Protein AF-A0A9P4WNU7-F1 (afdb_monomer_lite)

Structure (mmCIF, N/CA/C/O backbone):
data_AF-A0A9P4WNU7-F1
#
_entry.id   AF-A0A9P4WNU7-F1
#
loop_
_atom_site.group_PDB
_atom_site.id
_atom_site.type_symbol
_atom_site.label_atom_id
_atom_site.label_alt_id
_atom_site.label_comp_id
_atom_site.label_asym_id
_atom_site.label_entity_id
_atom_site.label_seq_id
_atom_site.pdbx_PDB_ins_code
_atom_site.Cartn_x
_atom_site.Cartn_y
_atom_site.Cartn_z
_atom_site.occupancy
_atom_site.B_iso_or_equiv
_atom_site.auth_seq_id
_atom_site.auth_comp_id
_atom_site.auth_asym_id
_atom_site.auth_atom_id
_atom_site.pdbx_PDB_model_num
ATOM 1 N N . MET A 1 1 ? 26.018 -27.213 -52.298 1.00 31.86 1 MET A N 1
ATOM 2 C CA . MET A 1 1 ? 25.005 -26.768 -51.309 1.00 31.86 1 MET A CA 1
ATOM 3 C C . MET A 1 1 ? 24.636 -25.337 -51.661 1.00 31.86 1 MET A C 1
ATOM 5 O O . MET A 1 1 ? 25.472 -24.681 -52.268 1.00 31.86 1 MET A O 1
ATOM 9 N N . ALA A 1 2 ? 23.434 -24.857 -51.342 1.00 41.72 2 ALA A N 1
ATOM 10 C CA . ALA A 1 2 ? 23.156 -23.426 -51.456 1.00 41.72 2 ALA A CA 1
ATOM 11 C C . ALA A 1 2 ? 23.814 -22.697 -50.269 1.00 41.72 2 ALA A C 1
ATOM 13 O O . ALA A 1 2 ? 23.688 -23.124 -49.121 1.00 41.72 2 ALA A O 1
ATOM 14 N N . THR A 1 3 ? 24.592 -21.661 -50.566 1.00 59.25 3 THR A N 1
ATOM 15 C CA . THR A 1 3 ? 25.412 -20.913 -49.607 1.00 59.25 3 THR A CA 1
ATOM 16 C C . THR A 1 3 ? 24.526 -19.951 -48.812 1.00 59.25 3 THR A C 1
ATOM 18 O O . THR A 1 3 ? 23.920 -19.042 -49.378 1.00 59.25 3 THR A O 1
ATOM 21 N N . GLN A 1 4 ? 24.408 -20.166 -47.497 1.00 71.12 4 GLN A N 1
ATOM 22 C CA . GLN A 1 4 ? 23.563 -19.330 -46.637 1.00 71.12 4 GLN A CA 1
ATOM 23 C C . GLN A 1 4 ? 24.158 -17.929 -46.491 1.00 71.12 4 GLN A C 1
ATOM 25 O O . GLN A 1 4 ? 25.340 -17.797 -46.183 1.00 71.12 4 GLN A O 1
ATOM 30 N N . ILE A 1 5 ? 23.338 -16.883 -46.635 1.00 82.75 5 ILE A N 1
ATOM 31 C CA . ILE A 1 5 ? 23.790 -15.498 -46.439 1.00 82.75 5 ILE A CA 1
ATOM 32 C C . ILE A 1 5 ? 24.321 -15.352 -44.998 1.00 82.75 5 ILE A C 1
ATOM 34 O O . ILE A 1 5 ? 23.586 -15.711 -44.066 1.00 82.75 5 ILE A O 1
ATOM 38 N N . PRO A 1 6 ? 25.551 -14.836 -44.789 1.00 86.75 6 PRO A N 1
ATOM 39 C CA . PRO A 1 6 ? 26.134 -14.705 -43.461 1.00 86.75 6 PRO A CA 1
ATOM 40 C C . PRO A 1 6 ? 25.332 -13.731 -42.597 1.00 86.75 6 PRO A C 1
ATOM 42 O O . PRO A 1 6 ? 24.720 -12.774 -43.082 1.00 86.75 6 PRO A O 1
ATOM 45 N N . MET A 1 7 ? 25.345 -13.993 -41.297 1.00 90.62 7 MET A N 1
ATOM 46 C CA . MET A 1 7 ? 24.595 -13.275 -40.273 1.00 90.62 7 MET A CA 1
ATOM 47 C C . MET A 1 7 ? 25.566 -12.781 -39.202 1.00 90.62 7 MET A C 1
ATOM 49 O O . MET A 1 7 ? 26.545 -13.457 -38.903 1.00 90.62 7 MET A O 1
ATOM 53 N N . ILE A 1 8 ? 25.305 -11.601 -38.639 1.00 91.69 8 ILE A N 1
ATOM 54 C CA . ILE A 1 8 ? 26.069 -11.086 -37.499 1.00 91.69 8 ILE A CA 1
ATOM 55 C C . ILE A 1 8 ? 25.545 -11.766 -36.227 1.00 91.69 8 ILE A C 1
ATOM 57 O O . ILE A 1 8 ? 24.334 -11.930 -36.057 1.00 91.69 8 ILE A O 1
ATOM 61 N N . SER A 1 9 ? 26.454 -12.149 -35.334 1.00 90.88 9 SER A N 1
ATOM 62 C CA . SER A 1 9 ? 26.140 -12.682 -34.008 1.00 90.88 9 SER A CA 1
ATOM 63 C C . SER A 1 9 ? 27.075 -12.090 -32.959 1.00 90.88 9 SER A C 1
ATOM 65 O O . SER A 1 9 ? 28.279 -11.957 -33.179 1.00 90.88 9 SER A O 1
ATOM 67 N N . VAL A 1 10 ? 26.528 -11.724 -31.806 1.00 91.44 10 VAL A N 1
ATOM 68 C CA . VAL A 1 10 ? 27.239 -10.981 -30.760 1.00 91.44 10 VAL A CA 1
ATOM 69 C C . VAL A 1 10 ? 28.135 -11.931 -29.946 1.00 91.44 10 VAL A C 1
ATOM 71 O O . VAL A 1 10 ? 27.678 -13.022 -29.598 1.00 91.44 10 VAL A O 1
ATOM 74 N N . PRO A 1 11 ? 29.401 -11.575 -29.648 1.00 90.12 11 PRO A N 1
ATOM 75 C CA . PRO A 1 11 ? 30.255 -12.360 -28.755 1.00 90.12 11 PRO A CA 1
ATOM 76 C C . PRO A 1 11 ? 29.729 -12.353 -27.309 1.00 90.12 11 PRO A C 1
ATOM 78 O O . PRO A 1 11 ? 29.055 -11.420 -26.883 1.00 90.12 11 PRO A O 1
ATOM 81 N N . LEU A 1 12 ? 30.049 -13.394 -26.536 1.00 89.38 12 LEU A N 1
ATOM 82 C CA . LEU A 1 12 ? 29.653 -13.502 -25.127 1.00 89.38 12 LEU A CA 1
ATOM 83 C C . LEU A 1 12 ? 30.639 -12.740 -24.222 1.00 89.38 12 LEU A C 1
ATOM 85 O O . LEU A 1 12 ? 31.856 -12.881 -24.366 1.00 89.38 12 LEU A O 1
ATOM 89 N N . LYS A 1 13 ? 30.119 -12.020 -23.221 1.00 91.31 13 LYS A N 1
ATOM 90 C CA . LYS A 1 13 ? 30.900 -11.508 -22.084 1.00 91.31 13 LYS A CA 1
ATOM 91 C C . LYS A 1 13 ? 31.425 -12.683 -21.255 1.00 91.31 13 LYS A C 1
ATOM 93 O O . LYS A 1 13 ? 30.715 -13.668 -21.040 1.00 91.31 13 LYS A O 1
ATOM 98 N N . GLN A 1 14 ? 32.641 -12.562 -20.731 1.00 90.06 14 GLN A N 1
ATOM 99 C CA . GLN A 1 14 ? 33.242 -13.557 -19.830 1.00 90.06 14 GLN A CA 1
ATOM 100 C C . GLN A 1 14 ? 33.183 -13.076 -18.374 1.00 90.06 14 GLN A C 1
ATOM 102 O O . GLN A 1 14 ? 33.123 -11.872 -18.125 1.00 90.06 14 GLN A O 1
ATOM 107 N N . THR A 1 15 ? 33.232 -13.990 -17.399 1.00 91.31 15 THR A N 1
ATOM 108 C CA . THR A 1 15 ? 33.240 -13.643 -15.966 1.00 91.31 15 THR A CA 1
ATOM 109 C C . THR A 1 15 ? 34.128 -14.571 -15.138 1.00 91.31 15 THR A C 1
ATOM 111 O O . THR A 1 15 ? 34.256 -15.771 -15.418 1.00 91.31 15 THR A O 1
ATOM 114 N N . ASN A 1 16 ? 34.731 -13.993 -14.100 1.00 89.25 16 ASN A N 1
ATOM 115 C CA . ASN A 1 16 ? 35.504 -14.711 -13.092 1.00 89.25 16 ASN A CA 1
ATOM 116 C C . ASN A 1 16 ? 34.603 -15.574 -12.197 1.00 89.25 16 ASN A C 1
ATOM 118 O O . ASN A 1 16 ? 33.374 -15.469 -12.208 1.00 89.25 16 ASN A O 1
ATOM 122 N N . GLU A 1 17 ? 35.232 -16.427 -11.395 1.00 86.25 17 GLU A N 1
ATOM 123 C CA . GLU A 1 17 ? 34.551 -17.152 -10.323 1.00 86.25 17 GLU A CA 1
ATOM 124 C C . GLU A 1 17 ? 34.233 -16.176 -9.180 1.00 86.25 17 GLU A C 1
ATOM 126 O O . GLU A 1 17 ? 35.008 -15.256 -8.914 1.00 86.25 17 GLU A O 1
ATOM 131 N N . ILE A 1 18 ? 33.102 -16.378 -8.507 1.00 88.50 18 ILE A N 1
ATOM 132 C CA . ILE A 1 18 ? 32.715 -15.648 -7.294 1.00 88.50 18 ILE A CA 1
ATOM 133 C C . ILE A 1 18 ? 32.171 -16.652 -6.278 1.00 88.50 18 ILE A C 1
ATOM 135 O O . ILE A 1 18 ? 31.756 -17.747 -6.661 1.00 88.50 18 ILE A O 1
ATOM 139 N N . ASP A 1 19 ? 32.149 -16.271 -5.004 1.00 87.00 19 ASP A N 1
ATOM 140 C CA . ASP A 1 19 ? 31.533 -17.063 -3.942 1.00 87.00 19 ASP A CA 1
ATOM 141 C C . ASP A 1 19 ? 30.188 -16.457 -3.524 1.00 87.00 19 ASP A C 1
ATOM 143 O O . ASP A 1 19 ? 30.137 -15.375 -2.937 1.00 87.00 19 ASP A O 1
ATOM 147 N N . TRP A 1 20 ? 29.096 -17.167 -3.813 1.00 88.31 20 TRP A N 1
ATOM 148 C CA . TRP A 1 20 ? 27.768 -16.848 -3.281 1.00 88.31 20 TRP A CA 1
ATOM 149 C C . TRP A 1 20 ? 27.549 -17.364 -1.849 1.00 88.31 20 TRP A C 1
ATOM 151 O O . TRP A 1 20 ? 26.664 -16.872 -1.152 1.00 88.31 20 TRP A O 1
ATOM 161 N N . ILE A 1 21 ? 28.317 -18.357 -1.391 1.00 88.31 21 ILE A N 1
ATOM 162 C CA . ILE A 1 21 ? 27.991 -19.151 -0.201 1.00 88.31 21 ILE A CA 1
ATOM 163 C C . ILE A 1 21 ? 28.313 -18.386 1.085 1.00 88.31 21 ILE A C 1
ATOM 165 O O . ILE A 1 21 ? 27.436 -18.267 1.942 1.00 88.31 21 ILE A O 1
ATOM 169 N N . GLN A 1 22 ? 29.531 -17.849 1.241 1.00 86.88 22 GLN A N 1
ATOM 170 C CA . GLN A 1 22 ? 29.896 -17.121 2.466 1.00 86.88 22 GLN A CA 1
ATOM 171 C C . GLN A 1 22 ? 29.072 -15.831 2.671 1.00 86.88 22 GLN A C 1
ATOM 173 O O . GLN A 1 22 ? 28.582 -15.636 3.787 1.00 86.88 22 GLN A O 1
ATOM 178 N N . PRO A 1 23 ? 28.834 -14.974 1.651 1.00 87.75 23 PRO A N 1
ATOM 179 C CA . PRO A 1 23 ? 28.053 -13.747 1.834 1.00 87.75 23 PRO A CA 1
ATOM 180 C C . PRO A 1 23 ? 26.584 -14.016 2.184 1.00 87.75 23 PRO A C 1
ATOM 182 O O . PRO A 1 23 ? 26.052 -13.379 3.094 1.00 87.75 23 PRO A O 1
ATOM 185 N N . LEU A 1 24 ? 25.938 -14.993 1.528 1.00 87.50 24 LEU A N 1
ATOM 186 C CA . LEU A 1 24 ? 24.552 -15.362 1.838 1.00 87.50 24 LEU A CA 1
ATOM 187 C C . LEU A 1 24 ? 24.434 -15.983 3.237 1.00 87.50 24 LEU A C 1
ATOM 189 O O . LEU A 1 24 ? 23.594 -15.541 4.019 1.00 87.50 24 LEU A O 1
ATOM 193 N N . LYS A 1 25 ? 25.308 -16.932 3.609 1.00 87.06 25 LYS A N 1
ATOM 194 C CA . LYS A 1 25 ? 25.320 -17.505 4.970 1.00 87.06 25 LYS A CA 1
ATOM 195 C C . LYS A 1 25 ? 25.567 -16.445 6.049 1.00 87.06 25 LYS A C 1
ATOM 197 O O . LYS A 1 25 ? 24.923 -16.484 7.098 1.00 87.06 25 LYS A O 1
ATOM 202 N N . GLY A 1 26 ? 26.455 -15.482 5.791 1.00 84.50 26 GLY A N 1
ATOM 203 C CA . GLY A 1 26 ? 26.696 -14.342 6.678 1.00 84.50 26 GLY A CA 1
ATOM 204 C C . GLY A 1 26 ? 25.446 -13.482 6.880 1.00 84.50 26 GLY A C 1
ATOM 205 O O . GLY A 1 26 ? 25.059 -13.221 8.020 1.00 84.50 26 GLY A O 1
ATOM 206 N N . TYR A 1 27 ? 24.770 -13.112 5.789 1.00 84.75 27 TYR A N 1
ATOM 207 C CA . TYR A 1 27 ? 23.540 -12.319 5.840 1.00 84.75 27 TYR A CA 1
ATOM 208 C C . TYR A 1 27 ? 22.385 -13.050 6.535 1.00 84.75 27 TYR A C 1
ATOM 210 O O . TYR A 1 27 ? 21.689 -12.440 7.346 1.00 84.75 27 TYR A O 1
ATOM 218 N N . ILE A 1 28 ? 22.203 -14.353 6.274 1.00 84.88 28 ILE A N 1
ATOM 219 C CA . ILE A 1 28 ? 21.168 -15.172 6.929 1.00 84.88 28 ILE A CA 1
ATOM 220 C C . ILE A 1 28 ? 21.363 -15.146 8.448 1.00 84.88 28 ILE A C 1
ATOM 222 O O . ILE A 1 28 ? 20.432 -14.812 9.184 1.00 84.88 28 ILE A O 1
ATOM 226 N N . ARG A 1 29 ? 22.599 -15.387 8.908 1.00 83.38 29 ARG A N 1
ATOM 227 C CA . ARG A 1 29 ? 22.955 -15.355 10.332 1.00 83.38 29 ARG A CA 1
ATOM 228 C C . ARG A 1 29 ? 22.712 -13.994 10.984 1.00 83.38 29 ARG A C 1
ATOM 230 O O . ARG A 1 29 ? 22.318 -13.938 12.144 1.00 83.38 29 ARG A O 1
ATOM 237 N N . GLN A 1 30 ? 23.018 -12.910 10.271 1.00 82.25 30 GLN A N 1
ATOM 238 C CA . GLN A 1 30 ? 22.977 -11.552 10.816 1.00 82.25 30 GLN A CA 1
ATOM 239 C C . GLN A 1 30 ? 21.571 -10.936 10.802 1.00 82.25 30 GLN A C 1
ATOM 241 O O . GLN A 1 30 ? 21.253 -10.171 11.708 1.00 82.25 30 GLN A O 1
ATOM 246 N N . THR A 1 31 ? 20.749 -11.257 9.799 1.00 78.06 31 THR A N 1
ATOM 247 C CA . THR A 1 31 ? 19.436 -10.621 9.584 1.00 78.06 31 THR A CA 1
ATOM 248 C C . THR A 1 31 ? 18.271 -11.470 10.088 1.00 78.06 31 THR A C 1
ATOM 250 O O . THR A 1 31 ? 17.348 -10.922 10.680 1.00 78.06 31 THR A O 1
ATOM 253 N N . TYR A 1 32 ? 18.302 -12.794 9.885 1.00 76.00 32 TYR A N 1
ATOM 254 C CA . TYR A 1 32 ? 17.204 -13.691 10.285 1.00 76.00 32 TYR A CA 1
ATOM 255 C C . TYR A 1 32 ? 17.491 -14.470 11.576 1.00 76.00 32 TYR A C 1
ATOM 257 O O . TYR A 1 32 ? 16.566 -14.992 12.188 1.00 76.00 32 TYR A O 1
ATOM 265 N N . GLY A 1 33 ? 18.759 -14.584 11.990 1.00 73.12 33 GLY A N 1
ATOM 266 C CA . GLY A 1 33 ? 19.163 -15.308 13.205 1.00 73.12 33 GLY A CA 1
ATOM 267 C C . GLY A 1 33 ? 19.046 -16.841 13.137 1.00 73.12 33 GLY A C 1
ATOM 268 O O . GLY A 1 33 ? 19.464 -17.509 14.081 1.00 73.12 33 GLY A O 1
ATOM 269 N N . ASP A 1 34 ? 18.519 -17.393 12.039 1.00 76.81 34 ASP A N 1
ATOM 270 C CA . ASP A 1 34 ? 18.428 -18.837 11.768 1.00 76.81 34 ASP A CA 1
ATOM 271 C C . ASP A 1 34 ? 19.816 -19.446 11.464 1.00 76.81 34 ASP A C 1
ATOM 273 O O . ASP A 1 34 ? 20.772 -18.735 11.132 1.00 76.81 34 ASP A O 1
ATOM 277 N N . ASP A 1 35 ? 19.933 -20.771 11.570 1.00 78.00 35 ASP A N 1
ATOM 278 C CA . ASP A 1 35 ? 21.183 -21.498 11.331 1.00 78.00 35 ASP A CA 1
ATOM 279 C C . ASP A 1 35 ? 21.571 -21.459 9.836 1.00 78.00 35 ASP A C 1
ATOM 281 O O . ASP A 1 35 ? 20.841 -21.996 8.995 1.00 78.00 35 ASP A O 1
ATOM 285 N N . PRO A 1 36 ? 22.731 -20.881 9.458 1.00 77.31 36 PRO A N 1
ATOM 286 C CA . PRO A 1 36 ? 23.166 -20.829 8.064 1.00 77.31 36 PRO A CA 1
ATOM 287 C C . PRO A 1 36 ? 23.402 -22.198 7.417 1.00 77.31 36 PRO A C 1
ATOM 289 O O . PRO A 1 36 ? 23.390 -22.285 6.188 1.00 77.31 36 PRO A O 1
ATOM 292 N N . GLU A 1 37 ? 23.614 -23.267 8.192 1.00 83.12 37 GLU A N 1
ATOM 293 C CA . GLU A 1 37 ? 23.747 -24.618 7.633 1.00 83.12 37 GLU A CA 1
ATOM 294 C C . GLU A 1 37 ? 22.412 -25.192 7.137 1.00 83.12 37 GLU A C 1
ATOM 296 O O . GLU A 1 37 ? 22.402 -26.019 6.226 1.00 83.12 37 GLU A O 1
ATOM 301 N N . ARG A 1 38 ? 21.276 -24.679 7.629 1.00 83.31 38 ARG A N 1
ATOM 302 C CA . ARG A 1 38 ? 19.926 -25.081 7.197 1.00 83.31 38 ARG A CA 1
ATOM 303 C C . ARG A 1 38 ? 19.625 -24.760 5.726 1.00 83.31 38 ARG A C 1
ATOM 305 O O . ARG A 1 38 ? 18.731 -25.377 5.150 1.00 83.31 38 ARG A O 1
ATOM 312 N N . TYR A 1 39 ? 20.374 -23.822 5.142 1.00 84.38 39 TYR A N 1
ATOM 313 C CA . TYR A 1 39 ? 20.245 -23.355 3.754 1.00 84.38 39 TYR A CA 1
ATOM 314 C C . TYR A 1 39 ? 21.519 -23.612 2.925 1.00 84.38 39 TYR A C 1
ATOM 316 O O . TYR A 1 39 ? 21.800 -22.924 1.937 1.00 84.38 39 TYR A O 1
ATOM 324 N N . ALA A 1 40 ? 22.360 -24.558 3.362 1.00 84.88 40 ALA A N 1
ATOM 325 C CA . ALA A 1 40 ? 23.638 -24.844 2.715 1.00 84.88 40 ALA A CA 1
ATOM 326 C C . ALA A 1 40 ? 23.474 -25.444 1.307 1.00 84.88 40 ALA A C 1
ATOM 328 O O . ALA A 1 40 ? 24.253 -25.101 0.414 1.00 84.88 40 ALA A O 1
ATOM 329 N N . GLU A 1 41 ? 22.465 -26.294 1.089 1.00 87.81 41 GLU A N 1
ATOM 330 C CA . GLU A 1 41 ? 22.186 -26.906 -0.219 1.00 87.81 41 GLU A CA 1
ATOM 331 C C . GLU A 1 41 ? 21.658 -25.875 -1.225 1.00 87.81 41 GLU A C 1
ATOM 333 O O . GLU A 1 41 ? 22.073 -25.868 -2.384 1.00 87.81 41 GLU A O 1
ATOM 338 N N . GLU A 1 42 ? 20.808 -24.951 -0.778 1.00 89.00 42 GLU A N 1
ATOM 339 C CA . GLU A 1 42 ? 20.271 -23.834 -1.555 1.00 89.00 42 GLU A CA 1
ATOM 340 C C . GLU A 1 42 ? 21.394 -22.899 -2.030 1.00 89.00 42 GLU A C 1
ATOM 342 O O . GLU A 1 42 ? 21.544 -22.648 -3.231 1.00 89.00 42 GLU A O 1
ATOM 347 N N . CYS A 1 43 ? 22.252 -22.455 -1.105 1.00 88.06 43 CYS A N 1
ATOM 348 C CA . CYS A 1 43 ? 23.426 -21.637 -1.415 1.00 88.06 43 CYS A CA 1
ATOM 349 C C . CYS A 1 43 ? 24.405 -22.355 -2.362 1.00 88.06 43 CYS A C 1
ATOM 351 O O . CYS A 1 43 ? 24.906 -21.746 -3.311 1.00 88.06 43 CYS A O 1
ATOM 353 N N . ALA A 1 44 ? 24.657 -23.653 -2.152 1.00 89.06 44 ALA A N 1
ATOM 354 C CA . ALA A 1 44 ? 25.501 -24.449 -3.042 1.00 89.06 44 ALA A CA 1
ATOM 355 C C . ALA A 1 44 ? 24.880 -24.621 -4.441 1.00 89.06 44 ALA A C 1
ATOM 357 O O . ALA A 1 44 ? 25.600 -24.574 -5.440 1.00 89.06 44 ALA A O 1
ATOM 358 N N . THR A 1 45 ? 23.554 -24.763 -4.528 1.00 90.56 45 THR A N 1
ATOM 359 C CA . THR A 1 45 ? 22.810 -24.904 -5.791 1.00 90.56 45 THR A CA 1
ATOM 360 C C . THR A 1 45 ? 22.870 -23.624 -6.621 1.00 90.56 45 THR A C 1
ATOM 362 O O . THR A 1 45 ? 23.181 -23.694 -7.810 1.00 90.56 45 THR A O 1
ATOM 365 N N . LEU A 1 46 ? 22.660 -22.453 -6.007 1.00 90.56 46 LEU A N 1
ATOM 366 C CA . LEU A 1 46 ? 22.842 -21.160 -6.676 1.00 90.56 46 LEU A CA 1
ATOM 367 C C . LEU A 1 46 ? 24.286 -20.985 -7.173 1.00 90.56 46 LEU A C 1
ATOM 369 O O . LEU A 1 46 ? 24.509 -20.614 -8.328 1.00 90.56 46 LEU A O 1
ATOM 373 N N . ASN A 1 47 ? 25.268 -21.271 -6.311 1.00 90.25 47 ASN A N 1
ATOM 374 C CA . ASN A 1 47 ? 26.679 -21.111 -6.651 1.00 90.25 47 ASN A CA 1
ATOM 375 C C . ASN A 1 47 ? 27.075 -22.025 -7.821 1.00 90.25 47 ASN A C 1
ATOM 377 O O . ASN A 1 47 ? 27.715 -21.575 -8.770 1.00 90.25 47 ASN A O 1
ATOM 381 N N . ARG A 1 48 ? 26.623 -23.286 -7.803 1.00 90.19 48 ARG A N 1
ATOM 382 C CA . ARG A 1 48 ? 26.809 -24.240 -8.902 1.00 90.19 48 ARG A CA 1
ATOM 383 C C . ARG A 1 48 ? 26.152 -23.763 -10.195 1.00 90.19 48 ARG A C 1
ATOM 385 O O . ARG A 1 48 ? 26.808 -23.795 -11.229 1.00 90.19 48 ARG A O 1
ATOM 392 N N . LEU A 1 49 ? 24.910 -23.279 -10.145 1.00 89.81 49 LEU A N 1
ATOM 393 C CA . LEU A 1 49 ? 24.190 -22.792 -11.325 1.00 89.81 49 LEU A CA 1
ATOM 394 C C . LEU A 1 49 ? 24.954 -21.653 -12.031 1.00 89.81 49 LEU A C 1
ATOM 396 O O . LEU A 1 49 ? 24.991 -21.616 -13.262 1.00 89.81 49 LEU A O 1
ATOM 400 N N . ARG A 1 50 ? 25.648 -20.789 -11.272 1.00 89.25 50 ARG A N 1
ATOM 401 C CA . ARG A 1 50 ? 26.561 -19.775 -11.832 1.00 89.25 50 ARG A CA 1
ATOM 402 C C . ARG A 1 50 ? 27.825 -20.368 -12.471 1.00 89.25 50 ARG A C 1
ATOM 404 O O . ARG A 1 50 ? 28.342 -19.809 -13.434 1.00 89.25 50 ARG A O 1
ATOM 411 N N . GLN A 1 51 ? 28.350 -21.480 -11.966 1.00 87.00 51 GLN A N 1
ATOM 412 C CA . GLN A 1 51 ? 29.483 -22.149 -12.616 1.00 87.00 51 GLN A CA 1
ATOM 413 C C . GLN A 1 51 ? 29.037 -22.875 -13.895 1.00 87.00 51 GLN A C 1
ATOM 415 O O . GLN A 1 51 ? 29.691 -22.745 -14.928 1.00 87.00 51 GLN A O 1
ATOM 420 N N . ASP A 1 52 ? 27.876 -23.535 -13.871 1.00 86.19 52 ASP A N 1
ATOM 421 C CA . ASP A 1 52 ? 27.315 -24.237 -15.029 1.00 86.19 52 ASP A CA 1
ATOM 422 C C . ASP A 1 52 ? 27.060 -23.264 -16.208 1.00 86.19 52 ASP A C 1
ATOM 424 O O . ASP A 1 52 ? 27.433 -23.560 -17.344 1.00 86.19 52 ASP A O 1
ATOM 428 N N . MET A 1 53 ? 26.535 -22.052 -15.960 1.00 85.44 53 MET A N 1
ATOM 429 C CA . MET A 1 53 ? 26.368 -21.031 -17.016 1.00 85.44 53 MET A CA 1
ATOM 430 C C . MET A 1 53 ? 27.678 -20.385 -17.513 1.00 85.44 53 MET A C 1
ATOM 432 O O . MET A 1 53 ? 27.692 -19.854 -18.622 1.00 85.44 53 MET A O 1
ATOM 436 N N . ARG A 1 54 ? 28.799 -20.459 -16.776 1.00 83.00 54 ARG A N 1
ATOM 437 C CA . ARG A 1 54 ? 30.128 -20.085 -17.319 1.00 83.00 54 ARG A CA 1
ATOM 438 C C . ARG A 1 54 ? 30.622 -21.096 -18.360 1.00 83.00 54 ARG A C 1
ATOM 440 O O . ARG A 1 54 ? 31.393 -20.729 -19.240 1.00 83.00 54 ARG A O 1
ATOM 447 N N . GLY A 1 55 ? 30.137 -22.338 -18.292 1.00 74.69 55 GLY A N 1
ATOM 448 C CA . GLY A 1 55 ? 30.328 -23.378 -19.305 1.00 74.69 55 GLY A CA 1
ATOM 449 C C . GLY A 1 55 ? 29.292 -23.372 -20.440 1.00 74.69 55 GLY A C 1
ATOM 450 O O . GLY A 1 55 ? 29.286 -24.302 -21.247 1.00 74.69 55 GLY A O 1
ATOM 451 N N . ALA A 1 56 ? 28.404 -22.371 -20.523 1.00 74.62 56 ALA A N 1
ATOM 452 C CA . ALA A 1 56 ? 27.351 -22.318 -21.537 1.00 74.62 56 ALA A CA 1
ATOM 453 C C . ALA A 1 56 ? 27.931 -22.225 -22.963 1.00 74.62 56 ALA A C 1
ATOM 455 O O . ALA A 1 56 ? 28.447 -21.191 -23.389 1.00 74.62 56 ALA A O 1
ATOM 456 N N . GLY A 1 57 ? 27.824 -23.317 -23.726 1.00 70.00 57 GLY A N 1
ATOM 457 C CA . GLY A 1 57 ? 28.311 -23.380 -25.104 1.00 70.00 57 GLY A CA 1
ATOM 458 C C . GLY A 1 57 ? 27.563 -22.413 -26.028 1.00 70.00 57 GLY A C 1
ATOM 459 O O . GLY A 1 57 ? 26.350 -22.538 -26.190 1.00 70.00 57 GLY A O 1
ATOM 460 N N . LYS A 1 58 ? 28.308 -21.500 -26.668 1.00 69.56 58 LYS A N 1
ATOM 461 C CA . LYS A 1 58 ? 27.807 -20.356 -27.461 1.00 69.56 58 LYS A CA 1
ATOM 462 C C . LYS A 1 58 ? 26.733 -20.662 -28.519 1.00 69.56 58 LYS A C 1
ATOM 464 O O . LYS A 1 58 ? 25.914 -19.797 -28.804 1.00 69.56 58 LYS A O 1
ATOM 469 N N . ASP A 1 59 ? 26.717 -21.880 -29.063 1.00 67.56 59 ASP A N 1
ATOM 470 C CA . ASP A 1 59 ? 25.826 -22.292 -30.160 1.00 67.56 59 ASP A CA 1
ATOM 471 C C . ASP A 1 59 ? 24.734 -23.300 -29.720 1.00 67.56 59 ASP A C 1
ATOM 473 O O . ASP A 1 59 ? 23.954 -23.780 -30.543 1.00 67.56 59 ASP A O 1
ATOM 477 N N . SER A 1 60 ? 24.663 -23.647 -28.426 1.00 75.31 60 SER A N 1
ATOM 478 C CA . SER A 1 60 ? 23.805 -24.724 -27.904 1.00 75.31 60 SER A CA 1
ATOM 479 C C . SER A 1 60 ? 22.532 -24.218 -27.222 1.00 75.31 60 SER A C 1
ATOM 481 O O . SER A 1 60 ? 22.578 -23.341 -26.358 1.00 75.31 60 SER A O 1
ATOM 483 N N . ALA A 1 61 ? 21.396 -24.864 -27.512 1.00 76.62 61 ALA A N 1
ATOM 484 C CA . ALA A 1 61 ? 20.135 -24.632 -26.801 1.00 76.62 61 ALA A CA 1
ATOM 485 C C . ALA A 1 61 ? 20.258 -24.893 -25.285 1.00 76.62 61 ALA A C 1
ATOM 487 O O . ALA A 1 61 ? 19.697 -24.146 -24.489 1.00 76.62 61 ALA A O 1
ATOM 488 N N . ALA A 1 62 ? 21.077 -25.865 -24.865 1.00 81.25 62 ALA A N 1
ATOM 489 C CA . ALA A 1 62 ? 21.345 -26.096 -23.443 1.00 81.25 62 ALA A CA 1
ATOM 490 C C . ALA A 1 62 ? 22.108 -24.924 -22.787 1.00 81.25 62 ALA A C 1
ATOM 492 O O . ALA A 1 62 ? 21.899 -24.636 -21.612 1.00 81.25 62 ALA A O 1
ATOM 493 N N . GLY A 1 63 ? 22.955 -24.213 -23.544 1.00 83.00 63 GLY A N 1
ATOM 494 C CA . GLY A 1 63 ? 23.636 -23.003 -23.070 1.00 83.00 63 GLY A CA 1
ATOM 495 C C . GLY A 1 63 ? 22.662 -21.843 -22.841 1.00 83.00 63 GLY A C 1
ATOM 496 O O . GLY A 1 63 ? 22.722 -21.183 -21.804 1.00 83.00 63 GLY A O 1
ATOM 497 N N . ARG A 1 64 ? 21.707 -21.654 -23.763 1.00 85.88 64 ARG A N 1
ATOM 498 C CA . ARG A 1 64 ? 20.578 -20.718 -23.607 1.00 85.88 64 ARG A CA 1
ATOM 499 C C . ARG A 1 64 ? 19.760 -21.041 -22.351 1.00 85.88 64 ARG A C 1
ATOM 501 O O . ARG A 1 64 ? 19.472 -20.145 -21.564 1.00 85.88 64 ARG A O 1
ATOM 508 N N . ASP A 1 65 ? 19.422 -22.311 -22.147 1.00 87.62 65 ASP A N 1
ATOM 509 C CA . ASP A 1 65 ? 18.524 -22.732 -21.066 1.00 87.62 65 ASP A CA 1
ATOM 510 C C . ASP A 1 65 ? 19.177 -22.617 -19.678 1.00 87.62 65 ASP A C 1
ATOM 512 O O . ASP A 1 65 ? 18.519 -22.205 -18.723 1.00 87.62 65 ASP A O 1
ATOM 516 N N . LEU A 1 66 ? 20.491 -22.859 -19.569 1.00 89.00 66 LEU A N 1
ATOM 517 C CA . LEU A 1 66 ? 21.267 -22.557 -18.357 1.00 89.00 66 LEU A CA 1
ATOM 518 C C . LEU A 1 66 ? 21.249 -21.058 -18.012 1.00 89.00 66 LEU A C 1
ATOM 520 O O . LEU A 1 66 ? 21.067 -20.701 -16.846 1.00 89.00 66 LEU A O 1
ATOM 524 N N . LEU A 1 67 ? 21.395 -20.180 -19.010 1.00 90.12 67 LEU A N 1
ATOM 525 C CA . LEU A 1 67 ? 21.357 -18.727 -18.809 1.00 90.12 67 LEU A CA 1
ATOM 526 C C . LEU A 1 67 ? 19.951 -18.233 -18.426 1.00 90.12 67 LEU A C 1
ATOM 528 O O . LEU A 1 67 ? 19.825 -17.445 -17.488 1.00 90.12 67 LEU A O 1
ATOM 532 N N . TYR A 1 68 ? 18.891 -18.734 -19.078 1.00 89.94 68 TYR A N 1
ATOM 533 C CA . TYR A 1 68 ? 17.506 -18.452 -18.679 1.00 89.94 68 TYR A CA 1
ATOM 534 C C . TYR A 1 68 ? 17.235 -18.880 -17.234 1.00 89.94 68 TYR A C 1
ATOM 536 O O . TYR A 1 68 ? 16.649 -18.109 -16.469 1.00 89.94 68 TYR A O 1
ATOM 544 N N . ARG A 1 69 ? 17.694 -20.080 -16.851 1.00 90.56 69 ARG A N 1
ATOM 545 C CA . ARG A 1 69 ? 17.540 -20.614 -15.497 1.00 90.56 69 ARG A CA 1
ATOM 546 C C . ARG A 1 69 ? 18.264 -19.762 -14.459 1.00 90.56 69 ARG A C 1
ATOM 548 O O . ARG A 1 69 ? 17.661 -19.430 -13.442 1.00 90.56 69 ARG A O 1
ATOM 555 N N . TYR A 1 70 ? 19.516 -19.372 -14.712 1.00 92.25 70 TYR A N 1
ATOM 556 C CA . TYR A 1 70 ? 20.258 -18.515 -13.785 1.00 92.25 70 TYR A CA 1
ATOM 557 C C . TYR A 1 70 ? 19.624 -17.125 -13.652 1.00 92.25 70 TYR A C 1
ATOM 559 O O . TYR A 1 70 ? 19.404 -16.677 -12.530 1.00 92.25 70 TYR A O 1
ATOM 567 N N . TYR A 1 71 ? 19.238 -16.476 -14.758 1.00 91.69 71 TYR A N 1
ATOM 568 C CA . TYR A 1 71 ? 18.567 -15.173 -14.692 1.00 91.69 71 TYR A CA 1
ATOM 569 C C . TYR A 1 71 ? 17.241 -15.230 -13.916 1.00 91.69 71 TYR A C 1
ATOM 571 O O . TYR A 1 71 ? 17.003 -14.385 -13.055 1.00 91.69 71 TYR A O 1
ATOM 579 N N . GLY A 1 72 ? 16.405 -16.248 -14.158 1.00 89.06 72 GLY A N 1
ATOM 580 C CA . GLY A 1 72 ? 15.148 -16.423 -13.424 1.00 89.06 72 GLY A CA 1
ATOM 581 C C . GLY A 1 72 ? 15.363 -16.577 -11.915 1.00 89.06 72 GLY A C 1
ATOM 582 O O . GLY A 1 72 ? 14.684 -15.927 -11.123 1.00 89.06 72 GLY A O 1
ATOM 583 N N . GLN A 1 73 ? 16.369 -17.358 -11.508 1.00 90.69 73 GLN A N 1
ATOM 584 C CA . GLN A 1 73 ? 16.740 -17.497 -10.096 1.00 90.69 73 GLN A CA 1
ATOM 585 C C . GLN A 1 73 ? 17.365 -16.208 -9.519 1.00 90.69 73 GLN A C 1
ATOM 587 O O . GLN A 1 73 ? 17.170 -15.930 -8.340 1.00 90.69 73 GLN A O 1
ATOM 592 N N . LEU A 1 74 ? 18.040 -15.371 -10.322 1.00 90.62 74 LEU A N 1
ATOM 593 C CA . LEU A 1 74 ? 18.499 -14.040 -9.888 1.00 90.62 74 LEU A CA 1
ATOM 594 C C . LEU A 1 74 ? 17.363 -13.016 -9.727 1.00 90.62 74 LEU A C 1
ATOM 596 O O . LEU A 1 74 ? 17.482 -12.120 -8.892 1.00 90.62 74 LEU A O 1
ATOM 600 N N . GLU A 1 75 ? 16.267 -13.102 -10.488 1.00 87.38 75 GLU A N 1
ATOM 601 C CA . GLU A 1 75 ? 15.072 -12.290 -10.201 1.00 87.38 75 GLU A CA 1
ATOM 602 C C . GLU A 1 75 ? 14.392 -12.728 -8.902 1.00 87.38 75 GLU A C 1
ATOM 604 O O . GLU A 1 75 ? 14.064 -11.873 -8.084 1.00 87.38 75 GLU A O 1
ATOM 609 N N . LEU A 1 76 ? 14.265 -14.036 -8.655 1.00 86.00 76 LEU A N 1
ATOM 610 C CA . LEU A 1 76 ? 13.702 -14.567 -7.406 1.00 86.00 76 LEU A CA 1
ATOM 611 C C . LEU A 1 76 ? 14.577 -14.233 -6.181 1.00 86.00 76 LEU A C 1
ATOM 613 O O . LEU A 1 76 ? 14.061 -13.829 -5.138 1.00 86.00 76 LEU A O 1
ATOM 617 N N . LEU A 1 77 ? 15.906 -14.308 -6.318 1.00 88.06 77 LEU A N 1
ATOM 618 C CA . LEU A 1 77 ? 16.863 -13.945 -5.268 1.00 88.06 77 LEU A CA 1
ATOM 619 C C . LEU A 1 77 ? 16.780 -12.461 -4.879 1.00 88.06 77 LEU A C 1
ATOM 621 O O . LEU A 1 77 ? 16.819 -12.144 -3.695 1.00 88.06 77 LEU A O 1
ATOM 625 N N . ASP A 1 78 ? 16.606 -11.560 -5.846 1.00 86.06 78 ASP A N 1
ATOM 626 C CA . ASP A 1 78 ? 16.467 -10.104 -5.649 1.00 86.06 78 ASP A CA 1
ATOM 627 C C . ASP A 1 78 ? 15.191 -9.728 -4.856 1.00 86.06 78 ASP A C 1
ATOM 629 O O . ASP A 1 78 ? 15.141 -8.734 -4.124 1.00 86.06 78 ASP A O 1
ATOM 633 N N . LEU A 1 79 ? 14.155 -10.577 -4.901 1.00 80.69 79 LEU A N 1
ATOM 634 C CA . LEU A 1 79 ? 12.995 -10.440 -4.014 1.00 80.69 79 LEU A CA 1
ATOM 635 C C . LEU A 1 79 ? 13.355 -10.728 -2.544 1.00 80.69 79 LEU A C 1
ATOM 637 O O . LEU A 1 79 ? 12.707 -10.186 -1.647 1.00 80.69 79 LEU A O 1
ATOM 641 N N . ARG A 1 80 ? 14.405 -11.512 -2.265 1.00 79.19 80 ARG A N 1
ATOM 642 C CA . ARG A 1 80 ? 14.734 -12.002 -0.913 1.00 79.19 80 ARG A CA 1
ATOM 643 C C . ARG A 1 80 ? 16.003 -11.418 -0.290 1.00 79.19 80 ARG A C 1
ATOM 645 O O . ARG A 1 80 ? 16.045 -11.247 0.926 1.00 79.19 80 ARG A O 1
ATOM 652 N N . PHE A 1 81 ? 16.994 -11.064 -1.100 1.00 84.31 81 PHE A N 1
ATOM 653 C CA . PHE A 1 81 ? 18.336 -10.687 -0.659 1.00 84.31 81 PHE A CA 1
ATOM 654 C C . PHE A 1 81 ? 18.773 -9.344 -1.276 1.00 84.31 81 PHE A C 1
ATOM 656 O O . PHE A 1 81 ? 18.919 -9.266 -2.495 1.00 84.31 81 PHE A O 1
ATOM 663 N N . PRO A 1 82 ? 19.012 -8.285 -0.474 1.00 81.38 82 PRO A N 1
ATOM 664 C CA . PRO A 1 82 ? 19.564 -7.027 -0.974 1.00 81.38 82 PRO A CA 1
ATOM 665 C C . PRO A 1 82 ? 21.059 -7.189 -1.290 1.00 81.38 82 PRO A C 1
ATOM 667 O O . PRO A 1 82 ? 21.905 -7.218 -0.397 1.00 81.38 82 PRO A O 1
ATOM 670 N N . VAL A 1 83 ? 21.390 -7.328 -2.574 1.00 82.19 83 VAL A N 1
ATOM 671 C CA . VAL A 1 83 ? 22.770 -7.502 -3.058 1.00 82.19 83 VAL A CA 1
ATOM 672 C C . VAL A 1 83 ? 23.293 -6.177 -3.618 1.00 82.19 83 VAL A C 1
ATOM 674 O O . VAL A 1 83 ? 23.160 -5.863 -4.805 1.00 82.19 83 VAL A O 1
ATOM 677 N N . ASP A 1 84 ? 23.860 -5.390 -2.704 1.00 77.19 84 ASP A N 1
ATOM 678 C CA . ASP A 1 84 ? 24.429 -4.059 -2.914 1.00 77.19 84 ASP A CA 1
ATOM 679 C C . ASP A 1 84 ? 25.716 -3.856 -2.075 1.00 77.19 84 ASP A C 1
ATOM 681 O O . ASP A 1 84 ? 26.214 -4.777 -1.424 1.00 77.19 84 ASP A O 1
ATOM 685 N N . GLU A 1 85 ? 26.284 -2.645 -2.094 1.00 75.06 85 GLU A N 1
ATOM 686 C CA . GLU A 1 85 ? 27.521 -2.317 -1.365 1.00 75.06 85 GLU A CA 1
ATOM 687 C C . GLU A 1 85 ? 27.387 -2.260 0.166 1.00 75.06 85 GLU A C 1
ATOM 689 O O . GLU A 1 85 ? 28.410 -2.342 0.854 1.00 75.06 85 GLU A O 1
ATOM 694 N N . ASN A 1 86 ? 26.165 -2.115 0.686 1.00 75.69 86 ASN A N 1
ATOM 695 C CA . ASN A 1 86 ? 25.861 -1.880 2.099 1.00 75.69 86 ASN A CA 1
ATOM 696 C C . ASN A 1 86 ? 25.438 -3.162 2.835 1.00 75.69 86 ASN A C 1
ATOM 698 O O . ASN A 1 86 ? 25.681 -3.284 4.034 1.00 75.69 86 ASN A O 1
ATOM 702 N N . HIS A 1 87 ? 24.810 -4.103 2.124 1.00 79.38 87 HIS A N 1
ATOM 703 C CA . HIS A 1 87 ? 24.236 -5.327 2.679 1.00 79.38 87 HIS A CA 1
ATOM 704 C C . HIS A 1 87 ? 25.057 -6.575 2.303 1.00 79.38 87 HIS A C 1
ATOM 706 O O . HIS A 1 87 ? 25.861 -7.052 3.103 1.00 79.38 87 HIS A O 1
ATOM 712 N N . ILE A 1 88 ? 24.867 -7.125 1.096 1.00 85.44 88 ILE A N 1
ATOM 713 C CA . ILE A 1 88 ? 25.495 -8.381 0.647 1.00 85.44 88 ILE A CA 1
ATOM 714 C C . ILE A 1 88 ? 26.533 -8.074 -0.436 1.00 85.44 88 ILE A C 1
ATOM 716 O O . ILE A 1 88 ? 26.277 -8.163 -1.636 1.00 85.44 88 ILE A O 1
ATOM 720 N N . LYS A 1 89 ? 27.733 -7.703 0.015 1.00 85.94 89 LYS A N 1
ATOM 721 C CA . LYS A 1 89 ? 28.811 -7.205 -0.843 1.00 85.94 89 LYS A CA 1
ATOM 722 C C . LYS A 1 89 ? 29.509 -8.321 -1.636 1.00 85.94 89 LYS A C 1
ATOM 724 O O . LYS A 1 89 ? 30.422 -8.971 -1.130 1.00 85.94 89 LYS A O 1
ATOM 729 N N . ILE A 1 90 ? 29.127 -8.494 -2.902 1.00 88.06 90 ILE A N 1
ATOM 730 C CA . ILE A 1 90 ? 29.705 -9.472 -3.844 1.00 88.06 90 ILE A CA 1
ATOM 731 C C . ILE A 1 90 ? 30.295 -8.736 -5.052 1.00 88.06 90 ILE A C 1
ATOM 733 O O . ILE A 1 90 ? 29.607 -7.936 -5.668 1.00 88.06 90 ILE A O 1
ATOM 737 N N . SER A 1 91 ? 31.563 -8.983 -5.403 1.00 89.25 91 SER A N 1
ATOM 738 C CA . SER A 1 91 ? 32.225 -8.304 -6.534 1.00 89.25 91 SER A CA 1
ATOM 739 C C . SER A 1 91 ? 32.016 -9.058 -7.852 1.00 89.25 91 SER A C 1
ATOM 741 O O . SER A 1 91 ? 32.722 -10.023 -8.158 1.00 89.25 91 SER A O 1
ATOM 743 N N . PHE A 1 92 ? 31.062 -8.604 -8.662 1.00 91.94 92 PHE A N 1
ATOM 744 C CA . PHE A 1 92 ? 30.780 -9.152 -9.986 1.00 91.94 92 PHE A CA 1
ATOM 745 C C . PHE A 1 92 ? 31.772 -8.593 -11.007 1.00 91.94 92 PHE A C 1
ATOM 747 O O . PHE A 1 92 ? 31.664 -7.444 -11.433 1.00 91.94 92 PHE A O 1
ATOM 754 N N . THR A 1 93 ? 32.757 -9.403 -11.403 1.00 92.56 93 THR A N 1
ATOM 755 C CA . THR A 1 93 ? 33.754 -9.027 -12.419 1.00 92.56 93 THR A CA 1
ATOM 756 C C . THR A 1 93 ? 33.422 -9.655 -13.766 1.00 92.56 93 THR A C 1
ATOM 758 O O . THR A 1 93 ? 33.392 -10.882 -13.898 1.00 92.56 93 THR A O 1
ATOM 761 N N . TRP A 1 94 ? 33.219 -8.802 -14.767 1.00 93.69 94 TRP A N 1
ATOM 762 C CA . TRP A 1 94 ? 32.915 -9.178 -16.145 1.00 93.69 94 TRP A CA 1
ATOM 763 C C . TRP A 1 94 ? 33.913 -8.546 -17.108 1.00 93.69 94 TRP A C 1
ATOM 765 O O . TRP A 1 94 ? 34.408 -7.447 -16.867 1.00 93.69 94 TRP A O 1
ATOM 775 N N . PHE A 1 95 ? 34.188 -9.237 -18.208 1.00 92.44 95 PHE A N 1
ATOM 776 C CA . PHE A 1 95 ? 34.979 -8.725 -19.320 1.00 92.44 95 PHE A CA 1
ATOM 777 C C . PHE A 1 95 ? 34.048 -8.222 -20.422 1.00 92.44 95 PHE A C 1
ATOM 779 O O . PHE A 1 95 ? 33.060 -8.881 -20.758 1.00 92.44 95 PHE A O 1
ATOM 786 N N . ASP A 1 96 ? 34.373 -7.059 -20.977 1.00 91.00 96 ASP A N 1
ATOM 787 C CA . ASP A 1 96 ? 33.669 -6.454 -22.105 1.00 91.00 96 ASP A CA 1
ATOM 788 C C . ASP A 1 96 ? 33.711 -7.371 -23.349 1.00 91.00 96 ASP A C 1
ATOM 790 O O . ASP A 1 96 ? 34.759 -7.928 -23.698 1.00 91.00 96 ASP A O 1
ATOM 794 N N . ALA A 1 97 ? 32.565 -7.562 -24.002 1.00 88.88 97 ALA A N 1
ATOM 795 C CA . ALA A 1 97 ? 32.366 -8.564 -25.049 1.00 88.88 97 ALA A CA 1
ATOM 796 C C . ALA A 1 97 ? 33.231 -8.334 -26.298 1.00 88.88 97 ALA A C 1
ATOM 798 O O . ALA A 1 97 ? 33.596 -9.299 -26.969 1.00 88.88 97 ALA A O 1
ATOM 799 N N . PHE A 1 98 ? 33.571 -7.075 -26.595 1.00 88.56 98 PHE A N 1
ATOM 800 C CA . PHE A 1 98 ? 34.307 -6.697 -27.805 1.00 88.56 98 PHE A CA 1
ATOM 801 C C . PHE A 1 98 ? 35.740 -6.244 -27.509 1.00 88.56 98 PHE A C 1
ATOM 803 O O . PHE A 1 98 ? 36.658 -6.561 -28.260 1.00 88.56 98 PHE A O 1
ATOM 810 N N . THR A 1 99 ? 35.944 -5.514 -26.407 1.00 85.88 99 THR A N 1
ATOM 811 C CA . THR A 1 99 ? 37.252 -4.942 -26.038 1.00 85.88 99 THR A CA 1
ATOM 812 C C . THR A 1 99 ? 38.009 -5.759 -24.988 1.00 85.88 99 THR A C 1
ATOM 814 O O . THR A 1 99 ? 39.163 -5.448 -24.694 1.00 85.88 99 THR A O 1
ATOM 817 N N . HIS A 1 100 ? 37.369 -6.777 -24.398 1.00 86.69 100 HIS A N 1
ATOM 818 C CA . HIS A 1 100 ? 37.910 -7.679 -23.368 1.00 86.69 100 HIS A CA 1
ATOM 819 C C . HIS A 1 100 ? 38.482 -6.986 -22.118 1.00 86.69 100 HIS A C 1
ATOM 821 O O . HIS A 1 100 ? 39.220 -7.589 -21.338 1.00 86.69 100 HIS A O 1
ATOM 827 N N . LYS A 1 101 ? 38.111 -5.724 -21.880 1.00 89.31 101 LYS A N 1
ATOM 828 C CA . LYS A 1 101 ? 38.493 -4.979 -20.676 1.00 89.31 101 LYS A CA 1
ATOM 829 C C . LYS A 1 101 ? 37.694 -5.494 -19.469 1.00 89.31 101 LYS A C 1
ATOM 831 O O . LYS A 1 101 ? 36.472 -5.601 -19.576 1.00 89.31 101 LYS A O 1
ATOM 836 N N . PRO A 1 102 ? 38.332 -5.806 -18.326 1.00 91.81 102 PRO A N 1
ATOM 837 C CA . PRO A 1 102 ? 37.616 -6.164 -17.107 1.00 91.81 102 PRO A CA 1
ATOM 838 C C . PRO A 1 102 ? 36.909 -4.944 -16.507 1.00 91.81 102 PRO A C 1
ATOM 840 O O . PRO A 1 102 ? 37.412 -3.822 -16.555 1.00 91.81 102 PRO A O 1
ATOM 843 N N . THR A 1 103 ? 35.745 -5.162 -15.910 1.00 91.94 103 THR A N 1
ATOM 844 C CA . THR A 1 103 ? 34.985 -4.167 -15.147 1.00 91.94 103 THR A CA 1
ATOM 845 C C . THR A 1 103 ? 34.246 -4.877 -14.017 1.00 91.94 103 THR A C 1
ATOM 847 O O . THR A 1 103 ? 33.517 -5.847 -14.251 1.00 91.94 103 THR A O 1
ATOM 850 N N . SER A 1 104 ? 34.457 -4.395 -12.792 1.00 90.62 104 SER A N 1
ATOM 851 C CA . SER A 1 104 ? 33.932 -4.976 -11.553 1.00 90.62 104 SER A CA 1
ATOM 852 C C . SER A 1 104 ? 32.949 -4.020 -10.883 1.00 90.62 104 SER A C 1
ATOM 854 O O . SER A 1 104 ? 33.239 -2.832 -10.764 1.00 90.62 104 SER A O 1
ATOM 856 N N . GLN A 1 105 ? 31.808 -4.536 -10.427 1.00 88.44 105 GLN A N 1
ATOM 857 C CA . GLN A 1 105 ? 30.789 -3.791 -9.677 1.00 88.44 105 GLN A CA 1
ATOM 858 C C . GLN A 1 105 ? 30.212 -4.665 -8.562 1.00 88.44 105 GLN A C 1
ATOM 860 O O . GLN A 1 105 ? 30.197 -5.889 -8.681 1.00 88.44 105 GLN A O 1
ATOM 865 N N . TYR A 1 106 ? 29.684 -4.045 -7.506 1.00 88.50 106 TYR A N 1
ATOM 866 C CA . TYR A 1 106 ? 29.026 -4.767 -6.407 1.00 88.50 106 TYR A CA 1
ATOM 867 C C . TYR A 1 106 ? 27.506 -4.931 -6.579 1.00 88.50 106 TYR A C 1
ATOM 869 O O . TYR A 1 106 ? 26.854 -5.592 -5.777 1.00 88.50 106 TYR A O 1
ATOM 877 N N . SER A 1 107 ? 26.924 -4.320 -7.615 1.00 87.62 107 SER A N 1
ATOM 878 C CA . SER A 1 107 ? 25.478 -4.333 -7.844 1.00 87.62 107 SER A CA 1
ATOM 879 C C . SER A 1 107 ? 25.018 -5.591 -8.581 1.00 87.62 107 SER A C 1
ATOM 881 O O . SER A 1 107 ? 25.480 -5.870 -9.691 1.00 87.62 107 SER A O 1
ATOM 883 N N . LEU A 1 108 ? 24.013 -6.281 -8.032 1.00 88.88 108 LEU A N 1
ATOM 884 C CA . LEU A 1 108 ? 23.308 -7.378 -8.710 1.00 88.88 108 LEU A CA 1
ATOM 885 C C . LEU A 1 108 ? 22.683 -6.955 -10.053 1.00 88.88 108 LEU A C 1
ATOM 887 O O . LEU A 1 108 ? 22.537 -7.783 -10.951 1.00 88.88 108 LEU A O 1
ATOM 891 N N . ALA A 1 109 ? 22.376 -5.667 -10.239 1.00 87.56 109 ALA A N 1
ATOM 892 C CA . ALA A 1 109 ? 21.917 -5.133 -11.519 1.00 87.56 109 ALA A CA 1
ATOM 893 C C . ALA A 1 109 ? 22.958 -5.341 -12.641 1.00 87.56 109 ALA A C 1
ATOM 895 O O . ALA A 1 109 ? 22.588 -5.669 -13.767 1.00 87.56 109 ALA A O 1
ATOM 896 N N . TYR A 1 110 ? 24.258 -5.223 -12.347 1.00 90.12 110 TYR A N 1
ATOM 897 C CA . TYR A 1 110 ? 25.321 -5.421 -13.343 1.00 90.12 110 TYR A CA 1
ATOM 898 C C . TYR A 1 110 ? 25.512 -6.893 -13.728 1.00 90.12 110 TYR A C 1
ATOM 900 O O . TYR A 1 110 ? 25.697 -7.199 -14.909 1.00 90.12 110 TYR A O 1
ATOM 908 N N . GLU A 1 111 ? 25.408 -7.805 -12.756 1.00 91.75 111 GLU A N 1
ATOM 909 C CA . GLU A 1 111 ? 25.350 -9.247 -13.021 1.00 91.75 111 GLU A CA 1
ATOM 910 C C . GLU A 1 111 ? 24.153 -9.547 -13.936 1.00 91.75 111 GLU A C 1
ATOM 912 O O . GLU A 1 111 ? 24.337 -10.069 -15.033 1.00 91.75 111 GLU A O 1
ATOM 917 N N . LYS A 1 112 ? 22.942 -9.113 -13.554 1.00 91.44 112 LYS A N 1
ATOM 918 C CA . LYS A 1 112 ? 21.709 -9.291 -14.341 1.00 91.44 112 LYS A CA 1
ATOM 919 C C . LYS A 1 112 ? 21.833 -8.765 -15.774 1.00 91.44 112 LYS A C 1
ATOM 921 O O . LYS A 1 112 ? 21.555 -9.515 -16.707 1.00 91.44 112 LYS A O 1
ATOM 926 N N . ALA A 1 113 ? 22.298 -7.529 -15.969 1.00 91.38 113 ALA A N 1
ATOM 927 C CA . ALA A 1 113 ? 22.519 -6.957 -17.301 1.00 91.38 113 ALA A CA 1
ATOM 928 C C . ALA A 1 113 ? 23.507 -7.789 -18.137 1.00 91.38 113 ALA A C 1
ATOM 930 O O . ALA A 1 113 ? 23.277 -8.022 -19.323 1.00 91.38 113 ALA A O 1
ATOM 931 N N . SER A 1 114 ? 24.576 -8.291 -17.512 1.00 92.19 114 SER A N 1
ATOM 932 C CA . SER A 1 114 ? 25.582 -9.129 -18.175 1.00 92.19 114 SER A CA 1
ATOM 933 C C . SER A 1 114 ? 25.046 -10.520 -18.544 1.00 92.19 114 SER A C 1
ATOM 935 O O . SER A 1 114 ? 25.373 -11.030 -19.617 1.00 92.19 114 SER A O 1
ATOM 937 N N . ILE A 1 115 ? 24.162 -11.110 -17.727 1.00 92.44 115 ILE A N 1
ATOM 938 C CA . ILE A 1 115 ? 23.451 -12.349 -18.082 1.00 92.44 115 ILE A CA 1
ATOM 939 C C . ILE A 1 115 ? 22.486 -12.115 -19.249 1.00 92.44 115 ILE A C 1
ATOM 941 O O . ILE A 1 115 ? 22.509 -12.890 -20.202 1.00 92.44 115 ILE A O 1
ATOM 945 N N . ILE A 1 116 ? 21.688 -11.040 -19.234 1.00 92.56 116 ILE A N 1
ATOM 946 C CA . ILE A 1 116 ? 20.774 -10.706 -20.344 1.00 92.56 116 ILE A CA 1
ATOM 947 C C . ILE A 1 116 ? 21.560 -10.446 -21.639 1.00 92.56 116 ILE A C 1
ATOM 949 O O . ILE A 1 116 ? 21.150 -10.893 -22.714 1.00 92.56 116 ILE A O 1
ATOM 953 N N . PHE A 1 117 ? 22.729 -9.804 -21.555 1.00 93.56 117 PHE A N 1
ATOM 954 C CA . PHE A 1 117 ? 23.619 -9.631 -22.703 1.00 93.56 117 PHE A CA 1
ATOM 955 C C . PHE A 1 117 ? 24.082 -10.990 -23.251 1.00 93.56 117 PHE A C 1
ATOM 957 O O . PHE A 1 117 ? 23.997 -11.223 -24.454 1.00 93.56 117 PHE A O 1
ATOM 964 N N . ASN A 1 118 ? 24.482 -11.930 -22.388 1.00 92.69 118 ASN A N 1
ATOM 965 C CA . ASN A 1 118 ? 24.878 -13.276 -22.817 1.00 92.69 118 ASN A CA 1
ATOM 966 C C . ASN A 1 118 ? 23.709 -14.120 -23.352 1.00 92.69 118 ASN A C 1
ATOM 968 O O . ASN A 1 118 ? 23.905 -14.870 -24.307 1.00 92.69 118 ASN A O 1
ATOM 972 N N . ILE A 1 119 ? 22.493 -13.969 -22.816 1.00 91.56 119 ILE A N 1
ATOM 973 C CA . ILE A 1 119 ? 21.268 -14.550 -23.394 1.00 91.56 119 ILE A CA 1
ATOM 974 C C . ILE A 1 119 ? 21.076 -14.026 -24.823 1.00 91.56 119 ILE A C 1
ATOM 976 O O . ILE A 1 119 ? 20.865 -14.812 -25.745 1.00 91.56 119 ILE A O 1
ATOM 980 N N . SER A 1 120 ? 21.208 -12.713 -25.022 1.00 92.06 120 SER A N 1
ATOM 981 C CA . SER A 1 120 ? 21.115 -12.064 -26.337 1.00 92.06 120 SER A CA 1
ATOM 982 C C . SER A 1 120 ? 22.194 -12.578 -27.298 1.00 92.06 120 SER A C 1
ATOM 984 O O . SER A 1 120 ? 21.901 -12.969 -28.426 1.00 92.06 120 SER A O 1
ATOM 986 N N . ALA A 1 121 ? 23.441 -12.668 -26.829 1.00 91.69 121 ALA A N 1
ATOM 987 C CA . ALA A 1 121 ? 24.567 -13.195 -27.591 1.00 91.69 121 ALA A CA 1
ATOM 988 C C . ALA A 1 121 ? 24.323 -14.640 -28.054 1.00 91.69 121 ALA A C 1
ATOM 990 O O . ALA A 1 121 ? 24.388 -14.907 -29.256 1.00 91.69 121 ALA A O 1
ATOM 991 N N . VAL A 1 122 ? 23.942 -15.546 -27.145 1.00 91.00 122 VAL A N 1
ATOM 992 C CA . VAL A 1 122 ? 23.619 -16.946 -27.477 1.00 91.00 122 VAL A CA 1
ATOM 993 C C . VAL A 1 122 ? 22.415 -17.041 -28.416 1.00 91.00 122 VAL A C 1
ATOM 995 O O . VAL A 1 122 ? 22.462 -17.816 -29.366 1.00 91.00 122 VAL A O 1
ATOM 998 N N . LEU A 1 123 ? 21.366 -16.230 -28.232 1.00 91.06 123 LEU A N 1
ATOM 999 C CA . LEU A 1 123 ? 20.232 -16.179 -29.165 1.00 91.06 123 LEU A CA 1
ATOM 1000 C C . LEU A 1 123 ? 20.659 -15.731 -30.571 1.00 91.06 123 LEU A C 1
ATOM 1002 O O . LEU A 1 123 ? 20.227 -16.333 -31.552 1.00 91.06 123 LEU A O 1
ATOM 1006 N N . SER A 1 124 ? 21.539 -14.731 -30.681 1.00 92.44 124 SER A N 1
ATOM 1007 C CA . SER A 1 124 ? 22.060 -14.263 -31.972 1.00 92.44 124 SER A CA 1
ATOM 1008 C C . SER A 1 124 ? 22.974 -15.294 -32.653 1.00 92.44 124 SER A C 1
ATOM 1010 O O . SER A 1 124 ? 22.843 -15.514 -33.855 1.00 92.44 124 SER A O 1
ATOM 1012 N N . CYS A 1 125 ? 23.835 -15.991 -31.897 1.00 89.44 125 CYS A N 1
ATOM 1013 C CA . CYS A 1 125 ? 24.665 -17.093 -32.400 1.00 89.44 125 CYS A CA 1
ATOM 1014 C C . CYS A 1 125 ? 23.794 -18.273 -32.855 1.00 89.44 125 CYS A C 1
ATOM 1016 O O . CYS A 1 125 ? 23.964 -18.795 -33.954 1.00 89.44 125 CYS A O 1
ATOM 1018 N N . HIS A 1 126 ? 22.808 -18.657 -32.041 1.00 88.06 126 HIS A N 1
ATOM 1019 C CA . HIS A 1 126 ? 21.870 -19.728 -32.361 1.00 88.06 126 HIS A CA 1
ATOM 1020 C C . HIS A 1 126 ? 21.063 -19.416 -33.628 1.00 88.06 126 HIS A C 1
ATOM 1022 O O . HIS A 1 126 ? 20.910 -20.296 -34.471 1.00 88.06 126 HIS A O 1
ATOM 1028 N N . ALA A 1 127 ? 20.605 -18.170 -33.797 1.00 89.62 127 ALA A N 1
ATOM 1029 C CA . ALA A 1 127 ? 19.889 -17.711 -34.987 1.00 89.62 127 ALA A CA 1
ATOM 1030 C C . ALA A 1 127 ? 20.774 -17.669 -36.245 1.00 89.62 127 ALA A C 1
ATOM 1032 O O . ALA A 1 127 ? 20.342 -18.105 -37.313 1.00 89.62 127 ALA A O 1
ATOM 1033 N N . ALA A 1 128 ? 22.016 -17.186 -36.121 1.00 88.69 128 ALA A N 1
ATOM 1034 C CA . ALA A 1 128 ? 22.976 -17.116 -37.222 1.00 88.69 128 ALA A CA 1
ATOM 1035 C C . ALA A 1 128 ? 23.367 -18.502 -37.769 1.00 88.69 128 ALA A C 1
ATOM 1037 O O . ALA A 1 128 ? 23.582 -18.636 -38.973 1.00 88.69 128 ALA A O 1
ATOM 1038 N N . HIS A 1 129 ? 23.407 -19.527 -36.909 1.00 86.69 129 HIS A N 1
ATOM 1039 C CA . HIS A 1 129 ? 23.782 -20.900 -37.266 1.00 86.69 129 HIS A CA 1
ATOM 1040 C C . HIS A 1 129 ? 22.605 -21.829 -37.659 1.00 86.69 129 HIS A C 1
ATOM 1042 O O . HIS A 1 129 ? 22.845 -22.998 -37.963 1.00 86.69 129 HIS A O 1
ATOM 1048 N N . GLN A 1 130 ? 21.343 -21.368 -37.681 1.00 87.38 130 GLN A N 1
ATOM 1049 C CA . GLN A 1 130 ? 20.213 -22.210 -38.127 1.00 87.38 130 GLN A CA 1
ATOM 1050 C C . GLN A 1 130 ? 20.271 -22.536 -39.625 1.00 87.38 130 GLN A C 1
ATOM 1052 O O . GLN A 1 130 ? 20.593 -21.673 -40.437 1.00 87.38 130 GLN A O 1
ATOM 1057 N N . ASN A 1 131 ? 19.834 -23.737 -40.032 1.00 86.56 131 ASN A N 1
ATOM 1058 C CA . ASN A 1 131 ? 19.675 -24.056 -41.454 1.00 86.56 131 ASN A CA 1
ATOM 1059 C C . ASN A 1 131 ? 18.453 -23.349 -42.066 1.00 86.56 131 ASN A C 1
ATOM 1061 O O . ASN A 1 131 ? 17.340 -23.875 -42.064 1.00 86.56 131 ASN A O 1
ATOM 1065 N N . ARG A 1 132 ? 18.668 -22.166 -42.646 1.00 87.12 132 ARG A N 1
ATOM 1066 C CA . ARG A 1 132 ? 17.601 -21.324 -43.222 1.00 87.12 132 ARG A CA 1
ATOM 1067 C C . ARG A 1 132 ? 17.013 -21.826 -44.553 1.00 87.12 132 ARG A C 1
ATOM 1069 O O . ARG A 1 132 ? 16.188 -21.148 -45.153 1.00 87.12 132 ARG A O 1
ATOM 1076 N N . HIS A 1 133 ? 17.388 -23.025 -45.003 1.00 84.00 133 HIS A N 1
ATOM 1077 C CA . HIS A 1 133 ? 16.688 -23.733 -46.085 1.00 84.00 133 HIS A CA 1
ATOM 1078 C C . HIS A 1 133 ? 15.441 -24.485 -45.598 1.00 84.00 133 HIS A C 1
ATOM 1080 O O . HIS A 1 133 ? 14.565 -24.807 -46.397 1.00 84.00 133 HIS A O 1
ATOM 1086 N N . GLU A 1 134 ? 15.360 -24.784 -44.301 1.00 85.62 134 GLU A N 1
ATOM 1087 C CA . GLU A 1 134 ? 14.239 -25.497 -43.694 1.00 85.62 134 GLU A CA 1
ATOM 1088 C C . GLU A 1 134 ? 13.266 -24.503 -43.052 1.00 85.62 134 GLU A C 1
ATOM 1090 O O . GLU A 1 134 ? 13.679 -23.560 -42.375 1.00 85.62 134 GLU A O 1
ATOM 1095 N N . GLU A 1 135 ? 11.954 -24.728 -43.198 1.00 85.06 135 GLU A N 1
ATOM 1096 C CA . GLU A 1 135 ? 10.947 -23.817 -42.630 1.00 85.06 135 GLU A CA 1
ATOM 1097 C C . GLU A 1 135 ? 11.040 -23.733 -41.093 1.00 85.06 135 GLU A C 1
ATOM 1099 O O . GLU A 1 135 ? 10.727 -22.698 -40.505 1.00 85.06 135 GLU A O 1
ATOM 1104 N N . VAL A 1 136 ? 11.515 -24.804 -40.442 1.00 87.56 136 VAL A N 1
ATOM 1105 C CA . VAL A 1 136 ? 11.806 -24.840 -39.001 1.00 87.56 136 VAL A CA 1
ATOM 1106 C C . VAL A 1 136 ? 12.987 -23.925 -38.664 1.00 87.56 136 VAL A C 1
ATOM 1108 O O . VAL A 1 136 ? 12.857 -23.075 -37.788 1.00 87.56 136 VAL A O 1
ATOM 1111 N N . GLY A 1 137 ? 14.104 -24.028 -39.394 1.00 87.38 137 GLY A N 1
ATOM 1112 C CA . GLY A 1 137 ? 15.281 -23.178 -39.190 1.00 87.38 137 GLY A CA 1
ATOM 1113 C C . GLY A 1 137 ? 14.990 -21.692 -39.426 1.00 87.38 137 GLY A C 1
ATOM 1114 O O . GLY A 1 137 ? 15.424 -20.854 -38.638 1.00 87.38 137 GLY A O 1
ATOM 1115 N N . LEU A 1 138 ? 14.180 -21.364 -40.442 1.00 89.12 138 LEU A N 1
ATOM 1116 C CA . LEU A 1 138 ? 13.683 -20.001 -40.684 1.00 89.12 138 LEU A CA 1
ATOM 1117 C C . LEU A 1 138 ? 12.838 -19.474 -39.512 1.00 89.12 138 LEU A C 1
ATOM 1119 O O . LEU A 1 138 ? 13.072 -18.360 -39.044 1.00 89.12 138 LEU A O 1
ATOM 1123 N N . LYS A 1 139 ? 11.884 -20.270 -39.004 1.00 90.19 139 LYS A N 1
ATOM 1124 C CA . LYS A 1 139 ? 11.049 -19.903 -37.842 1.00 90.19 139 LYS A CA 1
ATOM 1125 C C . LYS A 1 139 ? 11.891 -19.681 -36.582 1.00 90.19 139 LYS A C 1
ATOM 1127 O O . LYS A 1 139 ? 11.705 -18.671 -35.905 1.00 90.19 139 LYS A O 1
ATOM 1132 N N . THR A 1 140 ? 12.833 -20.582 -36.297 1.00 89.75 140 THR A N 1
ATOM 1133 C CA . THR A 1 140 ? 13.734 -20.486 -35.139 1.00 89.75 140 THR A CA 1
ATOM 1134 C C . THR A 1 140 ? 14.639 -19.260 -35.235 1.00 89.75 140 THR A C 1
ATOM 1136 O O . THR A 1 140 ? 14.681 -18.474 -34.294 1.00 89.75 140 THR A O 1
ATOM 1139 N N . ALA A 1 141 ? 15.306 -19.033 -36.374 1.00 91.12 141 ALA A N 1
ATOM 1140 C CA . ALA A 1 141 ? 16.177 -17.870 -36.559 1.00 91.12 141 ALA A CA 1
ATOM 1141 C C . ALA A 1 141 ? 15.412 -16.545 -36.425 1.00 91.12 141 ALA A C 1
ATOM 1143 O O . ALA A 1 141 ? 15.861 -15.645 -35.717 1.00 91.12 141 ALA A O 1
ATOM 1144 N N . TYR A 1 142 ? 14.229 -16.448 -37.043 1.00 92.81 142 TYR A N 1
ATOM 1145 C CA . TYR A 1 142 ? 13.348 -15.286 -36.930 1.00 92.81 142 TYR A CA 1
ATOM 1146 C C . TYR A 1 142 ? 12.994 -14.981 -35.466 1.00 92.81 142 TYR A C 1
ATOM 1148 O O . TYR A 1 142 ? 13.253 -13.878 -34.981 1.00 92.81 142 TYR A O 1
ATOM 1156 N N . HIS A 1 143 ? 12.483 -15.977 -34.735 1.00 92.12 143 HIS A N 1
ATOM 1157 C CA . HIS A 1 143 ? 12.102 -15.819 -33.331 1.00 92.12 143 HIS A CA 1
ATOM 1158 C C . HIS A 1 143 ? 13.305 -15.499 -32.425 1.00 92.12 143 HIS A C 1
ATOM 1160 O O . HIS A 1 143 ? 13.218 -14.606 -31.584 1.00 92.12 143 HIS A O 1
ATOM 1166 N N . SER A 1 144 ? 14.450 -16.164 -32.612 1.00 92.06 144 SER A N 1
ATOM 1167 C CA . SER A 1 144 ? 15.652 -15.915 -31.808 1.00 92.06 144 SER A CA 1
ATOM 1168 C C . SER A 1 144 ? 16.259 -14.526 -32.043 1.00 92.06 144 SER A C 1
ATOM 1170 O O . SER A 1 144 ? 16.672 -13.895 -31.070 1.00 92.06 144 SER A O 1
ATOM 1172 N N . PHE A 1 145 ? 16.242 -13.985 -33.270 1.00 94.94 145 PHE A N 1
ATOM 1173 C CA . PHE A 1 145 ? 16.632 -12.586 -33.503 1.00 94.94 145 PHE A CA 1
ATOM 1174 C C . PHE A 1 145 ? 15.645 -11.592 -32.861 1.00 94.94 145 PHE A C 1
ATOM 1176 O O . PHE A 1 145 ? 16.081 -10.622 -32.240 1.00 94.94 145 PHE A O 1
ATOM 1183 N N . GLN A 1 146 ? 14.329 -11.842 -32.924 1.00 94.69 146 GLN A N 1
ATOM 1184 C CA . GLN A 1 146 ? 13.330 -11.008 -32.232 1.00 94.69 146 GLN A CA 1
ATOM 1185 C C . GLN A 1 146 ? 13.485 -11.027 -30.700 1.00 94.69 146 GLN A C 1
ATOM 1187 O O . GLN A 1 146 ? 13.362 -9.984 -30.051 1.00 94.69 146 GLN A O 1
ATOM 1192 N N . ALA A 1 147 ? 13.770 -12.197 -30.121 1.00 92.06 147 ALA A N 1
ATOM 1193 C CA . ALA A 1 147 ? 14.021 -12.356 -28.692 1.00 92.06 147 ALA A CA 1
ATOM 1194 C C . ALA A 1 147 ? 15.340 -11.682 -28.274 1.00 92.06 147 ALA A C 1
ATOM 1196 O O . ALA A 1 147 ? 15.371 -10.982 -27.264 1.00 92.06 147 ALA A O 1
ATOM 1197 N N . SER A 1 148 ? 16.408 -11.802 -29.075 1.00 94.00 148 SER A N 1
ATOM 1198 C CA . SER A 1 148 ? 17.667 -11.082 -28.835 1.00 94.00 148 SER A CA 1
ATOM 1199 C C . SER A 1 148 ? 17.482 -9.564 -28.890 1.00 94.00 148 SER A C 1
ATOM 1201 O O . SER A 1 148 ? 18.034 -8.859 -28.049 1.00 94.00 148 SER A O 1
ATOM 1203 N N . ALA A 1 149 ? 16.702 -9.049 -29.847 1.00 94.56 149 ALA A N 1
ATOM 1204 C CA . ALA A 1 149 ? 16.367 -7.628 -29.904 1.00 94.56 149 ALA A CA 1
ATOM 1205 C C . ALA A 1 149 ? 15.602 -7.181 -28.647 1.00 94.56 149 ALA A C 1
ATOM 1207 O O . ALA A 1 149 ? 15.931 -6.147 -28.080 1.00 94.56 149 ALA A O 1
ATOM 1208 N N . GLY A 1 150 ? 14.649 -7.989 -28.168 1.00 93.62 150 GLY A N 1
ATOM 1209 C CA . GLY A 1 150 ? 13.907 -7.752 -26.925 1.00 93.62 150 GLY A CA 1
ATOM 1210 C C . GLY A 1 150 ? 14.776 -7.663 -25.672 1.00 93.62 150 GLY A C 1
ATOM 1211 O O . GLY A 1 150 ? 14.641 -6.728 -24.882 1.00 93.62 150 GLY A O 1
ATOM 1212 N N . MET A 1 151 ? 15.711 -8.600 -25.519 1.00 92.38 151 MET A N 1
ATOM 1213 C CA . MET A 1 151 ? 16.669 -8.621 -24.411 1.00 92.38 151 MET A CA 1
ATOM 1214 C C . MET A 1 151 ? 17.587 -7.386 -24.426 1.00 92.38 151 MET A C 1
ATOM 1216 O O . MET A 1 151 ? 17.766 -6.740 -23.393 1.00 92.38 151 MET A O 1
ATOM 1220 N N . PHE A 1 152 ? 18.098 -6.985 -25.598 1.00 94.25 152 PHE A N 1
ATOM 1221 C CA . PHE A 1 152 ? 18.859 -5.738 -25.734 1.00 94.25 152 PHE A CA 1
ATOM 1222 C C . PHE A 1 152 ? 17.997 -4.483 -25.490 1.00 94.25 152 PHE A C 1
ATOM 1224 O O . PHE A 1 152 ? 18.475 -3.543 -24.855 1.00 94.25 152 PHE A O 1
ATOM 1231 N N . THR A 1 153 ? 16.728 -4.454 -25.918 1.00 93.88 153 THR A N 1
ATOM 1232 C CA . THR A 1 153 ? 15.796 -3.350 -25.609 1.00 93.88 153 THR A CA 1
ATOM 1233 C C . THR A 1 153 ? 15.624 -3.182 -24.102 1.00 93.88 153 THR A C 1
ATOM 1235 O O . THR A 1 153 ? 15.800 -2.075 -23.596 1.00 93.88 153 THR A O 1
ATOM 1238 N N . TYR A 1 154 ? 15.410 -4.277 -23.369 1.00 91.56 154 TYR A N 1
ATOM 1239 C CA . TYR A 1 154 ? 15.316 -4.250 -21.910 1.00 91.56 154 TYR A CA 1
ATOM 1240 C C . TYR A 1 154 ? 16.603 -3.738 -21.240 1.00 91.56 154 TYR A C 1
ATOM 1242 O O . TYR A 1 154 ? 16.514 -2.960 -20.288 1.00 91.56 154 TYR A O 1
ATOM 1250 N N . ILE A 1 155 ? 17.791 -4.094 -21.753 1.00 91.44 155 ILE A N 1
ATOM 1251 C CA . ILE A 1 155 ? 19.063 -3.523 -21.269 1.00 91.44 155 ILE A CA 1
ATOM 1252 C C . ILE A 1 155 ? 19.079 -1.995 -21.455 1.00 91.44 155 ILE A C 1
ATOM 1254 O O . ILE A 1 155 ? 19.334 -1.252 -20.508 1.00 91.44 155 ILE A O 1
ATOM 1258 N N . ASN A 1 156 ? 18.765 -1.528 -22.664 1.00 89.75 156 ASN A N 1
ATOM 1259 C CA . ASN A 1 156 ? 18.790 -0.112 -23.042 1.00 89.75 156 ASN A CA 1
ATOM 1260 C C . ASN A 1 156 ? 17.762 0.759 -22.284 1.00 89.75 156 ASN A C 1
ATOM 1262 O O . ASN A 1 156 ? 17.962 1.967 -22.150 1.00 89.75 156 ASN A O 1
ATOM 1266 N N . GLU A 1 157 ? 16.671 0.164 -21.798 1.00 89.50 157 GLU A N 1
ATOM 1267 C CA . GLU A 1 157 ? 15.627 0.851 -21.028 1.00 89.50 157 GLU A CA 1
ATOM 1268 C C . GLU A 1 157 ? 15.899 0.860 -19.515 1.00 89.50 157 GLU A C 1
ATOM 1270 O O . GLU A 1 157 ? 15.663 1.877 -18.865 1.00 89.50 157 GLU A O 1
ATOM 1275 N N . ASN A 1 158 ? 16.427 -0.233 -18.949 1.00 85.75 158 ASN A N 1
ATOM 1276 C CA . ASN A 1 158 ? 16.534 -0.405 -17.492 1.00 85.75 158 ASN A CA 1
ATOM 1277 C C . ASN A 1 158 ? 17.918 -0.055 -16.911 1.00 85.75 158 ASN A C 1
ATOM 1279 O O . ASN A 1 158 ? 18.025 0.191 -15.711 1.00 85.75 158 ASN A O 1
ATOM 1283 N N . PHE A 1 159 ? 18.982 -0.006 -17.723 1.00 83.31 159 PHE A N 1
ATOM 1284 C CA . PHE A 1 159 ? 20.367 0.145 -17.243 1.00 83.31 159 PHE A CA 1
ATOM 1285 C C . PHE A 1 159 ? 21.039 1.407 -17.805 1.00 83.31 159 PHE A C 1
ATOM 1287 O O . PHE A 1 159 ? 22.051 1.354 -18.500 1.00 83.31 159 PHE A O 1
ATOM 1294 N N . LEU A 1 160 ? 20.474 2.573 -17.471 1.00 74.50 160 LEU A N 1
ATOM 1295 C CA . LEU A 1 160 ? 20.900 3.890 -17.979 1.00 74.50 160 LEU A CA 1
ATOM 1296 C C . LEU A 1 160 ? 22.356 4.277 -17.638 1.00 74.50 160 LEU A C 1
ATOM 1298 O O . LEU A 1 160 ? 22.949 5.103 -18.331 1.00 74.50 160 LEU A O 1
ATOM 1302 N N . HIS A 1 161 ? 22.938 3.693 -16.587 1.00 77.50 161 HIS A N 1
ATOM 1303 C CA . HIS A 1 161 ? 24.314 3.943 -16.145 1.00 77.50 161 HIS A CA 1
ATOM 1304 C C . HIS A 1 161 ? 25.217 2.743 -16.462 1.00 77.50 161 HIS A C 1
ATOM 1306 O O . HIS A 1 161 ? 25.634 2.003 -15.573 1.00 77.50 161 HIS A O 1
ATOM 1312 N N . ALA A 1 162 ? 25.489 2.535 -17.752 1.00 75.25 162 ALA A N 1
ATOM 1313 C CA . ALA A 1 162 ? 26.326 1.443 -18.242 1.00 75.25 162 ALA A CA 1
ATOM 1314 C C . ALA A 1 162 ? 27.784 1.552 -17.731 1.00 75.25 162 ALA A C 1
ATOM 1316 O O . ALA A 1 162 ? 28.449 2.550 -18.019 1.00 75.25 162 ALA A O 1
ATOM 1317 N N . PRO A 1 163 ? 28.317 0.542 -17.012 1.00 78.06 163 PRO A N 1
ATOM 1318 C CA . PRO A 1 163 ? 29.692 0.567 -16.506 1.00 78.06 163 PRO A CA 1
ATOM 1319 C C . PRO A 1 163 ? 30.727 0.033 -17.517 1.00 78.06 163 PRO A C 1
ATOM 1321 O O . PRO A 1 163 ? 31.920 0.258 -17.333 1.00 78.06 163 PRO A O 1
ATOM 1324 N N . SER A 1 164 ? 30.291 -0.664 -18.574 1.00 86.00 164 SER A N 1
ATOM 1325 C CA . SER A 1 164 ? 31.121 -1.192 -19.670 1.00 86.00 164 SER A CA 1
ATOM 1326 C C . SER A 1 164 ? 30.600 -0.715 -21.033 1.00 86.00 164 SER A C 1
ATOM 1328 O O . SER A 1 164 ? 29.433 -0.341 -21.160 1.00 86.00 164 SER A O 1
ATOM 1330 N N . GLN A 1 165 ? 31.463 -0.693 -22.055 1.00 85.44 165 GLN A N 1
ATOM 1331 C CA . GLN A 1 165 ? 31.152 -0.087 -23.360 1.00 85.44 165 GLN A CA 1
ATOM 1332 C C . GLN A 1 165 ? 30.177 -0.944 -24.179 1.00 85.44 165 GLN A C 1
ATOM 1334 O O . GLN A 1 165 ? 29.320 -0.407 -24.878 1.00 85.44 165 GLN A O 1
ATOM 1339 N N . ASP A 1 166 ? 30.246 -2.268 -24.034 1.00 88.62 166 ASP A N 1
ATOM 1340 C CA . ASP A 1 166 ? 29.285 -3.214 -24.612 1.00 88.62 166 ASP A CA 1
ATOM 1341 C C . ASP A 1 166 ? 27.837 -3.048 -24.103 1.00 88.62 166 ASP A C 1
ATOM 1343 O O . ASP A 1 166 ? 26.895 -3.297 -24.853 1.00 88.62 166 ASP A O 1
ATOM 1347 N N . LEU A 1 167 ? 27.655 -2.568 -22.868 1.00 89.50 167 LEU A N 1
ATOM 1348 C CA . LEU A 1 167 ? 26.362 -2.193 -22.282 1.00 89.50 167 LEU A CA 1
ATOM 1349 C C . LEU A 1 167 ? 25.989 -0.723 -22.559 1.00 89.50 167 LEU A C 1
ATOM 1351 O O . LEU A 1 167 ? 24.916 -0.277 -22.155 1.00 89.50 167 LEU A O 1
ATOM 1355 N N . GLY A 1 168 ? 26.855 0.040 -23.234 1.00 89.19 168 GLY A N 1
ATOM 1356 C CA . GLY A 1 168 ? 26.640 1.450 -23.556 1.00 89.19 168 GLY A CA 1
ATOM 1357 C C . GLY A 1 168 ? 25.394 1.671 -24.417 1.00 89.19 168 GLY A C 1
ATOM 1358 O O . GLY A 1 168 ? 25.128 0.912 -25.347 1.00 89.19 168 GLY A O 1
ATOM 1359 N N . ARG A 1 169 ? 24.632 2.733 -24.127 1.00 90.19 169 ARG A N 1
ATOM 1360 C CA . ARG A 1 169 ? 23.309 2.990 -24.726 1.00 90.19 169 ARG A CA 1
ATOM 1361 C C . ARG A 1 169 ? 23.303 2.909 -26.256 1.00 90.19 169 ARG A C 1
ATOM 1363 O O . ARG A 1 169 ? 22.511 2.175 -26.839 1.00 90.19 169 ARG A O 1
ATOM 1370 N N . GLU A 1 170 ? 24.217 3.626 -26.906 1.00 88.88 170 GLU A N 1
ATOM 1371 C CA . GLU A 1 170 ? 24.300 3.670 -28.370 1.00 88.88 170 GLU A CA 1
ATOM 1372 C C . GLU A 1 170 ? 24.866 2.362 -28.961 1.00 88.88 170 GLU A C 1
ATOM 1374 O O . GLU A 1 170 ? 24.437 1.938 -30.036 1.00 88.88 170 GLU A O 1
ATOM 1379 N N . THR A 1 171 ? 25.735 1.652 -28.228 1.00 91.06 171 THR A N 1
ATOM 1380 C CA . THR A 1 171 ? 26.191 0.288 -28.552 1.00 91.06 171 THR A CA 1
ATOM 1381 C C . THR A 1 171 ? 25.008 -0.680 -28.597 1.00 91.06 171 THR A C 1
ATOM 1383 O O . THR A 1 171 ? 24.757 -1.319 -29.619 1.00 91.06 171 THR A O 1
ATOM 1386 N N . VAL A 1 172 ? 24.220 -0.742 -27.519 1.00 92.56 172 VAL A N 1
ATOM 1387 C CA . VAL A 1 172 ? 23.068 -1.647 -27.384 1.00 92.56 172 VAL A CA 1
ATOM 1388 C C . VAL A 1 172 ? 21.963 -1.279 -28.380 1.00 92.56 172 VAL A C 1
ATOM 1390 O O . VAL A 1 172 ? 21.408 -2.158 -29.033 1.00 92.56 172 VAL A O 1
ATOM 1393 N N . LYS A 1 173 ? 21.696 0.012 -28.597 1.00 92.88 173 LYS A N 1
ATOM 1394 C CA . LYS A 1 173 ? 20.776 0.518 -29.634 1.00 92.88 173 LYS A CA 1
ATOM 1395 C C . LYS A 1 173 ? 21.204 0.129 -31.056 1.00 92.88 173 LYS A C 1
ATOM 1397 O O . LYS A 1 173 ? 20.349 -0.212 -31.881 1.00 92.88 173 LYS A O 1
ATOM 1402 N N . CYS A 1 174 ? 22.506 0.110 -31.341 1.00 93.31 174 CYS A N 1
ATOM 1403 C CA . CYS A 1 174 ? 23.036 -0.432 -32.590 1.00 93.31 174 CYS A CA 1
ATOM 1404 C C . CYS A 1 174 ? 22.776 -1.947 -32.695 1.00 93.31 174 CYS A C 1
ATOM 1406 O O . CYS A 1 174 ? 22.242 -2.404 -33.706 1.00 93.31 174 CYS A O 1
ATOM 1408 N N . LEU A 1 175 ? 23.031 -2.717 -31.627 1.00 93.88 175 LEU A N 1
ATOM 1409 C CA . LEU A 1 175 ? 22.740 -4.159 -31.583 1.00 93.88 175 LEU A CA 1
ATOM 1410 C C . LEU A 1 175 ? 21.247 -4.468 -31.801 1.00 93.88 175 LEU A C 1
ATOM 1412 O O . LEU A 1 175 ? 20.934 -5.332 -32.618 1.00 93.88 175 LEU A O 1
ATOM 1416 N N . ILE A 1 176 ? 20.322 -3.735 -31.166 1.00 94.62 176 ILE A N 1
ATOM 1417 C CA . ILE A 1 176 ? 18.866 -3.856 -31.409 1.00 94.62 176 ILE A CA 1
ATOM 1418 C C . ILE A 1 176 ? 18.555 -3.661 -32.899 1.00 94.62 176 ILE A C 1
ATOM 1420 O O . ILE A 1 176 ? 17.834 -4.461 -33.496 1.00 94.62 176 ILE A O 1
ATOM 1424 N N . SER A 1 177 ? 19.123 -2.617 -33.509 1.00 94.19 177 SER A N 1
ATOM 1425 C CA . SER A 1 177 ? 18.894 -2.275 -34.919 1.00 94.19 177 SER A CA 1
ATOM 1426 C C . SER A 1 177 ? 19.396 -3.375 -35.861 1.00 94.19 177 SER A C 1
ATOM 1428 O O . SER A 1 177 ? 18.684 -3.766 -36.786 1.00 94.19 177 SER A O 1
ATOM 1430 N N . ILE A 1 178 ? 20.581 -3.931 -35.587 1.00 94.88 178 ILE A N 1
ATOM 1431 C CA . ILE A 1 178 ? 21.177 -5.044 -36.341 1.00 94.88 178 ILE A CA 1
ATOM 1432 C C . ILE A 1 178 ? 20.331 -6.325 -36.192 1.00 94.88 178 ILE A C 1
ATOM 1434 O O . ILE A 1 178 ? 19.969 -6.933 -37.201 1.00 94.88 178 ILE A O 1
ATOM 1438 N N . MET A 1 179 ? 19.936 -6.700 -34.968 1.00 95.88 179 MET A N 1
ATOM 1439 C CA . MET A 1 179 ? 19.105 -7.890 -34.714 1.00 95.88 179 MET A CA 1
ATOM 1440 C C . MET A 1 179 ? 17.724 -7.791 -35.385 1.00 95.88 179 MET A C 1
ATOM 1442 O O . MET A 1 179 ? 17.260 -8.758 -35.990 1.00 95.88 179 MET A O 1
ATOM 1446 N N . LEU A 1 180 ? 17.069 -6.623 -35.342 1.00 95.31 180 LEU A N 1
ATOM 1447 C CA . LEU A 1 180 ? 15.782 -6.409 -36.019 1.00 95.31 180 LEU A CA 1
ATOM 1448 C C . LEU A 1 180 ? 15.914 -6.412 -37.548 1.00 95.31 180 LEU A C 1
ATOM 1450 O O . LEU A 1 180 ? 15.026 -6.930 -38.228 1.00 95.31 180 LEU A O 1
ATOM 1454 N N . ALA A 1 181 ? 17.014 -5.886 -38.095 1.00 95.19 181 ALA A N 1
ATOM 1455 C CA . ALA A 1 181 ? 17.296 -5.960 -39.526 1.00 95.19 181 ALA A CA 1
ATOM 1456 C C . ALA A 1 181 ? 17.466 -7.419 -39.992 1.00 95.19 181 ALA A C 1
ATOM 1458 O O . ALA A 1 181 ? 16.866 -7.814 -40.991 1.00 95.19 181 ALA A O 1
ATOM 1459 N N . GLN A 1 182 ? 18.189 -8.241 -39.219 1.00 95.00 182 GLN A N 1
ATOM 1460 C CA . GLN A 1 182 ? 18.358 -9.677 -39.485 1.00 95.00 182 GLN A CA 1
ATOM 1461 C C . GLN A 1 182 ? 17.045 -10.460 -39.342 1.00 95.00 182 GLN A C 1
ATOM 1463 O O . GLN A 1 182 ? 16.741 -11.301 -40.184 1.00 95.00 182 GLN A O 1
ATOM 1468 N N . ALA A 1 183 ? 16.213 -10.159 -38.340 1.00 95.38 183 ALA A N 1
ATOM 1469 C CA . ALA A 1 183 ? 14.878 -10.752 -38.231 1.00 9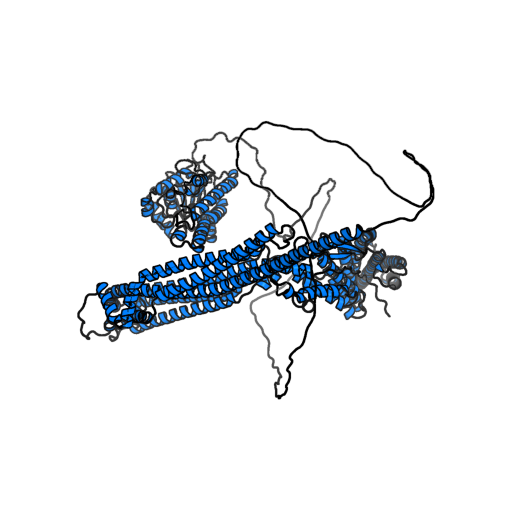5.38 183 ALA A CA 1
ATOM 1470 C C . ALA A 1 183 ? 14.000 -10.410 -39.454 1.00 95.38 183 ALA A C 1
ATOM 1472 O O . ALA A 1 183 ? 13.339 -11.285 -40.014 1.00 95.38 183 ALA A O 1
ATOM 1473 N N . GLN A 1 184 ? 14.017 -9.154 -39.910 1.00 95.00 184 GLN A N 1
ATOM 1474 C CA . GLN A 1 184 ? 13.278 -8.724 -41.102 1.00 95.00 184 GLN A CA 1
ATOM 1475 C C . GLN A 1 184 ? 13.824 -9.380 -42.389 1.00 95.00 184 GLN A C 1
ATOM 1477 O O . GLN A 1 184 ? 13.036 -9.736 -43.265 1.00 95.00 184 GLN A O 1
ATOM 1482 N N . GLU A 1 185 ? 15.141 -9.587 -42.495 1.00 93.56 185 GLU A N 1
ATOM 1483 C CA . GLU A 1 185 ? 15.784 -10.343 -43.581 1.00 93.56 185 GLU A CA 1
ATOM 1484 C C . GLU A 1 185 ? 15.333 -11.810 -43.601 1.00 93.56 185 GLU A C 1
ATOM 1486 O O . GLU A 1 185 ? 14.870 -12.273 -44.638 1.00 93.56 185 GLU A O 1
ATOM 1491 N N . VAL A 1 186 ? 15.369 -12.525 -42.470 1.00 93.19 186 VAL A N 1
ATOM 1492 C CA . VAL A 1 186 ? 14.917 -13.931 -42.384 1.00 93.19 186 VAL A CA 1
ATOM 1493 C C . VAL A 1 186 ? 13.420 -14.067 -42.697 1.00 93.19 186 VAL A C 1
ATOM 1495 O O . VAL A 1 186 ? 12.995 -15.010 -43.369 1.00 93.19 186 VAL A O 1
ATOM 1498 N N . PHE A 1 187 ? 12.595 -13.104 -42.273 1.00 92.81 187 PHE A N 1
ATOM 1499 C CA . PHE A 1 187 ? 11.179 -13.076 -42.649 1.00 92.81 187 PHE A CA 1
ATOM 1500 C C . PHE A 1 187 ? 10.990 -12.874 -44.162 1.00 92.81 187 PHE A C 1
ATOM 1502 O O . PHE A 1 187 ? 10.137 -13.519 -44.776 1.00 92.81 187 PHE A O 1
ATOM 1509 N N . LEU A 1 188 ? 11.801 -12.009 -44.780 1.00 92.31 188 LEU A N 1
ATOM 1510 C CA . LEU A 1 188 ? 11.800 -11.778 -46.223 1.00 92.31 188 LEU A CA 1
ATOM 1511 C C . LEU A 1 188 ? 12.304 -13.000 -47.007 1.00 92.31 188 LEU A C 1
ATOM 1513 O O . LEU A 1 188 ? 11.647 -13.371 -47.978 1.00 92.31 188 LEU A O 1
ATOM 1517 N N . GLU A 1 189 ? 13.390 -13.656 -46.576 1.00 90.12 189 GLU A N 1
ATOM 1518 C CA . GLU A 1 189 ? 13.856 -14.945 -47.119 1.00 90.12 189 GLU A CA 1
ATOM 1519 C C . GLU A 1 189 ? 12.680 -15.934 -47.174 1.00 90.12 189 GLU A C 1
ATOM 1521 O O . GLU A 1 189 ? 12.368 -16.474 -48.239 1.00 90.12 189 GLU A O 1
ATOM 1526 N N . LYS A 1 190 ? 11.936 -16.074 -46.064 1.00 90.19 190 LYS A N 1
ATOM 1527 C CA . LYS A 1 190 ? 10.739 -16.921 -46.022 1.00 90.19 190 LYS A CA 1
ATOM 1528 C C . LYS A 1 190 ? 9.648 -16.460 -46.994 1.00 90.19 190 LYS A C 1
ATOM 1530 O O . LYS A 1 190 ? 9.084 -17.290 -47.696 1.00 90.19 190 LYS A O 1
ATOM 1535 N N . GLN A 1 191 ? 9.311 -15.169 -47.058 1.00 91.38 191 GLN A N 1
ATOM 1536 C CA . GLN A 1 191 ? 8.224 -14.704 -47.940 1.00 91.38 191 GLN A CA 1
ATOM 1537 C C . GLN A 1 191 ? 8.558 -14.791 -49.439 1.00 91.38 191 GLN A C 1
ATOM 1539 O O . GLN A 1 191 ? 7.640 -14.922 -50.252 1.00 91.38 191 GLN A O 1
ATOM 1544 N N . ILE A 1 192 ? 9.844 -14.788 -49.802 1.00 89.50 192 ILE A N 1
ATOM 1545 C CA . ILE A 1 192 ? 10.309 -15.091 -51.162 1.00 89.50 192 ILE A CA 1
ATOM 1546 C C . ILE A 1 192 ? 10.096 -16.582 -51.476 1.00 89.50 192 ILE A C 1
ATOM 1548 O O . ILE A 1 192 ? 9.544 -16.901 -52.527 1.00 89.50 192 ILE A O 1
ATOM 1552 N N . VAL A 1 193 ? 10.454 -17.490 -50.557 1.00 87.50 193 VAL A N 1
ATOM 1553 C CA . VAL A 1 193 ? 10.213 -18.944 -50.704 1.00 87.50 193 VAL A CA 1
ATOM 1554 C C . VAL A 1 193 ? 8.713 -19.278 -50.717 1.00 87.50 193 VAL A C 1
ATOM 1556 O O . VAL A 1 193 ? 8.270 -20.078 -51.536 1.00 87.50 193 VAL A O 1
ATOM 1559 N N . ASP A 1 194 ? 7.911 -18.609 -49.884 1.00 87.75 194 ASP A N 1
ATOM 1560 C CA . ASP A 1 194 ? 6.446 -18.732 -49.828 1.00 87.75 194 ASP A CA 1
ATOM 1561 C C . ASP A 1 194 ? 5.725 -18.156 -51.083 1.00 87.75 194 ASP A C 1
ATOM 1563 O O . ASP A 1 194 ? 4.487 -18.119 -51.109 1.00 87.75 194 ASP A O 1
ATOM 1567 N N . GLY A 1 195 ? 6.458 -17.645 -52.086 1.00 87.06 195 GLY A N 1
ATOM 1568 C CA . GLY A 1 195 ? 5.923 -17.190 -53.377 1.00 87.06 195 GLY A CA 1
ATOM 1569 C C . GLY A 1 195 ? 4.954 -16.003 -53.304 1.00 87.06 195 GLY A C 1
ATOM 1570 O O . GLY A 1 195 ? 3.995 -15.940 -54.076 1.00 87.06 195 GLY A O 1
ATOM 1571 N N . LYS A 1 196 ? 5.126 -15.080 -52.345 1.00 92.50 196 LYS A N 1
ATOM 1572 C CA . LYS A 1 196 ? 4.177 -13.964 -52.155 1.00 92.50 196 LYS A CA 1
ATOM 1573 C C . LYS A 1 196 ? 4.251 -12.922 -53.282 1.00 92.50 196 LYS A C 1
ATOM 1575 O O . LYS A 1 196 ? 5.281 -12.746 -53.923 1.00 92.50 196 LYS A O 1
ATOM 1580 N N . LYS A 1 197 ? 3.154 -12.171 -53.471 1.00 92.19 197 LYS A N 1
ATOM 1581 C CA . LYS A 1 197 ? 3.047 -11.079 -54.461 1.00 92.19 197 LYS A CA 1
ATOM 1582 C C . LYS A 1 197 ? 4.220 -10.092 -54.354 1.00 92.19 197 LYS A C 1
ATOM 1584 O O . LYS A 1 197 ? 4.522 -9.615 -53.258 1.00 92.19 197 LYS A O 1
ATOM 1589 N N . VAL A 1 198 ? 4.802 -9.707 -55.491 1.00 91.88 198 VAL A N 1
ATOM 1590 C CA . VAL A 1 198 ? 5.989 -8.829 -55.571 1.00 91.88 198 VAL A CA 1
ATOM 1591 C C . VAL A 1 198 ? 5.816 -7.498 -54.824 1.00 91.88 198 VAL A C 1
ATOM 1593 O O . VAL A 1 198 ? 6.684 -7.119 -54.040 1.00 91.88 198 VAL A O 1
ATOM 1596 N N . GLY A 1 199 ? 4.643 -6.862 -54.916 1.00 90.19 199 GLY A N 1
ATOM 1597 C CA . GLY A 1 199 ? 4.314 -5.633 -54.177 1.00 90.19 199 GLY A CA 1
ATOM 1598 C C . GLY A 1 199 ? 4.186 -5.775 -52.646 1.00 90.19 199 GLY A C 1
ATOM 1599 O O . GLY A 1 199 ? 4.028 -4.767 -51.957 1.00 90.19 199 GLY A O 1
ATOM 1600 N N . LEU A 1 200 ? 4.247 -6.993 -52.089 1.00 91.50 200 LEU A N 1
ATOM 1601 C CA . LEU A 1 200 ? 4.451 -7.235 -50.651 1.00 91.50 200 LEU A CA 1
ATOM 1602 C C . LEU A 1 200 ? 5.945 -7.399 -50.335 1.00 91.50 200 LEU A C 1
ATOM 1604 O O . LEU A 1 200 ? 6.437 -6.804 -49.376 1.00 91.50 200 LEU A O 1
ATOM 1608 N N . LEU A 1 201 ? 6.671 -8.153 -51.168 1.00 93.06 201 LEU A N 1
ATOM 1609 C CA . LEU A 1 201 ? 8.117 -8.366 -51.035 1.00 93.06 201 LEU A CA 1
ATOM 1610 C C . LEU A 1 201 ? 8.892 -7.041 -51.099 1.00 93.06 201 LEU A C 1
ATOM 1612 O O . LEU A 1 201 ? 9.778 -6.817 -50.277 1.00 93.06 201 LEU A O 1
ATOM 1616 N N . ALA A 1 202 ? 8.492 -6.122 -51.983 1.00 92.94 202 ALA A N 1
ATOM 1617 C CA . ALA A 1 202 ? 9.036 -4.765 -52.069 1.00 92.94 202 ALA A CA 1
ATOM 1618 C C . ALA A 1 202 ? 8.969 -4.009 -50.728 1.00 92.94 202 ALA A C 1
ATOM 1620 O O . ALA A 1 202 ? 9.947 -3.395 -50.302 1.00 92.94 202 ALA A O 1
ATOM 1621 N N . LYS A 1 203 ? 7.832 -4.098 -50.026 1.00 94.50 203 LYS A N 1
ATOM 1622 C CA . LYS A 1 203 ? 7.572 -3.388 -48.760 1.00 94.50 203 LYS A CA 1
ATOM 1623 C C . LYS A 1 203 ? 8.335 -3.990 -47.581 1.00 94.50 203 LYS A C 1
ATOM 1625 O O . LYS A 1 203 ? 8.835 -3.261 -46.720 1.00 94.50 203 LYS A O 1
ATOM 1630 N N . LEU A 1 204 ? 8.458 -5.318 -47.564 1.00 93.81 204 LEU A N 1
ATOM 1631 C CA . LEU A 1 204 ? 9.256 -6.056 -46.581 1.00 93.81 204 LEU A CA 1
ATOM 1632 C C . LEU A 1 204 ? 10.761 -5.797 -46.766 1.00 93.81 204 LEU A C 1
ATOM 1634 O O . LEU A 1 204 ? 11.456 -5.550 -45.780 1.00 93.81 204 LEU A O 1
ATOM 1638 N N . ALA A 1 205 ? 11.242 -5.775 -48.014 1.00 94.00 205 ALA A N 1
ATOM 1639 C CA . ALA A 1 205 ? 12.622 -5.440 -48.366 1.00 94.00 205 ALA A CA 1
ATOM 1640 C C . ALA A 1 205 ? 12.960 -3.966 -48.096 1.00 94.00 205 ALA A C 1
ATOM 1642 O O . ALA A 1 205 ? 14.038 -3.672 -47.587 1.00 94.00 205 ALA A O 1
ATOM 1643 N N . SER A 1 206 ? 12.032 -3.037 -48.357 1.00 94.62 206 SER A N 1
ATOM 1644 C CA . SER A 1 206 ? 12.212 -1.612 -48.044 1.00 94.62 206 SER A CA 1
ATOM 1645 C C . SER A 1 206 ? 12.390 -1.369 -46.540 1.00 94.62 206 SER A C 1
ATOM 1647 O O . SER A 1 206 ? 13.238 -0.573 -46.134 1.00 94.62 206 SER A O 1
ATOM 1649 N N . GLN A 1 207 ? 11.661 -2.110 -45.697 1.00 95.19 207 GLN A N 1
ATOM 1650 C CA . GLN A 1 207 ? 11.884 -2.099 -44.250 1.00 95.19 207 GLN A CA 1
ATOM 1651 C C . GLN A 1 207 ? 13.248 -2.702 -43.867 1.00 95.19 207 GLN A C 1
ATOM 1653 O O . GLN A 1 207 ? 13.931 -2.127 -43.023 1.00 95.19 207 GLN A O 1
ATOM 1658 N N . ALA A 1 208 ? 13.661 -3.825 -44.469 1.00 94.25 208 ALA A N 1
ATOM 1659 C CA . ALA A 1 208 ? 14.966 -4.438 -44.188 1.00 94.25 208 ALA A CA 1
ATOM 1660 C C . ALA A 1 208 ? 16.123 -3.486 -44.539 1.00 94.25 208 ALA A C 1
ATOM 1662 O O . ALA A 1 208 ? 17.013 -3.262 -43.720 1.00 94.25 208 ALA A O 1
ATOM 1663 N N . ALA A 1 209 ? 16.063 -2.860 -45.719 1.00 94.38 209 ALA A N 1
ATOM 1664 C CA . ALA A 1 209 ? 17.014 -1.841 -46.152 1.00 94.38 209 ALA A CA 1
ATOM 1665 C C . ALA A 1 209 ? 17.078 -0.673 -45.158 1.00 94.38 209 ALA A C 1
ATOM 1667 O O . ALA A 1 209 ? 18.159 -0.319 -44.702 1.00 94.38 209 ALA A O 1
ATOM 1668 N N . PHE A 1 210 ? 15.921 -0.133 -44.757 1.00 94.38 210 PHE A N 1
ATOM 1669 C CA . PHE A 1 210 ? 15.836 0.975 -43.805 1.00 94.38 210 PHE A CA 1
ATOM 1670 C C . PHE A 1 210 ? 16.458 0.650 -42.436 1.00 94.38 210 PHE A C 1
ATOM 1672 O O . PHE A 1 210 ? 17.196 1.477 -41.902 1.00 94.38 210 PHE A O 1
ATOM 1679 N N . LEU A 1 211 ? 16.213 -0.548 -41.893 1.00 94.00 211 LEU A N 1
ATOM 1680 C CA . LEU A 1 211 ? 16.817 -0.984 -40.628 1.00 94.00 211 LEU A CA 1
ATOM 1681 C C . LEU A 1 211 ? 18.345 -1.133 -40.747 1.00 94.00 211 LEU A C 1
ATOM 1683 O O . LEU A 1 211 ? 19.066 -0.693 -39.854 1.00 94.00 211 LEU A O 1
ATOM 1687 N N . TYR A 1 212 ? 18.857 -1.667 -41.863 1.00 95.31 212 TYR A N 1
ATOM 1688 C CA . TYR A 1 212 ? 20.305 -1.720 -42.108 1.00 95.31 212 TYR A CA 1
ATOM 1689 C C . TYR A 1 212 ? 20.935 -0.338 -42.342 1.00 95.31 212 TYR A C 1
ATOM 1691 O O . TYR A 1 212 ? 22.065 -0.110 -41.908 1.00 95.31 212 TYR A O 1
ATOM 1699 N N . THR A 1 213 ? 20.226 0.614 -42.957 1.00 93.94 213 THR A N 1
ATOM 1700 C CA . THR A 1 213 ? 20.687 2.010 -43.050 1.00 93.94 213 THR A CA 1
ATOM 1701 C C . THR A 1 213 ? 20.809 2.641 -41.661 1.00 93.94 213 THR A C 1
ATOM 1703 O O . THR A 1 213 ? 21.865 3.178 -41.347 1.00 93.94 213 THR A O 1
ATOM 1706 N N . GLN A 1 214 ? 19.804 2.498 -40.787 1.00 91.31 214 GLN A N 1
ATOM 1707 C CA . GLN A 1 214 ? 19.891 2.989 -39.400 1.00 91.31 214 GLN A CA 1
ATOM 1708 C C . GLN A 1 214 ? 21.020 2.307 -38.607 1.00 91.31 214 GLN A C 1
ATOM 1710 O O . GLN A 1 214 ? 21.768 2.966 -37.888 1.00 91.31 214 GLN A O 1
ATOM 1715 N N . ALA A 1 215 ? 21.207 0.996 -38.787 1.00 93.69 215 ALA A N 1
ATOM 1716 C CA . ALA A 1 215 ? 22.329 0.270 -38.196 1.00 93.69 215 ALA A CA 1
ATOM 1717 C C . ALA A 1 215 ? 23.702 0.719 -38.739 1.00 93.69 215 ALA A C 1
ATOM 1719 O O . ALA A 1 215 ? 24.704 0.564 -38.044 1.00 93.69 215 ALA A O 1
ATOM 1720 N N . THR A 1 216 ? 23.778 1.283 -39.952 1.00 93.50 216 THR A N 1
ATOM 1721 C CA . THR A 1 216 ? 25.043 1.746 -40.554 1.00 93.50 216 THR A CA 1
ATOM 1722 C C . THR A 1 216 ? 25.631 2.926 -39.782 1.00 93.50 216 THR A C 1
ATOM 1724 O O . THR A 1 216 ? 26.835 2.947 -39.539 1.00 93.50 216 THR A O 1
ATOM 1727 N N . GLU A 1 217 ? 24.795 3.880 -39.367 1.00 90.94 217 GLU A N 1
ATOM 1728 C CA . GLU A 1 217 ? 25.216 5.063 -38.601 1.00 90.94 217 GLU A CA 1
ATOM 1729 C C . GLU A 1 217 ? 25.790 4.647 -37.237 1.00 90.94 217 GLU A C 1
ATOM 1731 O O . GLU A 1 217 ? 26.946 4.942 -36.928 1.00 90.94 217 GLU A O 1
ATOM 1736 N N . GLY A 1 218 ? 25.035 3.846 -36.476 1.00 88.88 218 GLY A N 1
ATOM 1737 C CA . GLY A 1 218 ? 25.488 3.314 -35.187 1.00 88.88 218 GLY A CA 1
ATOM 1738 C C . GLY A 1 218 ? 26.712 2.397 -35.299 1.00 88.88 218 GLY A C 1
ATOM 1739 O O . GLY A 1 218 ? 27.579 2.414 -34.425 1.00 88.88 218 GLY A O 1
ATOM 1740 N N . ALA A 1 219 ? 26.838 1.606 -36.371 1.00 91.12 219 ALA A N 1
ATOM 1741 C CA . ALA A 1 219 ? 28.024 0.783 -36.604 1.00 91.12 219 ALA A CA 1
ATOM 1742 C C . ALA A 1 219 ? 29.255 1.639 -36.942 1.00 91.12 219 ALA A C 1
ATOM 1744 O O . ALA A 1 219 ? 30.352 1.333 -36.480 1.00 91.12 219 ALA A O 1
ATOM 1745 N N . GLN A 1 220 ? 29.088 2.725 -37.704 1.00 92.44 220 GLN A N 1
ATOM 1746 C CA . GLN A 1 220 ? 30.174 3.647 -38.036 1.00 92.44 220 GLN A CA 1
ATOM 1747 C C . GLN A 1 220 ? 30.701 4.354 -36.779 1.00 92.44 220 GLN A C 1
ATOM 1749 O O . GLN A 1 220 ? 31.917 4.448 -36.603 1.00 92.44 220 GLN A O 1
ATOM 1754 N N . GLU A 1 221 ? 29.818 4.793 -35.880 1.00 89.88 221 GLU A N 1
ATOM 1755 C CA . GLU A 1 221 ? 30.199 5.377 -34.588 1.00 89.88 221 GLU A CA 1
ATOM 1756 C C . GLU A 1 221 ? 30.937 4.362 -33.698 1.00 89.88 221 GLU A C 1
ATOM 1758 O O . GLU A 1 221 ? 32.048 4.633 -33.242 1.00 89.88 221 GLU A O 1
ATOM 1763 N N . ASN A 1 222 ? 30.397 3.150 -33.529 1.00 87.88 222 ASN A N 1
ATOM 1764 C CA . ASN A 1 222 ? 31.027 2.109 -32.707 1.00 87.88 222 ASN A CA 1
ATOM 1765 C C . ASN A 1 222 ? 32.377 1.613 -33.265 1.00 87.88 222 ASN A C 1
ATOM 1767 O O . ASN A 1 222 ? 33.271 1.286 -32.486 1.00 87.88 222 ASN A O 1
ATOM 1771 N N . VAL A 1 223 ? 32.578 1.602 -34.589 1.00 89.06 223 VAL A N 1
ATOM 1772 C CA . VAL A 1 223 ? 33.905 1.362 -35.197 1.00 89.06 223 VAL A CA 1
ATOM 1773 C C . VAL A 1 223 ? 34.858 2.536 -34.934 1.00 89.06 223 VAL A C 1
ATOM 1775 O O . VAL A 1 223 ? 36.038 2.322 -34.672 1.00 89.06 223 VAL A O 1
ATOM 1778 N N . THR A 1 224 ? 34.362 3.778 -34.957 1.00 89.38 224 THR A N 1
ATOM 1779 C CA . THR A 1 224 ? 35.177 4.984 -34.699 1.00 89.38 224 THR A CA 1
ATOM 1780 C C . THR A 1 224 ? 35.646 5.044 -33.244 1.00 89.38 224 THR A C 1
ATOM 1782 O O . THR A 1 224 ? 36.797 5.379 -32.977 1.00 89.38 224 THR A O 1
ATOM 1785 N N . ASN A 1 225 ? 34.790 4.619 -32.313 1.00 86.56 225 ASN A N 1
ATOM 1786 C CA . ASN A 1 225 ? 35.093 4.491 -30.887 1.00 86.56 225 ASN A CA 1
ATOM 1787 C C . ASN A 1 225 ? 35.899 3.217 -30.537 1.00 86.56 225 ASN A C 1
ATOM 1789 O O . ASN A 1 225 ? 36.113 2.937 -29.358 1.00 86.56 225 ASN A O 1
ATOM 1793 N N . ALA A 1 226 ? 36.344 2.444 -31.539 1.00 84.94 226 ALA A N 1
ATOM 1794 C CA . ALA A 1 226 ? 37.072 1.179 -31.388 1.00 84.94 226 ALA A CA 1
ATOM 1795 C C . ALA A 1 226 ? 36.353 0.127 -30.509 1.00 84.94 226 ALA A C 1
ATOM 1797 O O . ALA A 1 226 ? 36.995 -0.660 -29.813 1.00 84.94 226 ALA A O 1
ATOM 1798 N N . VAL A 1 227 ? 35.015 0.115 -30.553 1.00 84.00 227 VAL A N 1
ATOM 1799 C CA . VAL A 1 227 ? 34.159 -0.895 -29.909 1.00 84.00 227 VAL A CA 1
ATOM 1800 C C . VAL A 1 227 ? 33.870 -2.046 -30.874 1.00 84.00 227 VAL A C 1
ATOM 1802 O O . VAL A 1 227 ? 33.950 -3.201 -30.476 1.00 84.00 227 VAL A O 1
ATOM 1805 N N . PHE A 1 228 ? 33.562 -1.761 -32.144 1.00 87.81 228 PHE A N 1
ATOM 1806 C CA . PHE A 1 228 ? 33.280 -2.789 -33.156 1.00 87.81 228 PHE A CA 1
ATOM 1807 C C . PHE A 1 228 ? 34.420 -2.955 -34.163 1.00 87.81 228 PHE A C 1
ATOM 1809 O O . PHE A 1 228 ? 35.069 -1.994 -34.574 1.00 87.81 228 PHE A O 1
ATOM 1816 N N . GLU A 1 229 ? 34.593 -4.188 -34.640 1.00 86.25 229 GLU A N 1
ATOM 1817 C CA . GLU A 1 229 ? 35.469 -4.496 -35.769 1.00 86.25 229 GLU A CA 1
ATOM 1818 C C . GLU A 1 229 ? 34.937 -3.916 -37.085 1.00 86.25 229 GLU A C 1
ATOM 1820 O O . GLU A 1 229 ? 33.747 -4.021 -37.402 1.00 86.25 229 GLU A O 1
ATOM 1825 N N . LYS A 1 230 ? 35.834 -3.378 -37.922 1.00 88.31 230 LYS A N 1
ATOM 1826 C CA . LYS A 1 230 ? 35.463 -2.713 -39.189 1.00 88.31 230 LYS A CA 1
ATOM 1827 C C . LYS A 1 230 ? 34.690 -3.629 -40.151 1.00 88.31 230 LYS A C 1
ATOM 1829 O O . LYS A 1 230 ? 33.910 -3.144 -40.971 1.00 88.31 230 LYS A O 1
ATOM 1834 N N . VAL A 1 231 ? 34.861 -4.949 -40.045 1.00 89.50 231 VAL A N 1
ATOM 1835 C CA . VAL A 1 231 ? 34.103 -5.922 -40.847 1.00 89.50 231 VAL A CA 1
ATOM 1836 C C . VAL A 1 231 ? 32.595 -5.898 -40.577 1.00 89.50 231 VAL A C 1
ATOM 1838 O O . VAL A 1 231 ? 31.836 -6.110 -41.518 1.00 89.50 231 VAL A O 1
ATOM 1841 N N . TRP A 1 232 ? 32.134 -5.584 -39.360 1.00 91.19 232 TRP A N 1
ATOM 1842 C CA . TRP A 1 232 ? 30.695 -5.487 -39.068 1.00 91.19 232 TRP A CA 1
ATOM 1843 C C . TRP A 1 232 ? 30.042 -4.345 -39.849 1.00 91.19 232 TRP A C 1
ATOM 1845 O O . TRP A 1 232 ? 29.015 -4.548 -40.495 1.00 91.19 232 TRP A O 1
ATOM 1855 N N . LEU A 1 233 ? 30.683 -3.172 -39.867 1.00 91.81 233 LEU A N 1
ATOM 1856 C CA . LEU A 1 233 ? 30.252 -2.026 -40.668 1.00 91.81 233 LEU A CA 1
ATOM 1857 C C . LEU A 1 233 ? 30.170 -2.378 -42.161 1.00 91.81 233 LEU A C 1
ATOM 1859 O O . LEU A 1 233 ? 29.185 -2.033 -42.810 1.00 91.81 233 LEU A O 1
ATOM 1863 N N . LEU A 1 234 ? 31.157 -3.107 -42.696 1.00 91.44 234 LEU A N 1
ATOM 1864 C CA . LEU A 1 234 ? 31.127 -3.559 -44.090 1.00 91.44 234 LEU A CA 1
ATOM 1865 C C . LEU A 1 234 ? 29.950 -4.511 -44.359 1.00 91.44 234 LEU A C 1
ATOM 1867 O O . LEU A 1 234 ? 29.237 -4.305 -45.337 1.00 91.44 234 LEU A O 1
ATOM 1871 N N . VAL A 1 235 ? 29.691 -5.505 -43.497 1.00 92.00 235 VAL A N 1
ATOM 1872 C CA . VAL A 1 235 ? 28.527 -6.408 -43.647 1.00 92.00 235 VAL A CA 1
ATOM 1873 C C . VAL A 1 235 ? 27.216 -5.618 -43.636 1.00 92.00 235 VAL A C 1
ATOM 1875 O O . VAL A 1 235 ? 26.376 -5.825 -44.511 1.00 92.00 235 VAL A O 1
ATOM 1878 N N . VAL A 1 236 ? 27.048 -4.689 -42.690 1.00 93.94 236 VAL A N 1
ATOM 1879 C CA . VAL A 1 236 ? 25.844 -3.851 -42.570 1.00 93.94 236 VAL A CA 1
ATOM 1880 C C . VAL A 1 236 ? 25.648 -2.970 -43.812 1.00 93.94 236 VAL A C 1
ATOM 1882 O O . VAL A 1 236 ? 24.547 -2.940 -44.359 1.00 93.94 236 VAL A O 1
ATOM 1885 N N . GLN A 1 237 ? 26.706 -2.332 -44.324 1.00 93.81 237 GLN A N 1
ATOM 1886 C CA . GLN A 1 237 ? 26.654 -1.521 -45.550 1.00 93.81 237 GLN A CA 1
ATOM 1887 C C . GLN A 1 237 ? 26.320 -2.356 -46.799 1.00 93.81 237 GLN A C 1
ATOM 1889 O O . GLN A 1 237 ? 25.450 -1.973 -47.586 1.00 93.81 237 GLN A O 1
ATOM 1894 N N . ILE A 1 238 ? 26.956 -3.525 -46.959 1.00 93.94 238 ILE A N 1
ATOM 1895 C CA . ILE A 1 238 ? 26.681 -4.453 -48.066 1.00 93.94 238 ILE A CA 1
ATOM 1896 C C . ILE A 1 238 ? 25.217 -4.907 -48.020 1.00 93.94 238 ILE A C 1
ATOM 1898 O O . ILE A 1 238 ? 24.543 -4.889 -49.053 1.00 93.94 238 ILE A O 1
ATOM 1902 N N . LYS A 1 239 ? 24.696 -5.267 -46.836 1.00 93.94 239 LYS A N 1
ATOM 1903 C CA . LYS A 1 239 ? 23.290 -5.664 -46.669 1.00 93.94 239 LYS A CA 1
ATOM 1904 C C . LYS A 1 239 ? 22.316 -4.509 -46.895 1.00 93.94 239 LYS A C 1
ATOM 1906 O O . LYS A 1 239 ? 21.314 -4.729 -47.568 1.00 93.94 239 LYS A O 1
ATOM 1911 N N . ALA A 1 240 ? 22.610 -3.289 -46.440 1.00 95.00 240 ALA A N 1
ATOM 1912 C CA . ALA A 1 240 ? 21.779 -2.111 -46.711 1.00 95.00 240 ALA A CA 1
ATOM 1913 C C . ALA A 1 240 ? 21.587 -1.893 -48.224 1.00 95.00 240 ALA A C 1
ATOM 1915 O O . ALA A 1 240 ? 20.457 -1.847 -48.716 1.00 95.00 240 ALA A O 1
ATOM 1916 N N . ASN A 1 241 ? 22.690 -1.851 -48.977 1.00 94.25 241 ASN A N 1
ATOM 1917 C CA . ASN A 1 241 ? 22.668 -1.632 -50.425 1.00 94.25 241 ASN A CA 1
ATOM 1918 C C . ASN A 1 241 ? 22.055 -2.820 -51.193 1.00 94.25 241 ASN A C 1
ATOM 1920 O O . ASN A 1 241 ? 21.277 -2.624 -52.133 1.00 94.25 241 ASN A O 1
ATOM 1924 N N . HIS A 1 242 ? 22.321 -4.058 -50.759 1.00 94.06 242 HIS A N 1
ATOM 1925 C CA . HIS A 1 242 ? 21.699 -5.258 -51.323 1.00 94.06 242 HIS A CA 1
ATOM 1926 C C . HIS A 1 242 ? 20.176 -5.283 -51.102 1.00 94.06 242 HIS A C 1
ATOM 1928 O O . HIS A 1 242 ? 19.424 -5.538 -52.044 1.00 94.06 242 HIS A O 1
ATOM 1934 N N . MET A 1 243 ? 19.701 -4.961 -49.894 1.00 94.50 243 MET A N 1
ATOM 1935 C CA . MET A 1 243 ? 18.271 -4.915 -49.572 1.00 94.50 243 MET A CA 1
ATOM 1936 C C . MET A 1 243 ? 17.557 -3.747 -50.265 1.00 94.50 243 MET A C 1
ATOM 1938 O O . MET A 1 243 ? 16.415 -3.910 -50.692 1.00 94.50 243 MET A O 1
ATOM 1942 N N . ASN A 1 244 ? 18.224 -2.606 -50.476 1.00 94.88 244 ASN A N 1
ATOM 1943 C CA . ASN A 1 244 ? 17.674 -1.515 -51.289 1.00 94.88 244 ASN A CA 1
ATOM 1944 C C . ASN A 1 244 ? 17.492 -1.942 -52.760 1.00 94.88 244 ASN A C 1
ATOM 1946 O O . ASN A 1 244 ? 16.424 -1.745 -53.342 1.00 94.88 244 ASN A O 1
ATOM 1950 N N . SER A 1 245 ? 18.491 -2.626 -53.336 1.00 94.94 245 SER A N 1
ATOM 1951 C CA . SER A 1 245 ? 18.385 -3.253 -54.665 1.00 94.94 245 SER A CA 1
ATOM 1952 C C . SER A 1 245 ? 17.284 -4.323 -54.733 1.00 94.94 245 SER A C 1
ATOM 1954 O O . SER A 1 245 ? 16.658 -4.516 -55.778 1.00 94.94 245 SER A O 1
ATOM 1956 N N . LEU A 1 246 ? 17.023 -5.032 -53.632 1.00 93.81 246 LEU A N 1
ATOM 1957 C CA . LEU A 1 246 ? 15.947 -6.020 -53.538 1.00 93.81 246 LEU A CA 1
ATOM 1958 C C . LEU A 1 246 ? 14.561 -5.353 -53.504 1.00 93.81 246 LEU A C 1
ATOM 1960 O O . LEU A 1 246 ? 13.660 -5.785 -54.222 1.00 93.81 246 LEU A O 1
ATOM 1964 N N . ALA A 1 247 ? 14.414 -4.260 -52.751 1.00 95.00 247 ALA A N 1
ATOM 1965 C CA . ALA A 1 247 ? 13.182 -3.481 -52.665 1.00 95.00 247 ALA A CA 1
ATOM 1966 C C . ALA A 1 247 ? 12.800 -2.827 -54.002 1.00 95.00 247 ALA A C 1
ATOM 1968 O O . ALA A 1 247 ? 11.685 -3.029 -54.483 1.00 95.00 247 ALA A O 1
ATOM 1969 N N . GLN A 1 248 ? 13.728 -2.092 -54.628 1.00 94.50 248 GLN A N 1
ATOM 1970 C CA . GLN A 1 248 ? 13.465 -1.376 -55.885 1.00 94.50 248 GLN A CA 1
ATOM 1971 C C . GLN A 1 248 ? 13.142 -2.329 -57.042 1.00 94.50 248 GLN A C 1
ATOM 1973 O O . GLN A 1 248 ? 12.247 -2.048 -57.828 1.00 94.50 248 GLN A O 1
ATOM 1978 N N . TYR A 1 249 ? 13.788 -3.496 -57.102 1.00 95.00 249 TYR A N 1
ATOM 1979 C CA . TYR A 1 249 ? 13.484 -4.541 -58.085 1.00 95.00 249 TYR A CA 1
ATOM 1980 C C . TYR A 1 249 ? 12.088 -5.149 -57.908 1.00 95.00 249 TYR A C 1
ATOM 1982 O O . TYR A 1 249 ? 11.352 -5.268 -58.882 1.00 95.00 249 TYR A O 1
ATOM 1990 N N . TYR A 1 250 ? 11.689 -5.515 -56.683 1.00 94.50 250 TYR A N 1
ATOM 1991 C CA . TYR A 1 250 ? 10.339 -6.045 -56.466 1.00 94.50 250 TYR A CA 1
ATOM 1992 C C . TYR A 1 250 ? 9.255 -4.981 -56.678 1.00 94.50 250 TYR A C 1
ATOM 1994 O O . TYR A 1 250 ? 8.154 -5.329 -57.098 1.00 94.50 250 TYR A O 1
ATOM 2002 N N . GLN A 1 251 ? 9.558 -3.699 -56.443 1.00 93.94 251 GLN A N 1
ATOM 2003 C CA . GLN A 1 251 ? 8.654 -2.616 -56.827 1.00 93.94 251 GLN A CA 1
ATOM 2004 C C . GLN A 1 251 ? 8.631 -2.408 -58.347 1.00 93.94 251 GLN A C 1
ATOM 2006 O O . GLN A 1 251 ? 7.561 -2.176 -58.885 1.00 93.94 251 GLN A O 1
ATOM 2011 N N . ALA A 1 252 ? 9.756 -2.551 -59.055 1.00 93.00 252 ALA A N 1
ATOM 2012 C CA . ALA A 1 252 ? 9.780 -2.479 -60.515 1.00 93.00 252 ALA A CA 1
ATOM 2013 C C . ALA A 1 252 ? 8.894 -3.557 -61.154 1.00 93.00 252 ALA A C 1
ATOM 2015 O O . ALA A 1 252 ? 8.112 -3.239 -62.038 1.00 93.00 252 ALA A O 1
ATOM 2016 N N . LEU A 1 253 ? 8.946 -4.799 -60.657 1.00 92.94 253 LEU A N 1
ATOM 2017 C CA . LEU A 1 253 ? 8.031 -5.862 -61.095 1.00 92.94 253 LEU A CA 1
ATOM 2018 C C . LEU A 1 253 ? 6.560 -5.538 -60.766 1.00 92.94 253 LEU A C 1
ATOM 2020 O O . LEU A 1 253 ? 5.681 -5.832 -61.563 1.00 92.94 253 LEU A O 1
ATOM 2024 N N . ALA A 1 254 ? 6.284 -4.899 -59.623 1.00 92.00 254 ALA A N 1
ATOM 2025 C CA . ALA A 1 254 ? 4.928 -4.482 -59.251 1.00 92.00 254 ALA A CA 1
ATOM 2026 C C . ALA A 1 254 ? 4.400 -3.283 -60.071 1.00 92.00 254 ALA A C 1
ATOM 2028 O O . ALA A 1 254 ? 3.191 -3.150 -60.246 1.00 92.00 254 ALA A O 1
ATOM 2029 N N . ASP A 1 255 ? 5.292 -2.412 -60.548 1.00 90.62 255 ASP A N 1
ATOM 2030 C CA . ASP A 1 255 ? 4.963 -1.283 -61.424 1.00 90.62 255 ASP A CA 1
ATOM 2031 C C . ASP A 1 255 ? 4.816 -1.756 -62.891 1.00 90.62 255 ASP A C 1
ATOM 2033 O O . ASP A 1 255 ? 4.003 -1.212 -63.636 1.00 90.62 255 ASP A O 1
ATOM 2037 N N . ASP A 1 256 ? 5.528 -2.817 -63.285 1.00 90.50 256 ASP A N 1
ATOM 2038 C CA . ASP A 1 256 ? 5.381 -3.528 -64.564 1.00 90.50 256 ASP A CA 1
ATOM 2039 C C . ASP A 1 256 ? 4.049 -4.303 -64.644 1.00 90.50 256 ASP A C 1
ATOM 2041 O O . ASP A 1 256 ? 3.276 -4.088 -65.578 1.00 90.50 256 ASP A O 1
ATOM 2045 N N . ASP A 1 257 ? 3.691 -5.055 -63.587 1.00 90.44 257 ASP A N 1
ATOM 2046 C CA . ASP A 1 257 ? 2.341 -5.620 -63.360 1.00 90.44 257 ASP A CA 1
ATOM 2047 C C . ASP A 1 257 ? 1.234 -4.538 -63.465 1.00 90.44 257 ASP A C 1
ATOM 2049 O O . ASP A 1 257 ? 0.080 -4.829 -63.793 1.00 90.44 257 ASP A O 1
ATOM 2053 N N . ALA A 1 258 ? 1.572 -3.275 -63.173 1.00 89.81 258 ALA A N 1
ATOM 2054 C CA . ALA A 1 258 ? 0.688 -2.112 -63.250 1.00 89.81 258 ALA A CA 1
ATOM 2055 C C . ALA A 1 258 ? 0.783 -1.339 -64.586 1.00 89.81 258 ALA A C 1
ATOM 2057 O O . ALA A 1 258 ? 0.299 -0.210 -64.673 1.00 89.81 258 ALA A O 1
ATOM 2058 N N . ASN A 1 259 ? 1.367 -1.934 -65.635 1.00 89.69 259 ASN A N 1
ATOM 2059 C CA . ASN A 1 259 ? 1.548 -1.356 -66.978 1.00 89.69 259 ASN A CA 1
ATOM 2060 C C . ASN A 1 259 ? 2.345 -0.030 -66.993 1.00 89.69 259 ASN A C 1
ATOM 2062 O O . ASN A 1 259 ? 2.206 0.789 -67.903 1.00 89.69 259 ASN A O 1
ATOM 2066 N N . SER A 1 260 ? 3.174 0.210 -65.973 1.00 90.19 260 SER A N 1
ATOM 2067 C CA . SER A 1 260 ? 3.971 1.432 -65.787 1.00 90.19 260 SER A CA 1
ATOM 2068 C C . SER A 1 260 ? 5.451 1.186 -66.111 1.00 90.19 260 SER A C 1
ATOM 2070 O O . SER A 1 260 ? 6.349 1.553 -65.349 1.00 90.19 260 SER A O 1
ATOM 2072 N N . HIS A 1 261 ? 5.702 0.543 -67.254 1.00 89.69 261 HIS A N 1
ATOM 2073 C CA . HIS A 1 261 ? 7.007 0.069 -67.732 1.00 89.69 261 HIS A CA 1
ATOM 2074 C C . HIS A 1 261 ? 8.120 1.137 -67.673 1.00 89.69 261 HIS A C 1
ATOM 2076 O O . HIS A 1 261 ? 9.243 0.839 -67.264 1.00 89.69 261 HIS A O 1
ATOM 2082 N N . GLY A 1 262 ? 7.813 2.406 -67.978 1.00 88.00 262 GLY A N 1
ATOM 2083 C CA . GLY A 1 262 ? 8.777 3.510 -67.855 1.00 88.00 262 GLY A CA 1
ATOM 2084 C C . GLY A 1 262 ? 9.255 3.737 -66.412 1.00 88.00 262 GLY A C 1
ATOM 2085 O O . GLY A 1 262 ? 10.449 3.926 -66.169 1.00 88.00 262 GLY A O 1
ATOM 2086 N N . ILE A 1 263 ? 8.346 3.642 -65.434 1.00 90.25 263 ILE A N 1
ATOM 2087 C CA . ILE A 1 263 ? 8.660 3.726 -63.996 1.00 90.25 263 ILE A CA 1
ATOM 2088 C C . ILE A 1 263 ? 9.454 2.487 -63.555 1.00 90.25 263 ILE A C 1
ATOM 2090 O O . ILE A 1 263 ? 10.443 2.617 -62.828 1.00 90.25 263 ILE A O 1
ATOM 2094 N N . ALA A 1 264 ? 9.073 1.299 -64.036 1.00 89.94 264 ALA A N 1
ATOM 2095 C CA . ALA A 1 264 ? 9.767 0.048 -63.741 1.00 89.94 264 ALA A CA 1
ATOM 2096 C C . ALA A 1 264 ? 11.243 0.080 -64.187 1.00 89.94 264 ALA A C 1
ATOM 2098 O O . ALA A 1 264 ? 12.125 -0.284 -63.406 1.00 89.94 264 ALA A O 1
ATOM 2099 N N . ILE A 1 265 ? 11.539 0.594 -65.388 1.00 92.69 265 ILE A N 1
ATOM 2100 C CA . ILE A 1 265 ? 12.917 0.773 -65.883 1.00 92.69 265 ILE A CA 1
ATOM 2101 C C . ILE A 1 265 ? 13.717 1.719 -64.979 1.00 92.69 265 ILE A C 1
ATOM 2103 O O . ILE A 1 265 ? 14.829 1.377 -64.576 1.00 92.69 265 ILE A O 1
ATOM 2107 N N . CYS A 1 266 ? 13.148 2.868 -64.601 1.00 92.44 266 CYS A N 1
ATOM 2108 C CA . CYS A 1 266 ? 13.798 3.821 -63.693 1.00 92.44 266 CYS A CA 1
ATOM 2109 C C . CYS A 1 266 ? 14.140 3.167 -62.336 1.00 92.44 266 CYS A C 1
ATOM 2111 O O . CYS A 1 266 ? 15.267 3.273 -61.847 1.00 92.44 266 CYS A O 1
ATOM 2113 N N . ARG A 1 267 ? 13.222 2.380 -61.755 1.00 93.06 267 ARG A N 1
ATOM 2114 C CA . ARG A 1 267 ? 13.511 1.616 -60.526 1.00 93.06 267 ARG A CA 1
ATOM 2115 C C . ARG A 1 267 ? 14.569 0.533 -60.714 1.00 93.06 267 ARG A C 1
ATOM 2117 O O . ARG A 1 267 ? 15.363 0.315 -59.799 1.00 93.06 267 ARG A O 1
ATOM 2124 N N . LEU A 1 268 ? 14.616 -0.138 -61.867 1.00 93.56 268 LEU A N 1
ATOM 2125 C CA . LEU A 1 268 ? 15.673 -1.108 -62.169 1.00 93.56 268 LEU A CA 1
ATOM 2126 C C . LEU A 1 268 ? 17.048 -0.440 -62.312 1.00 93.56 268 LEU A C 1
ATOM 2128 O O . LEU A 1 268 ? 18.030 -1.025 -61.864 1.00 93.56 268 LEU A O 1
ATOM 2132 N N . GLN A 1 269 ? 17.131 0.788 -62.832 1.00 93.56 269 GLN A N 1
ATOM 2133 C CA . GLN A 1 269 ? 18.376 1.571 -62.867 1.00 93.56 269 GLN A CA 1
ATOM 2134 C C . GLN A 1 269 ? 18.871 1.905 -61.444 1.00 93.56 269 GLN A C 1
ATOM 2136 O O . GLN A 1 269 ? 20.022 1.614 -61.106 1.00 93.56 269 GLN A O 1
ATOM 2141 N N . VAL A 1 270 ? 17.987 2.381 -60.556 1.00 92.69 270 VAL A N 1
ATOM 2142 C CA . VAL A 1 270 ? 18.302 2.605 -59.125 1.00 92.69 270 VAL A CA 1
ATOM 2143 C C . VAL A 1 270 ? 18.705 1.296 -58.420 1.00 92.69 270 VAL A C 1
ATOM 2145 O O . VAL A 1 270 ? 19.640 1.267 -57.606 1.00 92.69 270 VAL A O 1
ATOM 2148 N N . ALA A 1 271 ? 18.035 0.184 -58.744 1.00 94.19 271 ALA A N 1
ATOM 2149 C CA . ALA A 1 271 ? 18.362 -1.142 -58.223 1.00 94.19 271 ALA A CA 1
ATOM 2150 C C . ALA A 1 271 ? 19.726 -1.657 -58.719 1.00 94.19 271 ALA A C 1
ATOM 2152 O O . ALA A 1 271 ? 20.410 -2.361 -57.969 1.00 94.19 271 ALA A O 1
ATOM 2153 N N . GLU A 1 272 ? 20.125 -1.314 -59.948 1.00 95.06 272 GLU A N 1
ATOM 2154 C CA . GLU A 1 272 ? 21.407 -1.696 -60.544 1.00 95.06 272 GLU A CA 1
ATOM 2155 C C . GLU A 1 272 ? 22.560 -0.914 -59.909 1.00 95.06 272 GLU A C 1
ATOM 2157 O O . GLU A 1 272 ? 23.544 -1.523 -59.494 1.00 95.06 272 GLU A O 1
ATOM 2162 N N . THR A 1 273 ? 22.413 0.404 -59.731 1.00 94.75 273 THR A N 1
ATOM 2163 C CA . THR A 1 273 ? 23.376 1.239 -58.992 1.00 94.75 273 THR A CA 1
ATOM 2164 C C . THR A 1 273 ? 23.567 0.721 -57.564 1.00 94.75 273 THR A C 1
ATOM 2166 O O . THR A 1 273 ? 24.696 0.440 -57.159 1.00 94.75 273 THR A O 1
ATOM 2169 N N . SER A 1 274 ? 22.471 0.444 -56.846 1.00 93.81 274 SER A N 1
ATOM 2170 C CA . SER A 1 274 ? 22.522 -0.134 -55.492 1.00 93.81 274 SER A CA 1
ATOM 2171 C C . SER A 1 274 ? 23.221 -1.506 -55.454 1.00 93.81 274 SER A C 1
ATOM 2173 O O . SER A 1 274 ? 24.015 -1.778 -54.553 1.00 93.81 274 SER A O 1
ATOM 2175 N N . ALA A 1 275 ? 22.979 -2.378 -56.444 1.00 93.56 275 ALA A N 1
ATOM 2176 C CA . ALA A 1 275 ? 23.657 -3.675 -56.549 1.00 93.56 275 ALA A CA 1
ATOM 2177 C C . ALA A 1 275 ? 25.150 -3.537 -56.895 1.00 93.56 275 ALA A C 1
ATOM 2179 O O . ALA A 1 275 ? 25.980 -4.284 -56.372 1.00 93.56 275 ALA A O 1
ATOM 2180 N N . ARG A 1 276 ? 25.499 -2.581 -57.762 1.00 95.12 276 ARG A N 1
ATOM 2181 C CA . ARG A 1 276 ? 26.870 -2.289 -58.194 1.00 95.12 276 ARG A CA 1
ATOM 2182 C C . ARG A 1 276 ? 27.717 -1.789 -57.025 1.00 95.12 276 ARG A C 1
ATOM 2184 O O . ARG A 1 276 ? 28.853 -2.238 -56.868 1.00 95.12 276 ARG A O 1
ATOM 2191 N N . ASP A 1 277 ? 27.154 -0.931 -56.179 1.00 93.25 277 ASP A N 1
ATOM 2192 C CA . ASP A 1 277 ? 27.828 -0.415 -54.987 1.00 93.25 277 ASP A CA 1
ATOM 2193 C C . ASP A 1 277 ? 27.925 -1.471 -53.872 1.00 93.25 277 ASP A C 1
ATOM 2195 O O . ASP A 1 277 ? 29.007 -1.638 -53.305 1.00 93.25 277 ASP A O 1
ATOM 2199 N N . ALA A 1 278 ? 26.878 -2.279 -53.645 1.00 92.81 278 ALA A N 1
ATOM 2200 C CA . ALA A 1 278 ? 26.949 -3.444 -52.752 1.00 92.81 278 ALA A CA 1
ATOM 2201 C C . ALA A 1 278 ? 28.051 -4.432 -53.182 1.00 92.81 278 ALA A C 1
ATOM 2203 O O . ALA A 1 278 ? 28.829 -4.904 -52.354 1.00 92.81 278 ALA A O 1
ATOM 2204 N N . ASN A 1 279 ? 28.162 -4.712 -54.486 1.00 94.06 279 ASN A N 1
ATOM 2205 C CA . ASN A 1 279 ? 29.215 -5.562 -55.039 1.00 94.06 279 ASN A CA 1
ATOM 2206 C C . ASN A 1 279 ? 30.608 -4.911 -54.913 1.00 94.06 279 ASN A C 1
ATOM 2208 O O . ASN A 1 279 ? 31.568 -5.605 -54.577 1.00 94.06 279 ASN A O 1
ATOM 2212 N N . ARG A 1 280 ? 30.745 -3.589 -55.108 1.00 94.12 280 ARG A N 1
ATOM 2213 C CA . ARG A 1 280 ? 32.017 -2.876 -54.864 1.00 94.12 280 ARG A CA 1
ATOM 2214 C C . ARG A 1 280 ? 32.452 -3.011 -53.400 1.00 94.12 280 ARG A C 1
ATOM 2216 O O . ARG A 1 280 ? 33.616 -3.299 -53.142 1.00 94.12 280 ARG A O 1
ATOM 2223 N N . GLN A 1 281 ? 31.520 -2.859 -52.458 1.00 91.00 281 GLN A N 1
ATOM 2224 C CA . GLN A 1 281 ? 31.785 -3.026 -51.027 1.00 91.00 281 GLN A CA 1
ATOM 2225 C C . GLN A 1 281 ? 32.129 -4.479 -50.662 1.00 91.00 281 GLN A C 1
ATOM 2227 O O . GLN A 1 281 ? 33.094 -4.696 -49.931 1.00 91.00 281 GLN A O 1
ATOM 2232 N N . ALA A 1 282 ? 31.433 -5.476 -51.221 1.00 89.94 282 ALA A N 1
ATOM 2233 C CA . ALA A 1 282 ? 31.741 -6.892 -50.994 1.00 89.94 282 ALA A CA 1
ATOM 2234 C C . ALA A 1 282 ? 33.163 -7.266 -51.444 1.00 89.94 282 ALA A C 1
ATOM 2236 O O . ALA A 1 282 ? 33.885 -7.927 -50.704 1.00 89.94 282 ALA A O 1
ATOM 2237 N N . ASN A 1 283 ? 33.618 -6.755 -52.594 1.00 89.44 283 ASN A N 1
ATOM 2238 C CA . ASN A 1 283 ? 34.996 -6.953 -53.065 1.00 89.44 283 ASN A CA 1
ATOM 2239 C C . ASN A 1 283 ? 36.051 -6.185 -52.230 1.00 89.44 283 ASN A C 1
ATOM 2241 O O . ASN A 1 283 ? 37.243 -6.419 -52.404 1.00 89.44 283 ASN A O 1
ATOM 2245 N N . SER A 1 284 ? 35.640 -5.290 -51.320 1.00 88.69 284 SER A N 1
ATOM 2246 C CA . SER A 1 284 ? 36.527 -4.619 -50.351 1.00 88.69 284 SER A CA 1
ATOM 2247 C C . SER A 1 284 ? 36.566 -5.290 -48.968 1.00 88.69 284 SER A C 1
ATOM 2249 O O . SER A 1 284 ? 37.315 -4.858 -48.091 1.00 88.69 284 SER A O 1
ATOM 2251 N N . PHE A 1 285 ? 35.768 -6.343 -48.757 1.00 87.62 285 PHE A N 1
ATOM 2252 C CA . PHE A 1 285 ? 35.768 -7.132 -47.527 1.00 87.62 285 PHE A CA 1
ATOM 2253 C C . PHE A 1 285 ? 37.023 -8.028 -47.466 1.00 87.62 285 PHE A C 1
ATOM 2255 O O . PHE A 1 285 ? 37.351 -8.653 -48.475 1.00 87.62 285 PHE A O 1
ATOM 2262 N N . PRO A 1 286 ? 37.733 -8.142 -46.326 1.00 85.94 286 PRO A N 1
ATOM 2263 C CA . PRO A 1 286 ? 38.963 -8.934 -46.239 1.00 85.94 286 PRO A CA 1
ATOM 2264 C C . PRO A 1 286 ? 38.722 -10.430 -46.493 1.00 85.94 286 PRO A C 1
ATOM 2266 O O . PRO A 1 286 ? 37.699 -10.977 -46.091 1.00 85.94 286 PRO A O 1
ATOM 2269 N N . ASN A 1 287 ? 39.693 -11.108 -47.114 1.00 79.38 287 ASN A N 1
ATOM 2270 C CA . ASN A 1 287 ? 39.593 -12.525 -47.510 1.00 79.38 287 ASN A CA 1
ATOM 2271 C C . ASN A 1 287 ? 39.350 -13.498 -46.336 1.00 79.38 287 ASN A C 1
ATOM 2273 O O . ASN A 1 287 ? 38.899 -14.618 -46.556 1.00 79.38 287 ASN A O 1
ATOM 2277 N N . SER A 1 288 ? 39.654 -13.084 -45.105 1.00 77.81 288 SER A N 1
ATOM 2278 C CA . SER A 1 288 ? 39.356 -13.798 -43.862 1.00 77.81 288 SER A CA 1
ATOM 2279 C C . SER A 1 288 ? 38.836 -12.810 -42.819 1.00 77.81 288 SER A C 1
ATOM 2281 O O . SER A 1 288 ? 39.358 -11.697 -42.708 1.00 77.81 288 SER A O 1
ATOM 2283 N N . ALA A 1 289 ? 37.837 -13.212 -42.034 1.00 78.44 289 ALA A N 1
ATOM 2284 C CA . ALA A 1 289 ? 37.295 -12.382 -40.963 1.00 78.44 289 ALA A CA 1
ATOM 2285 C C . ALA A 1 289 ? 38.221 -12.382 -39.721 1.00 78.44 289 ALA A C 1
ATOM 2287 O O . ALA A 1 289 ? 38.801 -13.421 -39.400 1.00 78.44 289 ALA A O 1
ATOM 2288 N N . PRO A 1 290 ? 38.359 -11.258 -38.989 1.00 78.38 290 PRO A N 1
ATOM 2289 C CA . PRO A 1 290 ? 39.022 -11.229 -37.684 1.00 78.38 290 PRO A CA 1
ATOM 2290 C C . PRO A 1 290 ? 38.367 -12.194 -36.685 1.00 78.38 290 PRO A C 1
ATOM 2292 O O . PRO A 1 290 ? 37.140 -12.255 -36.598 1.00 78.38 290 PRO A O 1
ATOM 2295 N N . ALA A 1 291 ? 39.162 -12.926 -35.898 1.00 69.88 291 ALA A N 1
ATOM 2296 C CA . ALA A 1 291 ? 38.657 -13.977 -35.003 1.00 69.88 291 ALA A CA 1
ATOM 2297 C C . ALA A 1 291 ? 37.708 -13.462 -33.896 1.00 69.88 291 ALA A C 1
ATOM 2299 O O . ALA A 1 291 ? 36.820 -14.186 -33.453 1.00 69.88 291 ALA A O 1
ATOM 2300 N N . ASN A 1 292 ? 37.858 -12.200 -33.489 1.00 71.12 292 ASN A N 1
ATOM 2301 C CA . ASN A 1 292 ? 36.984 -11.486 -32.551 1.00 71.12 292 ASN A CA 1
ATOM 2302 C C . ASN A 1 292 ? 35.666 -10.990 -33.185 1.00 71.12 292 ASN A C 1
ATOM 2304 O O . ASN A 1 292 ? 34.744 -10.628 -32.461 1.00 71.12 292 ASN A O 1
ATOM 2308 N N . SER A 1 293 ? 35.537 -10.990 -34.517 1.00 73.94 293 SER A N 1
ATOM 2309 C CA . SER A 1 293 ? 34.329 -10.504 -35.206 1.00 73.94 293 SER A CA 1
ATOM 2310 C C . SER A 1 293 ? 33.150 -11.487 -35.201 1.00 73.94 293 SER A C 1
ATOM 2312 O O . SER A 1 293 ? 32.059 -11.114 -35.627 1.00 73.94 293 SER A O 1
ATOM 2314 N N . ASN A 1 294 ? 33.355 -12.727 -34.734 1.00 81.25 294 ASN A N 1
ATOM 2315 C CA . ASN A 1 294 ? 32.344 -13.794 -34.665 1.00 81.25 294 ASN A CA 1
ATOM 2316 C C . ASN A 1 294 ? 31.651 -14.110 -36.018 1.00 81.25 294 ASN A C 1
ATOM 2318 O O . ASN A 1 294 ? 30.524 -14.595 -36.049 1.00 81.25 294 ASN A O 1
ATOM 2322 N N . LEU A 1 295 ? 32.333 -13.832 -37.137 1.00 83.62 295 LEU A N 1
ATOM 2323 C CA . LEU A 1 295 ? 31.925 -14.167 -38.507 1.00 83.62 295 LEU A CA 1
ATOM 2324 C C . LEU A 1 295 ? 32.696 -15.401 -39.007 1.00 83.62 295 LEU A C 1
ATOM 2326 O O . LEU A 1 295 ? 33.833 -15.640 -38.600 1.00 83.62 295 LEU A O 1
ATOM 2330 N N . THR A 1 296 ? 32.113 -16.175 -39.927 1.00 80.38 296 THR A N 1
ATOM 2331 C CA . THR A 1 296 ? 32.791 -17.347 -40.511 1.00 80.38 296 THR A CA 1
ATOM 2332 C C . THR A 1 296 ? 33.831 -16.933 -41.556 1.00 80.38 296 THR A C 1
ATOM 2334 O O . THR A 1 296 ? 33.659 -15.935 -42.259 1.00 80.38 296 THR A O 1
ATOM 2337 N N . ASN A 1 297 ? 34.885 -17.737 -41.734 1.00 78.06 297 ASN A N 1
ATOM 2338 C CA . ASN A 1 297 ? 35.920 -17.486 -42.749 1.00 78.06 297 ASN A CA 1
ATOM 2339 C C . ASN A 1 297 ? 35.368 -17.440 -44.189 1.00 78.06 297 ASN A C 1
ATOM 2341 O O . ASN A 1 297 ? 35.934 -16.768 -45.044 1.00 78.06 297 ASN A O 1
ATOM 2345 N N . GLU A 1 298 ? 34.239 -18.101 -44.454 1.00 81.44 298 GLU A N 1
ATOM 2346 C CA . GLU A 1 298 ? 33.583 -18.133 -45.769 1.00 81.44 298 GLU A CA 1
ATOM 2347 C C . GLU A 1 298 ? 32.807 -16.841 -46.100 1.00 81.44 298 GLU A C 1
ATOM 2349 O O . GLU A 1 298 ? 32.438 -16.624 -47.256 1.00 81.44 298 GLU A O 1
ATOM 2354 N N . THR A 1 299 ? 32.601 -15.950 -45.117 1.00 85.06 299 THR A N 1
ATOM 2355 C CA . THR A 1 299 ? 31.806 -14.708 -45.234 1.00 85.06 299 THR A CA 1
ATOM 2356 C C . THR A 1 299 ? 32.172 -13.874 -46.466 1.00 85.06 299 THR A C 1
ATOM 2358 O O . THR A 1 299 ? 31.274 -13.406 -47.166 1.00 85.06 299 THR A O 1
ATOM 2361 N N . HIS A 1 300 ? 33.468 -13.726 -46.776 1.00 86.81 300 HIS A N 1
ATOM 2362 C CA . HIS A 1 300 ? 33.936 -13.003 -47.966 1.00 86.81 300 HIS A CA 1
ATOM 2363 C C . HIS A 1 300 ? 33.349 -13.592 -49.260 1.00 86.81 300 HIS A C 1
ATOM 2365 O O . HIS A 1 300 ? 32.699 -12.886 -50.034 1.00 86.81 300 HIS A O 1
ATOM 2371 N N . GLY A 1 301 ? 33.550 -14.896 -49.480 1.00 87.25 301 GLY A N 1
ATOM 2372 C CA . GLY A 1 301 ? 33.140 -15.576 -50.708 1.00 87.25 301 GLY A CA 1
ATOM 2373 C C . GLY A 1 301 ? 31.628 -15.533 -50.910 1.00 87.25 301 GLY A C 1
ATOM 2374 O O . GLY A 1 301 ? 31.165 -15.228 -52.008 1.00 87.25 301 GLY A O 1
ATOM 2375 N N . ILE A 1 302 ? 30.863 -15.741 -49.834 1.00 88.12 302 ILE A N 1
ATOM 2376 C CA . ILE A 1 302 ? 29.397 -15.733 -49.883 1.00 88.12 302 ILE A CA 1
ATOM 2377 C C . ILE A 1 302 ? 28.859 -14.329 -50.202 1.00 88.12 302 ILE A C 1
ATOM 2379 O O . ILE A 1 302 ? 27.963 -14.193 -51.035 1.00 88.12 302 ILE A O 1
ATOM 2383 N N . LEU A 1 303 ? 29.407 -13.266 -49.596 1.00 89.50 303 LEU A N 1
ATOM 2384 C CA . LEU A 1 303 ? 28.975 -11.890 -49.879 1.00 89.50 303 LEU A CA 1
ATOM 2385 C C . LEU A 1 303 ? 29.282 -11.472 -51.324 1.00 89.50 303 LEU A C 1
ATOM 2387 O O . LEU A 1 303 ? 28.445 -10.829 -51.967 1.00 89.50 303 LEU A O 1
ATOM 2391 N N . VAL A 1 304 ? 30.448 -11.852 -51.854 1.00 90.81 304 VAL A N 1
ATOM 2392 C CA . VAL A 1 304 ? 30.825 -11.581 -53.251 1.00 90.81 304 VAL A CA 1
ATOM 2393 C C . VAL A 1 304 ? 29.957 -12.390 -54.223 1.00 90.81 304 VAL A C 1
ATOM 2395 O O . VAL A 1 304 ? 29.452 -11.821 -55.188 1.00 90.81 304 VAL A O 1
ATOM 2398 N N . GLU A 1 305 ? 29.699 -13.677 -53.964 1.00 90.94 305 GLU A N 1
ATOM 2399 C CA . GLU A 1 305 ? 28.791 -14.495 -54.785 1.00 90.94 305 GLU A CA 1
ATOM 2400 C C . GLU A 1 305 ? 27.367 -13.908 -54.800 1.00 90.94 305 GLU A C 1
ATOM 2402 O O . GLU A 1 305 ? 26.795 -13.672 -55.868 1.00 90.94 305 GLU A O 1
ATOM 2407 N N . MET A 1 306 ? 26.819 -13.604 -53.619 1.00 89.62 306 MET A N 1
ATOM 2408 C CA . MET A 1 306 ? 25.478 -13.046 -53.435 1.00 89.62 306 MET A CA 1
ATOM 2409 C C . MET A 1 306 ? 25.298 -11.710 -54.171 1.00 89.62 306 MET A C 1
ATOM 2411 O O . MET A 1 306 ? 24.313 -11.522 -54.890 1.00 89.62 306 MET A O 1
ATOM 2415 N N . THR A 1 307 ? 26.233 -10.770 -54.004 1.00 92.31 307 THR A N 1
ATOM 2416 C CA . THR A 1 307 ? 26.141 -9.438 -54.630 1.00 92.31 307 THR A CA 1
ATOM 2417 C C . THR A 1 307 ? 26.377 -9.487 -56.139 1.00 92.31 307 THR A C 1
ATOM 2419 O O . THR A 1 307 ? 25.630 -8.848 -56.883 1.00 92.31 307 THR A O 1
ATOM 2422 N N . LYS A 1 308 ? 27.313 -10.315 -56.618 1.00 93.44 308 LYS A N 1
ATOM 2423 C CA . LYS A 1 308 ? 27.549 -10.544 -58.052 1.00 93.44 308 LYS A CA 1
ATOM 2424 C C . LYS A 1 308 ? 26.338 -11.178 -58.743 1.00 93.44 308 LYS A C 1
ATOM 2426 O O . LYS A 1 308 ? 25.917 -10.700 -59.796 1.00 93.44 308 LYS A O 1
ATOM 2431 N N . LYS A 1 309 ? 25.737 -12.210 -58.136 1.00 92.06 309 LYS A N 1
ATOM 2432 C CA . LYS A 1 309 ? 24.499 -12.842 -58.623 1.00 92.06 309 LYS A CA 1
ATOM 2433 C C . LYS A 1 309 ? 23.351 -11.833 -58.669 1.00 92.06 309 LYS A C 1
ATOM 2435 O O . LYS A 1 309 ? 22.663 -11.731 -59.679 1.00 92.06 309 LYS A O 1
ATOM 2440 N N . ARG A 1 310 ? 23.188 -11.025 -57.613 1.00 90.69 310 ARG A N 1
ATOM 2441 C CA . ARG A 1 310 ? 22.173 -9.961 -57.557 1.00 90.69 310 ARG A CA 1
ATOM 2442 C C . ARG A 1 310 ? 22.328 -8.951 -58.696 1.00 90.69 310 ARG A C 1
ATOM 2444 O O . ARG A 1 310 ? 21.339 -8.652 -59.359 1.00 90.69 310 ARG A O 1
ATOM 2451 N N . LEU A 1 311 ? 23.547 -8.464 -58.935 1.00 93.44 311 LEU A N 1
ATOM 2452 C CA . LEU A 1 311 ? 23.842 -7.518 -60.012 1.00 93.44 311 LEU A CA 1
ATOM 2453 C C . LEU A 1 311 ? 23.515 -8.111 -61.392 1.00 93.44 311 LEU A C 1
ATOM 2455 O O . LEU A 1 311 ? 22.850 -7.449 -62.184 1.00 93.44 311 LEU A O 1
ATOM 2459 N N . SER A 1 312 ? 23.896 -9.369 -61.645 1.00 94.38 312 SER A N 1
ATOM 2460 C CA . SER A 1 312 ? 23.583 -10.068 -62.900 1.00 94.38 312 SER A CA 1
ATOM 2461 C C . SER A 1 312 ? 22.073 -10.140 -63.160 1.00 94.38 312 SER A C 1
ATOM 2463 O O . SER A 1 312 ? 21.619 -9.736 -64.227 1.00 94.38 312 SER A O 1
ATOM 2465 N N . ASN A 1 313 ? 21.285 -10.577 -62.170 1.00 92.69 313 ASN A N 1
ATOM 2466 C CA . ASN A 1 313 ? 19.828 -10.700 -62.301 1.00 92.69 313 ASN A CA 1
ATOM 2467 C C . ASN A 1 313 ? 19.133 -9.348 -62.564 1.00 92.69 313 ASN A C 1
ATOM 2469 O O . ASN A 1 313 ? 18.152 -9.290 -63.305 1.00 92.69 313 ASN A O 1
ATOM 2473 N N . VAL A 1 314 ? 19.617 -8.257 -61.955 1.00 93.62 314 VAL A N 1
ATOM 2474 C CA . VAL A 1 314 ? 19.072 -6.907 -62.193 1.00 93.62 314 VAL A CA 1
ATOM 2475 C C . VAL A 1 314 ? 19.457 -6.404 -63.588 1.00 93.62 314 VAL A C 1
ATOM 2477 O O . VAL A 1 314 ? 18.603 -5.871 -64.289 1.00 93.62 314 VAL A O 1
ATOM 2480 N N . GLN A 1 315 ? 20.700 -6.624 -64.030 1.00 94.44 315 GLN A N 1
ATOM 2481 C CA . GLN A 1 315 ? 21.155 -6.250 -65.376 1.00 94.44 315 GLN A CA 1
ATOM 2482 C C . GLN A 1 315 ? 20.453 -7.032 -66.495 1.00 94.44 315 GLN A C 1
ATOM 2484 O O . GLN A 1 315 ? 20.260 -6.493 -67.582 1.00 94.44 315 GLN A O 1
ATOM 2489 N N . GLU A 1 316 ? 20.088 -8.291 -66.256 1.00 94.94 316 GLU A N 1
ATOM 2490 C CA . GLU A 1 316 ? 19.319 -9.111 -67.195 1.00 94.94 316 GLU A CA 1
ATOM 2491 C C . GLU A 1 316 ? 17.891 -8.569 -67.356 1.00 94.94 316 GLU A C 1
ATOM 2493 O O . GLU A 1 316 ? 17.501 -8.202 -68.465 1.00 94.94 316 GLU A O 1
ATOM 2498 N N . LYS A 1 317 ? 17.161 -8.381 -66.246 1.00 93.06 317 LYS A N 1
ATOM 2499 C CA . LYS A 1 317 ? 15.800 -7.815 -66.275 1.00 93.06 317 LYS A CA 1
ATOM 2500 C C . LYS A 1 317 ? 15.746 -6.365 -66.763 1.00 93.06 317 LYS A C 1
ATOM 2502 O O . LYS A 1 317 ? 14.792 -6.000 -67.439 1.00 93.06 317 LYS A O 1
ATOM 2507 N N . LEU A 1 318 ? 16.766 -5.548 -66.488 1.00 93.75 318 LEU A N 1
ATOM 2508 C CA . LEU A 1 318 ? 16.851 -4.187 -67.027 1.00 93.75 318 LEU A CA 1
ATOM 2509 C C . LEU A 1 318 ? 16.965 -4.193 -68.560 1.00 93.75 318 LEU A C 1
ATOM 2511 O O . LEU A 1 318 ? 16.285 -3.410 -69.214 1.00 93.75 318 LEU A O 1
ATOM 2515 N N . LYS A 1 319 ? 17.766 -5.095 -69.145 1.00 94.19 319 LYS A N 1
ATOM 2516 C CA . LYS A 1 319 ? 17.875 -5.241 -70.610 1.00 94.19 319 LYS A CA 1
ATOM 2517 C C . LYS A 1 319 ? 16.577 -5.739 -71.240 1.00 94.19 319 LYS A C 1
ATOM 2519 O O . LYS A 1 319 ? 16.226 -5.279 -72.320 1.00 94.19 319 LYS A O 1
ATOM 2524 N N . GLU A 1 320 ? 15.887 -6.662 -70.575 1.00 93.94 320 GLU A N 1
ATOM 2525 C CA . GLU A 1 320 ? 14.575 -7.169 -70.988 1.00 93.94 320 GLU A CA 1
ATOM 2526 C C . GLU A 1 320 ? 13.536 -6.036 -71.023 1.00 93.94 320 GLU A C 1
ATOM 2528 O O . GLU A 1 320 ? 12.976 -5.749 -72.077 1.00 93.94 320 GLU A O 1
ATOM 2533 N N . PHE A 1 321 ? 13.366 -5.310 -69.913 1.00 92.69 321 PHE A N 1
ATOM 2534 C CA . PHE A 1 321 ? 12.369 -4.240 -69.806 1.00 92.69 321 PHE A CA 1
ATOM 2535 C C . PHE A 1 321 ? 12.694 -3.038 -70.701 1.00 92.69 321 PHE A C 1
ATOM 2537 O O . PHE A 1 321 ? 11.788 -2.485 -71.319 1.00 92.69 321 PHE A O 1
ATOM 2544 N N . MET A 1 322 ? 13.971 -2.647 -70.824 1.00 92.44 322 MET A N 1
ATOM 2545 C CA . MET A 1 322 ? 14.374 -1.601 -71.773 1.00 92.44 322 MET A CA 1
ATOM 2546 C C . MET A 1 322 ? 14.049 -2.006 -73.210 1.00 92.44 322 MET A C 1
ATOM 2548 O O . MET A 1 322 ? 13.398 -1.242 -73.909 1.00 92.44 322 MET A O 1
ATOM 2552 N N . LYS A 1 323 ? 14.410 -3.227 -73.627 1.00 93.88 323 LYS A N 1
ATOM 2553 C CA . LYS A 1 323 ? 14.089 -3.741 -74.964 1.00 93.88 323 LYS A CA 1
ATOM 2554 C C . LYS A 1 323 ? 12.582 -3.713 -75.230 1.00 93.88 323 LYS A C 1
ATOM 2556 O O . LYS A 1 323 ? 12.158 -3.230 -76.275 1.00 93.88 323 LYS A O 1
ATOM 2561 N N . ASP A 1 324 ? 11.770 -4.213 -74.308 1.00 91.88 324 ASP A N 1
ATOM 2562 C CA . ASP A 1 324 ? 10.329 -4.296 -74.542 1.00 91.88 324 ASP A CA 1
ATOM 2563 C C . ASP A 1 324 ? 9.659 -2.905 -74.481 1.00 91.88 324 ASP A C 1
ATOM 2565 O O . ASP A 1 324 ? 8.700 -2.651 -75.208 1.00 91.88 324 ASP A O 1
ATOM 2569 N N . ASN A 1 325 ? 10.211 -1.936 -73.743 1.00 91.12 325 ASN A N 1
ATOM 2570 C CA . ASN A 1 325 ? 9.788 -0.537 -73.856 1.00 91.12 325 ASN A CA 1
ATOM 2571 C C . ASN A 1 325 ? 10.238 0.121 -75.174 1.00 91.12 325 ASN A C 1
ATOM 2573 O O . ASN A 1 325 ? 9.437 0.817 -75.790 1.00 91.12 325 ASN A O 1
ATOM 2577 N N . ASP A 1 326 ? 11.462 -0.134 -75.636 1.00 92.12 326 ASP A N 1
ATOM 2578 C CA . ASP A 1 326 ? 12.025 0.439 -76.868 1.00 92.12 326 ASP A CA 1
ATOM 2579 C C . ASP A 1 326 ? 11.379 -0.126 -78.152 1.00 92.12 326 ASP A C 1
ATOM 2581 O O . ASP A 1 326 ? 11.421 0.526 -79.194 1.00 92.12 326 ASP A O 1
ATOM 2585 N N . PHE A 1 327 ? 10.781 -1.325 -78.096 1.00 90.62 327 PHE A N 1
ATOM 2586 C CA . PHE A 1 327 ? 10.111 -1.965 -79.240 1.00 90.62 327 PHE A CA 1
ATOM 2587 C C . PHE A 1 327 ? 8.581 -2.071 -79.125 1.00 90.62 327 PHE A C 1
ATOM 2589 O O . PHE A 1 327 ? 7.922 -2.231 -80.153 1.00 90.62 327 PHE A O 1
ATOM 2596 N N . ILE A 1 328 ? 7.999 -1.999 -77.920 1.00 91.56 328 ILE A N 1
ATOM 2597 C CA . ILE A 1 328 ? 6.552 -2.183 -77.691 1.00 91.56 328 ILE A CA 1
ATOM 2598 C C . ILE A 1 328 ? 5.947 -0.947 -77.016 1.00 91.56 328 ILE A C 1
ATOM 2600 O O . ILE A 1 328 ? 5.149 -0.241 -77.633 1.00 91.56 328 ILE A O 1
ATOM 2604 N N . TYR A 1 329 ? 6.309 -0.663 -75.762 1.00 90.00 329 TYR A N 1
ATOM 2605 C CA . TYR A 1 329 ? 5.510 0.233 -74.909 1.00 90.00 329 TYR A CA 1
ATOM 2606 C C . TYR A 1 329 ? 5.780 1.734 -75.084 1.00 90.00 329 TYR A C 1
ATOM 2608 O O . TYR A 1 329 ? 4.884 2.537 -74.828 1.00 90.00 329 TYR A O 1
ATOM 2616 N N . HIS A 1 330 ? 6.986 2.115 -75.514 1.00 90.31 330 HIS A N 1
ATOM 2617 C CA . HIS A 1 330 ? 7.419 3.490 -75.794 1.00 90.31 330 HIS A CA 1
ATOM 2618 C C . HIS A 1 330 ? 7.131 4.511 -74.667 1.00 90.31 330 HIS A C 1
ATOM 2620 O O . HIS A 1 330 ? 6.928 5.700 -74.925 1.00 90.31 330 HIS A O 1
ATOM 2626 N N . GLN A 1 331 ? 7.112 4.076 -73.401 1.00 89.94 331 GLN A N 1
ATOM 2627 C CA . GLN A 1 331 ? 6.882 4.965 -72.263 1.00 89.94 331 GLN A CA 1
ATOM 2628 C C . GLN A 1 331 ? 8.138 5.782 -71.942 1.00 89.94 331 GLN A C 1
ATOM 2630 O O . GLN A 1 331 ? 9.260 5.271 -71.961 1.00 89.94 331 GLN A O 1
ATOM 2635 N N . GLY A 1 332 ? 7.942 7.058 -71.600 1.00 87.25 332 GLY A N 1
ATOM 2636 C CA . GLY A 1 332 ? 9.022 7.931 -71.144 1.00 87.25 332 GLY A CA 1
ATOM 2637 C C . GLY A 1 332 ? 9.556 7.498 -69.778 1.00 87.25 332 GLY A C 1
ATOM 2638 O O . GLY A 1 332 ? 8.787 7.339 -68.829 1.00 87.25 332 GLY A O 1
ATOM 2639 N N . ILE A 1 333 ? 10.875 7.332 -69.670 1.00 89.50 333 ILE A N 1
ATOM 2640 C CA . ILE A 1 333 ? 11.543 6.992 -68.408 1.00 89.50 333 ILE A CA 1
ATOM 2641 C C . ILE A 1 333 ? 11.585 8.255 -67.521 1.00 89.50 333 ILE A C 1
ATOM 2643 O O . ILE A 1 333 ? 12.116 9.280 -67.958 1.00 89.50 333 ILE A O 1
ATOM 2647 N N . PRO A 1 334 ? 11.026 8.227 -66.296 1.00 87.56 334 PRO A N 1
ATOM 2648 C CA . PRO A 1 334 ? 11.035 9.365 -65.382 1.00 87.56 334 PRO A CA 1
ATOM 2649 C C . PRO A 1 334 ? 12.406 9.561 -64.714 1.00 87.56 334 PRO A C 1
ATOM 2651 O O . PRO A 1 334 ? 13.250 8.667 -64.692 1.00 87.56 334 PRO A O 1
ATOM 2654 N N . ASN A 1 335 ? 12.612 10.733 -64.111 1.00 86.56 335 ASN A N 1
ATOM 2655 C CA . ASN A 1 335 ? 13.797 11.019 -63.297 1.00 86.56 335 ASN A CA 1
ATOM 2656 C C . ASN A 1 335 ? 13.686 10.335 -61.918 1.00 86.56 335 ASN A C 1
ATOM 2658 O O . ASN A 1 335 ? 12.597 10.311 -61.339 1.00 86.56 335 ASN A O 1
ATOM 2662 N N . GLU A 1 336 ? 14.799 9.865 -61.344 1.00 81.88 336 GLU A N 1
ATOM 2663 C CA . GLU A 1 336 ? 14.841 9.160 -60.049 1.00 81.88 336 GLU A CA 1
ATOM 2664 C C . GLU A 1 336 ? 14.132 9.943 -58.928 1.00 81.88 336 GLU A C 1
ATOM 2666 O O . GLU A 1 336 ? 13.367 9.377 -58.150 1.00 81.88 336 GLU A O 1
ATOM 2671 N N . ALA A 1 337 ? 14.302 11.270 -58.901 1.00 81.81 337 ALA A N 1
ATOM 2672 C CA . ALA A 1 337 ? 13.680 12.170 -57.924 1.00 81.81 337 ALA A CA 1
ATOM 2673 C C . ALA A 1 337 ? 12.140 12.275 -58.022 1.00 81.81 337 ALA A C 1
ATOM 2675 O O . ALA A 1 337 ? 11.513 12.865 -57.146 1.00 81.81 337 ALA A O 1
ATOM 2676 N N . SER A 1 338 ? 11.528 11.724 -59.077 1.00 82.31 338 SER A N 1
ATOM 2677 C CA . SER A 1 338 ? 10.068 11.646 -59.250 1.00 82.31 338 SER A CA 1
ATOM 2678 C C . SER A 1 338 ? 9.478 10.267 -58.920 1.00 82.31 338 SER A C 1
ATOM 2680 O O . SER A 1 338 ? 8.261 10.089 -58.975 1.00 82.31 338 SER A O 1
ATOM 2682 N N . LEU A 1 339 ? 10.313 9.295 -58.530 1.00 85.69 339 LEU A N 1
ATOM 2683 C CA . LEU A 1 339 ? 9.851 7.994 -58.051 1.00 85.69 339 LEU A CA 1
ATOM 2684 C C . LEU A 1 339 ? 9.157 8.117 -56.690 1.00 85.69 339 LEU A C 1
ATOM 2686 O O . LEU A 1 339 ? 9.676 8.714 -55.746 1.00 85.69 339 LEU A O 1
ATOM 2690 N N . THR A 1 340 ? 8.011 7.453 -56.542 1.00 86.44 340 THR A N 1
ATOM 2691 C CA . THR A 1 340 ? 7.362 7.302 -55.235 1.00 86.44 340 THR A CA 1
ATOM 2692 C C . THR A 1 340 ? 8.198 6.409 -54.315 1.00 86.44 340 THR A C 1
ATOM 2694 O O . THR A 1 340 ? 8.682 5.344 -54.719 1.00 86.44 340 THR A O 1
ATOM 2697 N N . ALA A 1 341 ? 8.356 6.828 -53.057 1.00 88.06 341 ALA A N 1
ATOM 2698 C CA . ALA A 1 341 ? 9.032 6.035 -52.037 1.00 88.06 341 ALA A CA 1
ATOM 2699 C C . ALA A 1 341 ? 8.250 4.743 -51.739 1.00 88.06 341 ALA A C 1
ATOM 2701 O O . ALA A 1 341 ? 7.027 4.765 -51.586 1.00 88.06 341 ALA A O 1
ATOM 2702 N N . ILE A 1 342 ? 8.959 3.616 -51.633 1.00 91.56 342 ILE A N 1
ATOM 2703 C CA . ILE A 1 342 ? 8.342 2.312 -51.359 1.00 91.56 342 ILE A CA 1
ATOM 2704 C C . ILE A 1 342 ? 7.771 2.315 -49.926 1.00 91.56 342 ILE A C 1
ATOM 2706 O O . ILE A 1 342 ? 8.507 2.636 -48.987 1.00 91.56 342 ILE A O 1
ATOM 2710 N N . PRO A 1 343 ? 6.490 1.950 -49.713 1.00 90.50 343 PRO A N 1
ATOM 2711 C CA . PRO A 1 343 ? 5.925 1.843 -48.371 1.00 90.50 343 PRO A CA 1
ATOM 2712 C C . PRO A 1 343 ? 6.648 0.771 -47.550 1.00 90.50 343 PRO A C 1
ATOM 2714 O O . PRO A 1 343 ? 6.794 -0.362 -48.000 1.00 90.50 343 PRO A O 1
ATOM 2717 N N . LYS A 1 344 ? 7.067 1.098 -46.329 1.00 92.69 344 LYS A N 1
ATOM 2718 C CA . LYS A 1 344 ? 7.777 0.164 -45.442 1.00 92.69 344 LYS A CA 1
ATOM 2719 C C . LYS A 1 344 ? 6.787 -0.706 -44.663 1.00 92.69 344 LYS A C 1
ATOM 2721 O O . LYS A 1 344 ? 5.763 -0.199 -44.208 1.00 92.69 344 LYS A O 1
ATOM 2726 N N . LEU A 1 345 ? 7.093 -1.994 -44.477 1.00 92.06 345 LEU A N 1
ATOM 2727 C CA . LEU A 1 345 ? 6.275 -2.916 -43.676 1.00 92.06 345 LEU A CA 1
ATOM 2728 C C . LEU A 1 345 ? 7.107 -3.620 -42.580 1.00 92.06 345 LEU A C 1
ATOM 2730 O O . LEU A 1 345 ? 7.830 -4.570 -42.896 1.00 92.06 345 LEU A O 1
ATOM 2734 N N . PRO A 1 346 ? 7.008 -3.200 -41.301 1.00 90.88 346 PRO A N 1
ATOM 2735 C CA . PRO A 1 346 ? 7.632 -3.899 -40.177 1.00 90.88 346 PRO A CA 1
ATOM 2736 C C . PRO A 1 346 ? 6.925 -5.226 -39.889 1.00 90.88 346 PRO A C 1
ATOM 2738 O O . PRO A 1 346 ? 5.794 -5.242 -39.402 1.00 90.88 346 PRO A O 1
ATOM 2741 N N . ALA A 1 347 ? 7.609 -6.334 -40.181 1.00 88.31 347 ALA A N 1
ATOM 2742 C CA . ALA A 1 347 ? 7.205 -7.676 -39.766 1.00 88.31 347 ALA A CA 1
ATOM 2743 C C . ALA A 1 347 ? 7.895 -8.055 -38.447 1.00 88.31 347 ALA A C 1
ATOM 2745 O O . ALA A 1 347 ? 7.226 -8.454 -37.494 1.00 88.31 347 ALA A O 1
ATOM 2746 N N . ALA A 1 348 ? 9.213 -7.842 -38.363 1.00 90.94 348 ALA A N 1
ATOM 2747 C CA . ALA A 1 348 ? 9.972 -8.041 -37.136 1.00 90.94 348 ALA A CA 1
ATOM 2748 C C . ALA A 1 348 ? 9.665 -6.959 -36.083 1.00 90.94 348 ALA A C 1
ATOM 2750 O O . ALA A 1 348 ? 9.637 -5.762 -36.379 1.00 90.94 348 ALA A O 1
ATOM 2751 N N . LYS A 1 349 ? 9.497 -7.392 -34.830 1.00 92.50 349 LYS A N 1
ATOM 2752 C CA . LYS A 1 349 ? 9.424 -6.548 -33.624 1.00 92.50 349 LYS A CA 1
ATOM 2753 C C . LYS A 1 349 ? 10.256 -7.170 -32.502 1.00 92.50 349 LYS A C 1
ATOM 2755 O O . LYS A 1 349 ? 10.404 -8.389 -32.465 1.00 92.50 349 LYS A O 1
ATOM 2760 N N . ALA A 1 350 ? 10.764 -6.356 -31.584 1.00 91.44 350 ALA A N 1
ATOM 2761 C CA . ALA A 1 350 ? 11.388 -6.849 -30.359 1.00 91.44 350 ALA A CA 1
ATOM 2762 C C . ALA A 1 350 ? 10.316 -7.495 -29.457 1.00 91.44 350 ALA A C 1
ATOM 2764 O O . ALA A 1 350 ? 9.240 -6.920 -29.296 1.00 91.44 350 ALA A O 1
ATOM 2765 N N . ILE A 1 351 ? 10.587 -8.684 -28.907 1.00 90.50 351 ILE A N 1
ATOM 2766 C CA . ILE A 1 351 ? 9.666 -9.380 -27.987 1.00 90.50 351 ILE A CA 1
ATOM 2767 C C . ILE A 1 351 ? 9.972 -8.924 -26.551 1.00 90.50 351 ILE A C 1
ATOM 2769 O O . ILE A 1 351 ? 11.112 -9.102 -26.117 1.00 90.50 351 ILE A O 1
ATOM 2773 N N . PRO A 1 352 ? 9.018 -8.353 -25.794 1.00 89.06 352 PRO A N 1
ATOM 2774 C CA . PRO A 1 352 ? 9.246 -7.960 -24.406 1.00 89.06 352 PRO A CA 1
ATOM 2775 C C . PRO A 1 352 ? 9.759 -9.121 -23.547 1.00 89.06 352 PRO A C 1
ATOM 2777 O O . PRO A 1 352 ? 9.260 -10.243 -23.627 1.00 89.06 352 PRO A O 1
ATOM 2780 N N . VAL A 1 353 ? 10.726 -8.845 -22.669 1.00 86.00 353 VAL A N 1
ATOM 2781 C CA . VAL A 1 353 ? 11.301 -9.861 -21.766 1.00 86.00 353 VAL A CA 1
ATOM 2782 C C . VAL A 1 353 ? 10.220 -10.482 -20.873 1.00 86.00 353 VAL A C 1
ATOM 2784 O O . VAL A 1 353 ? 10.217 -11.692 -20.663 1.00 86.00 353 VAL A O 1
ATOM 2787 N N . SER A 1 354 ? 9.243 -9.688 -20.429 1.00 82.06 354 SER A N 1
ATOM 2788 C CA . SER A 1 354 ? 8.071 -10.161 -19.683 1.00 82.06 354 SER A CA 1
ATOM 2789 C C . SER A 1 354 ? 7.215 -11.168 -20.461 1.00 82.06 354 SER A C 1
ATOM 2791 O O . SER A 1 354 ? 6.798 -12.163 -19.879 1.00 82.06 354 SER A O 1
ATOM 2793 N N . GLU A 1 355 ? 6.987 -10.955 -21.760 1.00 86.19 355 GLU A N 1
ATOM 2794 C CA . GLU A 1 355 ? 6.247 -11.886 -22.626 1.00 86.19 355 GLU A CA 1
ATOM 2795 C C . GLU A 1 355 ? 7.017 -13.205 -22.792 1.00 86.19 355 GLU A C 1
ATOM 2797 O O . GLU A 1 355 ? 6.445 -14.286 -22.659 1.00 86.19 355 GLU A O 1
ATOM 2802 N N . LEU A 1 356 ? 8.339 -13.131 -22.990 1.00 82.12 356 LEU A N 1
ATOM 2803 C CA . LEU A 1 356 ? 9.171 -14.325 -23.146 1.00 82.12 356 LEU A CA 1
ATOM 2804 C C . LEU A 1 356 ? 9.196 -15.181 -21.864 1.00 82.12 356 LEU A C 1
ATOM 2806 O O . LEU A 1 356 ? 9.003 -16.394 -21.924 1.00 82.12 356 LEU A O 1
ATOM 2810 N N . TYR A 1 357 ? 9.364 -14.559 -20.694 1.00 79.75 357 TYR A N 1
ATOM 2811 C CA . TYR A 1 357 ? 9.399 -15.258 -19.400 1.00 79.75 357 TYR A CA 1
ATOM 2812 C C . TYR A 1 357 ? 8.016 -15.725 -18.889 1.00 79.75 357 TYR A C 1
ATOM 2814 O O . TYR A 1 357 ? 7.946 -16.493 -17.926 1.00 79.75 357 TYR A O 1
ATOM 2822 N N . GLN A 1 358 ? 6.914 -15.339 -19.544 1.00 74.06 358 GLN A N 1
ATOM 2823 C CA . GLN A 1 358 ? 5.575 -15.903 -19.302 1.00 74.06 358 GLN A CA 1
ATOM 2824 C C . GLN A 1 358 ? 5.348 -17.258 -20.002 1.00 74.06 358 GLN A C 1
ATOM 2826 O O . GLN A 1 358 ? 4.387 -17.959 -19.680 1.00 74.06 358 GLN A O 1
ATOM 2831 N N . GLY A 1 359 ? 6.222 -17.667 -20.929 1.00 74.81 359 GLY A N 1
ATOM 2832 C CA . GLY A 1 359 ? 6.121 -18.962 -21.604 1.00 74.81 359 GLY A CA 1
ATOM 2833 C C . GLY A 1 359 ? 6.279 -20.146 -20.640 1.00 74.81 359 GLY A C 1
ATOM 2834 O O . GLY A 1 359 ? 7.279 -20.242 -19.925 1.00 74.81 359 GLY A O 1
ATOM 2835 N N . GLN A 1 360 ? 5.328 -21.092 -20.661 1.00 68.75 360 GLN A N 1
ATOM 2836 C CA . GLN A 1 360 ? 5.323 -22.264 -19.764 1.00 68.75 360 GLN A CA 1
ATOM 2837 C C . GLN A 1 360 ? 6.635 -23.065 -19.807 1.00 68.75 360 GLN A C 1
ATOM 2839 O O . GLN A 1 360 ? 7.084 -23.570 -18.780 1.00 68.75 360 GLN A O 1
ATOM 2844 N N . ASP A 1 361 ? 7.272 -23.167 -20.974 1.00 76.19 361 ASP A N 1
ATOM 2845 C CA . ASP A 1 361 ? 8.526 -23.909 -21.127 1.00 76.19 361 ASP A CA 1
ATOM 2846 C C . ASP A 1 361 ? 9.721 -23.200 -20.475 1.00 76.19 361 ASP A C 1
ATOM 2848 O O . ASP A 1 361 ? 10.575 -23.861 -19.890 1.00 76.19 361 ASP A O 1
ATOM 2852 N N . ILE A 1 362 ? 9.748 -21.863 -20.463 1.00 79.12 362 ILE A N 1
ATOM 2853 C CA . ILE A 1 362 ? 10.790 -21.094 -19.765 1.00 79.12 362 ILE A CA 1
ATOM 2854 C C . ILE A 1 362 ? 10.581 -21.169 -18.246 1.00 79.12 362 ILE A C 1
ATOM 2856 O O . ILE A 1 362 ? 11.551 -21.345 -17.509 1.00 79.12 362 ILE A O 1
ATOM 2860 N N . GLN A 1 363 ? 9.335 -21.174 -17.762 1.00 78.81 363 GLN A N 1
ATOM 2861 C CA . GLN A 1 363 ? 9.049 -21.437 -16.343 1.00 78.81 363 GLN A CA 1
ATOM 2862 C C . GLN A 1 363 ? 9.491 -22.850 -15.911 1.00 78.81 363 GLN A C 1
ATOM 2864 O O . GLN A 1 363 ? 10.098 -23.007 -14.850 1.00 78.81 363 GLN A O 1
ATOM 2869 N N . ARG A 1 364 ? 9.285 -23.873 -16.757 1.00 83.06 364 ARG A N 1
ATOM 2870 C CA . ARG A 1 364 ? 9.815 -25.237 -16.536 1.00 83.06 364 ARG A CA 1
ATOM 2871 C C . ARG A 1 364 ? 11.348 -25.278 -16.493 1.00 83.06 364 ARG A C 1
ATOM 2873 O O . ARG A 1 364 ? 11.899 -26.034 -15.698 1.00 83.06 364 ARG A O 1
ATOM 2880 N N . ILE A 1 365 ? 12.029 -24.477 -17.318 1.00 85.12 365 ILE A N 1
ATOM 2881 C CA . ILE A 1 365 ? 13.500 -24.374 -17.352 1.00 85.12 365 ILE A CA 1
ATOM 2882 C C . ILE A 1 365 ? 14.053 -23.701 -16.084 1.00 85.12 365 ILE A C 1
ATOM 2884 O O . ILE A 1 365 ? 15.068 -24.151 -15.551 1.00 85.12 365 ILE A O 1
ATOM 2888 N N . ILE A 1 366 ? 13.393 -22.656 -15.571 1.00 84.62 366 ILE A N 1
ATOM 2889 C CA . ILE A 1 366 ? 13.808 -21.962 -14.337 1.00 84.62 366 ILE A CA 1
ATOM 2890 C C . ILE A 1 366 ? 13.655 -22.881 -13.114 1.00 84.62 366 ILE A C 1
ATOM 2892 O O . ILE A 1 366 ? 14.573 -22.979 -12.288 1.00 84.62 366 ILE A O 1
ATOM 2896 N N . GLY A 1 367 ? 12.528 -23.593 -13.040 1.00 84.25 367 GLY A N 1
ATOM 2897 C CA . GLY A 1 367 ? 12.161 -24.437 -11.904 1.00 84.25 367 GLY A CA 1
ATOM 2898 C C . GLY A 1 367 ? 11.634 -23.638 -10.700 1.00 84.25 367 GLY A C 1
ATOM 2899 O O . GLY A 1 367 ? 11.395 -22.436 -10.814 1.00 84.25 367 GLY A O 1
ATOM 2900 N N . PRO A 1 368 ? 11.425 -24.295 -9.543 1.00 84.75 368 PRO A N 1
ATOM 2901 C CA . PRO A 1 368 ? 10.981 -23.628 -8.319 1.00 84.75 368 PRO A CA 1
ATOM 2902 C C . PRO A 1 368 ? 12.045 -22.666 -7.767 1.00 84.75 368 PRO A C 1
ATOM 2904 O O . PRO A 1 368 ? 13.235 -22.817 -8.043 1.00 84.75 368 PRO A O 1
ATOM 2907 N N . ASP A 1 369 ? 11.611 -21.699 -6.958 1.00 85.31 369 ASP A N 1
ATOM 2908 C CA . ASP A 1 369 ? 12.486 -20.764 -6.240 1.00 85.31 369 ASP A CA 1
ATOM 2909 C C . ASP A 1 369 ? 13.398 -21.516 -5.259 1.00 85.31 369 ASP A C 1
ATOM 2911 O O . ASP A 1 369 ? 12.919 -22.162 -4.323 1.00 85.31 369 ASP A O 1
ATOM 2915 N N . ILE A 1 370 ? 14.716 -21.414 -5.465 1.00 87.75 370 ILE A N 1
ATOM 2916 C CA . ILE A 1 370 ? 15.729 -22.053 -4.612 1.00 87.75 370 ILE A CA 1
ATOM 2917 C C . ILE A 1 370 ? 15.576 -21.625 -3.143 1.00 87.75 370 ILE A C 1
ATOM 2919 O O . ILE A 1 370 ? 15.769 -22.441 -2.248 1.00 87.75 370 ILE A O 1
ATOM 2923 N N . PHE A 1 371 ? 15.189 -20.376 -2.877 1.00 85.69 371 PHE A N 1
ATOM 2924 C CA . PHE A 1 371 ? 15.120 -19.801 -1.533 1.00 85.69 371 PHE A CA 1
ATOM 2925 C C . PHE A 1 371 ? 13.683 -19.632 -1.022 1.00 85.69 371 PHE A C 1
ATOM 2927 O O . PHE A 1 371 ? 13.446 -18.817 -0.128 1.00 85.69 371 PHE A O 1
ATOM 2934 N N . GLN A 1 372 ? 12.723 -20.424 -1.529 1.00 81.62 372 GLN A N 1
ATOM 2935 C CA . GLN A 1 372 ? 11.299 -20.327 -1.168 1.00 81.62 372 GLN A CA 1
ATOM 2936 C C . GLN A 1 372 ? 11.049 -20.235 0.351 1.00 81.62 372 GLN A C 1
ATOM 2938 O O . GLN A 1 372 ? 10.201 -19.456 0.787 1.00 81.62 372 GLN A O 1
ATOM 2943 N N . LYS A 1 373 ? 11.829 -20.990 1.139 1.00 81.56 373 LYS A N 1
ATOM 2944 C CA . LYS A 1 373 ? 11.769 -21.080 2.609 1.00 81.56 373 LYS A CA 1
ATOM 2945 C C . LYS A 1 373 ? 12.073 -19.763 3.346 1.00 81.56 373 LYS A C 1
ATOM 2947 O O . LYS A 1 373 ? 11.615 -19.595 4.470 1.00 81.56 373 LYS A O 1
ATOM 2952 N N . ILE A 1 374 ? 12.863 -18.857 2.761 1.00 80.56 374 ILE A N 1
ATOM 2953 C CA . ILE A 1 374 ? 13.351 -17.640 3.434 1.00 80.56 374 ILE A CA 1
ATOM 2954 C C . ILE A 1 374 ? 12.407 -16.479 3.118 1.00 80.56 374 ILE A C 1
ATOM 2956 O O . ILE A 1 374 ? 12.493 -15.873 2.046 1.00 80.56 374 ILE A O 1
ATOM 2960 N N . VAL A 1 375 ? 11.489 -16.178 4.038 1.00 76.12 375 VAL A N 1
ATOM 2961 C CA . VAL A 1 375 ? 10.574 -15.031 3.921 1.00 76.12 375 VAL A CA 1
ATOM 2962 C C . VAL A 1 375 ? 11.330 -13.736 4.271 1.00 76.12 375 VAL A C 1
ATOM 2964 O O . VAL A 1 375 ? 11.957 -13.682 5.328 1.00 76.12 375 VAL A O 1
ATOM 2967 N N . PRO A 1 376 ? 11.306 -12.691 3.420 1.00 74.94 376 PRO A N 1
ATOM 2968 C CA . PRO A 1 376 ? 12.050 -11.455 3.680 1.00 74.94 376 PRO A CA 1
ATOM 2969 C C . PRO A 1 376 ? 11.507 -10.678 4.883 1.00 74.94 376 PRO A C 1
ATOM 2971 O O . PRO A 1 376 ? 10.294 -10.627 5.060 1.00 74.94 376 PRO A O 1
ATOM 2974 N N . LEU A 1 377 ? 12.366 -9.991 5.649 1.00 68.81 377 LEU A N 1
ATOM 2975 C CA . LEU A 1 377 ? 11.939 -9.272 6.864 1.00 68.81 377 LEU A CA 1
ATOM 2976 C C . LEU A 1 377 ? 10.813 -8.258 6.584 1.00 68.81 377 LEU A C 1
ATOM 2978 O O . LEU A 1 377 ? 9.775 -8.304 7.237 1.00 68.81 377 LEU A O 1
ATOM 2982 N N . ALA A 1 378 ? 10.954 -7.442 5.535 1.00 70.38 378 ALA A N 1
ATOM 2983 C CA . ALA A 1 378 ? 9.900 -6.521 5.097 1.00 70.38 378 ALA A CA 1
ATOM 2984 C C . ALA A 1 378 ? 8.582 -7.243 4.745 1.00 70.38 378 ALA A C 1
ATOM 2986 O O . ALA A 1 378 ? 7.507 -6.735 5.022 1.00 70.38 378 ALA A O 1
ATOM 2987 N N . VAL A 1 379 ? 8.638 -8.465 4.196 1.00 75.44 379 VAL A N 1
ATOM 2988 C CA . VAL A 1 379 ? 7.424 -9.268 3.969 1.00 75.44 379 VAL A CA 1
ATOM 2989 C C . VAL A 1 379 ? 6.846 -9.781 5.286 1.00 75.44 379 VAL A C 1
ATOM 2991 O O . VAL A 1 379 ? 5.630 -9.831 5.404 1.00 75.44 379 VAL A O 1
ATOM 2994 N N . THR A 1 380 ? 7.661 -10.132 6.287 1.00 75.62 380 THR A N 1
ATOM 2995 C CA . THR A 1 380 ? 7.137 -10.512 7.613 1.00 75.62 380 THR A CA 1
ATOM 2996 C C . THR A 1 380 ? 6.502 -9.332 8.355 1.00 75.62 380 THR A C 1
ATOM 2998 O O . THR A 1 380 ? 5.505 -9.522 9.050 1.00 75.62 380 THR A O 1
ATOM 3001 N N . GLU A 1 381 ? 6.998 -8.108 8.151 1.00 78.12 381 GLU A N 1
ATOM 3002 C CA . GLU A 1 381 ? 6.367 -6.875 8.643 1.00 78.12 381 GLU A CA 1
ATOM 3003 C C . GLU A 1 381 ? 5.007 -6.658 7.957 1.00 78.12 381 GLU A C 1
ATOM 3005 O O . GLU A 1 381 ? 3.979 -6.590 8.633 1.00 78.12 381 GLU A O 1
ATOM 3010 N N . SER A 1 382 ? 4.956 -6.670 6.622 1.00 78.75 382 SER A N 1
ATOM 3011 C CA . SER A 1 382 ? 3.709 -6.499 5.862 1.00 78.75 382 SER A CA 1
ATOM 3012 C C . SER A 1 382 ? 2.716 -7.660 6.048 1.00 78.75 382 SER A C 1
ATOM 3014 O O . SER A 1 382 ? 1.505 -7.447 6.026 1.00 78.75 382 SER A O 1
ATOM 3016 N N . ALA A 1 383 ? 3.189 -8.884 6.298 1.00 81.38 383 ALA A N 1
ATOM 3017 C CA . ALA A 1 383 ? 2.344 -10.016 6.685 1.00 81.38 383 ALA A CA 1
ATOM 3018 C C . ALA A 1 383 ? 1.765 -9.831 8.097 1.00 81.38 383 ALA A C 1
ATOM 3020 O O . ALA A 1 383 ? 0.587 -10.106 8.300 1.00 81.38 383 ALA A O 1
ATOM 3021 N N . SER A 1 384 ? 2.536 -9.273 9.038 1.00 82.81 384 SER A N 1
ATOM 3022 C CA . SER A 1 384 ? 2.034 -8.913 10.375 1.00 82.81 384 SER A CA 1
ATOM 3023 C C . SER A 1 384 ? 0.968 -7.809 10.305 1.00 82.81 384 SER A C 1
ATOM 3025 O O . SER A 1 384 ? -0.021 -7.855 11.036 1.00 82.81 384 SER A O 1
ATOM 3027 N N . LEU A 1 385 ? 1.113 -6.844 9.386 1.00 83.69 385 LEU A N 1
ATOM 3028 C CA . LEU A 1 385 ? 0.070 -5.851 9.092 1.00 83.69 385 LEU A CA 1
ATOM 3029 C C . LEU A 1 385 ? -1.183 -6.500 8.476 1.00 83.69 385 LEU A C 1
ATOM 3031 O O . LEU A 1 385 ? -2.302 -6.145 8.846 1.00 83.69 385 LEU A O 1
ATOM 3035 N N . TYR A 1 386 ? -1.022 -7.489 7.591 1.00 85.38 386 TYR A N 1
ATOM 3036 C CA . TYR A 1 386 ? -2.146 -8.267 7.059 1.00 85.38 386 TYR A CA 1
ATOM 3037 C C . TYR A 1 386 ? -2.837 -9.120 8.136 1.00 85.38 386 TYR A C 1
ATOM 3039 O O . TYR A 1 386 ? -4.063 -9.210 8.146 1.00 85.38 386 TYR A O 1
ATOM 3047 N N . ASP A 1 387 ? -2.092 -9.691 9.086 1.00 85.44 387 ASP A N 1
ATOM 3048 C CA . ASP A 1 387 ? -2.654 -10.348 10.272 1.00 85.44 387 ASP A CA 1
ATOM 3049 C C . ASP A 1 387 ? -3.430 -9.358 11.161 1.00 85.44 387 ASP A C 1
ATOM 3051 O O . ASP A 1 387 ? -4.494 -9.710 11.678 1.00 85.44 387 ASP A O 1
ATOM 3055 N N . GLU A 1 388 ? -2.986 -8.100 11.276 1.00 86.00 388 GLU A N 1
ATOM 3056 C CA . GLU A 1 388 ? -3.752 -7.045 11.954 1.00 86.00 388 GLU A CA 1
ATOM 3057 C C . GLU A 1 388 ? -5.065 -6.719 11.214 1.00 86.00 388 GLU A C 1
ATOM 3059 O O . GLU A 1 388 ? -6.111 -6.596 11.854 1.00 86.00 388 GLU A O 1
ATOM 3064 N N . GLU A 1 389 ? -5.059 -6.631 9.879 1.00 87.62 389 GLU A N 1
ATOM 3065 C CA . GLU A 1 389 ? -6.277 -6.423 9.076 1.00 87.62 389 GLU A CA 1
ATOM 3066 C C . GLU A 1 389 ? -7.234 -7.628 9.121 1.00 87.62 389 GLU A C 1
ATOM 3068 O O . GLU A 1 389 ? -8.443 -7.458 9.311 1.00 87.62 389 GLU A O 1
ATOM 3073 N N . LYS A 1 390 ? -6.713 -8.859 9.069 1.00 89.31 390 LYS A N 1
ATOM 3074 C CA . LYS A 1 390 ? -7.490 -10.085 9.322 1.00 89.31 390 LYS A CA 1
ATOM 3075 C C . LYS A 1 390 ? -8.109 -10.077 10.724 1.00 89.31 390 LYS A C 1
ATOM 3077 O O . LYS A 1 390 ? -9.286 -10.414 10.882 1.00 89.31 390 LYS A O 1
ATOM 3082 N N . ALA A 1 391 ? -7.367 -9.639 11.743 1.00 86.88 391 ALA A N 1
ATOM 3083 C CA . ALA A 1 391 ? -7.878 -9.496 13.104 1.00 86.88 391 ALA A CA 1
ATOM 3084 C C . ALA A 1 391 ? -8.942 -8.388 13.223 1.00 86.88 391 ALA A C 1
ATOM 3086 O O . ALA A 1 391 ? -9.931 -8.579 13.934 1.00 86.88 391 ALA A O 1
ATOM 3087 N N . LYS A 1 392 ? -8.798 -7.258 12.512 1.00 90.06 392 LYS A N 1
ATOM 3088 C CA . LYS A 1 392 ? -9.832 -6.207 12.414 1.00 90.06 392 LYS A CA 1
ATOM 3089 C C . LYS A 1 392 ? -11.115 -6.747 11.784 1.00 90.06 392 LYS A C 1
ATOM 3091 O O . LYS A 1 392 ? -12.185 -6.523 12.345 1.00 90.06 392 LYS A O 1
ATOM 3096 N N . LEU A 1 393 ? -11.013 -7.513 10.694 1.00 89.62 393 LEU A N 1
ATOM 3097 C CA . LEU A 1 393 ? -12.161 -8.158 10.049 1.00 89.62 393 LEU A CA 1
ATOM 3098 C C . LEU A 1 393 ? -12.864 -9.129 11.010 1.00 89.62 393 LEU A C 1
ATOM 3100 O O . LEU A 1 393 ? -14.073 -9.019 11.210 1.00 89.62 393 LEU A O 1
ATOM 3104 N N . ILE A 1 394 ? -12.124 -10.027 11.674 1.00 90.94 394 ILE A N 1
ATOM 3105 C CA . ILE A 1 394 ? -12.703 -10.958 12.659 1.00 90.94 394 ILE A CA 1
ATOM 3106 C C . ILE A 1 394 ? -13.387 -10.211 13.814 1.00 90.94 394 ILE A C 1
ATOM 3108 O O . ILE A 1 394 ? -14.461 -10.634 14.252 1.00 90.94 394 ILE A O 1
ATOM 3112 N N . ARG A 1 395 ? -12.791 -9.121 14.319 1.00 91.56 395 ARG A N 1
ATOM 3113 C CA . ARG A 1 395 ? -13.372 -8.300 15.395 1.00 91.56 395 ARG A CA 1
ATOM 3114 C C . ARG A 1 395 ? -14.672 -7.637 14.943 1.00 91.56 395 ARG A C 1
ATOM 3116 O O . ARG A 1 395 ? -15.690 -7.865 15.583 1.00 91.56 395 ARG A O 1
ATOM 3123 N N . ALA A 1 396 ? -14.666 -6.930 13.813 1.00 90.38 396 ALA A N 1
ATOM 3124 C CA . ALA A 1 396 ? -15.841 -6.227 13.293 1.00 90.38 396 ALA A CA 1
ATOM 3125 C C . ALA A 1 396 ? -17.012 -7.170 12.947 1.00 90.38 396 ALA A C 1
ATOM 3127 O O . ALA A 1 396 ? -18.172 -6.834 13.186 1.00 90.38 396 ALA A O 1
ATOM 3128 N N . GLU A 1 397 ? -16.736 -8.368 12.418 1.00 91.25 397 GLU A N 1
ATOM 3129 C CA . GLU A 1 397 ? -17.786 -9.371 12.193 1.00 91.25 397 GLU A CA 1
ATOM 3130 C C . GLU A 1 397 ? -18.245 -10.050 13.494 1.00 91.25 397 GLU A C 1
ATOM 3132 O O . GLU A 1 397 ? -19.417 -10.397 13.600 1.00 91.25 397 GLU A O 1
ATOM 3137 N N . SER A 1 398 ? -17.379 -10.209 14.506 1.00 91.38 398 SER A N 1
ATOM 3138 C CA . SER A 1 398 ? -17.799 -10.715 15.828 1.00 91.38 398 SER A CA 1
ATOM 3139 C C . SER A 1 398 ? -18.701 -9.705 16.543 1.00 91.38 398 SER A C 1
ATOM 3141 O O . SER A 1 398 ? -19.797 -10.066 16.959 1.00 91.38 398 SER A O 1
ATOM 3143 N N . GLU A 1 399 ? -18.305 -8.432 16.574 1.00 91.38 399 GLU A N 1
ATOM 3144 C CA . GLU A 1 399 ? -19.080 -7.317 17.131 1.00 91.38 399 GLU A CA 1
ATOM 3145 C C . GLU A 1 399 ? -20.455 -7.198 16.450 1.00 91.38 399 GLU A C 1
ATOM 3147 O O . GLU A 1 399 ? -21.482 -7.113 17.118 1.00 91.38 399 GLU A O 1
ATOM 3152 N N . ARG A 1 400 ? -20.522 -7.312 15.114 1.00 90.12 400 ARG A N 1
ATOM 3153 C CA . ARG A 1 400 ? -21.793 -7.323 14.359 1.00 90.12 400 ARG A CA 1
ATOM 3154 C C . ARG A 1 400 ? -22.699 -8.519 14.689 1.00 90.12 400 ARG A C 1
ATOM 3156 O O . ARG A 1 400 ? -23.919 -8.436 14.511 1.00 90.12 400 ARG A O 1
ATOM 3163 N N . VAL A 1 401 ? -22.127 -9.638 15.129 1.00 92.00 401 VAL A N 1
ATOM 3164 C CA . VAL A 1 401 ? -22.873 -10.819 15.589 1.00 92.00 401 VAL A CA 1
ATOM 3165 C C . VAL A 1 401 ? -23.334 -10.650 17.038 1.00 92.00 401 VAL A C 1
ATOM 3167 O O . VAL A 1 401 ? -24.455 -11.051 17.350 1.00 92.00 401 VAL A O 1
ATOM 3170 N N . GLU A 1 402 ? -22.513 -10.041 17.893 1.00 90.44 402 GLU A N 1
ATOM 3171 C CA . GLU A 1 402 ? -22.803 -9.749 19.302 1.00 90.44 402 GLU A CA 1
ATOM 3172 C C . GLU A 1 402 ? -23.882 -8.670 19.441 1.00 90.44 402 GLU A C 1
ATOM 3174 O O . GLU A 1 402 ? -24.936 -8.964 19.997 1.00 90.44 402 GLU A O 1
ATOM 3179 N N . VAL A 1 403 ? -23.735 -7.508 18.793 1.00 90.94 403 VAL A N 1
ATOM 3180 C CA . VAL A 1 403 ? -24.771 -6.455 18.750 1.00 90.94 403 VAL A CA 1
ATOM 3181 C C . VAL A 1 403 ? -26.120 -7.021 18.296 1.00 90.94 403 VAL A C 1
ATOM 3183 O O . VAL A 1 403 ? -27.146 -6.755 18.914 1.00 90.94 403 VAL A O 1
ATOM 3186 N N . ALA A 1 404 ? -26.137 -7.878 17.271 1.00 88.69 404 ALA A N 1
ATOM 3187 C CA . ALA A 1 404 ? -27.375 -8.500 16.809 1.00 88.69 404 ALA A CA 1
ATOM 3188 C C . ALA A 1 404 ? -27.905 -9.603 17.753 1.00 88.69 404 ALA A C 1
ATOM 3190 O O . ALA A 1 404 ? -29.105 -9.879 17.746 1.00 88.69 404 ALA A O 1
ATOM 3191 N N . ASN A 1 405 ? -27.064 -10.248 18.568 1.00 89.38 405 ASN A N 1
ATOM 3192 C CA . ASN A 1 405 ? -27.528 -11.123 19.651 1.00 89.38 405 ASN A CA 1
ATOM 3193 C C . ASN A 1 405 ? -28.177 -10.306 20.777 1.00 89.38 405 ASN A C 1
ATOM 3195 O O . ASN A 1 405 ? -29.208 -10.729 21.305 1.00 89.38 405 ASN A O 1
ATOM 3199 N N . ASP A 1 406 ? -27.603 -9.151 21.103 1.00 87.56 406 ASP A N 1
ATOM 3200 C CA . ASP A 1 406 ? -28.034 -8.286 22.201 1.00 87.56 406 ASP A CA 1
ATOM 3201 C C . ASP A 1 406 ? -29.304 -7.506 21.843 1.00 87.56 406 ASP A C 1
ATOM 3203 O O . ASP A 1 406 ? -30.234 -7.456 22.644 1.00 87.56 406 ASP A O 1
ATOM 3207 N N . GLU A 1 407 ? -29.426 -7.010 20.606 1.00 87.94 407 GLU A N 1
ATOM 3208 C CA . GLU A 1 407 ? -30.682 -6.476 20.056 1.00 87.94 407 GLU A CA 1
ATOM 3209 C C . GLU A 1 407 ? -31.821 -7.501 20.147 1.00 87.94 407 GLU A C 1
ATOM 3211 O O . GLU A 1 407 ? -32.945 -7.156 20.519 1.00 87.94 407 GLU A O 1
ATOM 3216 N N . MET A 1 408 ? -31.542 -8.773 19.834 1.00 88.19 408 MET A N 1
ATOM 3217 C CA . MET A 1 408 ? -32.520 -9.856 19.964 1.00 88.19 408 MET A CA 1
ATOM 3218 C C . MET A 1 408 ? -32.870 -10.116 21.433 1.00 88.19 408 MET A C 1
ATOM 3220 O O . MET A 1 408 ? -34.050 -10.249 21.747 1.00 88.19 408 MET A O 1
ATOM 3224 N N . ALA A 1 409 ? -31.883 -10.168 22.330 1.00 83.69 409 ALA A N 1
ATOM 3225 C CA . ALA A 1 409 ? -32.112 -10.386 23.758 1.00 83.69 409 ALA A CA 1
ATOM 3226 C C . ALA A 1 409 ? -32.935 -9.247 24.386 1.00 83.69 409 ALA A C 1
ATOM 3228 O O . ALA A 1 409 ? -33.957 -9.510 25.015 1.00 83.69 409 ALA A O 1
ATOM 3229 N N . ALA A 1 410 ? -32.558 -7.990 24.139 1.00 82.00 410 ALA A N 1
ATOM 3230 C CA . ALA A 1 410 ? -33.272 -6.809 24.620 1.00 82.00 410 ALA A CA 1
ATOM 3231 C C . ALA A 1 410 ? -34.690 -6.698 24.032 1.00 82.00 410 ALA A C 1
ATOM 3233 O O . ALA A 1 410 ? -35.617 -6.301 24.735 1.00 82.00 410 ALA A O 1
ATOM 3234 N N . SER A 1 411 ? -34.889 -7.093 22.768 1.00 82.44 411 SER A N 1
ATOM 3235 C CA . SER A 1 411 ? -36.228 -7.152 22.163 1.00 82.44 411 SER A CA 1
ATOM 3236 C C . SER A 1 411 ? -37.112 -8.214 22.824 1.00 82.44 411 SER A C 1
ATOM 3238 O O . SER A 1 411 ? -38.295 -7.973 23.047 1.00 82.44 411 SER A O 1
ATOM 3240 N N . LEU A 1 412 ? -36.558 -9.385 23.155 1.00 83.56 412 LEU A N 1
ATOM 3241 C CA . LEU A 1 412 ? -37.299 -10.455 23.828 1.00 83.56 412 LEU A CA 1
ATOM 3242 C C . LEU A 1 412 ? -37.624 -10.104 25.287 1.00 83.56 412 LEU A C 1
ATOM 3244 O O . LEU A 1 412 ? -38.758 -10.324 25.708 1.00 83.56 412 LEU A O 1
ATOM 3248 N N . ASP A 1 413 ? -36.690 -9.490 26.017 1.00 77.69 413 ASP A N 1
ATOM 3249 C CA . ASP A 1 413 ? -36.901 -8.994 27.386 1.00 77.69 413 ASP A CA 1
ATOM 3250 C C . ASP A 1 413 ? -37.956 -7.873 27.432 1.00 77.69 413 ASP A C 1
ATOM 3252 O O . ASP A 1 413 ? -38.896 -7.933 28.226 1.00 77.69 413 ASP A O 1
ATOM 3256 N N . TYR A 1 414 ? -37.901 -6.914 26.496 1.00 78.62 414 TYR A N 1
ATOM 3257 C CA . TYR A 1 414 ? -38.917 -5.862 26.357 1.00 78.62 414 TYR A CA 1
ATOM 3258 C C . TYR A 1 414 ? -40.328 -6.427 26.116 1.00 78.62 414 TYR A C 1
ATOM 3260 O O . TYR A 1 414 ? -41.301 -5.953 26.707 1.00 78.62 414 TYR A O 1
ATOM 3268 N N . LEU A 1 415 ? -40.447 -7.462 25.276 1.00 77.81 415 LEU A N 1
ATOM 3269 C CA . LEU A 1 415 ? -41.712 -8.163 25.029 1.00 77.81 415 LEU A CA 1
ATOM 3270 C C . LEU A 1 415 ? -42.077 -9.156 26.154 1.00 77.81 415 LEU A C 1
ATOM 3272 O O . LEU A 1 415 ? -43.220 -9.610 26.208 1.00 77.81 415 LEU A O 1
ATOM 3276 N N . LYS A 1 416 ? -41.148 -9.466 27.070 1.00 72.75 416 LYS A N 1
ATOM 3277 C CA . LYS A 1 416 ? -41.252 -10.498 28.121 1.00 72.75 416 LYS A CA 1
ATOM 3278 C C . LYS A 1 416 ? -41.534 -11.895 27.549 1.00 72.75 416 LYS A C 1
ATOM 3280 O O . LYS A 1 416 ? -42.386 -12.630 28.055 1.00 72.75 416 LYS A O 1
ATOM 3285 N N . LEU A 1 417 ? -40.863 -12.240 26.450 1.00 72.94 417 LEU A N 1
ATOM 3286 C CA . LEU A 1 417 ? -40.957 -13.537 25.771 1.00 72.94 417 LEU A CA 1
ATOM 3287 C C . LEU A 1 417 ? -39.713 -14.392 26.088 1.00 72.94 417 LEU A C 1
ATOM 3289 O O . LEU A 1 417 ? -38.604 -13.862 26.027 1.00 72.94 417 LEU A O 1
ATOM 3293 N N . PRO A 1 418 ? -39.853 -15.704 26.369 1.00 66.00 418 PRO A N 1
ATOM 3294 C CA . PRO A 1 418 ? -41.062 -16.522 26.218 1.00 66.00 418 PRO A CA 1
ATOM 3295 C C . PRO A 1 418 ? -42.037 -16.477 27.408 1.00 66.00 418 PRO A C 1
ATOM 3297 O O . PRO A 1 418 ? -43.187 -16.864 27.230 1.00 66.00 418 PRO A O 1
ATOM 3300 N N . ASP A 1 419 ? -41.609 -16.006 28.584 1.00 65.00 419 ASP A N 1
ATOM 3301 C CA . ASP A 1 419 ? -42.322 -16.101 29.872 1.00 65.00 419 ASP A CA 1
ATOM 3302 C C . ASP A 1 419 ? -43.828 -15.797 29.813 1.00 65.00 419 ASP A C 1
ATOM 3304 O O . ASP A 1 419 ? -44.639 -16.530 30.378 1.00 65.00 419 ASP A O 1
ATOM 3308 N N . SER A 1 420 ? -44.213 -14.729 29.113 1.00 65.62 420 SER A N 1
ATOM 3309 C CA . SER A 1 420 ? -45.610 -14.301 28.961 1.00 65.62 420 SER A CA 1
ATOM 3310 C C . SER A 1 420 ? -46.525 -15.323 28.269 1.00 65.62 420 SER A C 1
ATOM 3312 O O . SER A 1 420 ? -47.723 -15.319 28.538 1.00 65.62 420 SER A O 1
ATOM 3314 N N . LEU A 1 421 ? -46.000 -16.221 27.428 1.00 65.50 421 LEU A N 1
ATOM 3315 C CA . LEU A 1 421 ? -46.795 -17.253 26.745 1.00 65.50 421 LEU A CA 1
ATOM 3316 C C . LEU A 1 421 ? -47.187 -18.401 27.685 1.00 65.50 421 LEU A C 1
ATOM 3318 O O . LEU A 1 421 ? -48.291 -18.930 27.574 1.00 65.50 421 LEU A O 1
ATOM 3322 N N . ASN A 1 422 ? -46.318 -18.756 28.638 1.00 62.75 422 ASN A N 1
ATOM 3323 C CA . ASN A 1 422 ? -46.585 -19.830 29.602 1.00 62.75 422 ASN A CA 1
ATOM 3324 C C . ASN A 1 422 ? -47.778 -19.483 30.508 1.00 62.75 422 ASN A C 1
ATOM 3326 O O . ASN A 1 422 ? -48.621 -20.334 30.790 1.00 62.75 422 ASN A O 1
ATOM 3330 N N . VAL A 1 423 ? -47.894 -18.208 30.895 1.00 60.28 423 VAL A N 1
ATOM 3331 C CA . VAL A 1 423 ? -49.015 -17.677 31.688 1.00 60.28 423 VAL A CA 1
ATOM 3332 C C . VAL A 1 423 ? -50.344 -17.840 30.945 1.00 60.28 423 VAL A C 1
ATOM 3334 O O . VAL A 1 423 ? -51.331 -18.285 31.527 1.00 60.28 423 VAL A O 1
ATOM 3337 N N . LEU A 1 424 ? -50.367 -17.541 29.641 1.00 59.50 424 LEU A N 1
ATOM 3338 C CA . LEU A 1 424 ? -51.582 -17.575 28.818 1.00 59.50 424 LEU A CA 1
ATOM 3339 C C . LEU A 1 424 ? -52.114 -18.993 28.542 1.00 59.50 424 LEU A C 1
ATOM 3341 O O . LEU A 1 424 ? -53.246 -19.131 28.087 1.00 59.50 424 LEU A O 1
ATOM 3345 N N . ARG A 1 425 ? -51.352 -20.044 28.879 1.00 57.09 425 ARG A N 1
ATOM 3346 C CA . ARG A 1 425 ? -51.832 -21.438 28.908 1.00 57.09 425 ARG A CA 1
ATOM 3347 C C . ARG A 1 425 ? -52.567 -21.816 30.210 1.00 57.09 425 ARG A C 1
ATOM 3349 O O . ARG A 1 425 ? -52.946 -22.971 30.360 1.00 57.09 425 ARG A O 1
ATOM 3356 N N . GLY A 1 426 ? -52.755 -20.879 31.149 1.00 53.25 426 GLY A N 1
ATOM 3357 C CA . GLY A 1 426 ? -53.422 -21.118 32.439 1.00 53.25 426 GLY A CA 1
ATOM 3358 C C . GLY A 1 426 ? -52.491 -21.562 33.578 1.00 53.25 426 GLY A C 1
ATOM 3359 O O . GLY A 1 426 ? -52.961 -22.040 34.605 1.00 53.25 426 GLY A O 1
ATOM 3360 N N . GLY A 1 427 ? -51.170 -21.404 33.429 1.00 50.25 427 GLY A N 1
ATOM 3361 C CA . GLY A 1 427 ? -50.141 -21.966 34.322 1.00 50.25 427 GLY A CA 1
ATOM 3362 C C . GLY A 1 427 ? -50.013 -21.368 35.736 1.00 50.25 427 GLY A C 1
ATOM 3363 O O . GLY A 1 427 ? -48.931 -21.439 36.314 1.00 50.25 427 GLY A O 1
ATOM 3364 N N . MET A 1 428 ? -51.066 -20.775 36.309 1.00 44.28 428 MET A N 1
ATOM 3365 C CA . MET A 1 428 ? -50.988 -20.053 37.592 1.00 44.28 428 MET A CA 1
ATOM 3366 C C . MET A 1 428 ? -50.586 -20.944 38.784 1.00 44.28 428 MET A C 1
ATOM 3368 O O . MET A 1 428 ? -49.922 -20.463 39.698 1.00 44.28 428 MET A O 1
ATOM 3372 N N . ASP A 1 429 ? -50.912 -22.241 38.746 1.00 42.44 429 ASP A N 1
ATOM 3373 C CA . ASP A 1 429 ? -50.525 -23.211 39.785 1.00 42.44 429 ASP A CA 1
ATOM 3374 C C . ASP A 1 429 ? -49.055 -23.682 39.683 1.00 42.44 429 ASP A C 1
ATOM 3376 O O . ASP A 1 429 ? -48.535 -24.263 40.637 1.00 42.44 429 ASP A O 1
ATOM 3380 N N . GLN A 1 430 ? -48.351 -23.429 38.568 1.00 45.94 430 GLN A N 1
ATOM 3381 C CA . GLN A 1 430 ? -46.927 -23.782 38.424 1.00 45.94 430 GLN A CA 1
ATOM 3382 C C . GLN A 1 430 ? -45.971 -22.709 38.965 1.00 45.94 430 GLN A C 1
ATOM 3384 O O . GLN A 1 430 ? -44.884 -23.055 39.422 1.00 45.94 430 GLN A O 1
ATOM 3389 N N . ASP A 1 431 ? -46.367 -21.432 38.983 1.00 46.84 431 ASP A N 1
ATOM 3390 C CA . ASP A 1 431 ? -45.503 -20.290 39.356 1.00 46.84 431 ASP A CA 1
ATOM 3391 C C . ASP A 1 431 ? -45.161 -20.222 40.871 1.00 46.84 431 ASP A C 1
ATOM 3393 O O . ASP A 1 431 ? -44.462 -19.317 41.325 1.00 46.84 431 ASP A O 1
ATOM 3397 N N . MET A 1 432 ? -45.646 -21.182 41.673 1.00 44.88 432 MET A N 1
ATOM 3398 C CA . MET A 1 432 ? -45.211 -21.416 43.061 1.00 44.88 432 MET A CA 1
ATOM 3399 C C . MET A 1 432 ? -44.099 -22.471 43.200 1.00 44.88 432 MET A C 1
ATOM 3401 O O . MET A 1 432 ? -43.541 -22.609 44.293 1.00 44.88 432 MET A O 1
ATOM 3405 N N . MET A 1 433 ? -43.769 -23.210 42.136 1.00 51.81 433 MET A N 1
ATOM 3406 C CA . MET A 1 433 ? -42.565 -24.044 42.101 1.00 51.81 433 MET A CA 1
ATOM 3407 C C . MET A 1 433 ? -41.332 -23.187 41.794 1.00 51.81 433 MET A C 1
ATOM 3409 O O . MET A 1 433 ? -41.431 -22.048 41.339 1.00 51.81 433 MET A O 1
ATOM 3413 N N . VAL A 1 434 ? -40.152 -23.724 42.088 1.00 54.88 434 VAL A N 1
ATOM 3414 C CA . VAL A 1 434 ? -38.891 -23.003 41.907 1.00 54.88 434 VAL A CA 1
ATOM 3415 C C . VAL A 1 434 ? -38.456 -23.015 40.453 1.00 54.88 434 VAL A C 1
ATOM 3417 O O . VAL A 1 434 ? -38.599 -24.015 39.751 1.00 54.88 434 VAL A O 1
ATOM 3420 N N . ASP A 1 435 ? -37.924 -21.876 40.012 1.00 65.38 435 ASP A N 1
ATOM 3421 C CA . ASP A 1 435 ? -37.443 -21.695 38.650 1.00 65.38 435 ASP A CA 1
ATOM 3422 C C . ASP A 1 435 ? -36.365 -22.740 38.317 1.00 65.38 435 ASP A C 1
ATOM 3424 O O . ASP A 1 435 ? -35.379 -22.897 39.044 1.00 65.38 435 ASP A O 1
ATOM 3428 N N . SER A 1 436 ? -36.547 -23.456 37.206 1.00 64.81 436 SER A N 1
ATOM 3429 C CA . SER A 1 436 ? -35.610 -24.488 36.760 1.00 64.81 436 SER A CA 1
ATOM 3430 C C . SER A 1 436 ? -34.216 -23.938 36.447 1.00 64.81 436 SER A C 1
ATOM 3432 O O . SER A 1 436 ? -33.244 -24.675 36.596 1.00 64.81 436 SER A O 1
ATOM 3434 N N . GLU A 1 437 ? -34.086 -22.658 36.063 1.00 73.19 437 GLU A N 1
ATOM 3435 C CA . GLU A 1 437 ? -32.770 -22.017 35.988 1.00 73.19 437 GLU A CA 1
ATOM 3436 C C . GLU A 1 437 ? -32.153 -21.890 37.385 1.00 73.19 437 GLU A C 1
ATOM 3438 O O . GLU A 1 437 ? -30.993 -22.238 37.566 1.00 73.19 437 GLU A O 1
ATOM 3443 N N . PHE A 1 438 ? -32.920 -21.440 38.385 1.00 76.81 438 PHE A N 1
ATOM 3444 C CA . PHE A 1 438 ? -32.413 -21.234 39.744 1.00 76.81 438 PHE A CA 1
ATOM 3445 C C . PHE A 1 438 ? -31.976 -22.544 40.406 1.00 76.81 438 PHE A C 1
ATOM 3447 O O . PHE A 1 438 ? -30.875 -22.600 40.955 1.00 76.81 438 PHE A O 1
ATOM 3454 N N . ARG A 1 439 ? -32.796 -23.605 40.316 1.00 77.31 439 ARG A N 1
ATOM 3455 C CA . ARG A 1 439 ? -32.417 -24.929 40.836 1.00 77.31 439 ARG A CA 1
ATOM 3456 C C . ARG A 1 439 ? -31.143 -25.419 40.151 1.00 77.31 439 ARG A C 1
ATOM 3458 O O . ARG A 1 439 ? -30.192 -25.782 40.838 1.00 77.31 439 ARG A O 1
ATOM 3465 N N . LYS A 1 440 ? -31.075 -25.304 38.819 1.00 79.62 440 LYS A N 1
ATOM 3466 C CA . LYS A 1 440 ? -29.872 -25.658 38.068 1.00 79.62 440 LYS A CA 1
ATOM 3467 C C . LYS A 1 440 ? -28.653 -24.830 38.492 1.00 79.62 440 LYS A C 1
ATOM 3469 O O . LYS A 1 440 ? -27.575 -25.388 38.601 1.00 79.62 440 LYS A O 1
ATOM 3474 N N . TRP A 1 441 ? -28.777 -23.533 38.772 1.00 83.12 441 TRP A N 1
ATOM 3475 C CA . TRP A 1 441 ? -27.635 -22.733 39.238 1.00 83.12 441 TRP A CA 1
ATOM 3476 C C . TRP A 1 441 ? -27.142 -23.160 40.628 1.00 83.12 441 TRP A C 1
ATOM 3478 O O . TRP A 1 441 ? -25.956 -23.029 40.912 1.00 83.12 441 TRP A O 1
ATOM 3488 N N . CYS A 1 442 ? -28.015 -23.686 41.491 1.00 79.06 442 CYS A N 1
ATOM 3489 C CA . CYS A 1 442 ? -27.603 -24.327 42.742 1.00 79.06 442 CYS A CA 1
ATOM 3490 C C . CYS A 1 442 ? -26.935 -25.694 42.495 1.00 79.06 442 CYS A C 1
ATOM 3492 O O . CYS A 1 442 ? -25.926 -25.987 43.131 1.00 79.06 442 CYS A O 1
ATOM 3494 N N . GLU A 1 443 ? -27.432 -26.493 41.546 1.00 78.88 443 GLU A N 1
ATOM 3495 C CA . GLU A 1 443 ? -26.825 -27.769 41.123 1.00 78.88 443 GLU A CA 1
ATOM 3496 C C . GLU A 1 443 ? -25.448 -27.577 40.448 1.00 78.88 443 GLU A C 1
ATOM 3498 O O . GLU A 1 443 ? -24.507 -28.292 40.775 1.00 78.88 443 GLU A O 1
ATOM 3503 N N . ASP A 1 444 ? -25.294 -26.576 39.572 1.00 76.88 444 ASP A N 1
ATOM 3504 C CA . ASP A 1 444 ? -24.039 -26.214 38.887 1.00 76.88 444 ASP A CA 1
ATOM 3505 C C . ASP A 1 444 ? -22.962 -25.703 39.885 1.00 76.88 444 ASP A C 1
ATOM 3507 O O . ASP A 1 444 ? -21.764 -25.777 39.597 1.00 76.88 444 ASP A O 1
ATOM 3511 N N . LEU A 1 445 ? -23.366 -25.195 41.063 1.00 75.69 445 LEU A N 1
ATOM 3512 C CA . LEU A 1 445 ? -22.467 -24.817 42.169 1.00 75.69 445 LEU A CA 1
ATOM 3513 C C . LEU A 1 445 ? -22.194 -25.968 43.159 1.00 75.69 445 LEU A C 1
ATOM 3515 O O . LEU A 1 445 ? -21.155 -25.957 43.831 1.00 75.69 445 LEU A O 1
ATOM 3519 N N . ALA A 1 446 ? -23.100 -26.942 43.278 1.00 70.81 446 ALA A N 1
ATOM 3520 C CA . ALA A 1 446 ? -22.980 -28.051 44.220 1.00 70.81 446 ALA A CA 1
ATOM 3521 C C . ALA A 1 446 ? -21.782 -28.951 43.868 1.00 70.81 446 ALA A C 1
ATOM 3523 O O . ALA A 1 446 ? -21.593 -29.369 42.727 1.00 70.81 446 ALA A O 1
ATOM 3524 N N . GLY A 1 447 ? -20.928 -29.248 44.853 1.00 66.56 447 GLY A N 1
ATOM 3525 C CA . GLY A 1 447 ? -19.736 -30.076 44.638 1.00 66.56 447 GLY A CA 1
ATOM 3526 C C . GLY A 1 447 ? -18.562 -29.397 43.908 1.00 66.56 447 GLY A C 1
ATOM 3527 O O . GLY A 1 447 ? -17.480 -29.987 43.848 1.00 66.56 447 GLY A O 1
ATOM 3528 N N . HIS A 1 448 ? -18.689 -28.153 43.421 1.00 68.81 448 HIS A N 1
ATOM 3529 C CA . HIS A 1 448 ? -17.525 -27.393 42.944 1.00 68.81 448 HIS A CA 1
ATOM 3530 C C . HIS A 1 448 ? -16.598 -27.073 44.128 1.00 68.81 448 HIS A C 1
ATOM 3532 O O . HIS A 1 448 ? -17.031 -26.472 45.111 1.00 68.81 448 HIS A O 1
ATOM 3538 N N . GLN A 1 449 ? -15.309 -27.424 44.067 1.00 68.00 449 GLN A N 1
ATOM 3539 C CA . GLN A 1 449 ? -14.384 -27.194 45.191 1.00 68.00 449 GLN A CA 1
ATOM 3540 C C . GLN A 1 449 ? -14.231 -25.698 45.543 1.00 68.00 449 GLN A C 1
ATOM 3542 O O . GLN A 1 449 ? -14.560 -24.814 44.750 1.00 68.00 449 GLN A O 1
ATOM 3547 N N . SER A 1 450 ? -13.734 -25.389 46.746 1.00 72.25 450 SER A N 1
ATOM 3548 C CA . SER A 1 450 ? -13.476 -23.996 47.136 1.00 72.25 450 SER A CA 1
ATOM 3549 C C . SER A 1 450 ? -12.374 -23.382 46.264 1.00 72.25 450 SER A C 1
ATOM 3551 O O . SER A 1 450 ? -11.267 -23.928 46.169 1.00 72.25 450 SER A O 1
ATOM 3553 N N . PHE A 1 451 ? -12.668 -22.221 45.666 1.00 83.00 451 PHE A N 1
ATOM 3554 C CA . PHE A 1 451 ? -11.754 -21.479 44.790 1.00 83.00 451 PHE A CA 1
ATOM 3555 C C . PHE A 1 451 ? -10.407 -21.149 45.449 1.00 83.00 451 PHE A C 1
ATOM 3557 O O . PHE A 1 451 ? -9.398 -21.046 44.753 1.00 83.00 451 PHE A O 1
ATOM 3564 N N . SER A 1 452 ? -10.361 -21.051 46.782 1.00 82.50 452 SER A N 1
ATOM 3565 C CA . SER A 1 452 ? -9.135 -20.830 47.559 1.00 82.50 452 SER A CA 1
ATOM 3566 C C . SER A 1 452 ? -8.018 -21.816 47.197 1.00 82.50 452 SER A C 1
ATOM 3568 O O . SER A 1 452 ? -6.882 -21.400 47.007 1.00 82.50 452 SER A O 1
ATOM 3570 N N . SER A 1 453 ? -8.342 -23.097 46.979 1.00 83.81 453 SER A N 1
ATOM 3571 C CA . SER A 1 453 ? -7.354 -24.121 46.594 1.00 83.81 453 SER A CA 1
ATOM 3572 C C . SER A 1 453 ? -6.689 -23.856 45.231 1.00 83.81 453 SER A C 1
ATOM 3574 O O . SER A 1 453 ? -5.508 -24.161 45.043 1.00 83.81 453 SER A O 1
ATOM 3576 N N . ALA A 1 454 ? -7.427 -23.244 44.298 1.00 85.81 454 ALA A N 1
ATOM 3577 C CA . ALA A 1 454 ? -6.939 -22.857 42.979 1.00 85.81 454 ALA A CA 1
ATOM 3578 C C . ALA A 1 454 ? -6.107 -21.565 43.040 1.00 85.81 454 ALA A C 1
ATOM 3580 O O . ALA A 1 454 ? -5.046 -21.502 42.422 1.00 85.81 454 ALA A O 1
ATOM 3581 N N . PHE A 1 455 ? -6.522 -20.572 43.837 1.00 89.19 455 PHE A N 1
ATOM 3582 C CA . PHE A 1 455 ? -5.712 -19.375 44.103 1.00 89.19 455 PHE A CA 1
ATOM 3583 C C . PHE A 1 455 ? -4.410 -19.704 44.857 1.00 89.19 455 PHE A C 1
ATOM 3585 O O . PHE A 1 455 ? -3.366 -19.121 44.563 1.00 89.19 455 PHE A O 1
ATOM 3592 N N . ASP A 1 456 ? -4.427 -20.675 45.772 1.00 88.00 456 ASP A N 1
ATOM 3593 C CA . ASP A 1 456 ? -3.217 -21.187 46.422 1.00 88.00 456 ASP A CA 1
ATOM 3594 C C . ASP A 1 456 ? -2.272 -21.862 45.414 1.00 88.00 456 ASP A C 1
ATOM 3596 O O . ASP A 1 456 ? -1.052 -21.749 45.543 1.00 88.00 456 ASP A O 1
ATOM 3600 N N . GLN A 1 457 ? -2.809 -22.542 44.392 1.00 88.88 457 GLN A N 1
ATOM 3601 C CA . GLN A 1 457 ? -1.997 -23.126 43.321 1.00 88.88 457 GLN A CA 1
ATOM 3602 C C . GLN A 1 457 ? -1.364 -22.050 42.431 1.00 88.88 457 GLN A C 1
ATOM 3604 O O . GLN A 1 457 ? -0.155 -22.097 42.222 1.00 88.88 457 GLN A O 1
ATOM 3609 N N . LEU A 1 458 ? -2.130 -21.040 42.000 1.00 89.50 458 LEU A N 1
ATOM 3610 C CA . LEU A 1 458 ? -1.598 -19.899 41.240 1.00 89.50 458 LEU A CA 1
ATOM 3611 C C . LEU A 1 458 ? -0.447 -19.206 41.987 1.00 89.50 458 LEU A C 1
ATOM 3613 O O . LEU A 1 458 ? 0.603 -18.941 41.406 1.00 89.50 458 LEU A O 1
ATOM 3617 N N . ASN A 1 459 ? -0.597 -18.983 43.298 1.00 89.69 459 ASN A N 1
ATOM 3618 C CA . ASN A 1 459 ? 0.465 -18.402 44.121 1.00 89.69 459 ASN A CA 1
ATOM 3619 C C . ASN A 1 459 ? 1.710 -19.304 44.228 1.00 89.69 459 ASN A C 1
ATOM 3621 O O . ASN A 1 459 ? 2.829 -18.782 44.241 1.00 89.69 459 ASN A O 1
ATOM 3625 N N . ARG A 1 460 ? 1.549 -20.638 44.266 1.00 91.94 460 ARG A N 1
ATOM 3626 C CA . ARG A 1 460 ? 2.676 -21.588 44.217 1.00 91.94 460 ARG A CA 1
ATOM 3627 C C . ARG A 1 460 ? 3.418 -21.512 42.883 1.00 91.94 460 ARG A C 1
ATOM 3629 O O . ARG A 1 460 ? 4.625 -21.274 42.895 1.00 91.94 460 ARG A O 1
ATOM 3636 N N . ASP A 1 461 ? 2.719 -21.652 41.757 1.00 91.19 461 ASP A N 1
ATOM 3637 C CA . ASP A 1 461 ? 3.348 -21.647 40.428 1.00 91.19 461 ASP A CA 1
ATOM 3638 C C . ASP A 1 461 ? 4.020 -20.300 40.127 1.00 91.19 461 ASP A C 1
ATOM 3640 O O . ASP A 1 461 ? 5.191 -20.263 39.745 1.00 91.19 461 ASP A O 1
ATOM 3644 N N . LYS A 1 462 ? 3.353 -19.178 40.426 1.00 92.19 462 LYS A N 1
ATOM 3645 C CA . LYS A 1 462 ? 3.943 -17.833 40.352 1.00 92.19 462 LYS A CA 1
ATOM 3646 C C . LYS A 1 462 ? 5.241 -17.718 41.165 1.00 92.19 462 LYS A C 1
ATOM 3648 O O . LYS A 1 462 ? 6.218 -17.140 40.678 1.00 92.19 462 LYS A O 1
ATOM 3653 N N . SER A 1 463 ? 5.273 -18.241 42.395 1.00 92.25 463 SER A N 1
ATOM 3654 C CA . SER A 1 463 ? 6.470 -18.206 43.247 1.00 92.25 463 SER A CA 1
ATOM 3655 C C . SER A 1 463 ? 7.598 -19.083 42.699 1.00 92.25 463 SER A C 1
ATOM 3657 O O . SER A 1 463 ? 8.764 -18.706 42.816 1.00 92.25 463 SER A O 1
ATOM 3659 N N . GLU A 1 464 ? 7.275 -20.228 42.095 1.00 93.25 464 GLU A N 1
ATOM 3660 C CA . GLU A 1 464 ? 8.260 -21.123 41.483 1.00 93.25 464 GLU A CA 1
ATOM 3661 C C . GLU A 1 464 ? 8.914 -20.461 40.263 1.00 93.25 464 GLU A C 1
ATOM 3663 O O . GLU A 1 464 ? 10.138 -20.355 40.197 1.00 93.25 464 GLU A O 1
ATOM 3668 N N . ILE A 1 465 ? 8.104 -19.926 39.346 1.00 93.50 465 ILE A N 1
ATOM 3669 C CA . ILE A 1 465 ? 8.560 -19.265 38.115 1.00 93.50 465 ILE A CA 1
ATOM 3670 C C . ILE A 1 465 ? 9.381 -18.008 38.439 1.00 93.50 465 ILE A C 1
ATOM 3672 O O . ILE A 1 465 ? 10.447 -17.787 37.861 1.00 93.50 465 ILE A O 1
ATOM 3676 N N . THR A 1 466 ? 8.942 -17.206 39.417 1.00 93.69 466 THR A N 1
ATOM 3677 C CA . THR A 1 466 ? 9.715 -16.040 39.889 1.00 93.69 466 THR A CA 1
ATOM 3678 C C . THR A 1 466 ? 11.073 -16.478 40.454 1.00 93.69 466 THR A C 1
ATOM 3680 O O . THR A 1 466 ? 12.095 -15.864 40.148 1.00 93.69 466 THR A O 1
ATOM 3683 N N . GLY A 1 467 ? 11.109 -17.586 41.205 1.00 94.31 467 GLY A N 1
ATOM 3684 C CA . GLY A 1 467 ? 12.345 -18.190 41.706 1.00 94.31 467 GLY A CA 1
ATOM 3685 C C . GLY A 1 467 ? 13.286 -18.679 40.599 1.00 94.31 467 GLY A C 1
ATOM 3686 O O . GLY A 1 467 ? 14.493 -18.460 40.697 1.00 94.31 467 GLY A O 1
ATOM 3687 N N . GLN A 1 468 ? 12.758 -19.279 39.525 1.00 94.12 468 GLN A N 1
ATOM 3688 C CA . GLN A 1 468 ? 13.542 -19.698 38.352 1.00 94.12 468 GLN A CA 1
ATOM 3689 C C . GLN A 1 468 ? 14.141 -18.493 37.600 1.00 94.12 468 GLN A C 1
ATOM 3691 O O . GLN A 1 468 ? 15.315 -18.525 37.215 1.00 94.12 468 GLN A O 1
ATOM 3696 N N . LEU A 1 469 ? 13.386 -17.397 37.446 1.00 93.81 469 LEU A N 1
ATOM 3697 C CA . LEU A 1 469 ? 13.876 -16.147 36.847 1.00 93.81 469 LEU A CA 1
ATOM 3698 C C . LEU A 1 469 ? 14.965 -15.477 37.701 1.00 93.81 469 LEU A C 1
ATOM 3700 O O . LEU A 1 469 ? 16.016 -15.109 37.172 1.00 93.81 469 LEU A O 1
ATOM 3704 N N . ASP A 1 470 ? 14.759 -15.361 39.017 1.00 93.38 470 ASP A N 1
ATOM 3705 C CA . ASP A 1 470 ? 15.750 -14.786 39.939 1.00 93.38 470 ASP A CA 1
ATOM 3706 C C . ASP A 1 470 ? 17.018 -15.655 40.038 1.00 93.38 470 ASP A C 1
ATOM 3708 O O . ASP A 1 470 ? 18.136 -15.130 40.066 1.00 93.38 470 ASP A O 1
ATOM 3712 N N . ALA A 1 471 ? 16.880 -16.986 40.010 1.00 93.44 471 ALA A N 1
ATOM 3713 C CA . ALA A 1 471 ? 18.012 -17.905 39.920 1.00 93.44 471 ALA A CA 1
ATOM 3714 C C . ALA A 1 471 ? 18.782 -17.734 38.601 1.00 93.44 471 ALA A C 1
ATOM 3716 O O . ALA A 1 471 ? 20.011 -17.642 38.622 1.00 93.44 471 ALA A O 1
ATOM 3717 N N . SER A 1 472 ? 18.079 -17.635 37.469 1.00 94.25 472 SER A N 1
ATOM 3718 C CA . SER A 1 472 ? 18.678 -17.439 36.142 1.00 94.25 472 SER A CA 1
ATOM 3719 C C . SER A 1 472 ? 19.442 -16.116 36.050 1.00 94.25 472 SER A C 1
ATOM 3721 O O . SER A 1 472 ? 20.602 -16.102 35.636 1.00 94.25 472 SER A O 1
ATOM 3723 N N . MET A 1 473 ? 18.853 -15.013 36.524 1.00 93.50 473 MET A N 1
ATOM 3724 C CA . MET A 1 473 ? 19.522 -13.708 36.591 1.00 93.50 473 MET A CA 1
ATOM 3725 C C . MET A 1 473 ? 20.808 -13.786 37.429 1.00 93.50 473 MET A C 1
ATOM 3727 O O . MET A 1 473 ? 21.884 -13.393 36.976 1.00 93.50 473 MET A O 1
ATOM 3731 N N . LYS A 1 474 ? 20.727 -14.403 38.614 1.00 93.81 474 LYS A N 1
ATOM 3732 C CA . LYS A 1 474 ? 21.866 -14.598 39.520 1.00 93.81 474 LYS A CA 1
ATOM 3733 C C . LYS A 1 474 ? 22.976 -15.474 38.922 1.00 93.81 474 LYS A C 1
ATOM 3735 O O . LYS A 1 474 ? 24.146 -15.256 39.239 1.00 93.81 474 LYS A O 1
ATOM 3740 N N . GLN A 1 475 ? 22.653 -16.447 38.062 1.00 91.75 475 GLN A N 1
ATOM 3741 C CA . GLN A 1 475 ? 23.667 -17.218 37.332 1.00 91.75 475 GLN A CA 1
ATOM 3742 C C . GLN A 1 475 ? 24.448 -16.339 36.341 1.00 91.75 475 GLN A C 1
ATOM 3744 O O . GLN A 1 475 ? 25.678 -16.430 36.305 1.00 91.75 475 GLN A O 1
ATOM 3749 N N . LEU A 1 476 ? 23.758 -15.472 35.590 1.00 91.81 476 LEU A N 1
ATOM 3750 C CA . LEU A 1 476 ? 24.374 -14.543 34.633 1.00 91.81 476 LEU A CA 1
ATOM 3751 C C . LEU A 1 476 ? 25.251 -13.498 35.340 1.00 91.81 476 LEU A C 1
ATOM 3753 O O . LEU A 1 476 ? 26.404 -13.303 34.962 1.00 91.81 476 LEU A O 1
ATOM 3757 N N . ASP A 1 477 ? 24.747 -12.883 36.412 1.00 90.69 477 ASP A N 1
ATOM 3758 C CA . ASP A 1 477 ? 25.487 -11.880 37.191 1.00 90.69 477 ASP A CA 1
ATOM 3759 C C . ASP A 1 477 ? 26.750 -12.472 37.846 1.00 90.69 477 ASP A C 1
ATOM 3761 O O . ASP A 1 477 ? 27.797 -11.822 37.927 1.00 90.69 477 ASP A O 1
ATOM 3765 N N . MET A 1 478 ? 26.683 -13.735 38.281 1.00 88.69 478 MET A N 1
ATOM 3766 C CA . MET A 1 478 ? 27.831 -14.443 38.846 1.00 88.69 478 MET A CA 1
ATOM 3767 C C . MET A 1 478 ? 28.852 -14.869 37.779 1.00 88.69 478 MET A C 1
ATOM 3769 O O . MET A 1 478 ? 30.050 -14.838 38.061 1.00 88.69 478 MET A O 1
ATOM 3773 N N . GLU A 1 479 ? 28.424 -15.235 36.566 1.00 88.94 479 GLU A N 1
ATOM 3774 C CA . GLU A 1 479 ? 29.337 -15.510 35.445 1.00 88.94 479 GLU A CA 1
ATOM 3775 C C . GLU A 1 479 ? 30.051 -14.236 34.978 1.00 88.94 479 GLU A C 1
ATOM 3777 O O . GLU A 1 479 ? 31.275 -14.256 34.853 1.00 88.94 479 GLU A O 1
ATOM 3782 N N . GLU A 1 480 ? 29.346 -13.108 34.850 1.00 88.19 480 GLU A N 1
ATOM 3783 C CA . GLU A 1 480 ? 29.966 -11.826 34.504 1.00 88.19 480 GLU A CA 1
ATOM 3784 C C . GLU A 1 480 ? 30.969 -11.381 35.577 1.00 88.19 480 GLU A C 1
ATOM 3786 O O . GLU A 1 480 ? 32.100 -11.010 35.257 1.00 88.19 480 GLU A O 1
ATOM 3791 N N . SER A 1 481 ? 30.606 -11.500 36.861 1.00 88.12 481 SER A N 1
ATOM 3792 C CA . SER A 1 481 ? 31.514 -11.183 37.969 1.00 88.12 481 SER A CA 1
ATOM 3793 C C . SER A 1 481 ? 32.782 -12.046 37.955 1.00 88.12 481 SER A C 1
ATOM 3795 O O . SER A 1 481 ? 33.852 -11.562 38.324 1.00 88.12 481 SER A O 1
ATOM 3797 N N . VAL A 1 482 ? 32.695 -13.312 37.530 1.00 86.81 482 VAL A N 1
ATOM 3798 C CA . VAL A 1 482 ? 33.863 -14.194 37.365 1.00 86.81 482 VAL A CA 1
ATOM 3799 C C . VAL A 1 482 ? 34.672 -13.813 36.123 1.00 86.81 482 VAL A C 1
ATOM 3801 O O . VAL A 1 482 ? 35.890 -13.674 36.234 1.00 86.81 482 VAL A O 1
ATOM 3804 N N . CYS A 1 483 ? 34.026 -13.583 34.975 1.00 84.00 483 CYS A N 1
ATOM 3805 C CA . CYS A 1 483 ? 34.695 -13.158 33.743 1.00 84.00 483 CYS A CA 1
ATOM 3806 C C . CYS A 1 483 ? 35.508 -11.874 33.963 1.00 84.00 483 CYS A C 1
ATOM 3808 O O . CYS A 1 483 ? 36.652 -11.792 33.516 1.00 84.00 483 CYS A O 1
ATOM 3810 N N . GLU A 1 484 ? 34.950 -10.886 34.664 1.00 85.62 484 GLU A N 1
ATOM 3811 C CA . GLU A 1 484 ? 35.619 -9.599 34.854 1.00 85.62 484 GLU A CA 1
ATOM 3812 C C . GLU A 1 484 ? 36.700 -9.647 35.945 1.00 85.62 484 GLU A C 1
ATOM 3814 O O . GLU A 1 484 ? 37.753 -9.029 35.797 1.00 85.62 484 GLU A O 1
ATOM 3819 N N . LYS A 1 485 ? 36.538 -10.483 36.983 1.00 86.69 485 LYS A N 1
ATOM 3820 C CA . LYS A 1 485 ? 37.631 -10.789 37.928 1.00 86.69 485 LYS A CA 1
ATOM 3821 C C . LYS A 1 485 ? 38.814 -11.467 37.237 1.00 86.69 485 LYS A C 1
ATOM 3823 O O . LYS A 1 485 ? 39.957 -11.114 37.519 1.00 86.69 485 LYS A O 1
ATOM 3828 N N . MET A 1 486 ? 38.566 -12.408 36.323 1.00 82.69 486 MET A N 1
ATOM 3829 C CA . MET A 1 486 ? 39.642 -13.058 35.568 1.00 82.69 486 MET A CA 1
ATOM 3830 C C . MET A 1 486 ? 40.289 -12.100 34.559 1.00 82.69 486 MET A C 1
ATOM 3832 O O . MET A 1 486 ? 41.518 -12.042 34.499 1.00 82.69 486 MET A O 1
ATOM 3836 N N . ARG A 1 487 ? 39.504 -11.260 33.866 1.00 83.88 487 ARG A N 1
ATOM 3837 C CA . ARG A 1 487 ? 40.032 -10.171 33.024 1.00 83.88 487 ARG A CA 1
ATOM 3838 C C . ARG A 1 487 ? 40.918 -9.215 33.818 1.00 83.88 487 ARG A C 1
ATOM 3840 O O . ARG A 1 487 ? 42.025 -8.915 33.387 1.00 83.88 487 ARG A O 1
ATOM 3847 N N . SER A 1 488 ? 40.480 -8.794 35.003 1.00 85.06 488 SER A N 1
ATOM 3848 C CA . SER A 1 488 ? 41.265 -7.925 35.883 1.00 85.06 488 SER A CA 1
ATOM 3849 C C . SER A 1 488 ? 42.540 -8.595 36.411 1.00 85.06 488 SER A C 1
ATOM 3851 O O . SER A 1 488 ? 43.532 -7.901 36.618 1.00 85.06 488 SER A O 1
ATOM 3853 N N . LYS A 1 489 ? 42.531 -9.916 36.647 1.00 84.69 489 LYS A N 1
ATOM 3854 C CA . LYS A 1 489 ? 43.675 -10.670 37.192 1.00 84.69 489 LYS A CA 1
ATOM 3855 C C . LYS A 1 489 ? 44.744 -11.000 36.141 1.00 84.69 489 LYS A C 1
ATOM 3857 O O . LYS A 1 489 ? 45.925 -11.007 36.475 1.00 84.69 489 LYS A O 1
ATOM 3862 N N . TYR A 1 490 ? 44.337 -11.299 34.907 1.00 80.75 490 TYR A N 1
ATOM 3863 C CA . TYR A 1 490 ? 45.223 -11.786 33.839 1.00 80.75 490 TYR A CA 1
ATOM 3864 C C . TYR A 1 490 ? 45.403 -10.787 32.676 1.00 80.75 490 TYR A C 1
ATOM 3866 O O . TYR A 1 490 ? 46.255 -10.980 31.810 1.00 80.75 490 TYR A O 1
ATOM 3874 N N . GLY A 1 491 ? 44.646 -9.686 32.655 1.00 79.62 491 GLY A N 1
ATOM 3875 C CA . GLY A 1 491 ? 44.815 -8.587 31.704 1.00 79.62 491 GLY A CA 1
ATOM 3876 C C . GLY A 1 491 ? 44.715 -9.042 30.247 1.00 79.62 491 GLY A C 1
ATOM 3877 O O . GLY A 1 491 ? 43.730 -9.658 29.842 1.00 79.62 491 GLY A O 1
ATOM 3878 N N . ALA A 1 492 ? 45.756 -8.749 29.463 1.00 74.50 492 ALA A N 1
ATOM 3879 C CA . ALA A 1 492 ? 45.837 -9.101 28.045 1.00 74.50 492 ALA A CA 1
ATOM 3880 C C . ALA A 1 492 ? 45.879 -10.620 27.772 1.00 74.50 492 ALA A C 1
ATOM 3882 O O . ALA A 1 492 ? 45.561 -11.041 26.663 1.00 74.50 492 ALA A O 1
ATOM 3883 N N . GLU A 1 493 ? 46.224 -11.450 28.762 1.00 75.31 493 GLU A N 1
ATOM 3884 C CA . GLU A 1 493 ? 46.186 -12.912 28.619 1.00 75.31 493 GLU A CA 1
ATOM 3885 C C . GLU A 1 493 ? 44.735 -13.445 28.583 1.00 75.31 493 GLU A C 1
ATOM 3887 O O . GLU A 1 493 ? 44.470 -14.500 28.003 1.00 75.31 493 GLU A O 1
ATOM 3892 N N . TRP A 1 494 ? 43.767 -12.713 29.158 1.00 82.81 494 TRP A N 1
ATOM 3893 C CA . TRP A 1 494 ? 42.358 -13.122 29.221 1.00 82.81 494 TRP A CA 1
ATOM 3894 C C . TRP A 1 494 ? 41.578 -12.725 27.959 1.00 82.81 494 TRP A C 1
ATOM 3896 O O . TRP A 1 494 ? 40.745 -11.815 27.952 1.00 82.81 494 TRP A O 1
ATOM 3906 N N . THR A 1 495 ? 41.839 -13.449 26.871 1.00 80.19 495 THR A N 1
ATOM 3907 C CA . THR A 1 495 ? 41.269 -13.197 25.531 1.00 80.19 495 THR A CA 1
ATOM 3908 C C . THR A 1 495 ? 39.752 -13.433 25.405 1.00 80.19 495 THR A C 1
ATOM 3910 O O . THR A 1 495 ? 39.166 -13.118 24.369 1.00 80.19 495 THR A O 1
ATOM 3913 N N . GLN A 1 496 ? 39.086 -13.929 26.453 1.00 82.06 496 GLN A N 1
ATOM 3914 C CA . GLN A 1 496 ? 37.637 -14.144 26.493 1.00 82.06 496 GLN A CA 1
ATOM 3915 C C . GLN A 1 496 ? 36.854 -12.824 26.332 1.00 82.06 496 GLN A C 1
ATOM 3917 O O . GLN A 1 496 ? 37.118 -11.840 27.036 1.00 82.06 496 GLN A O 1
ATOM 3922 N N . GLN A 1 497 ? 35.832 -12.797 25.465 1.00 80.75 497 GLN A N 1
ATOM 3923 C CA . GLN A 1 497 ? 34.977 -11.608 25.294 1.00 80.75 497 GLN A CA 1
ATOM 3924 C C . GLN A 1 497 ? 34.163 -11.274 26.567 1.00 80.75 497 GLN A C 1
ATOM 3926 O O . GLN A 1 497 ? 33.872 -12.190 27.339 1.00 80.75 497 GLN A O 1
ATOM 3931 N N . PRO A 1 498 ? 33.772 -10.005 26.813 1.00 82.69 498 PRO A N 1
ATOM 3932 C CA . PRO A 1 498 ? 32.967 -9.627 27.981 1.00 82.69 498 PRO A CA 1
ATOM 3933 C C . PRO A 1 498 ? 31.539 -10.189 27.944 1.00 82.69 498 PRO A C 1
ATOM 3935 O O . PRO A 1 498 ? 30.809 -10.003 26.968 1.00 82.69 498 PRO A O 1
ATOM 3938 N N . SER A 1 499 ? 31.113 -10.826 29.037 1.00 81.94 499 SER A N 1
ATOM 3939 C CA . SER A 1 499 ? 29.790 -11.459 29.148 1.00 81.94 499 SER A CA 1
ATOM 3940 C C . SER A 1 499 ? 28.618 -10.480 29.112 1.00 81.94 499 SER A C 1
ATOM 3942 O O . SER A 1 499 ? 27.538 -10.836 28.642 1.00 81.94 499 SER A O 1
ATOM 3944 N N . SER A 1 500 ? 28.821 -9.238 29.558 1.00 76.44 500 SER A N 1
ATOM 3945 C CA . SER A 1 500 ? 27.800 -8.181 29.585 1.00 76.44 500 SER A CA 1
ATOM 3946 C C . SER A 1 500 ? 27.117 -7.967 28.229 1.00 76.44 500 SER A C 1
ATOM 3948 O O . SER A 1 500 ? 25.900 -7.811 28.163 1.00 76.44 500 SER A O 1
ATOM 3950 N N . ARG A 1 501 ? 27.882 -8.034 27.130 1.00 76.81 501 ARG A N 1
ATOM 3951 C CA . ARG A 1 501 ? 27.361 -7.882 25.763 1.00 76.81 501 ARG A CA 1
ATOM 3952 C C . ARG A 1 501 ? 26.630 -9.128 25.255 1.00 76.81 501 ARG A C 1
ATOM 3954 O O . ARG A 1 501 ? 25.664 -8.994 24.514 1.00 76.81 501 ARG A O 1
ATOM 3961 N N . LEU A 1 502 ? 27.084 -10.323 25.638 1.00 80.94 502 LEU A N 1
ATOM 3962 C CA . LEU A 1 502 ? 26.521 -11.600 25.172 1.00 80.94 502 LEU A CA 1
ATOM 3963 C C . LEU A 1 502 ? 25.244 -12.000 25.930 1.00 80.94 502 LEU A C 1
ATOM 3965 O O . LEU A 1 502 ? 24.393 -12.694 25.389 1.00 80.94 502 LEU A O 1
ATOM 3969 N N . THR A 1 503 ? 25.092 -11.536 27.171 1.00 86.00 503 THR A N 1
ATOM 3970 C CA . THR A 1 503 ? 23.933 -11.815 28.039 1.00 86.00 503 THR A CA 1
ATOM 3971 C C . THR A 1 503 ? 22.804 -10.787 27.913 1.00 86.00 503 THR A C 1
ATOM 3973 O O . THR A 1 503 ? 21.769 -10.934 28.563 1.00 86.00 503 THR A O 1
ATOM 3976 N N . ALA A 1 504 ? 22.978 -9.746 27.091 1.00 83.25 504 ALA A N 1
ATOM 3977 C CA . ALA A 1 504 ? 22.050 -8.620 26.988 1.00 83.25 504 ALA A CA 1
ATOM 3978 C C . ALA A 1 504 ? 20.620 -9.042 26.596 1.00 83.25 504 ALA A C 1
ATOM 3980 O O . ALA A 1 504 ? 19.667 -8.568 27.218 1.00 83.25 504 ALA A O 1
ATOM 3981 N N . THR A 1 505 ? 20.482 -9.959 25.628 1.00 85.75 505 THR A N 1
ATOM 3982 C CA . THR A 1 505 ? 19.188 -10.509 25.183 1.00 85.75 505 THR A CA 1
ATOM 3983 C C . THR A 1 505 ? 18.528 -11.314 26.298 1.00 85.75 505 THR A C 1
ATOM 3985 O O . THR A 1 505 ? 17.475 -10.908 26.775 1.00 85.75 505 THR A O 1
ATOM 3988 N N . LEU A 1 506 ? 19.218 -12.334 26.834 1.00 89.12 506 LEU A N 1
ATOM 3989 C CA . LEU A 1 506 ? 18.723 -13.186 27.929 1.00 89.12 506 LEU A CA 1
ATOM 3990 C C . LEU A 1 506 ? 18.258 -12.370 29.147 1.00 89.12 506 LEU A C 1
ATOM 3992 O O . LEU A 1 506 ? 17.224 -12.657 29.743 1.00 89.12 506 LEU A O 1
ATOM 3996 N N . ARG A 1 507 ? 18.995 -11.313 29.510 1.00 89.88 507 ARG A N 1
ATOM 3997 C CA . ARG A 1 507 ? 18.605 -10.396 30.594 1.00 89.88 507 ARG A CA 1
ATOM 3998 C C . ARG A 1 507 ? 17.410 -9.512 30.239 1.00 89.88 507 ARG A C 1
ATOM 4000 O O . ARG A 1 507 ? 16.731 -9.045 31.148 1.00 89.88 507 ARG A O 1
ATOM 4007 N N . SER A 1 508 ? 17.157 -9.240 28.961 1.00 88.44 508 SER A N 1
ATOM 4008 C CA . SER A 1 508 ? 15.924 -8.583 28.522 1.00 88.44 508 SER A CA 1
ATOM 4009 C C . SER A 1 508 ? 14.740 -9.531 28.563 1.00 88.44 508 SER A C 1
ATOM 4011 O O . SER A 1 508 ? 13.700 -9.143 29.082 1.00 88.44 508 SER A O 1
ATOM 4013 N N . ASP A 1 509 ? 14.926 -10.777 28.142 1.00 88.38 509 ASP A N 1
ATOM 4014 C CA . ASP A 1 509 ? 13.898 -11.814 28.199 1.00 88.38 509 ASP A CA 1
ATOM 4015 C C . ASP A 1 509 ? 13.456 -12.045 29.655 1.00 88.38 509 ASP A C 1
ATOM 4017 O O . ASP A 1 509 ? 12.271 -11.944 29.967 1.00 88.38 509 ASP A O 1
ATOM 4021 N N . ILE A 1 510 ? 14.410 -12.194 30.587 1.00 91.56 510 ILE A N 1
ATOM 4022 C CA . ILE A 1 510 ? 14.143 -12.286 32.037 1.00 91.56 510 ILE A CA 1
ATOM 4023 C C . ILE A 1 510 ? 13.324 -11.087 32.557 1.00 91.56 510 ILE A C 1
ATOM 4025 O O . ILE A 1 510 ? 12.405 -11.276 33.355 1.00 91.56 510 ILE A O 1
ATOM 4029 N N . ARG A 1 511 ? 13.623 -9.852 32.120 1.00 91.38 511 ARG A N 1
ATOM 4030 C CA . ARG A 1 511 ? 12.845 -8.657 32.510 1.00 91.38 511 ARG A CA 1
ATOM 4031 C C . ARG A 1 511 ? 11.434 -8.673 31.921 1.00 91.38 511 ARG A C 1
ATOM 4033 O O . ARG A 1 511 ? 10.492 -8.330 32.630 1.00 91.38 511 ARG A O 1
ATOM 4040 N N . ASN A 1 512 ? 11.293 -9.078 30.661 1.00 90.69 512 ASN A N 1
ATOM 4041 C CA . ASN A 1 512 ? 10.013 -9.130 29.960 1.00 90.69 512 ASN A CA 1
ATOM 4042 C C . ASN A 1 512 ? 9.075 -10.162 30.609 1.00 90.69 512 ASN A C 1
ATOM 4044 O O . ASN A 1 512 ? 7.941 -9.825 30.946 1.00 90.69 512 ASN A O 1
ATOM 4048 N N . TYR A 1 513 ? 9.565 -11.378 30.885 1.00 92.44 513 TYR A N 1
ATOM 4049 C CA . TYR A 1 513 ? 8.790 -12.403 31.593 1.00 92.44 513 TYR A CA 1
ATOM 4050 C C . TYR A 1 513 ? 8.437 -11.975 33.026 1.00 92.44 513 TYR A C 1
ATOM 4052 O O . TYR A 1 513 ? 7.308 -12.193 33.462 1.00 92.44 513 TYR A O 1
ATOM 4060 N N . ARG A 1 514 ? 9.343 -11.286 33.745 1.00 92.44 514 ARG A N 1
ATOM 4061 C CA . ARG A 1 514 ? 9.024 -10.716 35.069 1.00 92.44 514 ARG A CA 1
ATOM 4062 C C . ARG A 1 514 ? 7.861 -9.720 34.996 1.00 92.44 514 ARG A C 1
ATOM 4064 O O . ARG A 1 514 ? 6.958 -9.800 35.822 1.00 92.44 514 ARG A O 1
ATOM 4071 N N . GLY A 1 515 ? 7.864 -8.828 34.002 1.00 90.31 515 GLY A N 1
ATOM 4072 C CA . GLY A 1 515 ? 6.780 -7.867 33.777 1.00 90.31 515 GLY A CA 1
ATOM 4073 C C . GLY A 1 515 ? 5.439 -8.545 33.481 1.00 90.31 515 GLY A C 1
ATOM 4074 O O . GLY A 1 515 ? 4.436 -8.209 34.106 1.00 90.31 515 GLY A O 1
ATOM 4075 N N . ALA A 1 516 ? 5.431 -9.564 32.615 1.00 90.88 516 ALA A N 1
ATOM 4076 C CA . ALA A 1 516 ? 4.226 -10.343 32.312 1.00 90.88 516 ALA A CA 1
ATOM 4077 C C . ALA A 1 516 ? 3.648 -11.052 33.556 1.00 90.88 516 ALA A C 1
ATOM 4079 O O . ALA A 1 516 ? 2.433 -11.099 33.738 1.00 90.88 516 ALA A O 1
ATOM 4080 N N . ILE A 1 517 ? 4.504 -11.563 34.447 1.00 92.56 517 ILE A N 1
ATOM 4081 C CA . ILE A 1 517 ? 4.092 -12.196 35.713 1.00 92.56 517 ILE A CA 1
ATOM 4082 C C . ILE A 1 517 ? 3.522 -11.172 36.713 1.00 92.56 517 ILE A C 1
ATOM 4084 O O . ILE A 1 517 ? 2.634 -11.512 37.498 1.00 92.56 517 ILE A O 1
ATOM 4088 N N . GLU A 1 518 ? 3.999 -9.925 36.693 1.00 89.00 518 GLU A N 1
ATOM 4089 C CA . GLU A 1 518 ? 3.501 -8.828 37.536 1.00 89.00 518 GLU A CA 1
ATOM 4090 C C . GLU A 1 518 ? 2.140 -8.289 37.043 1.00 89.00 518 GLU A C 1
ATOM 4092 O O . GLU A 1 518 ? 1.233 -8.044 37.846 1.00 89.00 518 GLU A O 1
ATOM 4097 N N . GLU A 1 519 ? 1.940 -8.210 35.723 1.00 90.19 519 GLU A N 1
ATOM 4098 C CA . GLU A 1 519 ? 0.649 -7.885 35.099 1.00 90.19 519 GLU A CA 1
ATOM 4099 C C . GLU A 1 519 ? -0.396 -8.997 35.320 1.00 90.19 519 GLU A C 1
ATOM 4101 O O . GLU A 1 519 ? -1.512 -8.723 35.778 1.00 90.19 519 GLU A O 1
ATOM 4106 N N . ALA A 1 520 ? -0.019 -10.265 35.117 1.00 89.88 520 ALA A N 1
ATOM 4107 C CA . ALA A 1 520 ? -0.863 -11.416 35.442 1.00 89.88 520 ALA A CA 1
ATOM 4108 C C . ALA A 1 520 ? -1.250 -11.433 36.931 1.00 89.88 520 ALA A C 1
ATOM 4110 O O . ALA A 1 520 ? -2.433 -11.495 37.261 1.00 89.88 520 ALA A O 1
ATOM 4111 N N . SER A 1 521 ? -0.287 -11.213 37.833 1.00 88.56 521 SER A N 1
ATOM 4112 C CA . SER A 1 521 ? -0.562 -11.110 39.271 1.00 88.56 521 SER A CA 1
ATOM 4113 C C . SER A 1 521 ? -1.499 -9.958 39.641 1.00 88.56 521 SER A C 1
ATOM 4115 O O . SER A 1 521 ? -2.136 -10.014 40.695 1.00 88.56 521 SER A O 1
ATOM 4117 N N . THR A 1 522 ? -1.564 -8.893 38.842 1.00 88.25 522 THR A N 1
ATOM 4118 C CA . THR A 1 522 ? -2.519 -7.800 39.067 1.00 88.25 522 THR A CA 1
ATOM 4119 C C . THR A 1 522 ? -3.939 -8.249 38.709 1.00 88.25 522 THR A C 1
ATOM 4121 O O . THR A 1 522 ? -4.892 -7.887 39.400 1.00 88.25 522 THR A O 1
ATOM 4124 N N . SER A 1 523 ? -4.073 -9.102 37.690 1.00 89.31 523 SER A N 1
ATOM 4125 C CA . SER A 1 523 ? -5.334 -9.741 37.294 1.00 89.31 523 SER A CA 1
ATOM 4126 C C . SER A 1 523 ? -5.790 -10.795 38.314 1.00 89.31 523 SER A C 1
ATOM 4128 O O . SER A 1 523 ? -6.958 -10.799 38.702 1.00 89.31 523 SER A O 1
ATOM 4130 N N . ASP A 1 524 ? -4.873 -11.613 38.845 1.00 89.88 524 ASP A N 1
ATOM 4131 C CA . ASP A 1 524 ? -5.163 -12.586 39.914 1.00 89.88 524 ASP A CA 1
ATOM 4132 C C . ASP A 1 524 ? -5.761 -11.913 41.157 1.00 89.88 524 ASP A C 1
ATOM 4134 O O . ASP A 1 524 ? -6.727 -12.404 41.742 1.00 89.88 524 ASP A O 1
ATOM 4138 N N . VAL A 1 525 ? -5.220 -10.754 41.551 1.00 88.75 525 VAL A N 1
ATOM 4139 C CA . VAL A 1 525 ? -5.729 -9.969 42.685 1.00 88.75 525 VAL A CA 1
ATOM 4140 C C . VAL A 1 525 ? -7.138 -9.431 42.407 1.00 88.75 525 VAL A C 1
ATOM 4142 O O . VAL A 1 525 ? -7.960 -9.386 43.321 1.00 88.75 525 VAL A O 1
ATOM 4145 N N . GLN A 1 526 ? -7.469 -9.070 41.163 1.00 88.00 526 GLN A N 1
ATOM 4146 C CA . GLN A 1 526 ? -8.833 -8.669 40.790 1.00 88.00 526 GLN A CA 1
ATOM 4147 C C . GLN A 1 526 ? -9.815 -9.851 40.843 1.00 88.00 526 GLN A C 1
ATOM 4149 O O . GLN A 1 526 ? -10.911 -9.708 41.396 1.00 88.00 526 GLN A O 1
ATOM 4154 N N . LEU A 1 527 ? -9.413 -11.030 40.354 1.00 88.31 527 LEU A N 1
ATOM 4155 C CA . LEU A 1 527 ? -10.200 -12.264 40.463 1.00 88.31 527 LEU A CA 1
ATOM 4156 C C . LEU A 1 527 ? -10.422 -12.651 41.934 1.00 88.31 527 LEU A C 1
ATOM 4158 O O . LEU A 1 527 ? -11.557 -12.887 42.343 1.00 88.31 527 LEU A O 1
ATOM 4162 N N . TYR A 1 528 ? -9.375 -12.628 42.761 1.00 88.38 528 TYR A N 1
ATOM 4163 C CA . TYR A 1 528 ? -9.473 -12.937 44.189 1.00 88.38 528 TYR A CA 1
ATOM 4164 C C . TYR A 1 528 ? -10.363 -11.937 44.948 1.00 88.38 528 TYR A C 1
ATOM 4166 O O . TYR A 1 528 ? -11.173 -12.341 45.780 1.00 88.38 528 TYR A O 1
ATOM 4174 N N . ASN A 1 529 ? -10.290 -10.641 44.625 1.00 88.19 529 ASN A N 1
ATOM 4175 C CA . ASN A 1 529 ? -11.188 -9.628 45.192 1.00 88.19 529 ASN A CA 1
ATOM 4176 C C . ASN A 1 529 ? -12.655 -9.839 44.775 1.00 88.19 529 ASN A C 1
ATOM 4178 O O . ASN A 1 529 ? -13.554 -9.611 45.582 1.00 88.19 529 ASN A O 1
ATOM 4182 N N . THR A 1 530 ? -12.905 -10.297 43.545 1.00 85.94 530 THR A N 1
ATOM 4183 C CA . THR A 1 530 ? -14.257 -10.621 43.056 1.00 85.94 530 THR A CA 1
ATOM 4184 C C . THR A 1 530 ? -14.811 -11.867 43.751 1.00 85.94 530 THR A C 1
ATOM 4186 O O . THR A 1 530 ? -15.952 -11.854 44.213 1.00 85.94 530 THR A O 1
ATOM 4189 N N . PHE A 1 531 ? -13.982 -12.904 43.921 1.00 87.06 531 PHE A N 1
ATOM 4190 C CA . PHE A 1 531 ? -14.305 -14.077 44.736 1.00 87.06 531 PHE A CA 1
ATOM 4191 C C . PHE A 1 531 ? -14.659 -13.671 46.175 1.00 87.06 531 PHE A C 1
ATOM 4193 O O . PHE A 1 531 ? -15.754 -13.983 46.632 1.00 87.06 531 PHE A O 1
ATOM 4200 N N . ARG A 1 532 ? -13.815 -12.874 46.845 1.00 86.25 532 ARG A N 1
ATOM 4201 C CA . ARG A 1 532 ? -14.057 -12.358 48.208 1.00 86.25 532 ARG A CA 1
ATOM 4202 C C . ARG A 1 532 ? -15.356 -11.569 48.380 1.00 86.25 532 ARG A C 1
ATOM 4204 O O . ARG A 1 532 ? -15.902 -11.547 49.477 1.00 86.25 532 ARG A O 1
ATOM 4211 N N . GLN A 1 533 ? -15.846 -10.907 47.333 1.00 86.25 533 GLN A N 1
ATOM 4212 C CA . GLN A 1 533 ? -17.121 -10.181 47.377 1.00 86.25 533 GLN A CA 1
ATOM 4213 C C . GLN A 1 533 ? -18.339 -11.097 47.212 1.00 86.25 533 GLN A C 1
ATOM 4215 O O . GLN A 1 533 ? -19.415 -10.748 47.689 1.00 86.25 533 GLN A O 1
ATOM 4220 N N . CYS A 1 534 ? -18.175 -12.253 46.562 1.00 85.25 534 CYS A N 1
ATOM 4221 C CA . CYS A 1 534 ? -19.257 -13.199 46.276 1.00 85.25 534 CYS A CA 1
ATOM 4222 C C . CYS A 1 534 ? -19.229 -14.454 47.174 1.00 85.25 534 CYS A C 1
ATOM 4224 O O . CYS A 1 534 ? -20.197 -15.204 47.174 1.00 85.25 534 CYS A O 1
ATOM 4226 N N . GLU A 1 535 ? -18.156 -14.669 47.947 1.00 84.06 535 GLU A N 1
ATOM 4227 C CA . GLU A 1 535 ? -17.884 -15.830 48.820 1.00 84.06 535 GLU A CA 1
ATOM 4228 C C . GLU A 1 535 ? -19.130 -16.272 49.621 1.00 84.06 535 GLU A C 1
ATOM 4230 O O . GLU A 1 535 ? -19.579 -17.408 49.493 1.00 84.06 535 GLU A O 1
ATOM 4235 N N . ALA A 1 536 ? -19.779 -15.345 50.335 1.00 82.31 536 ALA A N 1
ATOM 4236 C CA . ALA A 1 536 ? -20.973 -15.639 51.137 1.00 82.31 536 ALA A CA 1
ATOM 4237 C C . ALA A 1 536 ? -22.250 -15.929 50.315 1.00 82.31 536 ALA A C 1
ATOM 4239 O O . ALA A 1 536 ? -23.100 -16.697 50.763 1.00 82.31 536 ALA A O 1
ATOM 4240 N N . ASP A 1 537 ? -22.401 -15.334 49.127 1.00 84.25 537 ASP A N 1
ATOM 4241 C CA . ASP A 1 537 ? -23.520 -15.621 48.216 1.00 84.25 537 ASP A CA 1
ATOM 4242 C C . ASP A 1 537 ? -23.335 -16.986 47.523 1.00 84.25 537 ASP A C 1
ATOM 4244 O O . ASP A 1 537 ? -24.308 -17.713 47.313 1.00 84.25 537 ASP A O 1
ATOM 4248 N N . PHE A 1 538 ? -22.089 -17.361 47.206 1.00 83.38 538 PHE A N 1
ATOM 4249 C CA . PHE A 1 538 ? -21.749 -18.684 46.682 1.00 83.38 538 PHE A CA 1
ATOM 4250 C C . PHE A 1 538 ? -21.981 -19.781 47.717 1.00 83.38 538 PHE A C 1
ATOM 4252 O O . PHE A 1 538 ? -22.536 -20.814 47.361 1.00 83.38 538 PHE A O 1
ATOM 4259 N N . ASP A 1 539 ? -21.618 -19.565 48.982 1.00 81.44 539 ASP A N 1
ATOM 4260 C CA . ASP A 1 539 ? -21.859 -20.553 50.037 1.00 81.44 539 ASP A CA 1
ATOM 4261 C C . ASP A 1 539 ? -23.357 -20.675 50.393 1.00 81.44 539 ASP A C 1
ATOM 4263 O O . ASP A 1 539 ? -23.824 -21.784 50.667 1.00 81.44 539 ASP A O 1
ATOM 4267 N N . GLU A 1 540 ? -24.151 -19.594 50.296 1.00 81.88 540 GLU A N 1
ATOM 4268 C CA . GLU A 1 540 ? -25.625 -19.656 50.397 1.00 81.88 540 GLU A CA 1
ATOM 4269 C C . GLU A 1 540 ? -26.233 -20.501 49.256 1.00 81.88 540 GLU A C 1
ATOM 4271 O O . GLU A 1 540 ? -27.074 -21.361 49.513 1.00 81.88 540 GLU A O 1
ATOM 4276 N N . MET A 1 541 ? -25.782 -20.322 48.006 1.00 80.50 541 MET A N 1
ATOM 4277 C CA . MET A 1 541 ? -26.259 -21.122 46.864 1.00 80.50 541 MET A CA 1
ATOM 4278 C C . MET A 1 541 ? -25.776 -22.578 46.893 1.00 80.50 541 MET A C 1
ATOM 4280 O O . MET A 1 541 ? -26.569 -23.484 46.640 1.00 80.50 541 MET A O 1
ATOM 4284 N N . ARG A 1 542 ? -24.493 -22.801 47.203 1.00 81.31 542 ARG A N 1
ATOM 4285 C CA . ARG A 1 542 ? -23.853 -24.119 47.322 1.00 81.31 542 ARG A CA 1
ATOM 4286 C C . ARG A 1 542 ? -24.562 -24.965 48.366 1.00 81.31 542 ARG A C 1
ATOM 4288 O O . ARG A 1 542 ? -24.955 -26.082 48.062 1.00 81.31 542 ARG A O 1
ATOM 4295 N N . SER A 1 543 ? -24.726 -24.438 49.582 1.00 81.94 543 SER A N 1
ATOM 4296 C CA . SER A 1 543 ? -25.350 -25.195 50.672 1.00 81.94 543 SER A CA 1
ATOM 4297 C C . SER A 1 543 ? -26.784 -25.595 50.324 1.00 81.94 543 SER A C 1
ATOM 4299 O O . SER A 1 543 ? -27.138 -26.750 50.523 1.00 81.94 543 SER A O 1
ATOM 4301 N N . ALA A 1 544 ? -27.562 -24.704 49.701 1.00 78.94 544 ALA A N 1
ATOM 4302 C CA . ALA A 1 544 ? -28.910 -25.018 49.226 1.00 78.94 544 ALA A CA 1
ATOM 4303 C C . ALA A 1 544 ? -28.950 -26.043 48.069 1.00 78.94 544 ALA A C 1
ATOM 4305 O O . ALA A 1 544 ? -29.934 -26.767 47.939 1.00 78.94 544 ALA A O 1
ATOM 4306 N N . GLY A 1 545 ? -27.900 -26.133 47.243 1.00 76.81 545 GLY A N 1
ATOM 4307 C CA . GLY A 1 545 ? -27.741 -27.202 46.248 1.00 76.81 545 GLY A CA 1
ATOM 4308 C C . GLY A 1 545 ? -27.306 -28.539 46.863 1.00 76.81 545 GLY A C 1
ATOM 4309 O O . GLY A 1 545 ? -27.815 -29.589 46.488 1.00 76.81 545 GLY A O 1
ATOM 4310 N N . GLU A 1 546 ? -26.406 -28.511 47.848 1.00 78.75 546 GLU A N 1
ATOM 4311 C CA . GLU A 1 546 ? -25.878 -29.704 48.529 1.00 78.75 546 GLU A CA 1
ATOM 4312 C C . GLU A 1 546 ? -26.885 -30.340 49.515 1.00 78.75 546 GLU A C 1
ATOM 4314 O O . GLU A 1 546 ? -26.782 -31.535 49.794 1.00 78.75 546 GLU A O 1
ATOM 4319 N N . THR A 1 547 ? -27.876 -29.588 50.016 1.00 77.38 547 THR A N 1
ATOM 4320 C CA . THR A 1 547 ? -28.967 -30.098 50.878 1.00 77.38 547 THR A CA 1
ATOM 4321 C C . THR A 1 547 ? -30.301 -30.335 50.156 1.00 77.38 547 THR A C 1
ATOM 4323 O O . THR A 1 547 ? -31.252 -30.784 50.794 1.00 77.38 547 THR A O 1
ATOM 4326 N N . ASP A 1 548 ? -30.391 -30.031 48.856 1.00 70.75 548 ASP A N 1
ATOM 4327 C CA . ASP A 1 548 ? -31.641 -29.932 48.073 1.00 70.75 548 ASP A CA 1
ATOM 4328 C C . ASP A 1 548 ? -32.664 -28.902 48.628 1.00 70.75 548 ASP A C 1
ATOM 4330 O O . ASP A 1 548 ? -33.840 -28.896 48.269 1.00 70.75 548 ASP A O 1
ATOM 4334 N N . GLU A 1 549 ? -32.219 -27.968 49.481 1.00 77.69 549 GLU A N 1
ATOM 4335 C CA . GLU A 1 549 ? -33.035 -26.872 50.032 1.00 77.69 549 GLU A CA 1
ATOM 4336 C C . GLU A 1 549 ? -33.104 -25.628 49.118 1.00 77.69 549 GLU A C 1
ATOM 4338 O O . GLU A 1 549 ? -33.532 -24.553 49.558 1.00 77.69 549 GLU A O 1
ATOM 4343 N N . ALA A 1 550 ? -32.736 -25.746 47.836 1.00 72.06 550 ALA A N 1
ATOM 4344 C CA . ALA A 1 550 ? -32.893 -24.693 46.824 1.00 72.06 550 ALA A CA 1
ATOM 4345 C C . ALA A 1 550 ? -34.315 -24.095 46.834 1.00 72.06 550 ALA A C 1
ATOM 4347 O O . ALA A 1 550 ? -34.486 -22.873 46.759 1.00 72.06 550 ALA A O 1
ATOM 4348 N N . ASP A 1 551 ? -35.326 -24.940 47.054 1.00 69.12 551 ASP A N 1
ATOM 4349 C CA . ASP A 1 551 ? -36.726 -24.536 47.173 1.00 69.12 551 ASP A CA 1
ATOM 4350 C C . ASP A 1 551 ? -36.980 -23.587 48.364 1.00 69.12 551 ASP A C 1
ATOM 4352 O O . ASP A 1 551 ? -37.717 -22.601 48.258 1.00 69.12 551 ASP A O 1
ATOM 4356 N N . VAL A 1 552 ? -36.314 -23.834 49.496 1.00 75.12 552 VAL A N 1
ATOM 4357 C CA . VAL A 1 552 ? -36.411 -23.020 50.717 1.00 75.12 552 VAL A CA 1
ATOM 4358 C C . VAL A 1 552 ? -35.646 -21.704 50.559 1.00 75.12 552 VAL A C 1
ATOM 4360 O O . VAL A 1 552 ? -36.128 -20.656 51.005 1.00 75.12 552 VAL A O 1
ATOM 4363 N N . LEU A 1 553 ? -34.482 -21.728 49.899 1.00 79.00 553 LEU A N 1
ATOM 4364 C CA . LEU A 1 553 ? -33.698 -20.527 49.600 1.00 79.00 553 LEU A CA 1
ATOM 4365 C C . LEU A 1 553 ? -34.470 -19.573 48.675 1.00 79.00 553 LEU A C 1
ATOM 4367 O O . LEU A 1 553 ? -34.594 -18.384 48.979 1.00 79.00 553 LEU A O 1
ATOM 4371 N N . TYR A 1 554 ? -35.056 -20.096 47.597 1.00 74.94 554 TYR A N 1
ATOM 4372 C CA . TYR A 1 554 ? -35.863 -19.320 46.654 1.00 74.94 554 TYR A CA 1
ATOM 4373 C C . TYR A 1 554 ? -37.092 -18.691 47.329 1.00 74.94 554 TYR A C 1
ATOM 4375 O O . TYR A 1 554 ? -37.320 -17.484 47.209 1.00 74.94 554 TYR A O 1
ATOM 4383 N N . GLN A 1 555 ? -37.844 -19.464 48.125 1.00 70.06 555 GLN A N 1
ATOM 4384 C CA . GLN A 1 555 ? -38.981 -18.933 48.889 1.00 70.06 555 GLN A CA 1
ATOM 4385 C C . GLN A 1 555 ? -38.547 -17.865 49.905 1.00 70.06 555 GLN A C 1
ATOM 4387 O O . GLN A 1 555 ? -39.198 -16.822 50.021 1.00 70.06 555 GLN A O 1
ATOM 4392 N N . ARG A 1 556 ? -37.422 -18.064 50.608 1.00 76.62 556 ARG A N 1
ATOM 4393 C CA . ARG A 1 556 ? -36.844 -17.060 51.520 1.00 76.62 556 ARG A CA 1
ATOM 4394 C C . ARG A 1 556 ? -36.483 -15.771 50.776 1.00 76.62 556 ARG A C 1
ATOM 4396 O O . ARG A 1 556 ? -36.769 -14.686 51.286 1.00 76.62 556 ARG A O 1
ATOM 4403 N N . ALA A 1 557 ? -35.905 -15.868 49.579 1.00 74.81 557 ALA A N 1
ATOM 4404 C CA . ALA A 1 557 ? -35.574 -14.717 48.744 1.00 74.81 557 ALA A CA 1
ATOM 4405 C C . ALA A 1 557 ? -36.829 -13.978 48.237 1.00 74.81 557 ALA A C 1
ATOM 4407 O O . ALA A 1 557 ? -36.888 -12.752 48.335 1.00 74.81 557 ALA A O 1
ATOM 4408 N N . MET A 1 558 ? -37.862 -14.699 47.789 1.00 71.12 558 MET A N 1
ATOM 4409 C CA . MET A 1 558 ? -39.143 -14.121 47.347 1.00 71.12 558 MET A CA 1
ATOM 4410 C C . MET A 1 558 ? -39.892 -13.401 48.481 1.00 71.12 558 MET A C 1
ATOM 4412 O O . MET A 1 558 ? -40.388 -12.289 48.292 1.00 71.12 558 MET A O 1
ATOM 4416 N N . ILE A 1 559 ? -39.908 -13.969 49.692 1.00 70.44 559 ILE A N 1
ATOM 4417 C CA . ILE A 1 559 ? -40.465 -13.306 50.885 1.00 70.44 559 ILE A CA 1
ATOM 4418 C C . ILE A 1 559 ? -39.669 -12.031 51.213 1.00 70.44 559 ILE A C 1
ATOM 4420 O O . ILE A 1 559 ? -40.257 -10.981 51.474 1.00 70.44 559 ILE A O 1
ATOM 4424 N N . LYS A 1 560 ? -38.332 -12.084 51.133 1.00 72.56 560 LYS A N 1
ATOM 4425 C CA . LYS A 1 560 ? -37.437 -10.929 51.341 1.00 72.56 560 LYS A CA 1
ATOM 4426 C C . LYS A 1 560 ? -37.596 -9.844 50.258 1.00 72.56 560 LYS A C 1
ATOM 4428 O O . LYS A 1 560 ? -37.327 -8.680 50.536 1.00 72.56 560 LYS A O 1
ATOM 4433 N N . ALA A 1 561 ? -38.089 -10.206 49.070 1.00 62.31 561 ALA A N 1
ATOM 4434 C CA . ALA A 1 561 ? -38.484 -9.300 47.985 1.00 62.31 561 ALA A CA 1
ATOM 4435 C C . ALA A 1 561 ? -39.937 -8.771 48.097 1.00 62.31 561 ALA A C 1
ATOM 4437 O O . ALA A 1 561 ? -40.397 -8.035 47.221 1.00 62.31 561 ALA A O 1
ATOM 4438 N N . GLY A 1 562 ? -40.659 -9.101 49.176 1.00 57.78 562 GLY A N 1
ATOM 4439 C CA . GLY A 1 562 ? -41.973 -8.531 49.495 1.00 57.78 562 GLY A CA 1
ATOM 4440 C C . GLY A 1 562 ? -43.187 -9.350 49.046 1.00 57.78 562 GLY A C 1
ATOM 4441 O O . GLY A 1 562 ? -44.293 -8.805 49.008 1.00 57.78 562 GLY A O 1
ATOM 4442 N N . ALA A 1 563 ? -43.029 -10.632 48.706 1.00 58.53 563 ALA A N 1
ATOM 4443 C CA . ALA A 1 563 ? -44.167 -11.512 48.440 1.00 58.53 563 ALA A CA 1
ATOM 4444 C C . ALA A 1 563 ? -44.977 -11.770 49.730 1.00 58.53 563 ALA A C 1
ATOM 4446 O O . ALA A 1 563 ? -44.446 -12.286 50.717 1.00 58.53 563 ALA A O 1
ATOM 4447 N N . GLN A 1 564 ? -46.273 -11.427 49.741 1.00 46.84 564 GLN A N 1
ATOM 4448 C CA . GLN A 1 564 ? -47.163 -11.778 50.855 1.00 46.84 564 GLN A CA 1
ATOM 4449 C C . GLN A 1 564 ? -47.656 -13.225 50.751 1.00 46.84 564 GLN A C 1
ATOM 4451 O O . GLN A 1 564 ? -47.932 -13.736 49.668 1.00 46.84 564 GLN A O 1
ATOM 4456 N N . LYS A 1 565 ? -47.831 -13.872 51.909 1.00 41.12 565 LYS A N 1
ATOM 4457 C CA . LYS A 1 565 ? -48.280 -15.266 52.021 1.00 41.12 565 LYS A CA 1
ATOM 4458 C C . LYS A 1 565 ? -49.794 -15.388 51.797 1.00 41.12 565 LYS A C 1
ATOM 4460 O O . LYS A 1 565 ? -50.566 -15.507 52.749 1.00 41.12 565 LYS A O 1
ATOM 4465 N N . GLY A 1 566 ? -50.210 -15.317 50.533 1.00 39.88 566 GLY A N 1
ATOM 4466 C CA . GLY A 1 566 ? -51.596 -15.531 50.116 1.00 39.88 566 GLY A CA 1
ATOM 4467 C C . GLY A 1 566 ? -52.104 -16.937 50.458 1.00 39.88 566 GLY A C 1
ATOM 4468 O O . GLY A 1 566 ? -51.339 -17.900 50.481 1.00 39.88 566 GLY A O 1
ATOM 4469 N N . LYS A 1 567 ? -53.409 -17.061 50.725 1.00 32.78 567 LYS A N 1
ATOM 4470 C CA . LYS A 1 567 ? -54.086 -18.365 50.755 1.00 32.78 567 LYS A CA 1
ATOM 4471 C C . LYS A 1 567 ? -54.373 -18.801 49.321 1.00 32.78 567 LYS A C 1
ATOM 4473 O O . LYS A 1 567 ? -54.904 -18.000 48.556 1.00 32.78 567 LYS A O 1
ATOM 4478 N N . SER A 1 568 ? -54.088 -20.058 48.997 1.00 27.45 568 SER A N 1
ATOM 4479 C CA . SER A 1 568 ? -54.438 -20.658 47.708 1.00 27.45 568 SER A CA 1
ATOM 4480 C C . SER A 1 568 ? -55.952 -20.562 47.450 1.00 27.45 568 SER A C 1
ATOM 4482 O O . SER A 1 568 ? -56.729 -20.968 48.324 1.00 27.45 568 SER A O 1
ATOM 4484 N N . PRO A 1 569 ? -56.402 -20.053 46.288 1.00 31.77 569 PRO A N 1
ATOM 4485 C CA . PRO A 1 569 ? -57.750 -20.327 45.804 1.00 31.77 569 PRO A CA 1
ATOM 4486 C C . PRO A 1 569 ? -57.873 -21.817 45.435 1.00 31.77 569 PRO A C 1
ATOM 4488 O O . PRO A 1 569 ? -56.877 -22.484 45.167 1.00 31.77 569 PRO A O 1
ATOM 4491 N N . GLY A 1 570 ? -59.093 -22.358 45.465 1.00 33.88 570 GLY A N 1
ATOM 4492 C CA . GLY A 1 570 ? -59.349 -23.750 45.076 1.00 33.88 570 GLY A CA 1
ATOM 4493 C C . GLY A 1 570 ? -59.430 -23.936 43.550 1.00 33.88 570 GLY A C 1
ATOM 4494 O O . GLY A 1 570 ? -59.710 -22.965 42.844 1.00 33.88 570 GLY A O 1
ATOM 4495 N N . PRO A 1 571 ? -59.251 -25.169 43.039 1.00 35.50 571 PRO A N 1
ATOM 4496 C CA . PRO A 1 571 ? -59.210 -25.463 41.603 1.00 35.50 571 PRO A CA 1
ATOM 4497 C C . PRO A 1 571 ? -60.612 -25.412 40.966 1.00 35.50 571 PRO A C 1
ATOM 4499 O O . PRO A 1 571 ? -61.265 -26.439 40.787 1.00 35.50 571 PRO A O 1
ATOM 4502 N N . ALA A 1 572 ? -61.105 -24.203 40.674 1.00 34.94 572 ALA A N 1
ATOM 4503 C CA . ALA A 1 572 ? -62.426 -23.977 40.076 1.00 34.94 572 ALA A CA 1
ATOM 4504 C C . ALA A 1 572 ? -62.564 -22.614 39.354 1.00 34.94 572 ALA A C 1
ATOM 4506 O O . ALA A 1 572 ? -63.486 -21.848 39.636 1.00 34.94 572 ALA A O 1
ATOM 4507 N N . GLN A 1 573 ? -61.681 -22.308 38.399 1.00 37.00 573 GLN A N 1
ATOM 4508 C CA . GLN A 1 573 ? -61.942 -21.305 37.354 1.00 37.00 573 GLN A CA 1
ATOM 4509 C C . GLN A 1 573 ? -61.400 -21.819 36.012 1.00 37.00 573 GLN A C 1
ATOM 4511 O O . GLN A 1 573 ? -60.329 -22.416 35.975 1.00 37.00 573 GLN A O 1
ATOM 4516 N N . GLY A 1 574 ? -62.194 -21.679 34.945 1.00 42.03 574 GLY A N 1
ATOM 4517 C CA . GLY A 1 574 ? -61.945 -22.341 33.660 1.00 42.03 574 GLY A CA 1
ATOM 4518 C C . GLY A 1 574 ? -60.728 -21.797 32.909 1.00 42.03 574 GLY A C 1
ATOM 4519 O O . GLY A 1 574 ? -60.410 -20.611 33.004 1.00 42.03 574 GLY A O 1
ATOM 4520 N N . ASN A 1 575 ? -60.073 -22.669 32.140 1.00 46.62 575 ASN A N 1
ATOM 4521 C CA . ASN A 1 575 ? -58.979 -22.280 31.255 1.00 46.62 575 ASN A CA 1
ATOM 4522 C C . ASN A 1 575 ? -59.481 -21.356 30.140 1.00 46.62 575 ASN A C 1
ATOM 4524 O O . ASN A 1 575 ? -60.586 -21.518 29.629 1.00 46.62 575 ASN A O 1
ATOM 4528 N N . LEU A 1 576 ? -58.619 -20.444 29.685 1.00 49.56 576 LEU A N 1
ATOM 4529 C CA . LEU A 1 576 ? -58.906 -19.471 28.619 1.00 49.56 576 LEU A CA 1
ATOM 4530 C C . LEU A 1 576 ? -59.035 -20.091 27.202 1.00 49.56 576 LEU A C 1
ATOM 4532 O O . LEU A 1 576 ? -58.892 -19.382 26.209 1.00 49.56 576 LEU A O 1
ATOM 4536 N N . ILE A 1 577 ? -59.225 -21.411 27.125 1.00 50.97 577 ILE A N 1
ATOM 4537 C CA . ILE A 1 577 ? -59.072 -22.263 25.937 1.00 50.97 577 ILE A CA 1
ATOM 4538 C C . ILE A 1 577 ? -60.422 -22.850 25.471 1.00 50.97 577 ILE A C 1
ATOM 4540 O O . ILE A 1 577 ? -60.544 -23.175 24.296 1.00 50.97 577 ILE A O 1
ATOM 4544 N N . ASP A 1 578 ? -61.431 -22.943 26.349 1.00 49.34 578 ASP A N 1
ATOM 4545 C CA . ASP A 1 578 ? -62.632 -23.779 26.136 1.00 49.34 578 ASP A CA 1
ATOM 4546 C C . ASP A 1 578 ? -63.925 -23.023 25.713 1.00 49.34 578 ASP A C 1
ATOM 4548 O O . ASP A 1 578 ? -64.988 -23.640 25.655 1.00 49.34 578 ASP A O 1
ATOM 4552 N N . ASP A 1 579 ? -63.873 -21.715 25.413 1.00 42.78 579 ASP A N 1
ATOM 4553 C CA . ASP A 1 579 ? -65.031 -20.918 24.936 1.00 42.78 579 ASP A CA 1
ATOM 4554 C C . ASP A 1 579 ? -64.870 -20.514 23.450 1.00 42.78 579 ASP A C 1
ATOM 4556 O O . ASP A 1 579 ? -64.092 -19.611 23.122 1.00 42.78 579 ASP A O 1
ATOM 4560 N N . ASP A 1 580 ? -65.635 -21.168 22.566 1.00 46.31 580 ASP A N 1
ATOM 4561 C CA . ASP A 1 580 ? -65.616 -21.009 21.099 1.00 46.31 580 ASP A CA 1
ATOM 4562 C C . ASP A 1 580 ? -66.567 -19.915 20.543 1.00 46.31 580 ASP A C 1
ATOM 4564 O O . ASP A 1 580 ? -67.551 -19.528 21.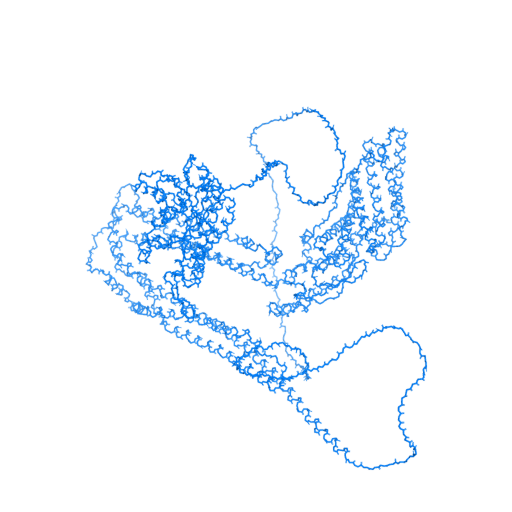176 1.00 46.31 580 ASP A O 1
ATOM 4568 N N . PHE A 1 581 ? -66.315 -19.530 19.279 1.00 42.97 581 PHE A N 1
ATOM 4569 C CA . PHE A 1 581 ? -67.046 -18.562 18.427 1.00 42.97 581 PHE A CA 1
ATOM 4570 C C . PHE A 1 581 ? -66.902 -17.068 18.836 1.00 42.97 581 PHE A C 1
ATOM 4572 O O . PHE A 1 581 ? -66.777 -16.723 20.006 1.00 42.97 581 PHE A O 1
ATOM 4579 N N . ASP A 1 582 ? -66.863 -16.094 17.916 1.00 43.44 582 ASP A N 1
ATOM 4580 C CA . ASP A 1 582 ? -67.221 -16.107 16.487 1.00 43.44 582 ASP A CA 1
ATOM 4581 C C . ASP A 1 582 ? -66.200 -15.334 15.605 1.00 43.44 582 ASP A C 1
ATOM 4583 O O . ASP A 1 582 ? -65.533 -14.410 16.075 1.00 43.44 582 ASP A O 1
ATOM 4587 N N . ASP A 1 583 ? -66.093 -15.735 14.334 1.00 49.16 583 ASP A N 1
ATOM 4588 C CA . ASP A 1 583 ? -65.362 -15.120 13.199 1.00 49.16 583 ASP A CA 1
ATOM 4589 C C . ASP A 1 583 ? -63.952 -14.500 13.451 1.00 49.16 583 ASP A C 1
ATOM 4591 O O . ASP A 1 583 ? -63.666 -13.351 13.095 1.00 49.16 583 ASP A O 1
ATOM 4595 N N . GLY A 1 584 ? -63.013 -15.268 14.030 1.00 54.50 584 GLY A N 1
ATOM 4596 C CA . GLY A 1 584 ? -61.596 -14.873 14.147 1.00 54.50 584 GLY A CA 1
ATOM 4597 C C . GLY A 1 584 ? -60.630 -16.019 14.514 1.00 54.50 584 GLY A C 1
ATOM 4598 O O . GLY A 1 584 ? -61.072 -17.047 15.023 1.00 54.50 584 GLY A O 1
ATOM 4599 N N . PRO A 1 585 ? -59.305 -15.883 14.268 1.00 57.31 585 PRO A N 1
ATOM 4600 C CA . PRO A 1 585 ? -58.315 -16.915 14.602 1.00 57.31 585 PRO A CA 1
ATOM 4601 C C . PRO A 1 585 ? -58.149 -17.066 16.121 1.00 57.31 585 PRO A C 1
ATOM 4603 O O . PRO A 1 585 ? -58.045 -16.062 16.834 1.00 57.31 585 PRO A O 1
ATOM 4606 N N . THR A 1 586 ? -58.082 -18.303 16.620 1.00 65.94 586 THR A N 1
ATOM 4607 C CA . THR A 1 586 ? -58.151 -18.570 18.066 1.00 65.94 586 THR A CA 1
ATOM 4608 C C . THR A 1 586 ? -56.939 -18.024 18.828 1.00 65.94 586 THR A C 1
ATOM 4610 O O . THR A 1 586 ? -55.851 -17.831 18.277 1.00 65.94 586 THR A O 1
ATOM 4613 N N . VAL A 1 587 ? -57.098 -17.805 20.137 1.00 65.75 587 VAL A N 1
ATOM 4614 C CA . VAL A 1 587 ? -55.990 -17.384 21.016 1.00 65.75 587 VAL A CA 1
ATOM 4615 C C . VAL A 1 587 ? -54.866 -18.436 21.024 1.00 65.75 587 VAL A C 1
ATOM 4617 O O . VAL A 1 587 ? -53.690 -18.077 21.074 1.00 65.75 587 VAL A O 1
ATOM 4620 N N . ALA A 1 588 ? -55.207 -19.724 20.888 1.00 68.00 588 ALA A N 1
ATOM 4621 C CA . ALA A 1 588 ? -54.243 -20.817 20.783 1.00 68.00 588 ALA A CA 1
ATOM 4622 C C . ALA A 1 588 ? -53.420 -20.759 19.479 1.00 68.00 588 ALA A C 1
ATOM 4624 O O . ALA A 1 588 ? -52.194 -20.880 19.533 1.00 68.00 588 ALA A O 1
ATOM 4625 N N . ASP A 1 589 ? -54.056 -20.496 18.331 1.00 71.94 589 ASP A N 1
ATOM 4626 C CA . ASP A 1 589 ? -53.361 -20.327 17.042 1.00 71.94 589 ASP A CA 1
ATOM 4627 C C . ASP A 1 589 ? -52.395 -19.133 17.075 1.00 71.94 589 ASP A C 1
ATOM 4629 O O . ASP A 1 589 ? -51.265 -19.209 16.586 1.00 71.94 589 ASP A O 1
ATOM 4633 N N . GLN A 1 590 ? -52.820 -18.028 17.697 1.00 72.50 590 GLN A N 1
ATOM 4634 C CA . GLN A 1 590 ? -51.998 -16.826 17.854 1.00 72.50 590 GLN A CA 1
ATOM 4635 C C . GLN A 1 590 ? -50.777 -17.084 18.754 1.00 72.50 590 GLN A C 1
ATOM 4637 O O . GLN A 1 590 ? -49.668 -16.669 18.412 1.00 72.50 590 GLN A O 1
ATOM 4642 N N . ILE A 1 591 ? -50.940 -17.824 19.858 1.00 76.56 591 ILE A N 1
ATOM 4643 C CA . ILE A 1 591 ? -49.829 -18.268 20.719 1.00 76.56 591 ILE A CA 1
ATOM 4644 C C . ILE A 1 591 ? -48.859 -19.168 19.935 1.00 76.56 591 ILE A C 1
ATOM 4646 O O . ILE A 1 591 ? -47.650 -18.922 19.945 1.00 76.56 591 ILE A O 1
ATOM 4650 N N . ALA A 1 592 ? -49.369 -20.151 19.187 1.00 80.25 592 ALA A N 1
ATOM 4651 C CA . ALA A 1 592 ? -48.551 -21.054 18.375 1.00 80.25 592 ALA A CA 1
ATOM 4652 C C . ALA A 1 592 ? -47.753 -20.318 17.276 1.00 80.25 592 ALA A C 1
ATOM 4654 O O . ALA A 1 592 ? -46.603 -20.675 16.999 1.00 80.25 592 ALA A O 1
ATOM 4655 N N . ALA A 1 593 ? -48.319 -19.260 16.686 1.00 81.50 593 ALA A N 1
ATOM 4656 C CA . ALA A 1 593 ? -47.623 -18.407 15.723 1.00 81.50 593 ALA A CA 1
ATOM 4657 C C . ALA A 1 593 ? -46.450 -17.633 16.358 1.00 81.50 593 ALA A C 1
ATOM 4659 O O . ALA A 1 593 ? -45.373 -17.549 15.759 1.00 81.50 593 ALA A O 1
ATOM 4660 N N . VAL A 1 594 ? -46.615 -17.113 17.582 1.00 83.88 594 VAL A N 1
ATOM 4661 C CA . VAL A 1 594 ? -45.526 -16.451 18.327 1.00 83.88 594 VAL A CA 1
ATOM 4662 C C . VAL A 1 594 ? -44.433 -17.461 18.705 1.00 83.88 594 VAL A C 1
ATOM 4664 O O . VAL A 1 594 ? -43.253 -17.180 18.491 1.00 83.88 594 VAL A O 1
ATOM 4667 N N . GLU A 1 595 ? -44.791 -18.662 19.173 1.00 83.06 595 GLU A N 1
ATOM 4668 C CA . GLU A 1 595 ? -43.825 -19.740 19.449 1.00 83.06 595 GLU A CA 1
ATOM 4669 C C . GLU A 1 595 ? -43.002 -20.126 18.209 1.00 83.06 595 GLU A C 1
ATOM 4671 O O . GLU A 1 595 ? -41.788 -20.328 18.299 1.00 83.06 595 GLU A O 1
ATOM 4676 N N . ASP A 1 596 ? -43.623 -20.195 17.030 1.00 87.00 596 ASP A N 1
ATOM 4677 C CA . ASP A 1 596 ? -42.909 -20.544 15.802 1.00 87.00 596 ASP A CA 1
ATOM 4678 C C . ASP A 1 596 ? -41.955 -19.436 15.323 1.00 87.00 596 ASP A C 1
ATOM 4680 O O . ASP A 1 596 ? -40.845 -19.721 14.863 1.00 87.00 596 ASP A O 1
ATOM 4684 N N . LEU A 1 597 ? -42.327 -18.164 15.506 1.00 87.56 597 LEU A N 1
ATOM 4685 C CA . LEU A 1 597 ? -41.432 -17.024 15.276 1.00 87.56 597 LEU A CA 1
ATOM 4686 C C . LEU A 1 597 ? -40.230 -17.044 16.238 1.00 87.56 597 LEU A C 1
ATOM 4688 O O . LEU A 1 597 ? -39.101 -16.800 15.805 1.00 87.56 597 LEU A O 1
ATOM 4692 N N . LEU A 1 598 ? -40.429 -17.422 17.507 1.00 86.94 598 LEU A N 1
ATOM 4693 C CA . LEU A 1 598 ? -39.342 -17.623 18.477 1.00 86.94 598 LEU A CA 1
ATOM 4694 C C . LEU A 1 598 ? -38.414 -18.789 18.087 1.00 86.94 598 LEU A C 1
ATOM 4696 O O . LEU A 1 598 ? -37.189 -18.668 18.210 1.00 86.94 598 LEU A O 1
ATOM 4700 N N . ARG A 1 599 ? -38.951 -19.900 17.557 1.00 89.75 599 ARG A N 1
ATOM 4701 C CA . ARG A 1 599 ? -38.135 -21.000 17.001 1.00 89.75 599 ARG A CA 1
ATOM 4702 C C . ARG A 1 599 ? -37.306 -20.536 15.799 1.00 89.75 599 ARG A C 1
ATOM 4704 O O . ARG A 1 599 ? -36.100 -20.785 15.756 1.00 89.75 599 ARG A O 1
ATOM 4711 N N . LYS A 1 600 ? -37.921 -19.811 14.856 1.00 90.88 600 LYS A N 1
ATOM 4712 C CA . LYS A 1 600 ? -37.248 -19.235 13.676 1.00 90.88 600 LYS A CA 1
ATOM 4713 C C . LYS A 1 600 ? -36.122 -18.271 14.068 1.00 90.88 600 LYS A C 1
ATOM 4715 O O . LYS A 1 600 ? -35.031 -18.365 13.509 1.00 90.88 600 LYS A O 1
ATOM 4720 N N . LEU A 1 601 ? -36.343 -17.403 15.058 1.00 91.25 601 LEU A N 1
ATOM 4721 C CA . LEU A 1 601 ? -35.325 -16.484 15.585 1.00 91.25 601 LEU A CA 1
ATOM 4722 C C . LEU A 1 601 ? -34.118 -17.219 16.185 1.00 91.25 601 LEU A C 1
ATOM 4724 O O . LEU A 1 601 ? -32.976 -16.913 15.841 1.00 91.25 601 LEU A O 1
ATOM 4728 N N . ASN A 1 602 ? -34.350 -18.235 17.020 1.00 89.94 602 ASN A N 1
ATOM 4729 C CA . ASN A 1 602 ? -33.264 -19.036 17.593 1.00 89.94 602 ASN A CA 1
ATOM 4730 C C . ASN A 1 602 ? -32.478 -19.823 16.528 1.00 89.94 602 ASN A C 1
ATOM 4732 O O . ASN A 1 602 ? -31.257 -19.963 16.636 1.00 89.94 602 ASN A O 1
ATOM 4736 N N . LEU A 1 603 ? -33.141 -20.277 15.459 1.00 92.56 603 LEU A N 1
ATOM 4737 C CA . LEU A 1 603 ? -32.466 -20.920 14.331 1.00 92.56 603 LEU A CA 1
ATOM 4738 C C . LEU A 1 603 ? -31.563 -19.937 13.562 1.00 92.56 603 LEU A C 1
ATOM 4740 O O . LEU A 1 603 ? -30.443 -20.303 13.213 1.00 92.56 603 LEU A O 1
ATOM 4744 N N . VAL A 1 604 ? -31.986 -18.680 13.381 1.00 93.19 604 VAL A N 1
ATOM 4745 C CA . VAL A 1 604 ? -31.151 -17.610 12.794 1.00 93.19 604 VAL A CA 1
ATOM 4746 C C . VAL A 1 604 ? -29.960 -17.258 13.690 1.00 93.19 604 VAL A C 1
ATOM 4748 O O . VAL A 1 604 ? -28.845 -17.113 13.187 1.00 93.19 604 VAL A O 1
ATOM 4751 N N . LYS A 1 605 ? -30.148 -17.196 15.016 1.00 93.19 605 LYS A N 1
ATOM 4752 C CA . LYS A 1 605 ? -29.051 -17.004 15.983 1.00 93.19 605 LYS A CA 1
ATOM 4753 C C . LYS A 1 605 ? -27.987 -18.106 15.857 1.00 93.19 605 LYS A C 1
ATOM 4755 O O . LYS A 1 605 ? -26.793 -17.807 15.811 1.00 93.19 605 LYS A O 1
ATOM 4760 N N . LYS A 1 606 ? -28.410 -19.371 15.723 1.00 91.44 606 LYS A N 1
ATOM 4761 C CA . LYS A 1 606 ? -27.508 -20.520 15.513 1.00 91.44 606 LYS A CA 1
ATOM 4762 C C . LYS A 1 606 ? -26.830 -20.500 14.135 1.00 91.44 606 LYS A C 1
ATOM 4764 O O . LYS A 1 606 ? -25.631 -20.753 14.050 1.00 91.44 606 LYS A O 1
ATOM 4769 N N . GLU A 1 607 ? -27.567 -20.162 13.075 1.00 92.31 607 GLU A N 1
ATOM 4770 C CA . GLU A 1 607 ? -27.037 -19.992 11.712 1.00 92.31 607 GLU A CA 1
ATOM 4771 C C . GLU A 1 607 ? -25.918 -18.936 11.681 1.00 92.31 607 GLU A C 1
ATOM 4773 O O . GLU A 1 607 ? -24.821 -19.204 11.188 1.00 92.31 607 GLU A O 1
ATOM 4778 N N . ARG A 1 608 ? -26.153 -17.768 12.294 1.00 94.56 608 ARG A N 1
ATOM 4779 C CA . ARG A 1 608 ? -25.181 -16.670 12.393 1.00 94.56 608 ARG A CA 1
ATOM 4780 C C . ARG A 1 608 ? -23.908 -17.069 13.145 1.00 94.56 608 ARG A C 1
ATOM 4782 O O . ARG A 1 608 ? -22.810 -16.802 12.657 1.00 94.56 608 ARG A O 1
ATOM 4789 N N . ALA A 1 609 ? -24.039 -17.744 14.289 1.00 91.06 609 ALA A N 1
ATOM 4790 C CA . ALA A 1 609 ? -22.891 -18.236 15.055 1.00 91.06 609 ALA A CA 1
ATOM 4791 C C . ALA A 1 609 ? -22.032 -19.232 14.247 1.00 91.06 609 ALA A C 1
ATOM 4793 O O . ALA A 1 609 ? -20.803 -19.157 14.272 1.00 91.06 609 ALA A O 1
ATOM 4794 N N . GLN A 1 610 ? -22.665 -20.119 13.470 1.00 92.31 610 GLN A N 1
ATOM 4795 C CA . GLN A 1 610 ? -21.960 -21.086 12.624 1.00 92.31 610 GLN A CA 1
ATOM 4796 C C . GLN A 1 610 ? -21.210 -20.422 11.454 1.00 92.31 610 GLN A C 1
ATOM 4798 O O . GLN A 1 610 ? -20.116 -20.867 11.104 1.00 92.31 610 GLN A O 1
ATOM 4803 N N . ILE A 1 611 ? -21.762 -19.352 10.867 1.00 93.12 611 ILE A N 1
ATOM 4804 C CA . ILE A 1 611 ? -21.090 -18.573 9.809 1.00 93.12 611 ILE A CA 1
ATOM 4805 C C . ILE A 1 611 ? -19.860 -17.842 10.369 1.00 93.12 611 ILE A C 1
ATOM 4807 O O . ILE A 1 611 ? -18.811 -17.841 9.724 1.00 93.12 611 ILE A O 1
ATOM 4811 N N . LEU A 1 612 ? -19.955 -17.275 11.579 1.00 92.81 612 LEU A N 1
ATOM 4812 C CA . LEU A 1 612 ? -18.818 -16.632 12.249 1.00 92.81 612 LEU A CA 1
ATOM 4813 C C . LEU A 1 612 ? -17.689 -17.632 12.561 1.00 92.81 612 LEU A C 1
ATOM 4815 O O . LEU A 1 612 ? -16.516 -17.278 12.449 1.00 92.81 612 LEU A O 1
ATOM 4819 N N . LEU A 1 613 ? -18.025 -18.880 12.910 1.00 92.31 613 LEU A N 1
ATOM 4820 C CA . LEU A 1 613 ? -17.044 -19.947 13.134 1.00 92.31 613 LEU A CA 1
ATOM 4821 C C . LEU A 1 613 ? -16.286 -20.312 11.843 1.00 92.31 613 LEU A C 1
ATOM 4823 O O . LEU A 1 613 ? -15.058 -20.376 11.850 1.00 92.31 613 LEU A O 1
ATOM 4827 N N . ASP A 1 614 ? -17.005 -20.501 10.730 1.00 90.62 614 ASP A N 1
ATOM 4828 C CA . ASP A 1 614 ? -16.412 -20.811 9.417 1.00 90.62 614 ASP A CA 1
ATOM 4829 C C . ASP A 1 614 ? -15.533 -19.658 8.894 1.00 90.62 614 ASP A C 1
ATOM 4831 O O . ASP A 1 614 ? -14.461 -19.894 8.337 1.00 90.62 614 ASP A O 1
ATOM 4835 N N . LEU A 1 615 ? -15.941 -18.406 9.139 1.00 91.56 615 LEU A N 1
ATOM 4836 C CA . LEU A 1 615 ? -15.125 -17.225 8.848 1.00 91.56 615 LEU A CA 1
ATOM 4837 C C . LEU A 1 615 ? -13.832 -17.211 9.680 1.00 91.56 615 LEU A C 1
ATOM 4839 O O . LEU A 1 615 ? -12.752 -17.066 9.113 1.00 91.56 615 LEU A O 1
ATOM 4843 N N . LYS A 1 616 ? -13.923 -17.398 11.006 1.00 90.88 616 LYS A N 1
ATOM 4844 C CA . LYS A 1 616 ? -12.751 -17.425 11.903 1.00 90.88 616 LYS A CA 1
ATOM 4845 C C . LYS A 1 616 ? -11.747 -18.506 11.492 1.00 90.88 616 LYS A C 1
ATOM 4847 O O . LYS A 1 616 ? -10.555 -18.218 11.432 1.00 90.88 616 LYS A O 1
ATOM 4852 N N . GLY A 1 617 ? -12.221 -19.703 11.136 1.00 87.88 617 GLY A N 1
ATOM 4853 C CA . GLY A 1 617 ? -11.366 -20.778 10.624 1.00 87.88 617 GLY A CA 1
ATOM 4854 C C . GLY A 1 617 ? -10.643 -20.400 9.326 1.00 87.88 617 GLY A C 1
ATOM 4855 O O . GLY A 1 617 ? -9.421 -20.502 9.254 1.00 87.88 617 GLY A O 1
ATOM 4856 N N . LYS A 1 618 ? -11.380 -19.904 8.323 1.00 88.56 618 LYS A N 1
ATOM 4857 C CA . LYS A 1 618 ? -10.826 -19.572 6.996 1.00 88.56 618 LYS A CA 1
ATOM 4858 C C . LYS A 1 618 ? -9.854 -18.396 7.006 1.00 88.56 618 LYS A C 1
ATOM 4860 O O . LYS A 1 618 ? -8.874 -18.425 6.271 1.00 88.56 618 LYS A O 1
ATOM 4865 N N . VAL A 1 619 ? -10.103 -17.388 7.840 1.00 89.31 619 VAL A N 1
ATOM 4866 C CA . VAL A 1 619 ? -9.197 -16.240 8.010 1.00 89.31 619 VAL A CA 1
ATOM 4867 C C . VAL A 1 619 ? -7.926 -16.649 8.770 1.00 89.31 619 VAL A C 1
ATOM 4869 O O . VAL A 1 619 ? -6.844 -16.152 8.466 1.00 89.31 619 VAL A O 1
ATOM 4872 N N . HIS A 1 620 ? -8.014 -17.586 9.721 1.00 84.06 620 HIS A N 1
ATOM 4873 C CA . HIS A 1 620 ? -6.833 -18.094 10.427 1.00 84.06 620 HIS A CA 1
ATOM 4874 C C . HIS A 1 620 ? -5.917 -18.944 9.527 1.00 84.06 620 HIS A C 1
ATOM 4876 O O . HIS A 1 620 ? -4.701 -18.858 9.650 1.00 84.06 620 HIS A O 1
ATOM 4882 N N . SER A 1 621 ? -6.476 -19.708 8.581 1.00 84.00 621 SER A N 1
ATOM 4883 C CA . SER A 1 621 ? -5.713 -20.535 7.629 1.00 84.00 621 SER A CA 1
ATOM 4884 C C . SER A 1 621 ? -5.064 -19.774 6.457 1.00 84.00 621 SER A C 1
ATOM 4886 O O . SER A 1 621 ? -4.588 -20.411 5.520 1.00 84.00 621 SER A O 1
ATOM 4888 N N . ASP A 1 622 ? -5.102 -18.439 6.449 1.00 85.06 622 ASP A N 1
ATOM 4889 C CA . ASP A 1 622 ? -4.805 -17.626 5.265 1.00 85.06 622 ASP A CA 1
ATOM 4890 C C . ASP A 1 622 ? -3.395 -17.004 5.272 1.00 85.06 622 ASP A C 1
ATOM 4892 O O . ASP A 1 622 ? -3.099 -16.151 6.112 1.00 85.06 622 ASP A O 1
ATOM 4896 N N . ASP A 1 623 ? -2.550 -17.380 4.305 1.00 80.25 623 ASP A N 1
ATOM 4897 C CA . ASP A 1 623 ? -1.178 -16.872 4.135 1.00 80.25 623 ASP A CA 1
ATOM 4898 C C . ASP A 1 623 ? -1.032 -16.010 2.868 1.00 80.25 623 ASP A C 1
ATOM 4900 O O . ASP A 1 623 ? -1.218 -16.481 1.746 1.00 80.25 623 ASP A O 1
ATOM 4904 N N . ILE A 1 624 ? -0.631 -14.748 3.052 1.00 82.69 624 ILE A N 1
ATOM 4905 C CA . ILE A 1 624 ? -0.371 -13.781 1.974 1.00 82.69 624 ILE A CA 1
ATOM 4906 C C . ILE A 1 624 ? 1.118 -13.717 1.569 1.00 82.69 624 ILE A C 1
ATOM 4908 O O . ILE A 1 624 ? 1.463 -13.061 0.585 1.00 82.69 624 ILE A O 1
ATOM 4912 N N . SER A 1 625 ? 2.024 -14.393 2.288 1.00 76.12 625 SER A N 1
ATOM 4913 C CA . SER A 1 625 ? 3.483 -14.202 2.176 1.00 76.12 625 SER A CA 1
ATOM 4914 C C . SER A 1 625 ? 4.004 -14.360 0.747 1.00 76.12 625 SER A C 1
ATOM 4916 O O . SER A 1 625 ? 4.813 -13.557 0.283 1.00 76.12 625 SER A O 1
ATOM 4918 N N . ASN A 1 626 ? 3.502 -15.351 0.006 1.00 72.88 626 ASN A N 1
ATOM 4919 C CA . ASN A 1 626 ? 3.882 -15.573 -1.392 1.00 72.88 626 ASN A CA 1
ATOM 4920 C C . ASN A 1 626 ? 3.427 -14.428 -2.321 1.00 72.88 626 ASN A C 1
ATOM 4922 O O . ASN A 1 626 ? 4.171 -14.033 -3.219 1.00 72.88 626 ASN A O 1
ATOM 4926 N N . VAL A 1 627 ? 2.244 -13.853 -2.081 1.00 76.00 627 VAL A N 1
ATOM 4927 C CA . VAL A 1 627 ? 1.711 -12.712 -2.847 1.00 76.00 627 VAL A CA 1
ATOM 4928 C C . VAL A 1 627 ? 2.534 -11.449 -2.568 1.00 76.00 627 VAL A C 1
ATOM 4930 O O . VAL A 1 627 ? 2.840 -10.698 -3.497 1.00 76.00 627 VAL A O 1
ATOM 4933 N N . LEU A 1 628 ? 2.963 -11.250 -1.317 1.00 75.44 628 LEU A N 1
ATOM 4934 C CA . LEU A 1 628 ? 3.845 -10.148 -0.923 1.00 75.44 628 LEU A CA 1
ATOM 4935 C C . LEU A 1 628 ? 5.256 -10.274 -1.516 1.00 75.44 628 LEU A C 1
ATOM 4937 O O . LEU A 1 628 ? 5.785 -9.297 -2.043 1.00 75.44 628 LEU A O 1
ATOM 4941 N N . ILE A 1 629 ? 5.854 -11.473 -1.497 1.00 72.94 629 ILE A N 1
ATOM 4942 C CA . ILE A 1 629 ? 7.174 -11.722 -2.105 1.00 72.94 629 ILE A CA 1
ATOM 4943 C C . ILE A 1 629 ? 7.152 -11.366 -3.595 1.00 72.94 629 ILE A C 1
ATOM 4945 O O . ILE A 1 629 ? 8.003 -10.603 -4.052 1.00 72.94 629 ILE A O 1
ATOM 4949 N N . LEU A 1 630 ? 6.166 -11.872 -4.344 1.00 69.06 630 LEU A N 1
ATOM 4950 C CA . LEU A 1 630 ? 6.065 -11.663 -5.792 1.00 69.06 630 LEU A CA 1
ATOM 4951 C C . LEU A 1 630 ? 5.851 -10.189 -6.173 1.00 69.06 630 LEU A C 1
ATOM 4953 O O . LEU A 1 630 ? 6.397 -9.731 -7.175 1.00 69.06 630 LEU A O 1
ATOM 4957 N N . ASN A 1 631 ? 5.098 -9.431 -5.370 1.00 66.19 631 ASN A N 1
ATOM 4958 C CA . ASN A 1 631 ? 4.763 -8.036 -5.668 1.00 66.19 631 ASN A CA 1
ATOM 4959 C C . ASN A 1 631 ? 5.712 -7.003 -5.032 1.00 66.19 631 ASN A C 1
ATOM 4961 O O . ASN A 1 631 ? 5.515 -5.807 -5.240 1.00 66.19 631 ASN A O 1
ATOM 4965 N N . LYS A 1 632 ? 6.762 -7.422 -4.305 1.00 66.75 632 LYS A N 1
ATOM 4966 C CA . LYS A 1 632 ? 7.672 -6.555 -3.519 1.00 66.75 632 LYS A CA 1
ATOM 4967 C C . LYS A 1 632 ? 8.133 -5.274 -4.237 1.00 66.75 632 LYS A C 1
ATOM 4969 O O . LYS A 1 632 ? 8.219 -4.223 -3.611 1.00 66.75 632 LYS A O 1
ATOM 4974 N N . LYS A 1 633 ? 8.408 -5.338 -5.548 1.00 61.03 633 LYS A N 1
ATOM 4975 C CA . LYS A 1 633 ? 8.865 -4.187 -6.360 1.00 61.03 633 LYS A CA 1
ATOM 4976 C C . LYS A 1 633 ? 7.760 -3.157 -6.671 1.00 61.03 633 LYS A C 1
ATOM 4978 O O . LYS A 1 633 ? 8.080 -1.996 -6.895 1.00 61.03 633 LYS A O 1
ATOM 4983 N N . ALA A 1 634 ? 6.485 -3.554 -6.663 1.00 57.12 634 ALA A N 1
ATOM 4984 C CA . ALA A 1 634 ? 5.324 -2.662 -6.809 1.00 57.12 634 ALA A CA 1
ATOM 4985 C C . ALA A 1 634 ? 4.723 -2.236 -5.452 1.00 57.12 634 ALA A C 1
ATOM 4987 O O . ALA A 1 634 ? 4.093 -1.186 -5.338 1.00 57.12 634 ALA A O 1
ATOM 4988 N N . ILE A 1 635 ? 4.943 -3.047 -4.414 1.00 52.19 635 ILE A N 1
ATOM 4989 C CA . ILE A 1 635 ? 4.294 -2.960 -3.100 1.00 52.19 635 ILE A CA 1
ATOM 4990 C C . ILE A 1 635 ? 4.581 -1.673 -2.320 1.00 52.19 635 ILE A C 1
ATOM 4992 O O . ILE A 1 635 ? 3.722 -1.247 -1.553 1.00 52.19 635 ILE A O 1
ATOM 4996 N N . ALA A 1 636 ? 5.728 -1.024 -2.549 1.00 56.38 636 ALA A N 1
ATOM 4997 C CA . ALA A 1 636 ? 6.291 0.028 -1.692 1.00 56.38 636 ALA A CA 1
ATOM 4998 C C . ALA A 1 636 ? 5.400 1.264 -1.414 1.00 56.38 636 ALA A C 1
ATOM 5000 O O . ALA A 1 636 ? 5.757 2.073 -0.565 1.00 56.38 636 ALA A O 1
ATOM 5001 N N . ASN A 1 637 ? 4.266 1.431 -2.110 1.00 59.91 637 ASN A N 1
ATOM 5002 C CA . ASN A 1 637 ? 3.220 2.416 -1.784 1.00 59.91 637 ASN A CA 1
ATOM 5003 C C . ASN A 1 637 ? 1.775 1.881 -1.989 1.00 59.91 637 ASN A C 1
ATOM 5005 O O . ASN A 1 637 ? 0.845 2.674 -2.130 1.00 59.91 637 ASN A O 1
ATOM 5009 N N . GLN A 1 638 ? 1.557 0.559 -2.072 1.00 70.06 638 GLN A N 1
ATOM 5010 C CA . GLN A 1 638 ? 0.258 -0.036 -2.462 1.00 70.06 638 GLN A CA 1
ATOM 5011 C C . GLN A 1 638 ? -0.248 -1.188 -1.572 1.00 70.06 638 GLN A C 1
ATOM 5013 O O . GLN A 1 638 ? -1.301 -1.759 -1.861 1.00 70.06 638 GLN A O 1
ATOM 5018 N N . GLU A 1 639 ? 0.426 -1.502 -0.464 1.00 73.31 639 GLU A N 1
ATOM 5019 C CA . GLU A 1 639 ? 0.064 -2.608 0.444 1.00 73.31 639 GLU A CA 1
ATOM 5020 C C . GLU A 1 639 ? -1.413 -2.618 0.854 1.00 73.31 639 GLU A C 1
ATOM 5022 O O . GLU A 1 639 ? -2.086 -3.633 0.703 1.00 73.31 639 GLU A O 1
ATOM 5027 N N . SER A 1 640 ? -1.967 -1.475 1.271 1.00 74.69 640 SER A N 1
ATOM 5028 C CA . SER A 1 640 ? -3.375 -1.377 1.681 1.00 74.69 640 SER A CA 1
ATOM 5029 C C . SER A 1 640 ? -4.371 -1.703 0.559 1.00 74.69 640 SER A C 1
ATOM 5031 O O . SER A 1 640 ? -5.491 -2.123 0.844 1.00 74.69 640 SER A O 1
ATOM 5033 N N . GLN A 1 641 ? -3.994 -1.523 -0.714 1.00 80.12 641 GLN A N 1
ATOM 5034 C CA . GLN A 1 641 ? -4.831 -1.915 -1.853 1.00 80.12 641 GLN A CA 1
ATOM 5035 C C . GLN A 1 641 ? -4.757 -3.426 -2.096 1.00 80.12 641 GLN A C 1
ATOM 5037 O O . GLN A 1 641 ? -5.793 -4.053 -2.313 1.00 80.12 641 GLN A O 1
ATOM 5042 N N . LEU A 1 642 ? -3.560 -4.012 -1.984 1.00 81.19 642 LEU A N 1
ATOM 5043 C CA . LEU A 1 642 ? -3.353 -5.457 -2.084 1.00 81.19 642 LEU A CA 1
ATOM 5044 C C . LEU A 1 642 ? -4.064 -6.204 -0.945 1.00 81.19 642 LEU A C 1
ATOM 5046 O O . LEU A 1 642 ? -4.820 -7.131 -1.215 1.00 81.19 642 LEU A O 1
ATOM 5050 N N . PHE A 1 643 ? -3.910 -5.753 0.305 1.00 86.44 643 PHE A N 1
ATOM 5051 C CA . PHE A 1 643 ? -4.637 -6.297 1.457 1.00 86.44 643 PHE A CA 1
ATOM 5052 C C . PHE A 1 643 ? -6.151 -6.214 1.249 1.00 86.44 643 PHE A C 1
ATOM 5054 O O . PHE A 1 643 ? -6.857 -7.191 1.479 1.00 86.44 643 PHE A O 1
ATOM 5061 N N . LYS A 1 644 ? -6.666 -5.072 0.772 1.00 83.12 644 LYS A N 1
ATOM 5062 C CA . LYS A 1 644 ? -8.101 -4.900 0.513 1.00 83.12 644 LYS A CA 1
ATOM 5063 C C . LYS A 1 644 ? -8.613 -5.868 -0.555 1.00 83.12 644 LYS A C 1
ATOM 5065 O O . LYS A 1 644 ? -9.675 -6.446 -0.351 1.00 83.12 644 LYS A O 1
ATOM 5070 N N . ALA A 1 645 ? -7.875 -6.048 -1.653 1.00 84.56 645 ALA A N 1
ATOM 5071 C CA . ALA A 1 645 ? -8.218 -6.995 -2.712 1.00 84.56 645 ALA A CA 1
ATOM 5072 C C . ALA A 1 645 ? -8.198 -8.447 -2.204 1.00 84.56 645 ALA A C 1
ATOM 5074 O O . ALA A 1 645 ? -9.149 -9.193 -2.427 1.00 84.56 645 ALA A O 1
ATOM 5075 N N . GLU A 1 646 ? -7.160 -8.827 -1.457 1.00 85.56 646 GLU A N 1
ATOM 5076 C CA . GLU A 1 646 ? -7.015 -10.176 -0.908 1.00 85.56 646 GLU A CA 1
ATOM 5077 C C . GLU A 1 646 ? -8.110 -10.487 0.130 1.00 85.56 646 GLU A C 1
ATOM 5079 O O . GLU A 1 646 ? -8.674 -11.579 0.128 1.00 85.56 646 GLU A O 1
ATOM 5084 N N . LEU A 1 647 ? -8.509 -9.511 0.955 1.00 87.00 647 LEU A N 1
ATOM 5085 C CA . LEU A 1 647 ? -9.620 -9.657 1.905 1.00 87.00 647 LEU A CA 1
ATOM 5086 C C . LEU A 1 647 ? -11.001 -9.754 1.230 1.00 87.00 647 LEU A C 1
ATOM 5088 O O . LEU A 1 647 ? -11.945 -10.231 1.867 1.00 87.00 647 LEU A O 1
ATOM 5092 N N . GLU A 1 648 ? -11.161 -9.372 -0.046 1.00 87.56 648 GLU A N 1
ATOM 5093 C CA . GLU A 1 648 ? -12.465 -9.473 -0.721 1.00 87.56 648 GLU A CA 1
ATOM 5094 C C . GLU A 1 648 ? -12.954 -10.924 -0.859 1.00 87.56 648 GLU A C 1
ATOM 5096 O O . GLU A 1 648 ? -14.165 -11.155 -0.906 1.00 87.56 648 GLU A O 1
ATOM 5101 N N . LYS A 1 649 ? -12.059 -11.922 -0.800 1.00 89.44 649 LYS A N 1
ATOM 5102 C CA . LYS A 1 649 ? -12.439 -13.348 -0.760 1.00 89.44 649 LYS A CA 1
ATOM 5103 C C . LYS A 1 649 ? -13.300 -13.722 0.457 1.00 89.44 649 LYS A C 1
ATOM 5105 O O . LYS A 1 649 ? -14.026 -14.713 0.401 1.00 89.44 649 LYS A O 1
ATOM 5110 N N . PHE A 1 650 ? -13.284 -12.917 1.526 1.00 92.81 650 PHE A N 1
ATOM 5111 C CA . PHE A 1 650 ? -14.119 -13.104 2.720 1.00 92.81 650 PHE A CA 1
ATOM 5112 C C . PHE A 1 650 ? -15.482 -12.381 2.649 1.00 92.81 650 PHE A C 1
ATOM 5114 O O . PHE A 1 650 ? -16.365 -12.669 3.463 1.00 92.81 650 PHE A O 1
ATOM 5121 N N . ARG A 1 651 ? -15.721 -11.518 1.642 1.00 89.56 651 ARG A N 1
ATOM 5122 C CA . ARG A 1 651 ? -17.016 -10.833 1.411 1.00 89.56 651 ARG A CA 1
ATOM 5123 C C . ARG A 1 651 ? -18.240 -11.769 1.438 1.00 89.56 651 ARG A C 1
ATOM 5125 O O . ARG A 1 651 ? -19.256 -11.358 2.002 1.00 89.56 651 ARG A O 1
ATOM 5132 N N . PRO A 1 652 ? -18.213 -13.007 0.889 1.00 92.56 652 PRO A N 1
ATOM 5133 C CA . PRO A 1 652 ? -19.377 -13.897 0.919 1.00 92.56 652 PRO A CA 1
ATOM 5134 C C . PRO A 1 652 ? -19.848 -14.239 2.339 1.00 92.56 652 PRO A C 1
ATOM 5136 O O . PRO A 1 652 ? -21.051 -14.348 2.577 1.00 92.56 652 PRO A O 1
ATOM 5139 N N . HIS A 1 653 ? -18.928 -14.359 3.300 1.00 92.12 653 HIS A N 1
ATOM 5140 C CA . HIS A 1 653 ? -19.250 -14.621 4.706 1.00 92.12 653 HIS A CA 1
ATOM 5141 C C . HIS A 1 653 ? -19.864 -13.400 5.382 1.00 92.12 653 HIS A C 1
ATOM 5143 O O . HIS A 1 653 ? -20.910 -13.529 6.016 1.00 92.12 653 HIS A O 1
ATOM 5149 N N . GLN A 1 654 ? -19.278 -12.217 5.178 1.00 92.19 654 GLN A N 1
ATOM 5150 C CA . GLN A 1 654 ? -19.813 -10.946 5.685 1.00 92.19 654 GLN A CA 1
ATOM 5151 C C . GLN A 1 654 ? -21.242 -10.707 5.167 1.00 92.19 654 GLN A C 1
ATOM 5153 O O . GLN A 1 654 ? -22.153 -10.391 5.934 1.00 92.19 654 GLN A O 1
ATOM 5158 N N . ASN A 1 655 ? -21.472 -10.965 3.875 1.00 93.44 655 ASN A N 1
ATOM 5159 C CA . ASN A 1 655 ? -22.791 -10.869 3.249 1.00 93.44 655 ASN A CA 1
ATOM 5160 C C . ASN A 1 655 ? -23.802 -11.859 3.855 1.00 93.44 655 ASN A C 1
ATOM 5162 O O . ASN A 1 655 ? -24.962 -11.497 4.047 1.00 93.44 655 ASN A O 1
ATOM 5166 N N . ARG A 1 656 ? -23.387 -13.083 4.214 1.00 94.12 656 ARG A N 1
ATOM 5167 C CA . ARG A 1 656 ? -24.262 -14.051 4.904 1.00 94.12 656 ARG A CA 1
ATOM 5168 C C . ARG A 1 656 ? -24.575 -13.643 6.350 1.00 94.12 656 ARG A C 1
ATOM 5170 O O . ARG A 1 656 ? -25.704 -13.852 6.788 1.00 94.12 656 ARG A O 1
ATOM 5177 N N . ILE A 1 657 ? -23.636 -13.020 7.070 1.00 92.88 657 ILE A N 1
ATOM 5178 C CA . ILE A 1 657 ? -23.889 -12.438 8.404 1.00 92.88 657 ILE A CA 1
ATOM 5179 C C . ILE A 1 657 ? -24.901 -11.284 8.297 1.00 92.88 657 ILE A C 1
ATOM 5181 O O . ILE A 1 657 ? -25.880 -11.256 9.042 1.00 92.88 657 ILE A O 1
ATOM 5185 N N . LEU A 1 658 ? -24.734 -10.383 7.322 1.00 92.81 658 LEU A N 1
ATOM 5186 C CA . LEU A 1 658 ? -25.690 -9.303 7.042 1.00 92.81 658 LEU A CA 1
ATOM 5187 C C . LEU A 1 658 ? -27.087 -9.840 6.691 1.00 92.81 658 LEU A C 1
ATOM 5189 O O . LEU A 1 658 ? -28.080 -9.381 7.254 1.00 92.81 658 LEU A O 1
ATOM 5193 N N . GLN A 1 659 ? -27.183 -10.857 5.828 1.00 92.94 659 GLN A N 1
ATOM 5194 C CA . GLN A 1 659 ? -28.454 -11.516 5.501 1.00 92.94 659 GLN A CA 1
ATOM 5195 C C . GLN A 1 659 ? -29.121 -12.143 6.736 1.00 92.94 659 GLN A C 1
ATOM 5197 O O . GLN A 1 659 ? -30.330 -11.987 6.914 1.00 92.94 659 GLN A O 1
ATOM 5202 N N . ALA A 1 660 ? -28.356 -12.793 7.622 1.00 92.94 660 ALA A N 1
ATOM 5203 C CA . ALA A 1 660 ? -28.875 -13.322 8.884 1.00 92.94 660 ALA A CA 1
ATOM 5204 C C . ALA A 1 660 ? -29.395 -12.205 9.813 1.00 92.94 660 ALA A C 1
ATOM 5206 O O . ALA A 1 660 ? -30.465 -12.351 10.405 1.00 92.94 660 ALA A O 1
ATOM 5207 N N . ASN A 1 661 ? -28.706 -11.061 9.888 1.00 92.81 661 ASN A N 1
ATOM 5208 C CA . ASN A 1 661 ? -29.156 -9.907 10.674 1.00 92.81 661 ASN A CA 1
ATOM 5209 C C . ASN A 1 661 ? -30.437 -9.273 10.100 1.00 92.81 661 ASN A C 1
ATOM 5211 O O . ASN A 1 661 ? -31.375 -9.019 10.854 1.00 92.81 661 ASN A O 1
ATOM 5215 N N . HIS A 1 662 ? -30.553 -9.100 8.779 1.00 93.00 662 HIS A N 1
ATOM 5216 C CA . HIS A 1 662 ? -31.798 -8.625 8.156 1.00 93.00 662 HIS A CA 1
ATOM 5217 C C . HIS A 1 662 ? -32.971 -9.602 8.367 1.00 93.00 662 HIS A C 1
ATOM 5219 O O . HIS A 1 662 ? -34.088 -9.177 8.672 1.00 93.00 662 HIS A O 1
ATOM 5225 N N . LYS A 1 663 ? -32.714 -10.914 8.271 1.00 93.12 663 LYS A N 1
ATOM 5226 C CA . LYS A 1 663 ? -33.683 -11.987 8.554 1.00 93.12 663 LYS A CA 1
ATOM 5227 C C . LYS A 1 663 ? -34.157 -11.942 10.013 1.00 93.12 663 LYS A C 1
ATOM 5229 O O . LYS A 1 663 ? -35.358 -12.025 10.255 1.00 93.12 663 LYS A O 1
ATOM 5234 N N . GLN A 1 664 ? -33.250 -11.721 10.971 1.00 94.06 664 GLN A N 1
ATOM 5235 C CA . GLN A 1 664 ? -33.601 -11.483 12.377 1.00 94.06 664 GLN A CA 1
ATOM 5236 C C . GLN A 1 664 ? -34.471 -10.230 12.544 1.00 94.06 664 GLN A C 1
ATOM 5238 O O . GLN A 1 664 ? -35.522 -10.314 13.171 1.00 94.06 664 GLN A O 1
ATOM 5243 N N . ALA A 1 665 ? -34.067 -9.086 11.986 1.00 92.00 665 ALA A N 1
ATOM 5244 C CA . ALA A 1 665 ? -34.808 -7.831 12.126 1.00 92.00 665 ALA A CA 1
ATOM 5245 C C . ALA A 1 665 ? -36.245 -7.932 11.569 1.00 92.00 665 ALA A C 1
ATOM 5247 O O . ALA A 1 665 ? -37.186 -7.431 12.187 1.00 92.00 665 ALA A O 1
ATOM 5248 N N . SER A 1 666 ? -36.443 -8.641 10.448 1.00 92.94 666 SER A N 1
ATOM 5249 C CA . SER A 1 666 ? -37.784 -8.929 9.913 1.00 92.94 666 SER A CA 1
ATOM 5250 C C . SER A 1 666 ? -38.600 -9.813 10.860 1.00 92.94 666 SER A C 1
ATOM 5252 O O . SER A 1 666 ? -39.758 -9.501 11.135 1.00 92.94 666 SER A O 1
ATOM 5254 N N . LEU A 1 667 ? -37.999 -10.878 11.405 1.00 92.44 667 LEU A N 1
ATOM 5255 C CA . LEU A 1 667 ? -38.676 -11.780 12.342 1.00 92.44 667 LEU A CA 1
ATOM 5256 C C . LEU A 1 667 ? -39.025 -11.084 13.666 1.00 92.44 667 LEU A C 1
ATOM 5258 O O . LEU A 1 667 ? -40.109 -11.310 14.188 1.00 92.44 667 LEU A O 1
ATOM 5262 N N . LEU A 1 668 ? -38.166 -10.201 14.189 1.00 90.00 668 LEU A N 1
ATOM 5263 C CA . LEU A 1 668 ? -38.462 -9.389 15.378 1.00 90.00 668 LEU A CA 1
ATOM 5264 C C . LEU A 1 668 ? -39.622 -8.414 15.127 1.00 90.00 668 LEU A C 1
ATOM 5266 O O . LEU A 1 668 ? -40.489 -8.251 15.987 1.00 90.00 668 LEU A O 1
ATOM 5270 N N . LYS A 1 669 ? -39.686 -7.797 13.940 1.00 90.00 669 LYS A N 1
ATOM 5271 C CA . LYS A 1 669 ? -40.800 -6.918 13.547 1.00 90.00 669 LYS A CA 1
ATOM 5272 C C . LYS A 1 669 ? -42.119 -7.688 13.422 1.00 90.00 669 LYS A C 1
ATOM 5274 O O . LYS A 1 669 ? -43.160 -7.196 13.856 1.00 90.00 669 LYS A O 1
ATOM 5279 N N . GLU A 1 670 ? -42.080 -8.899 12.869 1.00 90.06 670 GLU A N 1
ATOM 5280 C CA . GLU A 1 670 ? -43.245 -9.780 12.766 1.00 90.06 670 GLU A CA 1
ATOM 5281 C C . GLU A 1 670 ? -43.689 -10.335 14.130 1.00 90.06 670 GLU A C 1
ATOM 5283 O O . GLU A 1 670 ? -44.885 -10.329 14.425 1.00 90.06 670 GLU A O 1
ATOM 5288 N N . LEU A 1 671 ? -42.744 -10.720 14.994 1.00 89.44 671 LEU A N 1
ATOM 5289 C CA . LEU A 1 671 ? -42.986 -11.114 16.386 1.00 89.44 671 LEU A CA 1
ATOM 5290 C C . LEU A 1 671 ? -43.669 -9.981 17.161 1.00 89.44 671 LEU A C 1
ATOM 5292 O O . LEU A 1 671 ? -44.721 -10.188 17.761 1.00 89.44 671 LEU A O 1
ATOM 5296 N N . THR A 1 672 ? -43.119 -8.765 17.074 1.00 85.56 672 THR A N 1
ATOM 5297 C CA . THR A 1 672 ? -43.661 -7.568 17.735 1.00 85.56 672 THR A CA 1
ATOM 5298 C C . THR A 1 672 ? -45.081 -7.263 17.266 1.00 85.56 672 THR A C 1
ATOM 5300 O O . THR A 1 672 ? -45.934 -6.972 18.101 1.00 85.56 672 THR A O 1
ATOM 5303 N N . ARG A 1 673 ? -45.371 -7.372 15.958 1.00 86.31 673 ARG A N 1
ATOM 5304 C CA . ARG A 1 673 ? -46.739 -7.236 15.423 1.00 86.31 673 ARG A CA 1
ATOM 5305 C C . ARG A 1 673 ? -47.666 -8.294 16.024 1.00 86.31 673 ARG A C 1
ATOM 5307 O O . ARG A 1 673 ? -48.640 -7.939 16.670 1.00 86.31 673 ARG A O 1
ATOM 5314 N N . THR A 1 674 ? -47.330 -9.570 15.846 1.00 83.56 674 THR A N 1
ATOM 5315 C CA . THR A 1 674 ? -48.196 -10.710 16.200 1.00 83.56 674 THR A CA 1
ATOM 5316 C C . THR A 1 674 ? -48.501 -10.744 17.702 1.00 83.56 674 THR A C 1
ATOM 5318 O O . THR A 1 674 ? -49.637 -10.968 18.108 1.00 83.56 674 THR A O 1
ATOM 5321 N N . TYR A 1 675 ? -47.517 -10.413 18.541 1.00 81.94 675 TYR A N 1
ATOM 5322 C CA . TYR A 1 675 ? -47.703 -10.265 19.984 1.00 81.94 675 TYR A CA 1
ATOM 5323 C C . TYR A 1 675 ? -48.487 -8.991 20.361 1.00 81.94 675 TYR A C 1
ATOM 5325 O O . TYR A 1 675 ? -49.317 -9.023 21.266 1.00 81.94 675 TYR A O 1
ATOM 5333 N N . SER A 1 676 ? -48.310 -7.878 19.636 1.00 81.12 676 SER A N 1
ATOM 5334 C CA . SER A 1 676 ? -49.144 -6.674 19.814 1.00 81.12 676 SER A CA 1
ATOM 5335 C C . SER A 1 676 ? -50.600 -6.885 19.390 1.00 81.12 676 SER A C 1
ATOM 5337 O O . SER A 1 676 ? -51.476 -6.171 19.874 1.00 81.12 676 SER A O 1
ATOM 5339 N N . ASP A 1 677 ? -50.868 -7.830 18.487 1.00 79.00 677 ASP A N 1
ATOM 5340 C CA . ASP A 1 677 ? -52.218 -8.244 18.109 1.00 79.00 677 ASP A CA 1
ATOM 5341 C C . ASP A 1 677 ? -52.846 -9.129 19.202 1.00 79.00 677 ASP A C 1
ATOM 5343 O O . ASP A 1 677 ? -53.946 -8.819 19.658 1.00 79.00 677 ASP A O 1
ATOM 5347 N N . LEU A 1 678 ? -52.105 -10.115 19.728 1.00 76.50 678 LEU A N 1
ATOM 5348 C CA . LEU A 1 678 ? -52.507 -10.945 20.878 1.00 76.50 678 LEU A CA 1
ATOM 5349 C C . LEU A 1 678 ? -52.863 -10.103 22.124 1.00 76.50 678 LEU A C 1
ATOM 5351 O O . LEU A 1 678 ? -53.852 -10.368 22.808 1.00 76.50 678 LEU A O 1
ATOM 5355 N N . LEU A 1 679 ? -52.106 -9.031 22.394 1.00 71.12 679 LEU A N 1
ATOM 5356 C CA . LEU A 1 679 ? -52.344 -8.101 23.511 1.00 71.12 679 LEU A CA 1
ATOM 5357 C C . LEU A 1 679 ? -53.600 -7.209 23.364 1.00 71.12 679 LEU A C 1
ATOM 5359 O O . LEU A 1 679 ? -53.885 -6.406 24.260 1.00 71.12 679 LEU A O 1
ATOM 5363 N N . LYS A 1 680 ? -54.363 -7.316 22.264 1.00 75.31 680 LYS A N 1
ATOM 5364 C CA . LYS A 1 680 ? -55.625 -6.571 22.078 1.00 75.31 680 LYS A CA 1
ATOM 5365 C C . LYS A 1 680 ? -56.831 -7.240 22.739 1.00 75.31 680 LYS A C 1
ATOM 5367 O O . LYS A 1 680 ? -57.801 -6.532 23.021 1.00 75.31 680 LYS A O 1
ATOM 5372 N N . ASP A 1 681 ? -56.795 -8.547 23.022 1.00 68.81 681 ASP A N 1
ATOM 5373 C CA . ASP A 1 681 ? -57.881 -9.203 23.763 1.00 68.81 681 ASP A CA 1
ATOM 5374 C C . ASP A 1 681 ? -57.907 -8.697 25.221 1.00 68.81 681 ASP A C 1
ATOM 5376 O O . ASP A 1 681 ? -56.898 -8.657 25.934 1.00 68.81 681 ASP A O 1
ATOM 5380 N N . LYS A 1 682 ? -59.095 -8.296 25.684 1.00 60.84 682 LYS A N 1
ATOM 5381 C CA . LYS A 1 682 ? -59.318 -7.804 27.049 1.00 60.84 682 LYS A CA 1
ATOM 5382 C C . LYS A 1 682 ? -59.016 -8.868 28.114 1.00 60.84 682 LYS A C 1
ATOM 5384 O O . LYS A 1 682 ? -58.591 -8.492 29.204 1.00 60.84 682 LYS A O 1
ATOM 5389 N N . ARG A 1 683 ? -59.204 -10.156 27.801 1.00 60.56 683 ARG A N 1
ATOM 5390 C CA . ARG A 1 683 ? -58.971 -11.310 28.690 1.00 60.56 683 ARG A CA 1
ATOM 5391 C C . ARG A 1 683 ? -57.477 -11.514 28.956 1.00 60.56 683 ARG A C 1
ATOM 5393 O O . ARG A 1 683 ? -57.054 -11.542 30.113 1.00 60.56 683 ARG A O 1
ATOM 5400 N N . VAL A 1 684 ? -56.673 -11.520 27.887 1.00 61.19 684 VAL A N 1
ATOM 5401 C CA . VAL A 1 684 ? -55.195 -11.547 27.928 1.00 61.19 684 VAL A CA 1
ATOM 5402 C C . VAL A 1 684 ? -54.662 -10.416 28.816 1.00 61.19 684 VAL A C 1
ATOM 5404 O O . VAL A 1 684 ? -53.805 -10.626 29.675 1.00 61.19 684 VAL A O 1
ATOM 5407 N N . ARG A 1 685 ? -55.224 -9.212 28.665 1.00 61.88 685 ARG A N 1
ATOM 5408 C CA . ARG A 1 685 ? -54.773 -8.002 29.364 1.00 61.88 685 ARG A CA 1
ATOM 5409 C C . ARG A 1 685 ? -55.080 -7.984 30.870 1.00 61.88 685 ARG A C 1
ATOM 5411 O O . ARG A 1 685 ? -54.316 -7.394 31.634 1.00 61.88 685 ARG A O 1
ATOM 5418 N N . SER A 1 686 ? -56.161 -8.629 31.321 1.00 60.09 686 SER A N 1
ATOM 5419 C CA . SER A 1 686 ? -56.457 -8.772 32.758 1.00 60.09 686 SER A CA 1
ATOM 5420 C C . SER A 1 686 ? -55.554 -9.789 33.460 1.00 60.09 686 SER A C 1
ATOM 5422 O O . SER A 1 686 ? -55.143 -9.543 34.594 1.00 60.09 686 SER A O 1
ATOM 5424 N N . GLU A 1 687 ? -55.191 -10.881 32.784 1.00 58.19 687 GLU A N 1
ATOM 5425 C CA . GLU A 1 687 ? -54.238 -11.871 33.306 1.00 58.19 687 GLU A CA 1
ATOM 5426 C C . GLU A 1 687 ? -52.819 -11.295 33.367 1.00 58.19 687 GLU A C 1
ATOM 5428 O O . GLU A 1 687 ? -52.165 -11.349 34.413 1.00 58.19 687 GLU A O 1
ATOM 5433 N N . GLN A 1 688 ? -52.395 -10.617 32.294 1.00 61.19 688 GLN A N 1
ATOM 5434 C CA . GLN A 1 688 ? -51.137 -9.870 32.235 1.00 61.19 688 GLN A CA 1
ATOM 5435 C C . GLN A 1 688 ? -50.971 -8.937 33.447 1.00 61.19 688 GLN A C 1
ATOM 5437 O O . GLN A 1 688 ? -49.918 -8.937 34.080 1.00 61.19 688 GLN A O 1
ATOM 5442 N N . SER A 1 689 ? -52.015 -8.187 33.824 1.00 60.47 689 SER A N 1
ATOM 5443 C CA . SER A 1 689 ? -51.954 -7.249 34.955 1.00 60.47 689 SER A CA 1
ATOM 5444 C C . SER A 1 689 ? -51.706 -7.920 36.313 1.00 60.47 689 SER A C 1
ATOM 5446 O O . SER A 1 689 ? -51.112 -7.282 37.185 1.00 60.47 689 SER A O 1
ATOM 5448 N N . LYS A 1 690 ? -52.162 -9.163 36.523 1.00 59.94 690 LYS A N 1
ATOM 5449 C CA . LYS A 1 690 ? -51.886 -9.924 37.756 1.00 59.94 690 LYS A CA 1
ATOM 5450 C C . LYS A 1 690 ? -50.446 -10.431 37.742 1.00 59.94 690 LYS A C 1
ATOM 5452 O O . LYS A 1 690 ? -49.690 -10.195 38.686 1.00 59.94 690 LYS A O 1
ATOM 5457 N N . TYR A 1 691 ? -50.055 -11.062 36.633 1.00 61.00 691 TYR A N 1
ATOM 5458 C CA . TYR A 1 691 ? -48.713 -11.603 36.437 1.00 61.00 691 TYR A CA 1
ATOM 5459 C C . TYR A 1 691 ? -47.633 -10.521 36.551 1.00 61.00 691 TYR A C 1
ATOM 5461 O O . TYR A 1 691 ? -46.607 -10.739 37.186 1.00 61.00 691 TYR A O 1
ATOM 5469 N N . GLU A 1 692 ? -47.874 -9.310 36.040 1.00 59.31 692 GLU A N 1
ATOM 5470 C CA . GLU A 1 692 ? -46.925 -8.201 36.151 1.00 59.31 692 GLU A CA 1
ATOM 5471 C C . GLU A 1 692 ? -46.601 -7.779 37.594 1.00 59.31 692 GLU A C 1
ATOM 5473 O O . GLU A 1 692 ? -45.567 -7.143 37.807 1.00 59.31 692 GLU A O 1
ATOM 5478 N N . ALA A 1 693 ? -47.446 -8.070 38.587 1.00 61.56 693 ALA A N 1
ATOM 5479 C CA . ALA A 1 693 ? -47.110 -7.827 39.990 1.00 61.56 693 ALA A CA 1
ATOM 5480 C C . ALA A 1 693 ? -46.140 -8.899 40.520 1.00 61.56 693 ALA A C 1
ATOM 5482 O O . ALA A 1 693 ? -45.102 -8.565 41.091 1.00 61.56 693 ALA A O 1
ATOM 5483 N N . PHE A 1 694 ? -46.444 -10.173 40.260 1.00 63.12 694 PHE A N 1
ATOM 5484 C CA . PHE A 1 694 ? -45.656 -11.325 40.707 1.00 63.12 694 PHE A CA 1
ATOM 5485 C C . PHE A 1 694 ? -44.303 -11.432 39.983 1.00 63.12 694 PHE A C 1
ATOM 5487 O O . PHE A 1 694 ? -43.251 -11.507 40.617 1.00 63.12 694 PHE A O 1
ATOM 5494 N N . SER A 1 695 ? -44.306 -11.307 38.653 1.00 60.59 695 SER A N 1
ATOM 5495 C CA . SER A 1 695 ? -43.112 -11.314 37.798 1.00 60.59 695 SER A CA 1
ATOM 5496 C C . SER A 1 695 ? -42.110 -10.214 38.170 1.00 60.59 695 SER A C 1
ATOM 5498 O O . SER A 1 695 ? -40.906 -10.444 38.112 1.00 60.59 695 SER A O 1
ATOM 5500 N N . ARG A 1 696 ? -42.554 -9.041 38.654 1.00 68.12 696 ARG A N 1
ATOM 5501 C CA . ARG A 1 696 ? -41.633 -8.007 39.175 1.00 68.12 696 ARG A CA 1
ATOM 5502 C C . ARG A 1 696 ? -40.867 -8.470 40.419 1.00 68.12 696 ARG A C 1
ATOM 5504 O O . ARG A 1 696 ? -39.688 -8.142 40.557 1.00 68.12 696 ARG A O 1
ATOM 5511 N N . GLN A 1 697 ? -41.495 -9.252 41.297 1.00 68.62 697 GLN A N 1
ATOM 5512 C CA . GLN A 1 697 ? -40.830 -9.842 42.464 1.00 68.62 697 GLN A CA 1
ATOM 5513 C C . GLN A 1 697 ? -39.903 -10.991 42.032 1.00 68.62 697 GLN A C 1
ATOM 5515 O O . GLN A 1 697 ? -38.720 -10.970 42.382 1.00 68.62 697 GLN A O 1
ATOM 5520 N N . ARG A 1 698 ? -40.388 -11.898 41.166 1.00 70.56 698 ARG A N 1
ATOM 5521 C CA . ARG A 1 698 ? -39.601 -13.003 40.582 1.00 70.56 698 ARG A CA 1
ATOM 5522 C C . ARG A 1 698 ? -38.333 -12.501 39.890 1.00 70.56 698 ARG A C 1
ATOM 5524 O O . ARG A 1 698 ? -37.232 -12.928 40.228 1.00 70.56 698 ARG A O 1
ATOM 5531 N N . ASN A 1 699 ? -38.459 -11.524 38.992 1.00 69.69 699 ASN A N 1
ATOM 5532 C CA . ASN A 1 699 ? -37.334 -10.981 38.230 1.00 69.69 699 ASN A CA 1
ATOM 5533 C C . ASN A 1 699 ? -36.328 -10.236 39.119 1.00 69.69 699 ASN A C 1
ATOM 5535 O O . ASN A 1 699 ? -35.141 -10.232 38.802 1.00 69.69 699 ASN A O 1
ATOM 5539 N N . THR A 1 700 ? -36.752 -9.656 40.248 1.00 75.50 700 THR A N 1
ATOM 5540 C CA . THR A 1 700 ? -35.829 -9.036 41.218 1.00 75.50 700 THR A CA 1
ATOM 5541 C C . THR A 1 700 ? -34.933 -10.092 41.876 1.00 75.50 700 THR A C 1
ATOM 5543 O O . THR A 1 700 ? -33.716 -9.914 41.939 1.00 75.50 700 THR A O 1
ATOM 5546 N N . VAL A 1 701 ? -35.512 -11.222 42.301 1.00 76.62 701 VAL A N 1
ATOM 5547 C CA . VAL A 1 701 ? -34.766 -12.362 42.864 1.00 76.62 701 VAL A CA 1
ATOM 5548 C C . VAL A 1 701 ? -33.875 -13.009 41.800 1.00 76.62 701 VAL A C 1
ATOM 5550 O O . VAL A 1 701 ? -32.665 -13.131 42.003 1.00 76.62 701 VAL A O 1
ATOM 5553 N N . MET A 1 702 ? -34.438 -13.343 40.636 1.00 77.31 702 MET A N 1
ATOM 5554 C CA . MET A 1 702 ? -33.703 -13.982 39.542 1.00 77.31 702 MET A CA 1
ATOM 5555 C C . MET A 1 702 ? -32.557 -13.112 39.022 1.00 77.31 702 MET A C 1
ATOM 5557 O O . MET A 1 702 ? -31.490 -13.640 38.745 1.00 77.31 702 MET A O 1
ATOM 5561 N N . THR A 1 703 ? -32.699 -11.783 38.961 1.00 78.06 703 THR A N 1
ATOM 5562 C CA . THR A 1 703 ? -31.598 -10.896 38.533 1.00 78.06 703 THR A CA 1
ATOM 5563 C C . THR A 1 703 ? -30.433 -10.886 39.532 1.00 78.06 703 THR A C 1
ATOM 5565 O O . THR A 1 703 ? -29.278 -10.829 39.105 1.00 78.06 703 THR A O 1
ATOM 5568 N N . LYS A 1 704 ? -30.696 -10.999 40.847 1.00 82.69 704 LYS A N 1
ATOM 5569 C CA . LYS A 1 704 ? -29.634 -11.139 41.863 1.00 82.69 704 LYS A CA 1
ATOM 5570 C C . LYS A 1 704 ? -28.852 -12.435 41.643 1.00 82.69 704 LYS A C 1
ATOM 5572 O O . LYS A 1 704 ? -27.635 -12.394 41.490 1.00 82.69 704 LYS A O 1
ATOM 5577 N N . TYR A 1 705 ? -29.546 -13.571 41.579 1.00 83.00 705 TYR A N 1
ATOM 5578 C CA . TYR A 1 705 ? -28.892 -14.879 41.489 1.00 83.00 705 TYR A CA 1
ATOM 5579 C C . TYR A 1 705 ? -28.325 -15.191 40.092 1.00 83.00 705 TYR A C 1
ATOM 5581 O O . TYR A 1 705 ? -27.271 -15.814 40.008 1.00 83.00 705 TYR A O 1
ATOM 5589 N N . ARG A 1 706 ? -28.893 -14.636 39.011 1.00 82.06 706 ARG A N 1
ATOM 5590 C CA . ARG A 1 706 ? -28.295 -14.667 37.663 1.00 82.06 706 ARG A CA 1
ATOM 5591 C C . ARG A 1 706 ? -26.954 -13.935 37.627 1.00 82.06 706 ARG A C 1
ATOM 5593 O O . ARG A 1 706 ? -26.007 -14.449 37.046 1.00 82.06 706 ARG A O 1
ATOM 5600 N N . ARG A 1 707 ? -26.840 -12.776 38.295 1.00 81.06 707 ARG A N 1
ATOM 5601 C CA . ARG A 1 707 ? -25.555 -12.069 38.447 1.00 81.06 707 ARG A CA 1
ATOM 5602 C C . ARG A 1 707 ? -24.553 -12.880 39.271 1.00 81.06 707 ARG A C 1
ATOM 5604 O O . ARG A 1 707 ? -23.385 -12.910 38.909 1.00 81.06 707 ARG A O 1
ATOM 5611 N N . ILE A 1 708 ? -24.990 -13.544 40.343 1.00 84.25 708 ILE A N 1
ATOM 5612 C CA . ILE A 1 708 ? -24.109 -14.408 41.147 1.00 84.25 708 ILE A CA 1
ATOM 5613 C C . ILE A 1 708 ? -23.595 -15.580 40.296 1.00 84.25 708 ILE A C 1
ATOM 5615 O O . ILE A 1 708 ? -22.387 -15.783 40.226 1.00 84.25 708 ILE A O 1
ATOM 5619 N N . ASN A 1 709 ? -24.465 -16.286 39.566 1.00 82.31 709 ASN A N 1
ATOM 5620 C CA . ASN A 1 709 ? -24.032 -17.359 38.667 1.00 82.31 709 ASN A CA 1
ATOM 5621 C C . ASN A 1 709 ? -23.130 -16.844 37.523 1.00 82.31 709 ASN A C 1
ATOM 5623 O O . ASN A 1 709 ? -22.153 -17.494 37.157 1.00 82.31 709 ASN A O 1
ATOM 5627 N N . GLN A 1 710 ? -23.387 -15.652 36.979 1.00 83.88 710 GLN A N 1
ATOM 5628 C CA . GLN A 1 710 ? -22.496 -15.071 35.973 1.00 83.88 710 GLN A CA 1
ATOM 5629 C C . GLN A 1 710 ? -21.107 -14.764 36.560 1.00 83.88 710 GLN A C 1
ATOM 5631 O O . GLN A 1 710 ? -20.113 -15.218 36.001 1.00 83.88 710 GLN A O 1
ATOM 5636 N N . ASN A 1 711 ? -21.032 -14.147 37.746 1.00 85.44 711 ASN A N 1
ATOM 5637 C CA . ASN A 1 711 ? -19.772 -13.948 38.472 1.00 85.44 711 ASN A CA 1
ATOM 5638 C C . ASN A 1 711 ? -19.042 -15.279 38.759 1.00 85.44 711 ASN A C 1
ATOM 5640 O O . ASN A 1 711 ? -17.815 -15.323 38.708 1.00 85.44 711 ASN A O 1
ATOM 5644 N N . PHE A 1 712 ? -19.770 -16.364 39.057 1.00 85.44 712 PHE A N 1
ATOM 5645 C CA . PHE A 1 712 ? -19.202 -17.708 39.232 1.00 85.44 712 PHE A CA 1
ATOM 5646 C C . PHE A 1 712 ? -18.566 -18.228 37.934 1.00 85.44 712 PHE A C 1
ATOM 5648 O O . PHE A 1 712 ? -17.403 -18.628 37.941 1.00 85.44 712 PHE A O 1
ATOM 5655 N N . ASN A 1 713 ? -19.281 -18.156 36.808 1.00 85.19 713 ASN A N 1
ATOM 5656 C CA . ASN A 1 713 ? -18.763 -18.577 35.502 1.00 85.19 713 ASN A CA 1
ATOM 5657 C C . ASN A 1 713 ? -17.562 -17.725 35.051 1.00 85.19 713 ASN A C 1
ATOM 5659 O O . ASN A 1 713 ? -16.571 -18.269 34.561 1.00 85.19 713 ASN A O 1
ATOM 5663 N N . ASP A 1 714 ? -17.609 -16.410 35.274 1.00 84.81 714 ASP A N 1
ATOM 5664 C CA . ASP A 1 714 ? -16.509 -15.492 34.965 1.00 84.81 714 ASP A CA 1
ATOM 5665 C C . ASP A 1 714 ? -15.265 -15.771 35.830 1.00 84.81 714 ASP A C 1
ATOM 5667 O O . ASP A 1 714 ? -14.140 -15.716 35.323 1.00 84.81 714 ASP A O 1
ATOM 5671 N N . LEU A 1 715 ? -15.445 -16.151 37.104 1.00 87.75 715 LEU A N 1
ATOM 5672 C CA . LEU A 1 715 ? -14.362 -16.607 37.984 1.00 87.75 715 LEU A CA 1
ATOM 5673 C C . LEU A 1 715 ? -13.778 -17.953 37.543 1.00 87.75 715 LEU A C 1
ATOM 5675 O O . LEU A 1 715 ? -12.556 -18.069 37.470 1.00 87.75 715 LEU A O 1
ATOM 5679 N N . VAL A 1 716 ? -14.610 -18.947 37.208 1.00 86.88 716 VAL A N 1
ATOM 5680 C CA . VAL A 1 716 ? -14.157 -20.256 36.694 1.00 86.88 716 VAL A CA 1
ATOM 5681 C C . VAL A 1 716 ? -13.341 -20.069 35.411 1.00 86.88 716 VAL A C 1
ATOM 5683 O O . VAL A 1 716 ? -12.212 -20.552 35.319 1.00 86.88 716 VAL A O 1
ATOM 5686 N N . ALA A 1 717 ? -13.861 -19.308 34.445 1.00 86.31 717 ALA A N 1
ATOM 5687 C CA . ALA A 1 717 ? -13.167 -19.029 33.191 1.00 86.31 717 ALA A CA 1
ATOM 5688 C C . ALA A 1 717 ? -11.909 -18.159 33.391 1.00 86.31 717 ALA A C 1
ATOM 5690 O O . ALA A 1 717 ? -10.917 -18.329 32.681 1.00 86.31 717 ALA A O 1
ATOM 5691 N N . GLY A 1 718 ? -11.919 -17.237 34.360 1.00 87.38 718 GLY A N 1
ATOM 5692 C CA . GLY A 1 718 ? -10.752 -16.447 34.759 1.00 87.38 718 GLY A CA 1
ATOM 5693 C C . GLY A 1 718 ? -9.631 -17.308 35.340 1.00 87.38 718 GLY A C 1
ATOM 5694 O O . GLY A 1 718 ? -8.497 -17.233 34.871 1.00 87.38 718 GLY A O 1
ATOM 5695 N N . LEU A 1 719 ? -9.963 -18.177 36.298 1.00 88.62 719 LEU A N 1
ATOM 5696 C CA . LEU A 1 719 ? -9.035 -19.116 36.931 1.00 88.62 719 LEU A CA 1
ATOM 5697 C C . LEU A 1 719 ? -8.452 -20.119 35.930 1.00 88.62 719 LEU A C 1
ATOM 5699 O O . LEU A 1 719 ? -7.246 -20.347 35.951 1.00 88.62 719 LEU A O 1
ATOM 5703 N N . GLN A 1 720 ? -9.260 -20.666 35.016 1.00 88.12 720 GLN A N 1
ATOM 5704 C CA . GLN A 1 720 ? -8.770 -21.561 33.959 1.00 88.12 720 GLN A CA 1
ATOM 5705 C C . GLN A 1 720 ? -7.756 -20.863 33.037 1.00 88.12 720 GLN A C 1
ATOM 5707 O O . GLN A 1 720 ? -6.709 -21.435 32.733 1.00 88.12 720 GLN A O 1
ATOM 5712 N N . ARG A 1 721 ? -8.016 -19.607 32.637 1.00 89.06 721 ARG A N 1
ATOM 5713 C CA . ARG A 1 721 ? -7.060 -18.809 31.847 1.00 89.06 721 ARG A CA 1
ATOM 5714 C C . ARG A 1 721 ? -5.769 -18.523 32.620 1.00 89.06 721 ARG A C 1
ATOM 5716 O O . ARG A 1 721 ? -4.693 -18.660 32.048 1.00 89.06 721 ARG A O 1
ATOM 5723 N N . ALA A 1 722 ? -5.862 -18.179 33.907 1.00 89.38 722 ALA A N 1
ATOM 5724 C CA . ALA A 1 722 ? -4.692 -17.940 34.755 1.00 89.38 722 ALA A CA 1
ATOM 5725 C C . ALA A 1 722 ? -3.841 -19.213 34.940 1.00 89.38 722 ALA A C 1
ATOM 5727 O O . ALA A 1 722 ? -2.623 -19.169 34.782 1.00 89.38 722 ALA A O 1
ATOM 5728 N N . GLN A 1 723 ? -4.472 -20.365 35.198 1.00 89.69 723 GLN A N 1
ATOM 5729 C CA . GLN A 1 723 ? -3.785 -21.657 35.321 1.00 89.69 723 GLN A CA 1
ATOM 5730 C C . GLN A 1 723 ? -3.072 -22.053 34.021 1.00 89.69 723 GLN A C 1
ATOM 5732 O O . GLN A 1 723 ? -1.915 -22.471 34.058 1.00 89.69 723 GLN A O 1
ATOM 5737 N N . HIS A 1 724 ? -3.727 -21.871 32.871 1.00 90.69 724 HIS A N 1
ATOM 5738 C CA . HIS A 1 724 ? -3.127 -22.133 31.562 1.00 90.69 724 HIS A CA 1
ATOM 5739 C C . HIS A 1 724 ? -1.918 -21.222 31.296 1.00 90.69 724 HIS A C 1
ATOM 5741 O O . HIS A 1 724 ? -0.852 -21.728 30.946 1.00 90.69 724 HIS A O 1
ATOM 5747 N N . PHE A 1 725 ? -2.055 -19.912 31.544 1.00 93.88 725 PHE A N 1
ATOM 5748 C CA . PHE A 1 725 ? -0.970 -18.935 31.413 1.00 93.88 725 PHE A CA 1
ATOM 5749 C C . PHE A 1 725 ? 0.238 -19.291 32.286 1.00 93.88 725 PHE A C 1
ATOM 5751 O O . PHE A 1 725 ? 1.365 -19.302 31.796 1.00 93.88 725 PHE A O 1
ATOM 5758 N N . TYR A 1 726 ? 0.029 -19.621 33.566 1.00 93.94 726 TYR A N 1
ATOM 5759 C CA . TYR A 1 726 ? 1.142 -19.984 34.445 1.00 93.94 726 TYR A CA 1
ATOM 5760 C C . TYR A 1 726 ? 1.785 -21.325 34.065 1.00 93.94 726 TYR A C 1
ATOM 5762 O O . TYR A 1 726 ? 2.995 -21.460 34.228 1.00 93.94 726 TYR A O 1
ATOM 5770 N N . SER A 1 727 ? 1.040 -22.273 33.482 1.00 91.62 727 SER A N 1
ATOM 5771 C CA . SER A 1 727 ? 1.621 -23.500 32.914 1.00 91.62 727 SER A CA 1
ATOM 5772 C C . SER A 1 727 ? 2.538 -23.205 31.719 1.00 91.62 727 SER A C 1
ATOM 5774 O O . SER A 1 727 ? 3.683 -23.647 31.707 1.00 91.62 727 SER A O 1
ATOM 5776 N N . GLU A 1 728 ? 2.087 -22.414 30.741 1.00 91.50 728 GLU A N 1
ATOM 5777 C CA . GLU A 1 728 ? 2.910 -22.053 29.571 1.00 91.50 728 GLU A CA 1
ATOM 5778 C C . GLU A 1 728 ? 4.116 -21.181 29.963 1.00 91.50 728 GLU A C 1
ATOM 5780 O O . GLU A 1 728 ? 5.239 -21.373 29.483 1.00 91.50 728 GLU A O 1
ATOM 5785 N N . MET A 1 729 ? 3.920 -20.249 30.900 1.00 91.81 729 MET A N 1
ATOM 5786 C CA . MET A 1 729 ? 5.001 -19.436 31.456 1.00 91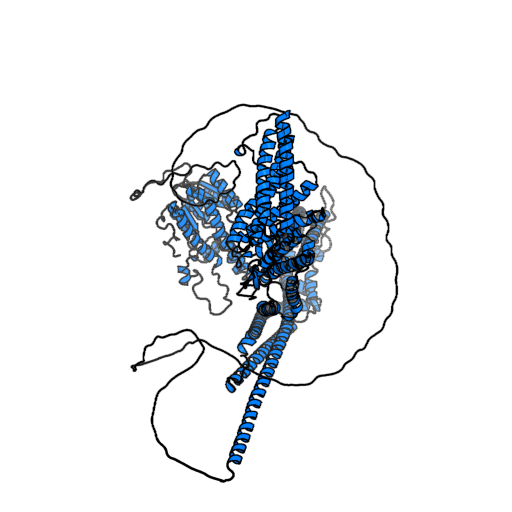.81 729 MET A CA 1
ATOM 5787 C C . MET A 1 729 ? 6.051 -20.305 32.172 1.00 91.81 729 MET A C 1
ATOM 5789 O O . MET A 1 729 ? 7.246 -20.051 32.048 1.00 91.81 729 MET A O 1
ATOM 5793 N N . LYS A 1 730 ? 5.639 -21.370 32.871 1.00 91.62 730 LYS A N 1
ATOM 5794 C CA . LYS A 1 730 ? 6.551 -22.331 33.510 1.00 91.62 730 LYS A CA 1
ATOM 5795 C C . LYS A 1 730 ? 7.408 -23.092 32.498 1.00 91.62 730 LYS A C 1
ATOM 5797 O O . LYS A 1 730 ? 8.622 -23.174 32.685 1.00 91.62 730 LYS A O 1
ATOM 5802 N N . ASP A 1 731 ? 6.822 -23.571 31.402 1.00 91.06 731 ASP A N 1
ATOM 5803 C CA . ASP A 1 731 ? 7.566 -24.274 30.348 1.00 91.06 731 ASP A CA 1
ATOM 5804 C C . ASP A 1 731 ? 8.558 -23.347 29.619 1.00 91.06 731 ASP A C 1
ATOM 5806 O O . ASP A 1 731 ? 9.731 -23.691 29.432 1.00 91.06 731 ASP A O 1
ATOM 5810 N N . THR A 1 732 ? 8.133 -22.129 29.265 1.00 90.38 732 THR A N 1
ATOM 5811 C CA . THR A 1 732 ? 9.009 -21.134 28.615 1.00 90.38 732 THR A CA 1
ATOM 5812 C C . THR A 1 732 ? 10.148 -20.656 29.523 1.00 90.38 732 THR A C 1
ATOM 5814 O O . THR A 1 732 ? 11.297 -20.595 29.075 1.00 90.38 732 THR A O 1
ATOM 5817 N N . VAL A 1 733 ? 9.885 -20.387 30.808 1.00 93.06 733 VAL A N 1
ATOM 5818 C CA . VAL A 1 733 ? 10.919 -20.004 31.786 1.00 93.06 733 VAL A CA 1
ATOM 5819 C C . VAL A 1 733 ? 11.862 -21.169 32.097 1.00 93.06 733 VAL A C 1
ATOM 5821 O O . VAL A 1 733 ? 13.069 -20.945 32.196 1.00 93.06 733 VAL A O 1
ATOM 5824 N N . SER A 1 734 ? 11.379 -22.415 32.132 1.00 91.75 734 SER A N 1
ATOM 5825 C CA . SER A 1 734 ? 12.245 -23.597 32.243 1.00 91.75 734 SER A CA 1
ATOM 5826 C C . SER A 1 734 ? 13.189 -23.727 31.037 1.00 91.75 734 SER A C 1
ATOM 5828 O O . SER A 1 734 ? 14.394 -23.953 31.196 1.00 91.75 734 SER A O 1
ATOM 5830 N N . SER A 1 735 ? 12.690 -23.483 29.817 1.00 91.19 735 SER A N 1
ATOM 5831 C CA . SER A 1 735 ? 13.536 -23.437 28.617 1.00 91.19 735 SER A CA 1
ATOM 5832 C C . SER A 1 735 ? 14.547 -22.282 28.655 1.00 91.19 735 SER A C 1
ATOM 5834 O O . SER A 1 735 ? 15.694 -22.458 28.234 1.00 91.19 735 SER A O 1
ATOM 5836 N N . LEU A 1 736 ? 14.167 -21.112 29.179 1.00 90.88 736 LEU A N 1
ATOM 5837 C CA . LEU A 1 736 ? 15.075 -19.977 29.369 1.00 90.88 736 LEU A CA 1
ATOM 5838 C C . LEU A 1 736 ? 16.176 -20.297 30.391 1.00 90.88 736 LEU A C 1
ATOM 5840 O O . LEU A 1 736 ? 17.348 -20.045 30.111 1.00 90.88 736 LEU A O 1
ATOM 5844 N N . GLN A 1 737 ? 15.826 -20.901 31.531 1.00 92.31 737 GLN A N 1
ATOM 5845 C CA . GLN A 1 737 ? 16.787 -21.343 32.544 1.00 92.31 737 GLN A CA 1
ATOM 5846 C C . GLN A 1 737 ? 17.791 -22.332 31.939 1.00 92.31 737 GLN A C 1
ATOM 5848 O O . GLN A 1 737 ? 18.998 -22.157 32.098 1.00 92.31 737 GLN A O 1
ATOM 5853 N N . LYS A 1 738 ? 17.322 -23.322 31.170 1.00 91.94 738 LYS A N 1
ATOM 5854 C CA . LYS A 1 738 ? 18.189 -24.292 30.483 1.00 91.94 738 LYS A CA 1
ATOM 5855 C C . LYS A 1 738 ? 19.140 -23.626 29.479 1.00 91.94 738 LYS A C 1
ATOM 5857 O O . LYS A 1 738 ? 20.301 -24.032 29.369 1.00 91.94 738 LYS A O 1
ATOM 5862 N N . ASN A 1 739 ? 18.688 -22.586 28.778 1.00 89.56 739 ASN A N 1
ATOM 5863 C CA . ASN A 1 739 ? 19.531 -21.793 27.877 1.00 89.56 739 ASN A CA 1
ATOM 5864 C C . ASN A 1 739 ? 20.584 -20.977 28.650 1.00 89.56 739 ASN A C 1
ATOM 5866 O O . ASN A 1 739 ? 21.751 -20.961 28.255 1.00 89.56 739 ASN A O 1
ATOM 5870 N N . VAL A 1 740 ? 20.208 -20.366 29.780 1.00 91.75 740 VAL A N 1
ATOM 5871 C CA . VAL A 1 740 ? 21.123 -19.658 30.695 1.00 91.75 740 VAL A CA 1
ATOM 5872 C C . VAL A 1 740 ? 22.177 -20.606 31.273 1.00 91.75 740 VAL A C 1
ATOM 5874 O O . VAL A 1 740 ? 23.366 -20.300 31.210 1.00 91.75 740 VAL A O 1
ATOM 5877 N N . GLU A 1 741 ? 21.780 -21.778 31.765 1.00 91.94 741 GLU A N 1
ATOM 5878 C CA . GLU A 1 741 ? 22.693 -22.799 32.294 1.00 91.94 741 GLU A CA 1
ATOM 5879 C C . GLU A 1 741 ? 23.657 -23.308 31.218 1.00 91.94 741 GLU A C 1
ATOM 5881 O O . GLU A 1 741 ? 24.863 -23.405 31.456 1.00 91.94 741 GLU A O 1
ATOM 5886 N N . THR A 1 742 ? 23.159 -23.572 30.007 1.00 91.12 742 THR A N 1
ATOM 5887 C CA . THR A 1 742 ? 23.989 -23.991 28.866 1.00 91.12 742 THR A CA 1
ATOM 5888 C C . THR A 1 742 ? 25.002 -22.905 28.487 1.00 91.12 742 THR A C 1
ATOM 5890 O O . THR A 1 742 ? 26.185 -23.202 28.308 1.00 91.12 742 THR A O 1
ATOM 5893 N N . PHE A 1 743 ? 24.577 -21.638 28.432 1.00 90.19 743 PHE A N 1
ATOM 5894 C CA . PHE A 1 743 ? 25.465 -20.498 28.199 1.00 90.19 743 PHE A CA 1
ATOM 5895 C C . PHE A 1 743 ? 26.546 -20.400 29.287 1.00 90.19 743 PHE A C 1
ATOM 5897 O O . PHE A 1 743 ? 27.736 -20.429 28.977 1.00 90.19 743 PHE A O 1
ATOM 5904 N N . VAL A 1 744 ? 26.154 -20.356 30.564 1.00 90.44 744 VAL A N 1
ATOM 5905 C CA . VAL A 1 744 ? 27.075 -20.208 31.703 1.00 90.44 744 VAL A CA 1
ATOM 5906 C C . VAL A 1 744 ? 28.060 -21.380 31.798 1.00 90.44 744 VAL A C 1
ATOM 5908 O O . VAL A 1 744 ? 29.239 -21.165 32.086 1.00 90.44 744 VAL A O 1
ATOM 5911 N N . ASN A 1 745 ? 27.634 -22.610 31.504 1.00 89.94 745 ASN A N 1
ATOM 5912 C CA . ASN A 1 745 ? 28.521 -23.776 31.495 1.00 89.94 745 ASN A CA 1
ATOM 5913 C C . ASN A 1 745 ? 29.532 -23.731 30.337 1.00 89.94 745 ASN A C 1
ATOM 5915 O O . ASN A 1 745 ? 30.724 -23.952 30.564 1.00 89.94 745 ASN A O 1
ATOM 5919 N N . ASN A 1 746 ? 29.103 -23.357 29.126 1.00 87.56 746 ASN A N 1
ATOM 5920 C CA . ASN A 1 746 ? 30.011 -23.158 27.989 1.00 87.56 746 ASN A CA 1
ATOM 5921 C C . ASN A 1 746 ? 31.047 -22.058 28.279 1.00 87.56 746 ASN A C 1
ATOM 5923 O O . ASN A 1 746 ? 32.239 -22.246 28.037 1.00 87.56 746 ASN A O 1
ATOM 5927 N N . ARG A 1 747 ? 30.615 -20.946 28.881 1.00 85.88 747 ARG A N 1
ATOM 5928 C CA . ARG A 1 747 ? 31.475 -19.823 29.287 1.00 85.88 747 ARG A CA 1
ATOM 5929 C C . ARG A 1 747 ? 32.492 -20.182 30.369 1.00 85.88 747 ARG A C 1
ATOM 5931 O O . ARG A 1 747 ? 33.648 -19.761 30.296 1.00 85.88 747 ARG A O 1
ATOM 5938 N N . ARG A 1 748 ? 32.091 -20.991 31.355 1.00 86.25 748 ARG A N 1
ATOM 5939 C CA . ARG A 1 748 ? 32.998 -21.536 32.380 1.00 86.25 748 ARG A CA 1
ATOM 5940 C C . ARG A 1 748 ? 34.010 -22.515 31.782 1.00 86.25 748 ARG A C 1
ATOM 5942 O O . ARG A 1 748 ? 35.168 -22.484 32.186 1.00 86.25 748 ARG A O 1
ATOM 5949 N N . SER A 1 749 ? 33.608 -23.329 30.804 1.00 85.81 749 SER A N 1
ATOM 5950 C CA . SER A 1 749 ? 34.518 -24.218 30.065 1.00 85.81 749 SER A CA 1
ATOM 5951 C C . SER A 1 749 ? 35.547 -23.429 29.244 1.00 85.81 749 SER A C 1
ATOM 5953 O O . SER A 1 749 ? 36.744 -23.687 29.354 1.00 85.81 749 SER A O 1
ATOM 5955 N N . GLU A 1 750 ? 35.108 -22.409 28.497 1.00 85.06 750 GLU A N 1
ATOM 5956 C CA . GLU A 1 750 ? 35.974 -21.480 27.753 1.00 85.06 750 GLU A CA 1
ATOM 5957 C C . GLU A 1 750 ? 37.002 -20.802 28.680 1.00 85.06 750 GLU A C 1
ATOM 5959 O O . GLU A 1 750 ? 38.208 -20.870 28.432 1.00 85.06 750 GLU A O 1
ATOM 5964 N N . GLY A 1 751 ? 36.544 -20.220 29.795 1.00 83.75 751 GLY A N 1
ATOM 5965 C CA . GLY A 1 751 ? 37.415 -19.590 30.790 1.00 83.75 751 GLY A CA 1
ATOM 5966 C C . GLY A 1 751 ? 38.380 -20.575 31.462 1.00 83.75 751 GLY A C 1
ATOM 5967 O O . GLY A 1 751 ? 39.553 -20.258 31.644 1.00 83.75 751 GLY A O 1
ATOM 5968 N N . GLY A 1 752 ? 37.931 -21.792 31.783 1.00 84.94 752 GLY A N 1
ATOM 5969 C CA . GLY A 1 752 ? 38.782 -22.841 32.355 1.00 84.94 752 GLY A CA 1
ATOM 5970 C C . GLY A 1 752 ? 39.887 -23.306 31.401 1.00 84.94 752 GLY A C 1
ATOM 5971 O O . GLY A 1 752 ? 41.030 -23.483 31.819 1.00 84.94 752 GLY A O 1
ATOM 5972 N N . GLN A 1 753 ? 39.582 -23.432 30.106 1.00 83.88 753 GLN A N 1
ATOM 5973 C CA . GLN A 1 753 ? 40.574 -23.763 29.076 1.00 83.88 753 GLN A CA 1
ATOM 5974 C C . GLN A 1 753 ? 41.599 -22.637 28.874 1.00 83.88 753 GLN A C 1
ATOM 5976 O O . GLN A 1 753 ? 42.785 -22.915 28.693 1.00 83.88 753 GLN A O 1
ATOM 5981 N N . LEU A 1 754 ? 41.167 -21.372 28.929 1.00 83.38 754 LEU A N 1
ATOM 5982 C CA . LEU A 1 754 ? 42.071 -20.218 28.876 1.00 83.38 754 LEU A CA 1
ATOM 5983 C C . LEU A 1 754 ? 42.981 -20.160 30.108 1.00 83.38 754 LEU A C 1
ATOM 5985 O O . LEU A 1 754 ? 44.194 -20.031 29.956 1.00 83.38 754 LEU A O 1
ATOM 5989 N N . LEU A 1 755 ? 42.425 -20.344 31.308 1.00 84.31 755 LEU A N 1
ATOM 5990 C CA . LEU A 1 755 ? 43.183 -20.401 32.560 1.00 84.31 755 LEU A CA 1
ATOM 5991 C C . LEU A 1 755 ? 44.275 -21.484 32.515 1.00 84.31 755 LEU A C 1
ATOM 5993 O O . LEU A 1 755 ? 45.439 -21.191 32.782 1.00 84.31 755 LEU A O 1
ATOM 5997 N N . ALA A 1 756 ? 43.927 -22.700 32.082 1.00 82.19 756 ALA A N 1
ATOM 5998 C CA . ALA A 1 756 ? 44.878 -23.803 31.954 1.00 82.19 756 ALA A CA 1
ATOM 5999 C C . ALA A 1 756 ? 46.027 -23.496 30.971 1.00 82.19 756 ALA A C 1
ATOM 6001 O O . ALA A 1 756 ? 47.179 -23.822 31.260 1.00 82.19 756 ALA A O 1
ATOM 6002 N N . ARG A 1 757 ? 45.754 -22.821 29.841 1.00 80.56 757 ARG A N 1
ATOM 6003 C CA . ARG A 1 757 ? 46.803 -22.380 28.896 1.00 80.56 757 ARG A CA 1
ATOM 6004 C C . ARG A 1 757 ? 47.731 -21.329 29.510 1.00 80.56 757 ARG A C 1
ATOM 6006 O O . ARG A 1 757 ? 48.941 -21.404 29.311 1.00 80.56 757 ARG A O 1
ATOM 6013 N N . ILE A 1 758 ? 47.185 -20.373 30.264 1.00 80.31 758 ILE A N 1
ATOM 6014 C CA . ILE A 1 758 ? 47.966 -19.322 30.939 1.00 80.31 758 ILE A CA 1
ATOM 6015 C C . ILE A 1 758 ? 48.899 -19.934 31.996 1.00 80.31 758 ILE A C 1
ATOM 6017 O O . ILE A 1 758 ? 50.063 -19.545 32.107 1.00 80.31 758 ILE A O 1
ATOM 6021 N N . GLU A 1 759 ? 48.416 -20.919 32.752 1.00 79.44 759 GLU A N 1
ATOM 6022 C CA . GLU A 1 759 ? 49.194 -21.581 33.805 1.00 79.44 759 GLU A CA 1
ATOM 6023 C C . GLU A 1 759 ? 50.256 -22.537 33.221 1.00 79.44 759 GLU A C 1
ATOM 6025 O O . GLU A 1 759 ? 51.407 -22.520 33.668 1.00 79.44 759 GLU A O 1
ATOM 6030 N N . GLN A 1 760 ? 49.951 -23.257 32.132 1.00 72.25 760 GLN A N 1
ATOM 6031 C CA . GLN A 1 760 ? 50.952 -24.015 31.363 1.00 72.25 760 GLN A CA 1
ATOM 6032 C C . GLN A 1 760 ? 52.042 -23.112 30.760 1.00 72.25 760 GLN A C 1
ATOM 6034 O O . GLN A 1 760 ? 53.227 -23.446 30.841 1.00 72.25 760 GLN A O 1
ATOM 6039 N N . GLY A 1 761 ? 51.679 -21.937 30.235 1.00 65.00 761 GLY A N 1
ATOM 6040 C CA . GLY A 1 761 ? 52.647 -20.948 29.749 1.00 65.00 761 GLY A CA 1
ATOM 6041 C C . GLY A 1 761 ? 53.610 -20.464 30.841 1.00 65.00 761 GLY A C 1
ATOM 6042 O O . GLY A 1 761 ? 54.800 -20.292 30.584 1.00 65.00 761 GLY A O 1
ATOM 6043 N N . LYS A 1 762 ? 53.124 -20.313 32.080 1.00 66.50 762 LYS A N 1
ATOM 6044 C CA . LYS A 1 762 ? 53.929 -19.844 33.221 1.00 66.50 762 LYS A CA 1
ATOM 6045 C C . LYS A 1 762 ? 54.828 -20.924 33.823 1.00 66.50 762 LYS A C 1
ATOM 6047 O O . LYS A 1 762 ? 55.965 -20.612 34.165 1.00 66.50 762 LYS A O 1
ATOM 6052 N N . SER A 1 763 ? 54.385 -22.184 33.874 1.00 58.03 763 SER A N 1
ATOM 6053 C CA . SER A 1 763 ? 55.272 -23.305 34.249 1.00 58.03 763 SER A CA 1
ATOM 6054 C C . SER A 1 763 ? 56.442 -23.469 33.266 1.00 58.03 763 SER A C 1
ATOM 6056 O O . SER A 1 763 ? 57.596 -23.510 33.683 1.00 58.03 763 SER A O 1
ATOM 6058 N N . SER A 1 764 ? 56.159 -23.412 31.959 1.00 55.38 764 SER A N 1
ATOM 6059 C CA . SER A 1 764 ? 57.161 -23.564 30.890 1.00 55.38 764 SER A CA 1
ATOM 6060 C C . SER A 1 764 ? 58.280 -22.510 30.935 1.00 55.38 764 SER A C 1
ATOM 6062 O O . SER A 1 764 ? 59.409 -22.787 30.531 1.00 55.38 764 SER A O 1
ATOM 6064 N N . GLY A 1 765 ? 57.984 -21.298 31.420 1.00 54.81 765 GLY A N 1
ATOM 6065 C CA . GLY A 1 765 ? 58.985 -20.242 31.605 1.00 54.81 765 GLY A CA 1
ATOM 6066 C C . GLY A 1 765 ? 59.932 -20.503 32.781 1.00 54.81 765 GLY A C 1
ATOM 6067 O O . GLY A 1 765 ? 61.129 -20.248 32.665 1.00 54.81 765 GLY A O 1
ATOM 6068 N N . ALA A 1 766 ? 59.421 -21.054 33.887 1.00 55.84 766 ALA A N 1
ATOM 6069 C CA . ALA A 1 766 ? 60.225 -21.361 35.070 1.00 55.84 766 ALA A CA 1
ATOM 6070 C C . ALA A 1 766 ? 61.267 -22.456 34.787 1.00 55.84 766 ALA A C 1
ATOM 6072 O O . ALA A 1 766 ? 62.436 -22.293 35.143 1.00 55.84 766 ALA A O 1
ATOM 6073 N N . ASP A 1 767 ? 60.871 -23.516 34.073 1.00 55.72 767 ASP A N 1
ATOM 6074 C CA . ASP A 1 767 ? 61.790 -24.581 33.656 1.00 55.72 767 ASP A CA 1
ATOM 6075 C C . ASP A 1 767 ? 62.901 -24.041 32.743 1.00 55.72 767 ASP A C 1
ATOM 6077 O O . ASP A 1 767 ? 64.070 -24.376 32.932 1.00 55.72 767 ASP A O 1
ATOM 6081 N N . GLN A 1 768 ? 62.581 -23.149 31.792 1.00 55.16 768 GLN A N 1
ATOM 6082 C CA . GLN A 1 768 ? 63.598 -22.528 30.935 1.00 55.16 768 GLN A CA 1
ATOM 6083 C C . GLN A 1 768 ? 64.581 -21.653 31.721 1.00 55.16 768 GLN A C 1
ATOM 6085 O O . GLN A 1 768 ? 65.783 -21.741 31.473 1.00 55.16 768 GLN A O 1
ATOM 6090 N N . GLU A 1 769 ? 64.112 -20.848 32.679 1.00 55.66 769 GLU A N 1
ATOM 6091 C CA . GLU A 1 769 ? 64.976 -20.026 33.542 1.00 55.66 769 GLU A CA 1
ATOM 6092 C C . GLU A 1 769 ? 65.920 -20.911 34.381 1.00 55.66 769 GLU A C 1
ATOM 6094 O O . GLU A 1 769 ? 67.127 -20.663 34.453 1.00 55.66 769 GLU A O 1
ATOM 6099 N N . GLN A 1 770 ? 65.399 -22.010 34.941 1.00 56.66 770 GLN A N 1
ATOM 6100 C CA . GLN A 1 770 ? 66.175 -22.979 35.718 1.00 56.66 770 GLN A CA 1
ATOM 6101 C C . GLN A 1 770 ? 67.196 -23.744 34.855 1.00 56.66 770 GLN A C 1
ATOM 6103 O O . GLN A 1 770 ? 68.328 -23.963 35.296 1.00 56.66 770 GLN A O 1
ATOM 6108 N N . GLN A 1 771 ? 66.848 -24.090 33.610 1.00 58.78 771 GLN A N 1
ATOM 6109 C CA . GLN A 1 771 ? 67.778 -24.662 32.630 1.00 58.78 771 GLN A CA 1
ATOM 6110 C C . GLN A 1 771 ? 68.918 -23.677 32.311 1.00 58.78 771 GLN A C 1
ATOM 6112 O O . GLN A 1 771 ? 70.089 -24.056 32.276 1.00 58.78 771 GLN A O 1
ATOM 6117 N N . ARG A 1 772 ? 68.580 -22.393 32.124 1.00 62.38 772 ARG A N 1
ATOM 6118 C CA . ARG A 1 772 ? 69.513 -21.312 31.767 1.00 62.38 772 ARG A CA 1
ATOM 6119 C C . ARG A 1 772 ? 70.517 -21.014 32.876 1.00 62.38 772 ARG A C 1
ATOM 6121 O O . ARG A 1 772 ? 71.694 -20.804 32.595 1.00 62.38 772 ARG A O 1
ATOM 6128 N N . LEU A 1 773 ? 70.067 -21.038 34.131 1.00 59.00 773 LEU A N 1
ATOM 6129 C CA . LEU A 1 773 ? 70.930 -20.864 35.301 1.00 59.00 773 LEU A CA 1
ATOM 6130 C C . LEU A 1 773 ? 71.942 -22.019 35.434 1.00 59.00 773 LEU A C 1
ATOM 6132 O O . LEU A 1 773 ? 73.084 -21.801 35.834 1.00 59.00 773 LEU A O 1
ATOM 6136 N N . LYS A 1 774 ? 71.541 -23.232 35.034 1.00 64.12 774 LYS A N 1
ATOM 6137 C CA . LYS A 1 774 ? 72.393 -24.429 35.001 1.00 64.12 774 LYS A CA 1
ATOM 6138 C C . LYS A 1 774 ? 73.489 -24.321 33.929 1.00 64.12 774 LYS A C 1
ATOM 6140 O O . LYS A 1 774 ? 74.663 -24.478 34.255 1.00 64.12 774 LYS A O 1
ATOM 6145 N N . ASP A 1 775 ? 73.117 -23.946 32.701 1.00 61.03 775 ASP A N 1
ATOM 6146 C CA . ASP A 1 775 ? 74.050 -23.710 31.577 1.00 61.03 775 ASP A CA 1
ATOM 6147 C C . ASP A 1 775 ? 75.051 -22.574 31.885 1.00 61.03 775 ASP A C 1
ATOM 6149 O O . ASP A 1 775 ? 76.204 -22.605 31.457 1.00 61.03 775 ASP A O 1
ATOM 6153 N N . LEU A 1 776 ? 74.639 -21.583 32.689 1.00 64.25 776 LEU A N 1
ATOM 6154 C CA . LEU A 1 776 ? 75.510 -20.499 33.153 1.00 64.25 776 LEU A CA 1
ATOM 6155 C C . LEU A 1 776 ? 76.547 -20.968 34.192 1.00 64.25 776 LEU A C 1
ATOM 6157 O O . LEU A 1 776 ? 77.688 -20.508 34.155 1.00 64.25 776 LEU A O 1
ATOM 6161 N N . MET A 1 777 ? 76.180 -21.881 35.099 1.00 56.94 777 MET A N 1
ATOM 6162 C CA . MET A 1 777 ? 77.122 -22.462 36.069 1.00 56.94 777 MET A CA 1
ATOM 6163 C C . MET A 1 777 ? 78.160 -23.364 35.392 1.00 56.94 777 MET A C 1
ATOM 6165 O O . MET A 1 777 ? 79.336 -23.320 35.751 1.00 56.94 777 MET A O 1
ATOM 6169 N N . GLU A 1 778 ? 77.747 -24.149 34.396 1.00 58.78 778 GLU A N 1
ATOM 6170 C CA . GLU A 1 778 ? 78.625 -25.075 33.669 1.00 58.78 778 GLU A CA 1
ATOM 6171 C C . GLU A 1 778 ? 79.712 -24.334 32.863 1.00 58.78 778 GLU A C 1
ATOM 6173 O O . GLU A 1 778 ? 80.851 -24.790 32.773 1.00 58.78 778 GLU A O 1
ATOM 6178 N N . ARG A 1 779 ? 79.420 -23.113 32.391 1.00 54.66 779 ARG A N 1
ATOM 6179 C CA . ARG A 1 779 ? 80.374 -22.236 31.682 1.00 54.66 779 ARG A CA 1
ATOM 6180 C C . ARG A 1 779 ? 81.414 -21.530 32.563 1.00 54.66 779 ARG A C 1
ATOM 6182 O O . ARG A 1 779 ? 82.246 -20.807 32.020 1.00 54.66 779 ARG A O 1
ATOM 6189 N N . MET A 1 780 ? 81.400 -21.710 33.887 1.00 48.62 780 MET A N 1
ATOM 6190 C CA . MET A 1 780 ? 82.394 -21.113 34.798 1.00 48.62 780 MET A CA 1
ATOM 6191 C C . MET A 1 780 ? 83.464 -22.104 35.295 1.00 48.62 780 MET A C 1
ATOM 6193 O O . MET A 1 780 ? 84.113 -21.841 36.307 1.00 48.62 780 MET A O 1
ATOM 6197 N N . SER A 1 781 ? 83.676 -23.235 34.604 1.00 39.28 781 SER A N 1
ATOM 6198 C CA . SER A 1 781 ? 84.677 -24.238 34.999 1.00 39.28 781 SER A CA 1
ATOM 6199 C C . SER A 1 781 ? 85.811 -24.437 33.978 1.00 39.28 781 SER A C 1
ATOM 6201 O O . SER A 1 781 ? 85.637 -25.075 32.945 1.00 39.28 781 SER A O 1
ATOM 6203 N N . MET A 1 782 ? 87.000 -23.967 34.375 1.00 36.88 782 MET A N 1
ATOM 6204 C CA . MET A 1 782 ? 88.348 -24.321 33.892 1.00 36.88 782 MET A CA 1
ATOM 6205 C C . MET A 1 782 ? 88.907 -23.749 32.565 1.00 36.88 782 MET A C 1
ATOM 6207 O O . MET A 1 782 ? 88.222 -23.277 31.665 1.00 36.88 782 MET A O 1
ATOM 6211 N N . GLU A 1 783 ? 90.242 -23.755 32.552 1.00 29.09 783 GLU A N 1
ATOM 6212 C CA . GLU A 1 783 ? 91.255 -22.996 31.793 1.00 29.09 783 GLU A CA 1
ATOM 6213 C C . GLU A 1 783 ? 92.330 -23.997 31.246 1.00 29.09 783 GLU A C 1
ATOM 6215 O O . GLU A 1 783 ? 92.216 -25.187 31.545 1.00 29.09 783 GLU A O 1
ATOM 6220 N N . PRO A 1 784 ? 93.468 -23.604 30.616 1.00 44.44 784 PRO A N 1
ATOM 6221 C CA . PRO A 1 784 ? 93.700 -22.546 29.613 1.00 44.44 784 PRO A CA 1
ATOM 6222 C C . PRO A 1 784 ? 94.713 -22.917 28.475 1.00 44.44 784 PRO A C 1
ATOM 6224 O O . PRO A 1 784 ? 95.498 -23.855 28.575 1.00 44.44 784 PRO A O 1
ATOM 6227 N N . SER A 1 785 ? 94.861 -21.999 27.504 1.00 30.83 785 SER A N 1
ATOM 6228 C CA . SER A 1 785 ? 96.124 -21.620 26.801 1.00 30.83 785 SER A CA 1
ATOM 6229 C C . SER A 1 785 ? 96.775 -22.501 25.703 1.00 30.83 785 SER A C 1
ATOM 6231 O O . SER A 1 785 ? 96.843 -23.721 25.783 1.00 30.83 785 SER A O 1
ATOM 6233 N N . GLY A 1 786 ? 97.343 -21.817 24.691 1.00 29.22 786 GLY A N 1
ATOM 6234 C CA . GLY A 1 786 ? 98.173 -22.371 23.605 1.00 29.22 786 GLY A CA 1
ATOM 6235 C C . GLY A 1 786 ? 98.400 -21.360 22.460 1.00 29.22 786 GLY A C 1
ATOM 6236 O O . GLY A 1 786 ? 97.498 -21.123 21.665 1.00 29.22 786 GLY A O 1
ATOM 6237 N N . SER A 1 787 ? 99.584 -20.738 22.389 1.00 29.83 787 SER A N 1
ATOM 6238 C CA . SER A 1 787 ? 99.940 -19.602 21.490 1.00 29.83 787 SER A CA 1
ATOM 6239 C C . SER A 1 787 ? 100.954 -20.041 20.391 1.00 29.83 787 SER A C 1
ATOM 6241 O O . SER A 1 787 ? 101.222 -21.242 20.338 1.00 29.83 787 SER A O 1
ATOM 6243 N N . PRO A 1 788 ? 101.634 -19.170 19.584 1.00 54.84 788 PRO A N 1
ATOM 6244 C CA . PRO A 1 788 ? 101.525 -17.707 19.344 1.00 54.84 788 PRO A CA 1
ATOM 6245 C C . PRO A 1 788 ? 101.644 -17.267 17.842 1.00 54.84 788 PRO A C 1
ATOM 6247 O O . PRO A 1 788 ? 101.709 -18.114 16.959 1.00 54.84 788 PRO A O 1
ATOM 6250 N N . VAL A 1 789 ? 101.736 -15.943 17.558 1.00 30.55 789 VAL A N 1
ATOM 6251 C CA . VAL A 1 789 ? 102.827 -15.235 16.794 1.00 30.55 789 VAL A CA 1
ATOM 6252 C C . VAL A 1 789 ? 102.382 -13.852 16.222 1.00 30.55 789 VAL A C 1
ATOM 6254 O O . VAL A 1 789 ? 101.420 -13.800 15.473 1.00 30.55 789 VAL A O 1
ATOM 6257 N N . SER A 1 790 ? 103.133 -12.775 16.557 1.00 30.31 790 SER A N 1
ATOM 6258 C CA . SER A 1 790 ? 103.382 -11.452 15.881 1.00 30.31 790 SER A CA 1
ATOM 6259 C C . SER A 1 790 ? 102.308 -10.663 15.081 1.00 30.31 790 SER A C 1
ATOM 6261 O O . SER A 1 790 ? 101.535 -11.247 14.341 1.00 30.31 790 SER A O 1
ATOM 6263 N N . THR A 1 791 ? 102.289 -9.314 14.998 1.00 30.39 791 THR A N 1
ATOM 6264 C CA . THR A 1 791 ? 102.870 -8.157 15.753 1.00 30.39 791 THR A CA 1
ATOM 6265 C C . THR A 1 791 ? 102.210 -6.840 15.253 1.00 30.39 791 THR A C 1
ATOM 6267 O O . THR A 1 791 ? 101.791 -6.779 14.104 1.00 30.39 791 THR A O 1
ATOM 6270 N N . GLY A 1 792 ? 102.237 -5.738 16.034 1.00 30.08 792 GLY A N 1
ATOM 6271 C CA . GLY A 1 792 ? 102.402 -4.378 15.448 1.00 30.08 792 GLY A CA 1
ATOM 6272 C C . GLY A 1 792 ? 101.271 -3.318 15.517 1.00 30.08 792 GLY A C 1
ATOM 6273 O O . GLY A 1 792 ? 100.606 -3.047 14.529 1.00 30.08 792 GLY A O 1
ATOM 6274 N N . SER A 1 793 ? 101.169 -2.603 16.646 1.00 30.41 793 SER A N 1
ATOM 6275 C CA . SER A 1 793 ? 100.925 -1.137 16.768 1.00 30.41 793 SER A CA 1
ATOM 6276 C C . SER A 1 793 ? 99.976 -0.356 15.805 1.00 30.41 793 SER A C 1
ATOM 6278 O O . SER A 1 793 ? 100.425 0.246 14.836 1.00 30.41 793 SER A O 1
ATOM 6280 N N . GLY A 1 794 ? 98.721 -0.146 16.232 1.00 30.30 794 GLY A N 1
ATOM 6281 C CA . GLY A 1 794 ? 98.161 1.169 16.648 1.00 30.30 794 GLY A CA 1
ATOM 6282 C C . GLY A 1 794 ? 98.026 2.401 15.707 1.00 30.30 794 GLY A C 1
ATOM 6283 O O . GLY A 1 794 ? 99.012 2.924 15.205 1.00 30.30 794 GLY A O 1
ATOM 6284 N N . GLY A 1 795 ? 96.832 3.037 15.715 1.00 29.64 795 GLY A N 1
ATOM 6285 C CA . GLY A 1 795 ? 96.735 4.518 15.811 1.00 29.64 795 GLY A CA 1
ATOM 6286 C C . GLY A 1 795 ? 95.825 5.345 14.863 1.00 29.64 795 GLY A C 1
ATOM 6287 O O . GLY A 1 795 ? 96.316 5.915 13.905 1.00 29.64 795 GLY A O 1
ATOM 6288 N N . ARG A 1 796 ? 94.569 5.609 15.286 1.00 28.78 796 ARG A N 1
ATOM 6289 C CA . ARG A 1 796 ? 93.768 6.870 15.123 1.00 28.78 796 ARG A CA 1
ATOM 6290 C C . ARG A 1 796 ? 93.472 7.528 13.731 1.00 28.78 796 ARG A C 1
ATOM 6292 O O . ARG A 1 796 ? 94.360 7.864 12.970 1.00 28.78 796 ARG A O 1
ATOM 6299 N N . LYS A 1 797 ? 92.215 8.024 13.633 1.00 28.52 797 LYS A N 1
ATOM 6300 C CA . LYS A 1 797 ? 91.652 9.165 12.834 1.00 28.52 797 LYS A CA 1
ATOM 6301 C C . LYS A 1 797 ? 91.241 8.991 11.342 1.00 28.52 797 LYS A C 1
ATOM 6303 O O . LYS A 1 797 ? 92.054 9.063 10.440 1.00 28.52 797 LYS A O 1
ATOM 6308 N N . LYS A 1 798 ? 89.909 9.034 11.145 1.00 28.08 798 LYS A N 1
ATOM 6309 C CA . LYS A 1 798 ? 89.108 9.889 10.221 1.00 28.08 798 LYS A CA 1
ATOM 6310 C C . LYS A 1 798 ? 89.462 10.035 8.707 1.00 28.08 798 LYS A C 1
ATOM 6312 O O . LYS A 1 798 ? 90.322 10.822 8.340 1.00 28.08 798 LYS A O 1
ATOM 6317 N N . SER A 1 799 ? 88.541 9.486 7.893 1.00 26.89 799 SER A N 1
ATOM 6318 C CA . SER A 1 799 ? 87.702 10.141 6.846 1.00 26.89 799 SER A CA 1
ATOM 6319 C C . SER A 1 799 ? 88.163 10.405 5.383 1.00 26.89 799 SER A C 1
ATOM 6321 O O . SER A 1 799 ? 88.795 11.426 5.147 1.00 26.89 799 SER A O 1
ATOM 6323 N N . VAL A 1 800 ? 87.542 9.648 4.437 1.00 27.98 800 VAL A N 1
ATOM 6324 C CA . VAL A 1 800 ? 86.806 10.120 3.206 1.00 27.98 800 VAL A CA 1
ATOM 6325 C C . VAL A 1 800 ? 87.661 10.619 1.989 1.00 27.98 800 VAL A C 1
ATOM 6327 O O . VAL A 1 800 ? 88.638 11.314 2.229 1.00 27.98 800 VAL A O 1
ATOM 6330 N N . PRO A 1 801 ? 87.286 10.441 0.682 1.00 49.44 801 PRO A N 1
ATOM 6331 C CA . PRO A 1 801 ? 86.784 9.287 -0.112 1.00 49.44 801 PRO A CA 1
ATOM 6332 C C . PRO A 1 801 ? 87.593 9.106 -1.465 1.00 49.44 801 PRO A C 1
ATOM 6334 O O . PRO A 1 801 ? 88.793 9.352 -1.450 1.00 49.44 801 PRO A O 1
ATOM 6337 N N . PRO A 1 802 ? 86.980 8.804 -2.647 1.00 51.94 802 PRO A N 1
ATOM 6338 C CA . PRO A 1 802 ? 86.762 7.513 -3.349 1.00 51.94 802 PRO A CA 1
ATOM 6339 C C . PRO A 1 802 ? 87.771 7.305 -4.546 1.00 51.94 802 PRO A C 1
ATOM 6341 O O . PRO A 1 802 ? 88.784 8.004 -4.503 1.00 51.94 802 PRO A O 1
ATOM 6344 N N . PRO A 1 803 ? 87.623 6.415 -5.588 1.00 45.94 803 PRO A N 1
ATOM 6345 C CA . PRO A 1 803 ? 86.526 6.385 -6.608 1.00 45.94 803 PRO A CA 1
ATOM 6346 C C . PRO A 1 803 ? 86.170 5.003 -7.280 1.00 45.94 803 PRO A C 1
ATOM 6348 O O . PRO A 1 803 ? 86.889 4.035 -7.096 1.00 45.94 803 PRO A O 1
ATOM 6351 N N . LEU A 1 804 ? 85.097 4.972 -8.111 1.00 33.25 804 LEU A N 1
ATOM 6352 C CA . LEU A 1 804 ? 84.879 4.242 -9.413 1.00 33.25 804 LEU A CA 1
ATOM 6353 C C . LEU A 1 804 ? 85.167 2.703 -9.568 1.00 33.25 804 LEU A C 1
ATOM 6355 O O . LEU A 1 804 ? 86.084 2.178 -8.964 1.00 33.25 804 LEU A O 1
ATOM 6359 N N . SER A 1 805 ? 84.501 1.889 -10.422 1.00 31.91 805 SER A N 1
ATOM 6360 C CA . SER A 1 805 ? 83.445 2.077 -11.461 1.00 31.91 805 SER A CA 1
ATOM 6361 C C . SER A 1 805 ? 82.766 0.743 -11.914 1.00 31.91 805 SER A C 1
ATOM 6363 O O . SER A 1 805 ? 83.180 -0.330 -11.489 1.00 31.91 805 SER A O 1
ATOM 6365 N N . SER A 1 806 ? 81.795 0.833 -12.850 1.00 32.78 806 SER A N 1
ATOM 6366 C CA . SER A 1 806 ? 81.031 -0.219 -13.587 1.00 32.78 806 SER A CA 1
ATOM 6367 C C . SER A 1 806 ? 79.903 -0.961 -12.817 1.00 32.78 806 SER A C 1
ATOM 6369 O O . SER A 1 806 ? 80.164 -1.398 -11.705 1.00 32.78 806 SER A O 1
ATOM 6371 N N . THR A 1 807 ? 78.616 -1.144 -13.211 1.00 32.31 807 THR A N 1
ATOM 6372 C CA . THR A 1 807 ? 77.682 -0.902 -14.374 1.00 32.31 807 THR A CA 1
ATOM 6373 C C . THR A 1 807 ? 77.187 -2.200 -15.045 1.00 32.31 807 THR A C 1
ATOM 6375 O O . THR A 1 807 ? 78.008 -3.109 -15.141 1.00 32.31 807 THR A O 1
ATOM 6378 N N . PRO A 1 808 ? 75.963 -2.286 -15.640 1.00 45.50 808 PRO A N 1
ATOM 6379 C CA . PRO A 1 808 ? 74.813 -1.343 -15.688 1.00 45.50 808 PRO A CA 1
ATOM 6380 C C . PRO A 1 808 ? 73.472 -1.952 -15.155 1.00 45.50 808 PRO A C 1
ATOM 6382 O O . PRO A 1 808 ? 73.407 -3.145 -14.893 1.00 45.50 808 PRO A O 1
ATOM 6385 N N . GLY A 1 809 ? 72.342 -1.236 -15.004 1.00 27.84 809 GLY A N 1
ATOM 6386 C CA . GLY A 1 809 ? 72.117 0.220 -15.013 1.00 27.84 809 GLY A CA 1
ATOM 6387 C C . GLY A 1 809 ? 70.634 0.675 -15.127 1.00 27.84 809 GLY A C 1
ATOM 6388 O O . GLY A 1 809 ? 69.972 0.297 -16.081 1.00 27.84 809 GLY A O 1
ATOM 6389 N N . TYR A 1 810 ? 70.216 1.591 -14.227 1.00 33.81 810 TYR A N 1
ATOM 6390 C CA . TYR A 1 810 ? 69.298 2.752 -14.430 1.00 33.81 810 TYR A CA 1
ATOM 6391 C C . TYR A 1 810 ? 67.796 2.601 -14.828 1.00 33.81 810 TYR A C 1
ATOM 6393 O O . TYR A 1 810 ? 67.424 1.587 -15.408 1.00 33.81 810 TYR A O 1
ATOM 6401 N N . PRO A 1 811 ? 66.935 3.653 -14.654 1.00 46.84 811 PRO A N 1
ATOM 6402 C CA . PRO A 1 811 ? 67.016 4.848 -13.770 1.00 46.84 811 PRO A CA 1
ATOM 6403 C C . PRO A 1 811 ? 65.708 5.275 -13.018 1.00 46.84 811 PRO A C 1
ATOM 6405 O O . PRO A 1 811 ? 64.636 4.723 -13.236 1.00 46.84 811 PRO A O 1
ATOM 6408 N N . SER A 1 812 ? 65.837 6.393 -12.262 1.00 33.22 812 SER A N 1
ATOM 6409 C CA . SER A 1 812 ? 64.835 7.468 -11.982 1.00 33.22 812 SER A CA 1
ATOM 6410 C C . SER A 1 812 ? 63.898 7.418 -10.748 1.00 33.22 812 SER A C 1
ATOM 6412 O O . SER A 1 812 ? 63.418 6.353 -10.390 1.00 33.22 812 SER A O 1
ATOM 6414 N N . THR A 1 813 ? 63.510 8.539 -10.086 1.00 29.92 813 THR A N 1
ATOM 6415 C CA . THR A 1 813 ? 64.229 9.816 -9.744 1.00 29.92 813 THR A CA 1
ATOM 6416 C C . THR A 1 813 ? 63.467 10.719 -8.725 1.00 29.92 813 THR A C 1
ATOM 6418 O O . THR A 1 813 ? 62.492 11.359 -9.099 1.00 29.92 813 THR A O 1
ATOM 6421 N N . SER A 1 814 ? 64.045 10.914 -7.526 1.00 31.17 814 SER A N 1
ATOM 6422 C CA . SER A 1 814 ? 64.342 12.244 -6.904 1.00 31.17 814 SER A CA 1
ATOM 6423 C C . SER A 1 814 ? 63.170 13.127 -6.297 1.00 31.17 814 SER A C 1
ATOM 6425 O O . SER A 1 814 ? 62.053 12.626 -6.225 1.00 31.17 814 SER A O 1
ATOM 6427 N N . PRO A 1 815 ? 63.404 14.314 -5.639 1.00 47.97 815 PRO A N 1
ATOM 6428 C CA . PRO A 1 815 ? 63.135 14.424 -4.175 1.00 47.97 815 PRO A CA 1
ATOM 6429 C C . PRO A 1 815 ? 62.712 15.822 -3.568 1.00 47.97 815 PRO A C 1
ATOM 6431 O O . PRO A 1 815 ? 62.502 16.797 -4.280 1.00 47.97 815 PRO A O 1
ATOM 6434 N N . ALA A 1 816 ? 62.762 15.920 -2.218 1.00 31.59 816 ALA A N 1
ATOM 6435 C CA . ALA A 1 816 ? 63.166 17.079 -1.365 1.00 31.59 816 ALA A CA 1
ATOM 6436 C C . ALA A 1 816 ? 62.152 18.137 -0.820 1.00 31.59 816 ALA A C 1
ATOM 6438 O O . ALA A 1 816 ? 61.257 18.605 -1.513 1.00 31.59 816 ALA A O 1
ATOM 6439 N N . GLY A 1 817 ? 62.382 18.567 0.443 1.00 27.78 817 GLY A N 1
ATOM 6440 C CA . GLY A 1 817 ? 61.715 19.670 1.185 1.00 27.78 817 GLY A CA 1
ATOM 6441 C C . GLY A 1 817 ? 61.942 19.591 2.723 1.00 27.78 817 GLY A C 1
ATOM 6442 O O . GLY A 1 817 ? 61.988 18.486 3.252 1.00 27.78 817 GLY A O 1
ATOM 6443 N N . HIS A 1 818 ? 62.126 20.711 3.455 1.00 31.16 818 HIS A N 1
ATOM 6444 C CA . HIS A 1 818 ? 62.539 20.738 4.891 1.00 31.16 818 HIS A CA 1
ATOM 6445 C C . HIS A 1 818 ? 62.036 21.978 5.696 1.00 31.16 818 HIS A C 1
ATOM 6447 O O . HIS A 1 818 ? 61.610 22.947 5.079 1.00 31.16 818 HIS A O 1
ATOM 6453 N N . MET A 1 819 ? 62.245 21.965 7.041 1.00 28.38 819 MET A N 1
ATOM 6454 C CA . MET A 1 819 ? 62.119 23.047 8.080 1.00 28.38 819 MET A CA 1
ATOM 6455 C C . MET A 1 819 ? 60.743 23.197 8.804 1.00 28.38 819 MET A C 1
ATOM 6457 O O . MET A 1 819 ? 59.720 23.030 8.157 1.00 28.38 819 MET A O 1
ATOM 6461 N N . ALA A 1 820 ? 60.616 23.547 10.111 1.00 26.98 820 ALA A N 1
ATOM 6462 C CA . ALA A 1 820 ? 61.567 23.557 11.257 1.00 26.98 820 ALA A CA 1
ATOM 6463 C C . ALA A 1 820 ? 60.919 23.746 12.682 1.00 26.98 820 ALA A C 1
ATOM 6465 O O . ALA A 1 820 ? 59.959 24.487 12.835 1.00 26.98 820 ALA A O 1
ATOM 6466 N N . TYR A 1 821 ? 61.530 23.117 13.708 1.00 24.27 821 TYR A N 1
ATOM 6467 C CA . TYR A 1 821 ? 61.785 23.508 15.135 1.00 24.27 821 TYR A CA 1
ATOM 6468 C C . TYR A 1 821 ? 60.751 24.156 16.131 1.00 24.27 821 TYR A C 1
ATOM 6470 O O . TYR A 1 821 ? 60.562 25.364 16.128 1.00 24.27 821 TYR A O 1
ATOM 6478 N N . ASN A 1 822 ? 60.335 23.362 17.149 1.00 28.91 822 ASN A N 1
ATOM 6479 C CA . ASN A 1 822 ? 60.566 23.490 18.632 1.00 28.91 822 ASN A CA 1
ATOM 6480 C C . ASN A 1 822 ? 60.020 24.671 19.536 1.00 28.91 822 ASN A C 1
ATOM 6482 O O . ASN A 1 822 ? 59.469 25.630 19.010 1.00 28.91 822 ASN A O 1
ATOM 6486 N N . PRO A 1 823 ? 60.073 24.579 20.911 1.00 57.16 823 PRO A N 1
ATOM 6487 C CA . PRO A 1 823 ? 59.023 25.129 21.813 1.00 57.16 823 PRO A CA 1
ATOM 6488 C C . PRO A 1 823 ? 59.468 25.926 23.086 1.00 57.16 823 PRO A C 1
ATOM 6490 O O . PRO A 1 823 ? 60.654 25.988 23.405 1.00 57.16 823 PRO A O 1
ATOM 6493 N N . ALA A 1 824 ? 58.493 26.445 23.868 1.00 24.95 824 ALA A N 1
ATOM 6494 C CA . ALA A 1 824 ? 58.546 26.921 25.283 1.00 24.95 824 ALA A CA 1
ATOM 6495 C C . ALA A 1 824 ? 57.124 27.388 25.740 1.00 24.95 824 ALA A C 1
ATOM 6497 O O . ALA A 1 824 ? 56.290 27.595 24.864 1.00 24.95 824 ALA A O 1
ATOM 6498 N N . ALA A 1 825 ? 56.738 27.665 27.003 1.00 27.95 825 ALA A N 1
ATOM 6499 C CA . ALA A 1 825 ? 57.098 27.198 28.362 1.00 27.95 825 ALA A CA 1
ATOM 6500 C C . ALA A 1 825 ? 56.006 27.676 29.386 1.00 27.95 825 ALA A C 1
ATOM 6502 O O . ALA A 1 825 ? 55.160 28.497 29.041 1.00 27.95 825 ALA A O 1
ATOM 6503 N N . SER A 1 826 ? 56.006 27.160 30.625 1.00 24.70 826 SER A N 1
ATOM 6504 C CA . SER A 1 826 ? 55.014 27.396 31.721 1.00 24.70 826 SER A CA 1
ATOM 6505 C C . SER A 1 826 ? 55.370 28.623 32.629 1.00 24.70 826 SER A C 1
ATOM 6507 O O . SER A 1 826 ? 56.361 29.273 32.294 1.00 24.70 826 SER A O 1
ATOM 6509 N N . PRO A 1 827 ? 54.739 28.939 33.811 1.00 39.28 827 PRO A N 1
ATOM 6510 C CA . PRO A 1 827 ? 53.613 28.321 34.551 1.00 39.28 827 PRO A CA 1
ATOM 6511 C C . PRO A 1 827 ? 52.524 29.350 35.092 1.00 39.28 827 PRO A C 1
ATOM 6513 O O . PRO A 1 827 ? 51.904 29.955 34.224 1.00 39.28 827 PRO A O 1
ATOM 6516 N N . PRO A 1 828 ? 52.124 29.525 36.397 1.00 41.56 828 PRO A N 1
ATOM 6517 C CA . PRO A 1 828 ? 50.679 29.468 36.754 1.00 41.56 828 PRO A CA 1
ATOM 6518 C C . PRO A 1 828 ? 50.094 30.506 37.768 1.00 41.56 828 PRO A C 1
ATOM 6520 O O . PRO A 1 828 ? 50.811 31.067 38.590 1.00 41.56 828 PRO A O 1
ATOM 6523 N N . VAL A 1 829 ? 48.754 30.608 37.866 1.00 26.19 829 VAL A N 1
ATOM 6524 C CA . VAL A 1 829 ? 48.017 30.950 39.119 1.00 26.19 829 VAL A CA 1
ATOM 6525 C C . VAL A 1 829 ? 46.666 30.207 39.157 1.00 26.19 829 VAL A C 1
ATOM 6527 O O . VAL A 1 829 ? 45.984 30.123 38.142 1.00 26.19 829 VAL A O 1
ATOM 6530 N N . THR A 1 830 ? 46.251 29.699 40.326 1.00 27.86 830 THR A N 1
ATOM 6531 C CA . THR A 1 830 ? 44.876 29.212 40.608 1.00 27.86 830 THR A CA 1
ATOM 6532 C C . THR A 1 830 ? 44.387 29.782 41.943 1.00 27.86 830 THR A C 1
ATOM 6534 O O . THR A 1 830 ? 45.223 30.088 42.799 1.00 27.86 830 THR A O 1
ATOM 6537 N N . PRO A 1 831 ? 43.063 29.939 42.150 1.00 36.41 831 PRO A N 1
ATOM 6538 C CA . PRO A 1 831 ? 42.448 29.161 43.242 1.00 36.41 831 PRO A CA 1
ATOM 6539 C C . PRO A 1 831 ? 40.947 28.780 43.087 1.00 36.41 831 PRO A C 1
ATOM 6541 O O . PRO A 1 831 ? 40.120 29.656 42.868 1.00 36.41 831 PRO A O 1
ATOM 6544 N N . ARG A 1 832 ? 40.610 27.520 43.457 1.00 24.83 832 ARG A N 1
ATOM 6545 C CA . ARG A 1 832 ? 39.328 27.041 44.076 1.00 24.83 832 ARG A CA 1
ATOM 6546 C C . ARG A 1 832 ? 38.025 27.034 43.232 1.00 24.83 832 ARG A C 1
ATOM 6548 O O . ARG A 1 832 ? 37.755 27.992 42.530 1.00 24.83 832 ARG A O 1
ATOM 6555 N N . TYR A 1 833 ? 37.100 26.059 43.326 1.00 28.28 833 TYR A N 1
ATOM 6556 C CA . TYR A 1 833 ? 37.070 24.651 43.818 1.00 28.28 833 TYR A CA 1
ATOM 6557 C C . TYR A 1 833 ? 36.048 23.859 42.918 1.00 28.28 833 TYR A C 1
ATOM 6559 O O . TYR A 1 833 ? 35.227 24.506 42.269 1.00 28.28 833 TYR A O 1
ATOM 6567 N N . PRO A 1 834 ? 36.083 22.506 42.829 1.00 29.95 834 PRO A N 1
ATOM 6568 C CA . PRO A 1 834 ? 35.269 21.639 41.942 1.00 29.95 834 PRO A CA 1
ATOM 6569 C C . PRO A 1 834 ? 34.082 20.997 42.739 1.00 29.95 834 PRO A C 1
ATOM 6571 O O . PRO A 1 834 ? 33.855 21.482 43.852 1.00 29.95 834 PRO A O 1
ATOM 6574 N N . PRO A 1 835 ? 33.321 19.947 42.305 1.00 34.00 835 PRO A N 1
ATOM 6575 C CA . PRO A 1 835 ? 33.459 18.980 41.188 1.00 34.00 835 PRO A CA 1
ATOM 6576 C C . PRO A 1 835 ? 32.218 18.942 40.241 1.00 34.00 835 PRO A C 1
ATOM 6578 O O . PRO A 1 835 ? 31.395 19.847 40.308 1.00 34.00 835 PRO A O 1
ATOM 6581 N N . THR A 1 836 ? 32.032 18.032 39.266 1.00 27.02 836 THR A N 1
ATOM 6582 C CA . THR A 1 836 ? 32.636 16.699 38.990 1.00 27.02 836 THR A CA 1
ATOM 6583 C C . THR A 1 836 ? 32.807 16.436 37.475 1.00 27.02 836 THR A C 1
ATOM 6585 O O . THR A 1 836 ? 32.572 17.316 36.652 1.00 27.02 836 THR A O 1
ATOM 6588 N N . THR A 1 837 ? 33.280 15.243 37.100 1.00 25.67 837 THR A N 1
ATOM 6589 C CA . THR A 1 837 ? 33.766 14.843 35.767 1.00 25.67 837 THR A CA 1
ATOM 6590 C C . THR A 1 837 ? 32.756 14.094 34.882 1.00 25.67 837 THR A C 1
ATOM 6592 O O . THR A 1 837 ? 31.827 13.450 35.365 1.00 25.67 837 THR A O 1
ATOM 6595 N N . GLN A 1 838 ? 33.001 14.120 33.565 1.00 23.78 838 GLN A N 1
ATOM 6596 C CA . GLN A 1 838 ? 32.349 13.306 32.526 1.00 23.78 838 GLN A CA 1
ATOM 6597 C C . GLN A 1 838 ? 33.382 12.996 31.407 1.00 23.78 838 GLN A C 1
ATOM 6599 O O . GLN A 1 838 ? 34.301 13.795 31.233 1.00 23.78 838 GLN A O 1
ATOM 6604 N N . GLN A 1 839 ? 33.185 11.924 30.612 1.00 29.34 839 GLN A N 1
ATOM 6605 C CA . GLN A 1 839 ? 33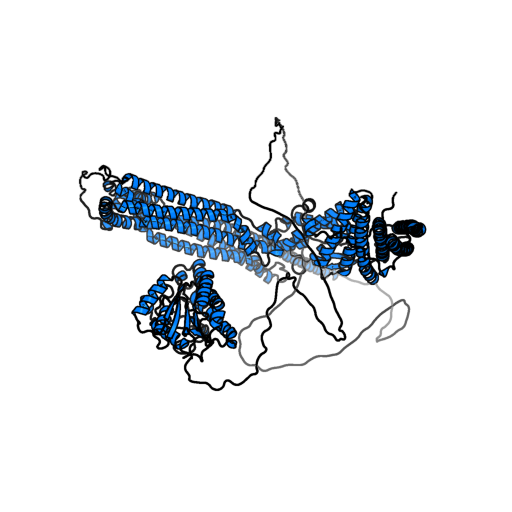.932 11.591 29.361 1.00 29.34 839 GLN A CA 1
ATOM 6606 C C . GLN A 1 839 ? 35.432 11.192 29.545 1.00 29.34 839 GLN A C 1
ATOM 6608 O O . GLN A 1 839 ? 35.911 11.292 30.677 1.00 29.34 839 GLN A O 1
ATOM 6613 N N . PRO A 1 840 ? 36.206 10.740 28.509 1.00 35.94 840 PRO A N 1
ATOM 6614 C CA . PRO A 1 840 ? 35.880 10.509 27.077 1.00 35.94 840 PRO A CA 1
ATOM 6615 C C . PRO A 1 840 ? 36.370 9.188 26.383 1.00 35.94 840 PRO A C 1
ATOM 6617 O O . PRO A 1 840 ? 37.378 8.599 26.745 1.00 35.94 840 PRO A O 1
ATOM 6620 N N . TYR A 1 841 ? 35.665 8.812 25.299 1.00 23.11 841 TYR A N 1
ATOM 6621 C CA . TYR A 1 841 ? 36.088 8.300 23.959 1.00 23.11 841 TYR A CA 1
ATOM 6622 C C . TYR A 1 841 ? 37.257 7.288 23.676 1.00 23.11 841 TYR A C 1
ATOM 6624 O O . TYR A 1 841 ? 38.422 7.540 23.947 1.00 23.11 841 TYR A O 1
ATOM 6632 N N . MET A 1 842 ? 36.905 6.272 22.852 1.00 23.19 842 MET A N 1
ATOM 6633 C CA . MET A 1 842 ? 37.592 5.678 21.659 1.00 23.19 842 MET A CA 1
ATOM 6634 C C . MET A 1 842 ? 38.942 4.891 21.682 1.00 23.19 842 MET A C 1
ATOM 6636 O O . MET A 1 842 ? 40.001 5.476 21.486 1.00 23.19 842 MET A O 1
ATOM 6640 N N . SER A 1 843 ? 38.827 3.557 21.473 1.00 22.75 843 SER A N 1
ATOM 6641 C CA . SER A 1 843 ? 39.583 2.708 20.484 1.00 22.75 843 SER A CA 1
ATOM 6642 C C . SER A 1 843 ? 41.119 2.492 20.648 1.00 22.75 843 SER A C 1
ATOM 6644 O O . SER A 1 843 ? 41.706 3.160 21.493 1.00 22.75 843 SER A O 1
ATOM 6646 N N . PRO A 1 844 ? 41.823 1.621 19.861 1.00 33.31 844 PRO A N 1
ATOM 6647 C CA . PRO A 1 844 ? 41.415 0.572 18.889 1.00 33.31 844 PRO A CA 1
ATOM 6648 C C . PRO A 1 844 ? 42.072 -0.840 19.128 1.00 33.31 844 PRO A C 1
ATOM 6650 O O . PRO A 1 844 ? 42.802 -0.999 20.092 1.00 33.31 844 PRO A O 1
ATOM 6653 N N . GLN A 1 845 ? 41.819 -1.826 18.231 1.00 20.67 845 GLN A N 1
ATOM 6654 C CA . GLN A 1 845 ? 42.658 -2.984 17.746 1.00 20.67 845 GLN A CA 1
ATOM 6655 C C . GLN A 1 845 ? 43.570 -3.858 18.690 1.00 20.67 845 GLN A C 1
ATOM 6657 O O . GLN A 1 845 ? 44.066 -3.381 19.693 1.00 20.67 845 GLN A O 1
ATOM 6662 N N . GLN A 1 846 ? 43.990 -5.120 18.411 1.00 23.91 846 GLN A N 1
ATOM 6663 C CA . GLN A 1 846 ? 43.539 -6.260 17.558 1.00 23.91 846 GLN A CA 1
ATOM 6664 C C . GLN A 1 846 ? 44.490 -7.499 17.725 1.00 23.91 846 GLN A C 1
ATOM 6666 O O . GLN A 1 846 ? 45.699 -7.326 17.614 1.00 23.91 846 GLN A O 1
ATOM 6671 N N . SER A 1 847 ? 43.975 -8.749 17.832 1.00 22.89 847 SER A N 1
ATOM 6672 C CA . SER A 1 847 ? 44.700 -10.071 17.713 1.00 22.89 847 SER A CA 1
ATOM 6673 C C . SER A 1 847 ? 45.800 -10.414 18.772 1.00 22.89 847 SER A C 1
ATOM 6675 O O . SER A 1 847 ? 46.164 -9.532 19.536 1.00 22.89 847 SER A O 1
ATOM 6677 N N . TYR A 1 848 ? 46.320 -11.648 18.994 1.00 24.83 848 TYR A N 1
ATOM 6678 C CA . TYR A 1 848 ? 46.525 -12.881 18.176 1.00 24.83 848 TYR A CA 1
ATOM 6679 C C . TYR A 1 848 ? 46.520 -14.215 19.011 1.00 24.83 848 TYR A C 1
ATOM 6681 O O . TYR A 1 848 ? 46.619 -14.153 20.227 1.00 24.83 848 TYR A O 1
ATOM 6689 N N . SER A 1 849 ? 46.426 -15.388 18.336 1.00 23.48 849 SER A N 1
ATOM 6690 C CA . SER A 1 849 ? 46.795 -16.813 18.689 1.00 23.48 849 SER A CA 1
ATOM 6691 C C . SER A 1 849 ? 47.089 -17.259 20.151 1.00 23.48 849 SER A C 1
ATOM 6693 O O . SER A 1 849 ? 47.832 -16.586 20.848 1.00 23.48 849 SER A O 1
ATOM 6695 N N . GLY A 1 850 ? 46.724 -18.459 20.657 1.00 25.48 850 GLY A N 1
ATOM 6696 C CA . GLY A 1 850 ? 46.225 -19.732 20.066 1.00 25.48 850 GLY A CA 1
ATOM 6697 C C . GLY A 1 850 ? 45.753 -20.736 21.169 1.00 25.48 850 GLY A C 1
ATOM 6698 O O . GLY A 1 850 ? 45.190 -20.294 22.168 1.00 25.48 850 GLY A O 1
ATOM 6699 N N . GLN A 1 851 ? 45.908 -22.076 21.133 1.00 24.02 851 GLN A N 1
ATOM 6700 C CA . GLN A 1 851 ? 46.408 -23.055 20.137 1.00 24.02 851 GLN A CA 1
ATOM 6701 C C . GLN A 1 851 ? 45.891 -24.497 20.508 1.00 24.02 851 GLN A C 1
ATOM 6703 O O . GLN A 1 851 ? 44.873 -24.601 21.194 1.00 24.02 851 GLN A O 1
ATOM 6708 N N . GLN A 1 852 ? 46.538 -25.597 20.070 1.00 25.19 852 GLN A N 1
ATOM 6709 C CA . GLN A 1 852 ? 46.149 -27.030 20.234 1.00 25.19 852 GLN A CA 1
ATOM 6710 C C . GLN A 1 852 ? 47.422 -27.928 20.340 1.00 25.19 852 GLN A C 1
ATOM 6712 O O . GLN A 1 852 ? 48.484 -27.387 20.014 1.00 25.19 852 GLN A O 1
ATOM 6717 N N . PRO A 1 853 ? 47.394 -29.231 20.755 1.00 35.66 853 PRO A N 1
ATOM 6718 C CA . PRO A 1 853 ? 47.053 -30.331 19.808 1.00 35.66 853 PRO A CA 1
ATOM 6719 C C . PRO A 1 853 ? 46.524 -31.698 20.379 1.00 35.66 853 PRO A C 1
ATOM 6721 O O . PRO A 1 853 ? 46.783 -32.041 21.523 1.00 35.66 853 PRO A O 1
ATOM 6724 N N . GLN A 1 854 ? 45.932 -32.528 19.489 1.00 25.45 854 GLN A N 1
ATOM 6725 C CA . GLN A 1 854 ? 46.029 -34.024 19.404 1.00 25.45 854 GLN A CA 1
ATOM 6726 C C . GLN A 1 854 ? 45.442 -34.946 20.528 1.00 25.45 854 GLN A C 1
ATOM 6728 O O . GLN A 1 854 ? 45.384 -34.561 21.683 1.00 25.45 854 GLN A O 1
ATOM 6733 N N . SER A 1 855 ? 44.993 -36.204 20.286 1.00 21.88 855 SER A N 1
ATOM 6734 C CA . SER A 1 855 ? 44.875 -37.041 19.053 1.00 21.88 855 SER A CA 1
ATOM 6735 C C . SER A 1 855 ? 43.962 -38.305 19.214 1.00 21.88 855 SER A C 1
ATOM 6737 O O . SER A 1 855 ? 43.481 -38.580 20.304 1.00 21.88 855 SER A O 1
ATOM 6739 N N . PHE A 1 856 ? 43.789 -39.074 18.115 1.00 25.56 856 PHE A N 1
ATOM 6740 C CA . PHE A 1 856 ? 43.355 -40.496 17.978 1.00 25.56 856 PHE A CA 1
ATOM 6741 C C . PHE A 1 856 ? 41.906 -40.971 18.294 1.00 25.56 856 PHE A C 1
ATOM 6743 O O . PHE A 1 856 ? 41.613 -41.442 19.381 1.00 25.56 856 PHE A O 1
ATOM 6750 N N . GLN A 1 857 ? 41.061 -40.958 17.245 1.00 25.06 857 GLN A N 1
ATOM 6751 C CA . GLN A 1 857 ? 40.479 -42.114 16.497 1.00 25.06 857 GLN A CA 1
ATOM 6752 C C . GLN A 1 857 ? 39.683 -43.301 17.168 1.00 25.06 857 GLN A C 1
ATOM 6754 O O . GLN A 1 857 ? 39.734 -43.486 18.375 1.00 25.06 857 GLN A O 1
ATOM 6759 N N . PRO A 1 858 ? 38.867 -44.064 16.375 1.00 40.75 858 PRO A N 1
ATOM 6760 C CA . PRO A 1 858 ? 37.744 -44.945 16.818 1.00 40.75 858 PRO A CA 1
ATOM 6761 C C . PRO A 1 858 ? 38.157 -46.457 16.869 1.00 40.75 858 PRO A C 1
ATOM 6763 O O . PRO A 1 858 ? 39.369 -46.663 16.957 1.00 40.75 858 PRO A O 1
ATOM 6766 N N . PRO A 1 859 ? 37.310 -47.537 16.754 1.00 40.66 859 PRO A N 1
ATOM 6767 C CA . PRO A 1 859 ? 35.849 -47.729 16.481 1.00 40.66 859 PRO A CA 1
ATOM 6768 C C . PRO A 1 859 ? 35.223 -48.871 17.375 1.00 40.66 859 PRO A C 1
ATOM 6770 O O . PRO A 1 859 ? 35.667 -48.954 18.517 1.00 40.66 859 PRO A O 1
ATOM 6773 N N . PRO A 1 860 ? 34.294 -49.804 16.983 1.00 37.41 860 PRO A N 1
ATOM 6774 C CA . PRO A 1 860 ? 33.338 -49.939 15.859 1.00 37.41 860 PRO A CA 1
ATOM 6775 C C . PRO A 1 860 ? 31.867 -50.267 16.345 1.00 37.41 860 PRO A C 1
ATOM 6777 O O . PRO A 1 860 ? 31.431 -49.547 17.239 1.00 37.41 860 PRO A O 1
ATOM 6780 N N . PRO A 1 861 ? 31.005 -51.174 15.781 1.00 39.12 861 PRO A N 1
ATOM 6781 C CA . PRO A 1 861 ? 29.597 -50.796 15.522 1.00 39.12 861 PRO A CA 1
ATOM 6782 C C . PRO A 1 861 ? 28.511 -51.805 15.999 1.00 39.12 861 PRO A C 1
ATOM 6784 O O . PRO A 1 861 ? 28.802 -52.853 16.573 1.00 39.12 861 PRO A O 1
ATOM 6787 N N . ARG A 1 862 ? 27.242 -51.569 15.624 1.00 25.91 862 ARG A N 1
ATOM 6788 C CA . ARG A 1 862 ? 26.278 -52.654 15.337 1.00 25.91 862 ARG A CA 1
ATOM 6789 C C . ARG A 1 862 ? 25.476 -52.384 14.058 1.00 25.91 862 ARG A C 1
ATOM 6791 O O . ARG A 1 862 ? 24.924 -51.306 13.876 1.00 25.91 862 ARG A O 1
ATOM 6798 N N . ARG A 1 863 ? 25.404 -53.405 13.200 1.00 24.72 863 ARG A N 1
ATOM 6799 C CA . ARG A 1 863 ? 24.334 -53.626 12.214 1.00 24.72 863 ARG A CA 1
ATOM 6800 C C . ARG A 1 863 ? 23.388 -54.675 12.792 1.00 24.72 863 ARG A C 1
ATOM 6802 O O . ARG A 1 863 ? 23.864 -55.569 13.479 1.00 24.72 863 ARG A O 1
ATOM 6809 N N . GLU A 1 864 ? 22.137 -54.657 12.359 1.00 23.28 864 GLU A N 1
ATOM 6810 C CA . GLU A 1 864 ? 21.363 -55.871 12.066 1.00 23.28 864 GLU A CA 1
ATOM 6811 C C . GLU A 1 864 ? 20.409 -55.554 10.896 1.00 23.28 864 GLU A C 1
ATOM 6813 O O . GLU A 1 864 ? 20.224 -54.386 10.546 1.00 23.28 864 GLU A O 1
ATOM 6818 N N . SER A 1 865 ? 19.948 -56.576 10.171 1.00 22.30 865 SER A N 1
ATOM 6819 C CA . SER A 1 865 ? 19.394 -56.419 8.814 1.00 22.30 865 SER A CA 1
ATOM 6820 C C . SER A 1 865 ? 18.641 -57.665 8.343 1.00 22.30 865 SER A C 1
ATOM 6822 O O . SER A 1 865 ? 18.974 -58.755 8.805 1.00 22.30 865 SER A O 1
ATOM 6824 N N . TYR A 1 866 ? 17.767 -57.504 7.334 1.00 25.22 866 TYR A N 1
ATOM 6825 C CA . TYR A 1 866 ? 16.854 -58.520 6.761 1.00 25.22 866 TYR A CA 1
ATOM 6826 C C . TYR A 1 866 ? 15.618 -58.794 7.659 1.00 25.22 866 TYR A C 1
ATOM 6828 O O . TYR A 1 866 ? 15.645 -58.491 8.844 1.00 25.22 866 TYR A O 1
ATOM 6836 N N . GLN A 1 867 ? 14.468 -59.263 7.151 1.00 24.97 867 GLN A N 1
ATOM 6837 C CA . GLN A 1 867 ? 14.251 -60.063 5.933 1.00 24.97 867 GLN A CA 1
ATOM 6838 C C . GLN A 1 867 ? 13.043 -59.615 5.068 1.00 24.97 867 GLN A C 1
ATOM 6840 O O . GLN A 1 867 ? 12.721 -58.432 5.027 1.00 24.97 867 GLN A O 1
ATOM 6845 N N . GLN A 1 868 ? 12.486 -60.519 4.253 1.00 23.91 868 GLN A N 1
ATOM 6846 C CA . GLN A 1 868 ? 11.834 -60.239 2.960 1.00 23.91 868 GLN A CA 1
ATOM 6847 C C . GLN A 1 868 ? 10.579 -61.120 2.752 1.00 23.91 868 GLN A C 1
ATOM 6849 O O . GLN A 1 868 ? 10.435 -62.114 3.455 1.00 23.91 868 GLN A O 1
ATOM 6854 N N . GLN A 1 869 ? 9.785 -60.797 1.714 1.00 24.91 869 GLN A N 1
ATOM 6855 C CA . GLN A 1 869 ? 8.612 -61.487 1.112 1.00 24.91 869 GLN A CA 1
ATOM 6856 C C . GLN A 1 869 ? 7.258 -60.798 1.405 1.00 24.91 869 GLN A C 1
ATOM 6858 O O . GLN A 1 869 ? 7.076 -60.292 2.504 1.00 24.91 869 GLN A O 1
ATOM 6863 N N . GLN A 1 870 ? 6.217 -60.760 0.553 1.00 23.33 870 GLN A N 1
ATOM 6864 C CA . GLN A 1 870 ? 5.983 -60.878 -0.913 1.00 23.33 870 GLN A CA 1
ATOM 6865 C C . GLN A 1 870 ? 4.621 -61.572 -1.138 1.00 23.33 870 GLN A C 1
ATOM 6867 O O . GLN A 1 870 ? 4.566 -62.788 -1.048 1.00 23.33 870 GLN A O 1
ATOM 6872 N N . TYR A 1 871 ? 3.566 -60.816 -1.475 1.00 26.20 871 TYR A N 1
ATOM 6873 C CA . TYR A 1 871 ? 2.342 -61.212 -2.220 1.00 26.20 871 TYR A CA 1
ATOM 6874 C C . TYR A 1 871 ? 1.489 -59.928 -2.446 1.00 26.20 871 TYR A C 1
ATOM 6876 O O . TYR A 1 871 ? 1.506 -59.049 -1.592 1.00 26.20 871 TYR A O 1
ATOM 6884 N N . GLY A 1 872 ? 0.736 -59.721 -3.540 1.00 24.05 872 GLY A N 1
ATOM 6885 C CA . GLY A 1 872 ? 0.709 -60.509 -4.780 1.00 24.05 872 GLY A CA 1
ATOM 6886 C C . GLY A 1 872 ? -0.525 -60.373 -5.705 1.00 24.05 872 GLY A C 1
ATOM 6887 O O . GLY A 1 872 ? -1.034 -61.417 -6.090 1.00 24.05 872 GLY A O 1
ATOM 6888 N N . HIS A 1 873 ? -0.940 -59.159 -6.129 1.00 27.08 873 HIS A N 1
ATOM 6889 C CA . HIS A 1 873 ? -1.938 -58.898 -7.218 1.00 27.08 873 HIS A CA 1
ATOM 6890 C C . HIS A 1 873 ? -3.394 -59.418 -6.978 1.00 27.08 873 HIS A C 1
ATOM 6892 O O . HIS A 1 873 ? -3.620 -60.101 -5.988 1.00 27.08 873 HIS A O 1
ATOM 6898 N N . GLN A 1 874 ? -4.477 -59.115 -7.733 1.00 26.42 874 GLN A N 1
ATOM 6899 C CA . GLN A 1 874 ? -4.847 -58.295 -8.936 1.00 26.42 874 GLN A CA 1
ATOM 6900 C C . GLN A 1 874 ? -6.403 -58.047 -8.881 1.00 26.42 874 GLN A C 1
ATOM 6902 O O . GLN A 1 874 ? -6.965 -58.355 -7.829 1.00 26.42 874 GLN A O 1
ATOM 6907 N N . PRO A 1 875 ? -7.187 -57.688 -9.942 1.00 36.16 875 PRO A N 1
ATOM 6908 C CA . PRO A 1 875 ? -7.084 -56.747 -11.092 1.00 36.16 875 PRO A CA 1
ATOM 6909 C C . PRO A 1 875 ? -8.193 -55.626 -11.061 1.00 36.16 875 PRO A C 1
ATOM 6911 O O . PRO A 1 875 ? -9.054 -55.655 -10.193 1.00 36.16 875 PRO A O 1
ATOM 6914 N N . GLN A 1 876 ? -8.133 -54.487 -11.790 1.00 24.38 876 GLN A N 1
ATOM 6915 C CA . GLN A 1 876 ? -8.611 -54.158 -13.180 1.00 24.38 876 GLN A CA 1
ATOM 6916 C C . GLN A 1 876 ? -10.088 -54.539 -13.492 1.00 24.38 876 GLN A C 1
ATOM 6918 O O . GLN A 1 876 ? -10.565 -55.523 -12.946 1.00 24.38 876 GLN A O 1
ATOM 6923 N N . SER A 1 877 ? -10.898 -53.869 -14.339 1.00 23.42 877 SER A N 1
ATOM 6924 C CA . SER A 1 877 ? -10.775 -52.778 -15.360 1.00 23.42 877 SER A CA 1
ATOM 6925 C C . SER A 1 877 ? -12.190 -52.153 -15.570 1.00 23.42 877 SER A C 1
ATOM 6927 O O . SER A 1 877 ? -13.161 -52.824 -15.244 1.00 23.42 877 SER A O 1
ATOM 6929 N N . SER A 1 878 ? -12.451 -50.879 -15.920 1.00 26.73 878 SER A N 1
ATOM 6930 C CA . SER A 1 878 ? -12.166 -50.058 -17.131 1.00 26.73 878 SER A CA 1
ATOM 6931 C C . SER A 1 878 ? -12.867 -50.493 -18.448 1.00 26.73 878 SER A C 1
ATOM 6933 O O . SER A 1 878 ? -13.137 -51.676 -18.615 1.00 26.73 878 SER A O 1
ATOM 6935 N N . GLN A 1 879 ? -13.103 -49.530 -19.375 1.00 23.97 879 GLN A N 1
ATOM 6936 C CA . GLN A 1 879 ? -13.825 -49.605 -20.687 1.00 23.97 879 GLN A CA 1
ATOM 6937 C C . GLN A 1 879 ? -15.373 -49.484 -20.632 1.00 23.97 879 GLN A C 1
ATOM 6939 O O . GLN A 1 879 ? -15.968 -49.892 -19.643 1.00 23.97 879 GLN A O 1
ATOM 6944 N N . SER A 1 880 ? -16.110 -48.937 -21.623 1.00 22.14 880 SER A N 1
ATOM 6945 C CA . SER A 1 880 ? -15.809 -48.160 -22.864 1.00 22.14 880 SER A CA 1
ATOM 6946 C C . SER A 1 880 ? -17.069 -47.334 -23.262 1.00 22.14 880 SER A C 1
ATOM 6948 O O . SER A 1 880 ? -18.171 -47.762 -22.947 1.00 22.14 880 SER A O 1
ATOM 6950 N N . TYR A 1 881 ? -17.003 -46.078 -23.738 1.00 21.81 881 TYR A N 1
ATOM 6951 C CA . TYR A 1 881 ? -16.692 -45.560 -25.099 1.00 21.81 881 TYR A CA 1
ATOM 6952 C C . TYR A 1 881 ? -17.852 -45.625 -26.139 1.00 21.81 881 TYR A C 1
ATOM 6954 O O . TYR A 1 881 ? -18.559 -46.624 -26.205 1.00 21.81 881 TYR A O 1
ATOM 6962 N N . ASN A 1 882 ? -17.929 -44.595 -27.012 1.00 25.50 882 ASN A N 1
ATOM 6963 C CA . ASN A 1 882 ? -18.735 -44.409 -28.256 1.00 25.50 882 ASN A CA 1
ATOM 6964 C C . ASN A 1 882 ? -20.099 -43.630 -28.196 1.00 25.50 882 ASN A C 1
ATOM 6966 O O . ASN A 1 882 ? -20.569 -43.356 -27.094 1.00 25.50 882 ASN A O 1
ATOM 6970 N N . PRO A 1 883 ? -20.639 -43.076 -29.328 1.00 33.59 883 PRO A N 1
ATOM 6971 C CA . PRO A 1 883 ? -20.917 -41.625 -29.375 1.00 33.59 883 PRO A CA 1
ATOM 6972 C C . PRO A 1 883 ? -22.212 -41.158 -30.114 1.00 33.59 883 PRO A C 1
ATOM 6974 O O . PRO A 1 883 ? -22.977 -41.951 -30.646 1.00 33.59 883 PRO A O 1
ATOM 6977 N N . ALA A 1 884 ? -22.346 -39.826 -30.238 1.00 25.27 884 ALA A N 1
ATOM 6978 C CA . ALA A 1 884 ? -23.018 -39.059 -31.308 1.00 25.27 884 ALA A CA 1
ATOM 6979 C C . ALA A 1 884 ? -24.547 -39.177 -31.550 1.00 25.27 884 ALA A C 1
ATOM 6981 O O . ALA A 1 884 ? -25.055 -40.185 -32.029 1.00 25.27 884 ALA A O 1
ATOM 6982 N N . GLN A 1 885 ? -25.237 -38.031 -31.443 1.00 27.12 885 GLN A N 1
ATOM 6983 C CA . GLN A 1 885 ? -26.403 -37.665 -32.268 1.00 27.12 885 GLN A CA 1
ATOM 6984 C C . GLN A 1 885 ? -26.491 -36.127 -32.436 1.00 27.12 885 GLN A C 1
ATOM 6986 O O . GLN A 1 885 ? -25.929 -35.383 -31.633 1.00 27.12 885 GLN A O 1
ATOM 6991 N N . HIS A 1 886 ? -27.156 -35.648 -33.496 1.00 26.88 886 HIS A N 1
ATOM 6992 C CA . HIS A 1 886 ? -27.269 -34.227 -33.886 1.00 26.88 886 HIS A CA 1
ATOM 6993 C C . HIS A 1 886 ? -28.736 -33.808 -34.086 1.00 26.88 886 HIS A C 1
ATOM 6995 O O . HIS A 1 886 ? -29.486 -34.626 -34.610 1.00 26.88 886 HIS A O 1
ATOM 7001 N N . GLN A 1 887 ? -29.084 -32.536 -33.793 1.00 22.95 887 GLN A N 1
ATOM 7002 C CA . GLN A 1 887 ? -30.102 -31.652 -34.438 1.00 22.95 887 GLN A CA 1
ATOM 7003 C C . GLN A 1 887 ? -30.424 -30.431 -33.522 1.00 22.95 887 GLN A C 1
ATOM 7005 O O . GLN A 1 887 ? -30.278 -30.561 -32.312 1.00 22.95 887 GLN A O 1
ATOM 7010 N N . TYR A 1 888 ? -30.882 -29.241 -33.964 1.00 24.47 888 TYR A N 1
ATOM 7011 C CA . TYR A 1 888 ? -30.709 -28.500 -35.238 1.00 24.47 888 TYR A CA 1
ATOM 7012 C C . TYR A 1 888 ? -31.148 -27.009 -35.075 1.00 24.47 888 TYR A C 1
ATOM 7014 O O . TYR A 1 888 ? -32.288 -26.769 -34.705 1.00 24.47 888 TYR A O 1
ATOM 7022 N N . ASN A 1 889 ? -30.280 -26.046 -35.430 1.00 24.38 889 ASN A N 1
ATOM 7023 C CA . ASN A 1 889 ? -30.520 -24.621 -35.799 1.00 24.38 889 ASN A CA 1
ATOM 7024 C C . ASN A 1 889 ? -31.333 -23.598 -34.924 1.00 24.38 889 ASN A C 1
ATOM 7026 O O . ASN A 1 889 ? -32.076 -23.973 -34.023 1.00 24.38 889 ASN A O 1
ATOM 7030 N N . PRO A 1 890 ? -31.175 -22.267 -35.186 1.00 47.38 890 PRO A N 1
ATOM 7031 C CA . PRO A 1 890 ? -31.846 -21.141 -34.492 1.00 47.38 890 PRO A CA 1
ATOM 7032 C C . PRO A 1 890 ? -32.851 -20.359 -35.389 1.00 47.38 890 PRO A C 1
ATOM 7034 O O . PRO A 1 890 ? -33.024 -20.750 -36.540 1.00 47.38 890 PRO A O 1
ATOM 7037 N N . VAL A 1 891 ? -33.434 -19.231 -34.905 1.00 25.64 891 VAL A N 1
ATOM 7038 C CA . VAL A 1 891 ? -33.692 -17.927 -35.616 1.00 25.64 891 VAL A CA 1
ATOM 7039 C C . VAL A 1 891 ? -34.619 -16.966 -34.810 1.00 25.64 891 VAL A C 1
ATOM 7041 O O . VAL A 1 891 ? -35.374 -17.412 -33.950 1.00 25.64 891 VAL A O 1
ATOM 7044 N N . SER A 1 892 ? -34.537 -15.648 -35.085 1.00 33.34 892 SER A N 1
ATOM 7045 C CA . SER A 1 892 ? -35.353 -14.524 -34.528 1.00 33.34 892 SER A CA 1
ATOM 7046 C C . SER A 1 892 ? -36.195 -13.845 -35.665 1.00 33.34 892 SER A C 1
ATOM 7048 O O . SER A 1 892 ? -36.609 -14.613 -36.532 1.00 33.34 892 SER A O 1
ATOM 7050 N N . PRO A 1 893 ? -36.490 -12.513 -35.815 1.00 47.44 893 PRO A N 1
ATOM 7051 C CA . PRO A 1 893 ? -36.281 -11.281 -35.023 1.00 47.44 893 PRO A CA 1
ATOM 7052 C C . PRO A 1 893 ? -37.561 -10.859 -34.236 1.00 47.44 893 PRO A C 1
ATOM 7054 O O . PRO A 1 893 ? -37.695 -11.473 -33.179 1.00 47.44 893 PRO A O 1
ATOM 7057 N N . PRO A 1 894 ? -38.520 -9.956 -34.620 1.00 44.06 894 PRO A N 1
ATOM 7058 C CA . PRO A 1 894 ? -38.647 -8.964 -35.719 1.00 44.06 894 PRO A CA 1
ATOM 7059 C C . PRO A 1 894 ? -38.972 -7.489 -35.308 1.00 44.06 894 PRO A C 1
ATOM 7061 O O . PRO A 1 894 ? -39.923 -7.242 -34.574 1.00 44.06 894 PRO A O 1
ATOM 7064 N N . ALA A 1 895 ? -38.304 -6.489 -35.911 1.00 23.47 895 ALA A N 1
ATOM 7065 C CA . ALA A 1 895 ? -38.833 -5.119 -36.121 1.00 23.47 895 ALA A CA 1
ATOM 7066 C C . ALA A 1 895 ? -38.125 -4.403 -37.309 1.00 23.47 895 ALA A C 1
ATOM 7068 O O . ALA A 1 895 ? -37.032 -4.792 -37.708 1.00 23.47 895 ALA A O 1
ATOM 7069 N N . HIS A 1 896 ? -38.794 -3.416 -37.914 1.00 28.00 896 HIS A N 1
ATOM 7070 C CA . HIS A 1 896 ? -38.559 -2.754 -39.227 1.00 28.00 896 HIS A CA 1
ATOM 7071 C C . HIS A 1 896 ? -37.493 -1.612 -39.232 1.00 28.00 896 HIS A C 1
ATOM 7073 O O . HIS A 1 896 ? -37.144 -1.161 -38.149 1.00 28.00 896 HIS A O 1
ATOM 7079 N N . GLN A 1 897 ? -36.965 -1.023 -40.338 1.00 27.45 897 GLN A N 1
ATOM 7080 C CA . GLN A 1 897 ? -36.953 -1.257 -41.818 1.00 27.45 897 GLN A CA 1
ATOM 7081 C C . GLN A 1 897 ? -35.884 -0.345 -42.526 1.00 27.45 897 GLN A C 1
ATOM 7083 O O . GLN A 1 897 ? -35.721 0.782 -42.086 1.00 27.45 897 GLN A O 1
ATOM 7088 N N . GLN A 1 898 ? -35.276 -0.804 -43.648 1.00 27.55 898 GLN A N 1
ATOM 7089 C CA . GLN A 1 898 ? -34.829 -0.085 -44.899 1.00 27.55 898 GLN A CA 1
ATOM 7090 C C . GLN A 1 898 ? -33.954 1.225 -44.880 1.00 27.55 898 GLN A C 1
ATOM 7092 O O . GLN A 1 898 ? -33.921 1.938 -43.893 1.00 27.55 898 GLN A O 1
ATOM 7097 N N . PHE A 1 899 ? -33.310 1.706 -45.977 1.00 24.66 899 PHE A N 1
ATOM 7098 C CA . PHE A 1 899 ? -32.282 1.128 -46.897 1.00 24.66 899 PHE A CA 1
ATOM 7099 C C . PHE A 1 899 ? -31.586 2.239 -47.782 1.00 24.66 899 PHE A C 1
ATOM 7101 O O . PHE A 1 899 ? -32.289 3.053 -48.362 1.00 24.66 899 PHE A O 1
ATOM 7108 N N . PHE A 1 900 ? -30.241 2.226 -47.938 1.00 24.98 900 PHE A N 1
ATOM 7109 C CA . PHE A 1 900 ? -29.365 2.771 -49.042 1.00 24.98 900 PHE A CA 1
ATOM 7110 C C . PHE A 1 900 ? -29.378 4.259 -49.572 1.00 24.98 900 PHE A C 1
ATOM 7112 O O . PHE A 1 900 ? -30.304 4.661 -50.260 1.00 24.98 900 PHE A O 1
ATOM 7119 N N . SER A 1 901 ? -28.226 4.969 -49.421 1.00 23.09 901 SER A N 1
ATOM 7120 C CA . SER A 1 901 ? -27.277 5.514 -50.469 1.00 23.09 901 SER A CA 1
ATOM 7121 C C . SER A 1 901 ? -27.697 6.462 -51.651 1.00 23.09 901 SER A C 1
ATOM 7123 O O . SER A 1 901 ? -28.820 6.340 -52.120 1.00 23.09 901 SER A O 1
ATOM 7125 N N . PRO A 1 902 ? -26.780 7.228 -52.344 1.00 40.44 902 PRO A N 1
ATOM 7126 C CA . PRO A 1 902 ? -25.461 7.831 -51.994 1.00 40.44 902 PRO A CA 1
ATOM 7127 C C . PRO A 1 902 ? -25.263 9.365 -52.424 1.00 40.44 902 PRO A C 1
ATOM 7129 O O . PRO A 1 902 ? -26.035 10.148 -51.885 1.00 40.44 902 PRO A O 1
ATOM 7132 N N . PRO A 1 903 ? -24.268 9.900 -53.220 1.00 47.88 903 PRO A N 1
ATOM 7133 C CA . PRO A 1 903 ? -23.618 11.246 -53.023 1.00 47.88 903 PRO A CA 1
ATOM 7134 C C . PRO A 1 903 ? -23.732 12.188 -54.293 1.00 47.88 903 PRO A C 1
ATOM 7136 O O . PRO A 1 903 ? -24.756 12.016 -54.955 1.00 47.88 903 PRO A O 1
ATOM 7139 N N . PRO A 1 904 ? -22.802 13.097 -54.772 1.00 41.25 904 PRO A N 1
ATOM 7140 C CA . PRO A 1 904 ? -21.509 13.676 -54.282 1.00 41.25 904 PRO A CA 1
ATOM 7141 C C . PRO A 1 904 ? -21.147 15.186 -54.626 1.00 41.25 904 PRO A C 1
ATOM 7143 O O . PRO A 1 904 ? -21.833 15.848 -55.392 1.00 41.25 904 PRO A O 1
ATOM 7146 N N . ALA A 1 905 ? -19.934 15.627 -54.206 1.00 27.94 905 ALA A N 1
ATOM 7147 C CA . ALA A 1 905 ? -18.938 16.505 -54.911 1.00 27.94 905 ALA A CA 1
ATOM 7148 C C . ALA A 1 905 ? -18.899 18.075 -54.830 1.00 27.94 905 ALA A C 1
ATOM 7150 O O . ALA A 1 905 ? -19.902 18.743 -54.630 1.00 27.94 905 ALA A O 1
ATOM 7151 N N . GLN A 1 906 ? -17.679 18.609 -55.117 1.00 27.50 906 GLN A N 1
ATOM 7152 C CA . GLN A 1 906 ? -17.226 20.014 -55.385 1.00 27.50 906 GLN A CA 1
ATOM 7153 C C . GLN A 1 906 ? -17.093 21.003 -54.184 1.00 27.50 906 GLN A C 1
ATOM 7155 O O . GLN A 1 906 ? -17.861 20.904 -53.240 1.00 27.50 906 GLN A O 1
ATOM 7160 N N . HIS A 1 907 ? -16.166 21.991 -54.121 1.00 29.92 907 HIS A N 1
ATOM 7161 C CA . HIS A 1 907 ? -14.886 22.282 -54.829 1.00 29.92 907 HIS A CA 1
ATOM 7162 C C . HIS A 1 907 ? -14.068 23.415 -54.121 1.00 29.92 907 HIS A C 1
ATOM 7164 O O . HIS A 1 907 ? -14.670 24.424 -53.788 1.00 29.92 907 HIS A O 1
ATOM 7170 N N . GLN A 1 908 ? -12.717 23.314 -54.082 1.00 27.00 908 GLN A N 1
ATOM 7171 C CA . GLN A 1 908 ? -11.708 24.424 -54.177 1.00 27.00 908 GLN A CA 1
ATOM 7172 C C . GLN A 1 908 ? -11.710 25.557 -53.082 1.00 27.00 908 GLN A C 1
ATOM 7174 O O . GLN A 1 908 ? -12.650 25.648 -52.311 1.00 27.00 908 GLN A O 1
ATOM 7179 N N . GLN A 1 909 ? -10.700 26.431 -52.850 1.00 26.98 909 GLN A N 1
ATOM 7180 C CA . GLN A 1 909 ? -9.374 26.729 -53.452 1.00 26.98 909 GLN A CA 1
ATOM 7181 C C . GLN A 1 909 ? -8.447 27.538 -52.468 1.00 26.98 909 GLN A C 1
ATOM 7183 O O . GLN A 1 909 ? -8.942 28.121 -51.511 1.00 26.98 909 GLN A O 1
ATOM 7188 N N . HIS A 1 910 ? -7.151 27.687 -52.812 1.00 28.17 910 HIS A N 1
ATOM 7189 C CA . HIS A 1 910 ? -6.190 28.773 -52.449 1.00 28.17 910 HIS A CA 1
ATOM 7190 C C . HIS A 1 910 ? -5.382 28.846 -51.110 1.00 28.17 910 HIS A C 1
ATOM 7192 O O . HIS A 1 910 ? -5.851 28.628 -50.001 1.00 28.17 910 HIS A O 1
ATOM 7198 N N . GLN A 1 911 ? -4.119 29.257 -51.313 1.00 28.09 911 GLN A N 1
ATOM 7199 C CA . GLN A 1 911 ? -3.025 29.805 -50.465 1.00 28.09 911 GLN A CA 1
ATOM 7200 C C . GLN A 1 911 ? -2.649 31.186 -51.119 1.00 28.09 911 GLN A C 1
ATOM 7202 O O . GLN A 1 911 ? -3.161 31.380 -52.232 1.00 28.09 911 GLN A O 1
ATOM 7207 N N . PRO A 1 912 ? -1.801 32.135 -50.598 1.00 35.91 912 PRO A N 1
ATOM 7208 C CA . PRO A 1 912 ? -0.413 31.856 -50.142 1.00 35.91 912 PRO A CA 1
ATOM 7209 C C . PRO A 1 912 ? 0.377 32.886 -49.244 1.00 35.91 912 PRO A C 1
ATOM 7211 O O . PRO A 1 912 ? -0.092 33.972 -48.930 1.00 35.91 912 PRO A O 1
ATOM 7214 N N . TRP A 1 913 ? 1.662 32.551 -48.989 1.00 24.48 913 TRP A N 1
ATOM 7215 C CA . TRP A 1 913 ? 2.871 33.409 -48.778 1.00 24.48 913 TRP A CA 1
ATOM 7216 C C . TRP A 1 913 ? 3.079 34.272 -47.497 1.00 24.48 913 TRP A C 1
ATOM 7218 O O . TRP A 1 913 ? 2.291 35.155 -47.184 1.00 24.48 913 TRP A O 1
ATOM 7228 N N . GLY A 1 914 ? 4.266 34.128 -46.857 1.00 27.27 914 GLY A N 1
ATOM 7229 C CA . GLY A 1 914 ? 4.849 35.119 -45.916 1.00 27.27 914 GLY A CA 1
ATOM 7230 C C . GLY A 1 914 ? 5.944 34.619 -44.932 1.00 27.27 914 GLY A C 1
ATOM 7231 O O . GLY A 1 914 ? 5.618 34.019 -43.915 1.00 27.27 914 GLY A O 1
ATOM 7232 N N . GLN A 1 915 ? 7.231 34.909 -45.197 1.00 24.50 915 GLN A N 1
ATOM 7233 C CA . GLN A 1 915 ? 8.442 34.763 -44.331 1.00 24.50 915 GLN A CA 1
ATOM 7234 C C . GLN A 1 915 ? 9.587 35.639 -44.925 1.00 24.50 915 GLN A C 1
ATOM 7236 O O . GLN A 1 915 ? 9.398 36.066 -46.069 1.00 24.50 915 GLN A O 1
ATOM 7241 N N . PRO A 1 916 ? 10.781 35.869 -44.302 1.00 41.81 916 PRO A N 1
ATOM 7242 C CA . PRO A 1 916 ? 11.337 35.531 -42.961 1.00 41.81 916 PRO A CA 1
ATOM 7243 C C . PRO A 1 916 ? 11.748 36.848 -42.193 1.00 41.81 916 PRO A C 1
ATOM 7245 O O . PRO A 1 916 ? 11.128 37.862 -42.513 1.00 41.81 916 PRO A O 1
ATOM 7248 N N . PRO A 1 917 ? 12.754 36.966 -41.265 1.00 42.16 917 PRO A N 1
ATOM 7249 C CA . PRO A 1 917 ? 13.610 35.982 -40.557 1.00 42.16 917 PRO A CA 1
ATOM 7250 C C . PRO A 1 917 ? 13.831 36.161 -39.015 1.00 42.16 917 PRO A C 1
ATOM 7252 O O . PRO A 1 917 ? 13.636 37.235 -38.467 1.00 42.16 917 PRO A O 1
ATOM 7255 N N . GLN A 1 918 ? 14.320 35.077 -38.376 1.00 27.19 918 GLN A N 1
ATOM 7256 C CA . GLN A 1 918 ? 15.294 34.926 -37.246 1.00 27.19 918 GLN A CA 1
ATOM 7257 C C . GLN A 1 918 ? 15.435 36.033 -36.156 1.00 27.19 918 GLN A C 1
ATOM 7259 O O . GLN A 1 918 ? 15.584 37.205 -36.468 1.00 27.19 918 GLN A O 1
ATOM 7264 N N . GLN A 1 919 ? 15.553 35.725 -34.849 1.00 26.11 919 GLN A N 1
ATOM 7265 C CA . GLN A 1 919 ? 16.552 34.823 -34.221 1.00 26.11 919 GLN A CA 1
ATOM 7266 C C . GLN A 1 919 ? 16.067 34.067 -32.943 1.00 26.11 919 GLN A C 1
ATOM 7268 O O . GLN A 1 919 ? 14.985 34.311 -32.426 1.00 26.11 919 GLN A O 1
ATOM 7273 N N . SER A 1 920 ? 16.913 33.131 -32.478 1.00 24.50 920 SER A N 1
ATOM 7274 C CA . SER A 1 920 ? 16.879 32.226 -31.293 1.00 24.50 920 SER A CA 1
ATOM 7275 C C . SER A 1 920 ? 16.256 32.761 -29.977 1.00 24.50 920 SER A C 1
ATOM 7277 O O . SER A 1 920 ? 16.361 33.952 -29.719 1.00 24.50 920 SER A O 1
ATOM 7279 N N . GLN A 1 921 ? 15.717 31.945 -29.047 1.00 26.45 921 GLN A N 1
ATOM 7280 C CA . GLN A 1 921 ? 16.330 30.753 -28.398 1.00 26.45 921 GLN A CA 1
ATOM 7281 C C . GLN A 1 921 ? 15.335 29.627 -27.960 1.00 26.45 921 GLN A C 1
ATOM 7283 O O . GLN A 1 921 ? 14.173 29.612 -28.346 1.00 26.45 921 GLN A O 1
ATOM 7288 N N . GLN A 1 922 ? 15.874 28.646 -27.214 1.00 25.52 922 GLN A N 1
ATOM 7289 C CA . GLN A 1 922 ? 15.320 27.415 -26.598 1.00 25.52 922 GLN A CA 1
ATOM 7290 C C . GLN A 1 922 ? 14.058 27.663 -25.708 1.00 25.52 922 GLN A C 1
ATOM 7292 O O . GLN A 1 922 ? 13.774 28.808 -25.385 1.00 25.52 922 GLN A O 1
ATOM 7297 N N . GLN A 1 923 ? 13.261 26.678 -25.241 1.00 27.66 923 GLN A N 1
ATOM 7298 C CA . GLN A 1 923 ? 13.555 25.262 -24.931 1.00 27.66 923 GLN A CA 1
ATOM 7299 C C . GLN A 1 923 ? 12.289 24.352 -24.872 1.00 27.66 923 GLN A C 1
ATOM 7301 O O . GLN A 1 923 ? 11.198 24.830 -24.597 1.00 27.66 923 GLN A O 1
ATOM 7306 N N . ASN A 1 924 ? 12.482 23.040 -25.094 1.00 28.27 924 ASN A N 1
ATOM 7307 C CA . ASN A 1 924 ? 11.658 21.844 -24.784 1.00 28.27 924 ASN A CA 1
ATOM 7308 C C . ASN A 1 924 ? 10.111 21.888 -24.686 1.00 28.27 924 ASN A C 1
ATOM 7310 O O . ASN A 1 924 ? 9.519 22.489 -23.795 1.00 28.27 924 ASN A O 1
ATOM 7314 N N . GLN A 1 925 ? 9.481 21.007 -25.474 1.00 25.02 925 GLN A N 1
ATOM 7315 C CA . GLN A 1 925 ? 8.134 20.465 -25.239 1.00 25.02 925 GLN A CA 1
ATOM 7316 C C . GLN A 1 925 ? 8.162 19.263 -24.275 1.00 25.02 925 GLN A C 1
ATOM 7318 O O . GLN A 1 925 ? 9.112 18.485 -24.304 1.00 25.02 925 GLN A O 1
ATOM 7323 N N . TRP A 1 926 ? 7.047 19.024 -23.577 1.00 24.83 926 TRP A N 1
ATOM 7324 C CA . TRP A 1 926 ? 6.371 17.714 -23.561 1.00 24.83 926 TRP A CA 1
ATOM 7325 C C . TRP A 1 926 ? 4.856 17.957 -23.511 1.00 24.83 926 TRP A C 1
ATOM 7327 O O . TRP A 1 926 ? 4.352 18.545 -22.558 1.00 24.83 926 TRP A O 1
ATOM 7337 N N . GLY A 1 927 ? 4.141 17.568 -24.570 1.00 29.23 927 GLY A N 1
ATOM 7338 C CA . GLY A 1 927 ? 2.699 17.791 -24.721 1.00 29.23 927 GLY A CA 1
ATOM 7339 C C . GLY A 1 927 ? 1.887 16.501 -24.596 1.00 29.23 927 GLY A C 1
ATOM 7340 O O . GLY A 1 927 ? 2.369 15.422 -24.935 1.00 29.23 927 GLY A O 1
ATOM 7341 N N . GLN A 1 928 ? 0.643 16.618 -24.127 1.00 32.59 928 GLN A N 1
ATOM 7342 C CA . GLN A 1 928 ? -0.317 15.511 -24.100 1.00 32.59 928 GLN A CA 1
ATOM 7343 C C . GLN A 1 928 ? -0.851 15.183 -25.503 1.00 32.59 928 GLN A C 1
ATOM 7345 O O . GLN A 1 928 ? -1.026 16.075 -26.332 1.00 32.59 928 GLN A O 1
ATOM 7350 N N . ASN A 1 929 ? -1.245 13.924 -25.712 1.00 31.55 929 ASN A N 1
ATOM 7351 C CA . ASN A 1 929 ? -2.282 13.590 -26.689 1.00 31.55 929 ASN A CA 1
ATOM 7352 C C . ASN A 1 929 ? -3.655 13.747 -26.018 1.00 31.55 929 ASN A C 1
ATOM 7354 O O . ASN A 1 929 ? -3.971 13.000 -25.094 1.00 31.55 929 ASN A O 1
ATOM 7358 N N . VAL A 1 930 ? -4.482 14.666 -26.521 1.00 36.38 930 VAL A N 1
ATOM 7359 C CA . VAL A 1 930 ? -5.913 14.775 -26.189 1.00 36.38 930 VAL A CA 1
ATOM 7360 C C . VAL A 1 930 ? -6.711 14.633 -27.496 1.00 36.38 930 VAL A C 1
ATOM 7362 O O . VAL A 1 930 ? -6.313 15.238 -28.494 1.00 36.38 930 VAL A O 1
ATOM 7365 N N . PRO A 1 931 ? -7.795 13.832 -27.552 1.00 33.75 931 PRO A N 1
ATOM 7366 C CA . PRO A 1 931 ? -8.602 13.677 -28.766 1.00 33.75 931 PRO A CA 1
ATOM 7367 C C . PRO A 1 931 ? -9.252 14.986 -29.248 1.00 33.75 931 PRO A C 1
ATOM 7369 O O . PRO A 1 931 ? -9.465 15.916 -28.471 1.00 33.75 931 PRO A O 1
ATOM 7372 N N . GLN A 1 932 ? -9.608 15.052 -30.537 1.00 31.28 932 GLN A N 1
ATOM 7373 C CA . GLN A 1 932 ? -10.284 16.228 -31.097 1.00 31.28 932 GLN A CA 1
ATOM 7374 C C . GLN A 1 932 ? -11.660 16.475 -30.460 1.00 31.28 932 GLN A C 1
ATOM 7376 O O . GLN A 1 932 ? -12.442 15.547 -30.270 1.00 31.28 932 GLN A O 1
ATOM 7381 N N . GLY A 1 933 ? -11.959 17.752 -30.204 1.00 43.81 933 GLY A N 1
ATOM 7382 C CA . GLY A 1 933 ? -13.258 18.227 -29.714 1.00 43.81 933 GLY A CA 1
ATOM 7383 C C . GLY A 1 933 ? -13.171 19.347 -28.672 1.00 43.81 933 GLY A C 1
ATOM 7384 O O . GLY A 1 933 ? -14.145 20.066 -28.474 1.00 43.81 933 GLY A O 1
ATOM 7385 N N . TYR A 1 934 ? -12.018 19.525 -28.019 1.00 37.12 934 TYR A N 1
ATOM 7386 C CA . TYR A 1 934 ? -11.855 20.509 -26.946 1.00 37.12 934 TYR A CA 1
ATOM 7387 C C . TYR A 1 934 ? -11.580 21.931 -27.465 1.00 37.12 934 TYR A C 1
ATOM 7389 O O . TYR A 1 934 ? -10.689 22.135 -28.291 1.00 37.12 934 TYR A O 1
ATOM 7397 N N . VAL A 1 935 ? -12.304 22.920 -26.931 1.00 45.09 935 VAL A N 1
ATOM 7398 C CA . VAL A 1 935 ? -12.094 24.356 -27.179 1.00 45.09 935 VAL A CA 1
ATOM 7399 C C . VAL A 1 935 ? -11.797 25.041 -25.838 1.00 45.09 935 VAL A C 1
ATOM 7401 O O . VAL A 1 935 ? -12.648 24.987 -24.949 1.00 45.09 935 VAL A O 1
ATOM 7404 N N . PRO A 1 936 ? -10.621 25.668 -25.648 1.00 35.25 936 PRO A N 1
ATOM 7405 C CA . PRO A 1 936 ? -10.292 26.354 -24.401 1.00 35.25 936 PRO A CA 1
ATOM 7406 C C . PRO A 1 936 ? -10.969 27.740 -24.297 1.00 35.25 936 PRO A C 1
ATOM 7408 O O . PRO A 1 936 ? -11.161 28.404 -25.320 1.00 35.25 936 PRO A O 1
ATOM 7411 N N . PRO A 1 937 ? -11.299 28.212 -23.079 1.00 42.38 937 PRO A N 1
ATOM 7412 C CA . PRO A 1 937 ? -11.815 29.562 -22.844 1.00 42.38 937 PRO A CA 1
ATOM 7413 C C . PRO A 1 937 ? -10.722 30.648 -22.984 1.00 42.38 937 PRO A C 1
ATOM 7415 O O . PRO A 1 937 ? -9.530 30.336 -22.908 1.00 42.38 937 PRO A O 1
ATOM 7418 N N . PRO A 1 938 ? -11.100 31.929 -23.174 1.00 39.78 938 PRO A N 1
ATOM 7419 C CA . PRO A 1 938 ? -10.153 33.042 -23.290 1.00 39.78 938 PRO A CA 1
ATOM 7420 C C . PRO A 1 938 ? -9.460 33.391 -21.953 1.00 39.78 938 PRO A C 1
ATOM 7422 O O . PRO A 1 938 ? -10.016 33.124 -20.885 1.00 39.78 938 PRO A O 1
ATOM 7425 N N . PRO A 1 939 ? -8.265 34.016 -21.990 1.00 36.19 939 PRO A N 1
ATOM 7426 C CA . PRO A 1 939 ? -7.511 34.394 -20.793 1.00 36.19 939 PRO A CA 1
ATOM 7427 C C . PRO A 1 939 ? -8.113 35.613 -20.057 1.00 36.19 939 PRO A C 1
ATOM 7429 O O . PRO A 1 939 ? -8.772 36.445 -20.686 1.00 36.19 939 PRO A O 1
ATOM 7432 N N . PRO A 1 940 ? -7.863 35.756 -18.739 1.00 40.47 940 PRO A N 1
ATOM 7433 C CA . PRO A 1 940 ? -8.356 36.879 -17.941 1.00 40.47 940 PRO A CA 1
ATOM 7434 C C . PRO A 1 940 ? -7.599 38.200 -18.216 1.00 40.47 940 PRO A C 1
ATOM 7436 O O . PRO A 1 940 ? -6.470 38.172 -18.713 1.00 40.47 940 PRO A O 1
ATOM 7439 N N . PRO A 1 941 ? -8.180 39.367 -17.864 1.00 38.81 941 PRO A N 1
ATOM 7440 C CA . PRO A 1 941 ? -7.507 40.664 -17.968 1.00 38.81 941 PRO A CA 1
ATOM 7441 C C . PRO A 1 941 ? -6.310 40.804 -17.014 1.00 38.81 941 PRO A C 1
ATOM 7443 O O . PRO A 1 941 ? -6.297 40.232 -15.925 1.00 38.81 941 PRO A O 1
ATOM 7446 N N . GLY A 1 942 ? -5.327 41.624 -17.401 1.00 37.34 942 GLY A N 1
ATOM 7447 C CA . GLY A 1 942 ? -4.217 42.021 -16.526 1.00 37.34 942 GLY A CA 1
ATOM 7448 C C . GLY A 1 942 ? -4.631 43.023 -15.429 1.00 37.34 942 GLY A C 1
ATOM 7449 O O . GLY A 1 942 ? -5.693 43.642 -15.531 1.00 37.34 942 GLY A O 1
ATOM 7450 N N . PRO A 1 943 ? -3.802 43.205 -14.384 1.00 36.00 943 PRO A N 1
ATOM 7451 C CA . PRO A 1 943 ? -4.158 44.003 -13.212 1.00 36.00 943 PRO A CA 1
ATOM 7452 C C . PRO A 1 943 ? -4.163 45.524 -13.485 1.00 36.00 943 PRO A C 1
ATOM 7454 O O . PRO A 1 943 ? -3.242 46.030 -14.134 1.00 36.00 943 PRO A O 1
ATOM 7457 N N . PRO A 1 944 ? -5.144 46.280 -12.952 1.00 35.59 944 PRO A N 1
ATOM 7458 C CA . PRO A 1 944 ? -5.093 47.741 -12.889 1.00 35.59 944 PRO A CA 1
ATOM 7459 C C . PRO A 1 944 ? -4.112 48.234 -11.796 1.00 35.59 944 PRO A C 1
ATOM 7461 O O . PRO A 1 944 ? -3.755 47.469 -10.897 1.00 35.59 944 PRO A O 1
ATOM 7464 N N . PRO A 1 945 ? -3.649 49.498 -11.856 1.00 34.53 945 PRO A N 1
ATOM 7465 C CA . PRO A 1 945 ? -2.615 50.019 -10.958 1.00 34.53 945 PRO A CA 1
ATOM 7466 C C . PRO A 1 945 ? -3.116 50.337 -9.538 1.00 34.53 945 PRO A C 1
ATOM 7468 O O . PRO A 1 945 ? -4.292 50.614 -9.317 1.00 34.53 945 PRO A O 1
ATOM 7471 N N . GLN A 1 946 ? -2.179 50.358 -8.585 1.00 39.84 946 GLN A N 1
ATOM 7472 C CA . GLN A 1 946 ? -2.415 50.697 -7.177 1.00 39.84 946 GLN A CA 1
ATOM 7473 C C . GLN A 1 946 ? -2.890 52.151 -6.996 1.00 39.84 946 GLN A C 1
ATOM 7475 O O . GLN A 1 946 ? -2.280 53.071 -7.541 1.00 39.84 946 GLN A O 1
ATOM 7480 N N . GLN A 1 947 ? -3.911 52.357 -6.157 1.00 30.02 947 GLN A N 1
ATOM 7481 C CA . GLN A 1 947 ? -4.271 53.650 -5.560 1.00 30.02 947 GLN A CA 1
ATOM 7482 C C . GLN A 1 947 ? -4.721 53.457 -4.101 1.00 30.02 947 GLN A C 1
ATOM 7484 O O . GLN A 1 947 ? -5.161 52.372 -3.721 1.00 30.02 947 GLN A O 1
ATOM 7489 N N . ASP A 1 948 ? -4.559 54.501 -3.285 1.00 28.77 948 ASP A N 1
ATOM 7490 C CA . ASP A 1 948 ? -4.784 54.472 -1.836 1.00 28.77 948 ASP A CA 1
ATOM 7491 C C . ASP A 1 948 ? -6.238 54.201 -1.422 1.00 28.77 948 ASP A C 1
ATOM 7493 O O . ASP A 1 948 ? -7.173 54.807 -1.939 1.00 28.77 948 ASP A O 1
ATOM 7497 N N . TYR A 1 949 ? -6.395 53.400 -0.364 1.00 27.72 949 TYR A N 1
ATOM 7498 C CA . TYR A 1 949 ? -7.629 53.281 0.422 1.00 27.72 949 TYR A CA 1
ATOM 7499 C C . TYR A 1 949 ? -7.421 53.772 1.863 1.00 27.72 949 TYR A C 1
ATOM 7501 O O . TYR A 1 949 ? -7.698 53.081 2.844 1.00 27.72 949 TYR A O 1
ATOM 7509 N N . SER A 1 950 ? -6.949 55.014 1.993 1.00 28.33 950 SER A N 1
ATOM 7510 C CA . SER A 1 950 ? -7.207 55.805 3.199 1.00 28.33 950 SER A CA 1
ATOM 7511 C C . SER A 1 950 ? -8.539 56.548 3.028 1.00 28.33 950 SER A C 1
ATOM 7513 O O . SER A 1 950 ? -8.849 57.026 1.943 1.00 28.33 950 SER A O 1
ATOM 7515 N N . HIS A 1 951 ? -9.330 56.625 4.104 1.00 29.50 951 HIS A N 1
ATOM 7516 C CA . HIS A 1 951 ? -10.736 57.066 4.122 1.00 29.50 951 HIS A CA 1
ATOM 7517 C C . HIS A 1 951 ? -11.740 56.135 3.406 1.00 29.50 951 HIS A C 1
ATOM 7519 O O . HIS A 1 951 ? -12.021 56.281 2.226 1.00 29.50 951 HIS A O 1
ATOM 7525 N N . PHE A 1 952 ? -12.444 55.308 4.184 1.00 28.58 952 PHE A N 1
ATOM 7526 C CA . PHE A 1 952 ? -13.841 55.624 4.518 1.00 28.58 952 PHE A CA 1
ATOM 7527 C C . PHE A 1 952 ? -14.252 54.953 5.836 1.00 28.58 952 PHE A C 1
ATOM 7529 O O . PHE A 1 952 ? -13.884 53.819 6.123 1.00 28.58 952 PHE A O 1
ATOM 7536 N N . SER A 1 953 ? -15.009 55.679 6.657 1.00 27.50 953 SER A N 1
ATOM 7537 C CA . SER A 1 953 ? -15.591 55.201 7.913 1.00 27.50 953 SER A CA 1
ATOM 7538 C C . SER A 1 953 ? -17.015 55.741 8.016 1.00 27.50 953 SER A C 1
ATOM 7540 O O . SER A 1 953 ? -17.255 56.868 7.590 1.00 27.50 953 SER A O 1
ATOM 7542 N N . GLN A 1 954 ? -17.918 54.949 8.605 1.00 27.88 954 GLN A N 1
ATOM 7543 C CA . GLN A 1 954 ? -19.356 55.218 8.788 1.00 27.88 954 GLN A CA 1
ATOM 7544 C C . GLN A 1 954 ? -20.188 55.298 7.486 1.00 27.88 954 GLN A C 1
ATOM 7546 O O . GLN A 1 954 ? -20.098 56.252 6.722 1.00 27.88 954 GLN A O 1
ATOM 7551 N N . GLY A 1 955 ? -21.086 54.326 7.274 1.00 25.52 955 GLY A N 1
ATOM 7552 C CA . GLY A 1 955 ? -22.088 54.367 6.197 1.00 25.52 955 GLY A CA 1
ATOM 7553 C C . GLY A 1 955 ? -22.788 53.021 5.977 1.00 25.52 955 GLY A C 1
ATOM 7554 O O . GLY A 1 955 ? -22.125 52.005 5.821 1.00 25.52 955 GLY A O 1
ATOM 7555 N N . ALA A 1 956 ? -24.123 53.009 6.002 1.00 28.45 956 ALA A N 1
ATOM 7556 C CA . ALA A 1 956 ? -24.966 51.809 5.959 1.00 28.45 956 ALA A CA 1
ATOM 7557 C C . ALA A 1 956 ? -24.756 50.891 4.731 1.00 28.45 956 ALA A C 1
ATOM 7559 O O . ALA A 1 956 ? -24.594 51.368 3.609 1.00 28.45 956 ALA A O 1
ATOM 7560 N N . TYR A 1 957 ? -24.871 49.573 4.941 1.00 36.59 957 TYR A N 1
ATOM 7561 C CA . TYR A 1 957 ? -24.825 48.556 3.883 1.00 36.59 957 TYR A CA 1
ATOM 7562 C C . TYR A 1 957 ? -26.012 48.680 2.895 1.00 36.59 957 TYR A C 1
ATOM 7564 O O . TYR A 1 957 ? -27.166 48.616 3.332 1.00 36.59 957 TYR A O 1
ATOM 7572 N N . PRO A 1 958 ? -25.779 48.803 1.572 1.00 36.56 958 PRO A N 1
ATOM 7573 C CA . PRO A 1 958 ? -26.833 48.743 0.559 1.00 36.56 958 PRO A CA 1
ATOM 7574 C C . PRO A 1 958 ? -27.177 47.288 0.194 1.00 36.56 958 PRO A C 1
ATOM 7576 O O . PRO A 1 958 ? -26.300 46.434 0.091 1.00 36.56 958 PRO A O 1
ATOM 7579 N N . GLY A 1 959 ? -28.464 46.992 -0.008 1.00 33.78 959 GLY A N 1
ATOM 7580 C CA . GLY A 1 959 ? -28.948 45.619 -0.189 1.00 33.78 959 GLY A CA 1
ATOM 7581 C C . GLY A 1 959 ? -29.142 45.181 -1.643 1.00 33.78 959 GLY A C 1
ATOM 7582 O O . GLY A 1 959 ? -29.821 45.854 -2.416 1.00 33.78 959 GLY A O 1
ATOM 7583 N N . GLY A 1 960 ? -28.654 43.981 -1.971 1.00 34.28 960 GLY A N 1
ATOM 7584 C CA . GLY A 1 960 ? -29.239 43.146 -3.026 1.00 34.28 960 GLY A CA 1
ATOM 7585 C C . GLY A 1 960 ? -30.501 42.407 -2.534 1.00 34.28 960 GLY A C 1
ATOM 7586 O O . GLY A 1 960 ? -30.743 42.332 -1.322 1.00 34.28 960 GLY A O 1
ATOM 7587 N N . PRO A 1 961 ? -31.321 41.834 -3.436 1.00 35.38 961 PRO A N 1
ATOM 7588 C CA . PRO A 1 961 ? -32.575 41.170 -3.075 1.00 35.38 961 PRO A CA 1
ATOM 7589 C C . PRO A 1 961 ? -32.335 39.813 -2.383 1.00 35.38 961 PRO A C 1
ATOM 7591 O O . PRO A 1 961 ? -32.351 38.763 -3.017 1.00 35.38 961 PRO A O 1
ATOM 7594 N N . GLY A 1 962 ? -32.125 39.825 -1.062 1.00 51.44 962 GLY A N 1
ATOM 7595 C CA . GLY A 1 962 ? -31.979 38.597 -0.261 1.00 51.44 962 GLY A CA 1
ATOM 7596 C C . GLY A 1 962 ? -31.653 38.779 1.228 1.00 51.44 962 GLY A C 1
ATOM 7597 O O . GLY A 1 962 ? -31.868 37.849 2.006 1.00 51.44 962 GLY A O 1
ATOM 7598 N N . GLY A 1 963 ? -31.176 39.960 1.642 1.00 71.88 963 GLY A N 1
ATOM 7599 C CA . GLY A 1 963 ? -30.624 40.166 2.990 1.00 71.88 963 GLY A CA 1
ATOM 7600 C C . GLY A 1 963 ? -29.250 39.503 3.166 1.00 71.88 963 GLY A C 1
ATOM 7601 O O . GLY A 1 963 ? -28.720 38.922 2.216 1.00 71.88 963 GLY A O 1
ATOM 7602 N N . HIS A 1 964 ? -28.677 39.605 4.369 1.00 90.56 964 HIS A N 1
ATOM 7603 C CA . HIS A 1 964 ? -27.377 39.003 4.705 1.00 90.56 964 HIS A CA 1
ATOM 7604 C C . HIS A 1 964 ? -27.562 37.513 5.025 1.00 90.56 964 HIS A C 1
ATOM 7606 O O . HIS A 1 964 ? -28.266 37.163 5.976 1.00 90.56 964 HIS A O 1
ATOM 7612 N N . VAL A 1 965 ? -26.974 36.629 4.221 1.00 96.19 965 VAL A N 1
ATOM 7613 C CA . VAL A 1 965 ? -27.185 35.174 4.277 1.00 96.19 965 VAL A CA 1
ATOM 7614 C C . VAL A 1 965 ? -26.173 34.520 5.223 1.00 96.19 965 VAL A C 1
ATOM 7616 O O . VAL A 1 965 ? -24.968 34.632 5.012 1.00 96.19 965 VAL A O 1
ATOM 7619 N N . VAL A 1 966 ? -26.641 33.811 6.254 1.00 97.75 966 VAL A N 1
ATOM 7620 C CA . VAL A 1 966 ? -25.785 33.185 7.283 1.00 97.75 966 VAL A CA 1
ATOM 7621 C C . VAL A 1 966 ? -26.037 31.681 7.344 1.00 97.75 966 VAL A C 1
ATOM 7623 O O . VAL A 1 966 ? -27.120 31.275 7.757 1.00 97.75 966 VAL A O 1
ATOM 7626 N N . LEU A 1 967 ? -25.049 30.848 7.007 1.00 98.12 967 LEU A N 1
ATOM 7627 C CA . LEU A 1 967 ? -25.127 29.391 7.171 1.00 98.12 967 LEU A CA 1
ATOM 7628 C C . LEU A 1 967 ? -24.514 28.950 8.502 1.00 98.12 967 LEU A C 1
ATOM 7630 O O . LEU A 1 967 ? -23.355 29.246 8.785 1.00 98.12 967 LEU A O 1
ATOM 7634 N N . ILE A 1 968 ? -25.290 28.228 9.318 1.00 98.19 968 ILE A N 1
ATOM 7635 C CA . ILE A 1 968 ? -24.879 27.771 10.653 1.00 98.19 968 ILE A CA 1
ATOM 7636 C C . ILE A 1 968 ? -24.979 26.249 10.737 1.00 98.19 968 ILE A C 1
ATOM 7638 O O . ILE A 1 968 ? -26.071 25.683 10.820 1.00 98.19 968 ILE A O 1
ATOM 7642 N N . THR A 1 969 ? -23.825 25.585 10.762 1.00 97.31 969 THR A N 1
ATOM 7643 C CA . THR A 1 969 ? -23.733 24.129 10.950 1.00 97.31 969 THR A CA 1
ATOM 7644 C C . THR A 1 969 ? -24.177 23.736 12.364 1.00 97.31 969 THR A C 1
ATOM 7646 O O . THR A 1 969 ? -23.741 24.322 13.356 1.00 97.31 969 THR A O 1
ATOM 7649 N N . GLY A 1 970 ? -25.073 22.752 12.490 1.00 93.88 970 GLY A N 1
ATOM 7650 C CA . GLY A 1 970 ? -25.621 22.326 13.787 1.00 93.88 970 GLY A CA 1
ATOM 7651 C C . GLY A 1 970 ? -26.497 23.379 14.485 1.00 93.88 970 GLY A C 1
ATOM 7652 O O . GLY A 1 970 ? -26.633 23.349 15.709 1.00 93.88 970 GLY A O 1
ATOM 7653 N N . GLY A 1 971 ? -27.083 24.318 13.733 1.00 92.88 971 GLY A N 1
ATOM 7654 C CA . GLY A 1 971 ? -27.801 25.490 14.255 1.00 92.88 971 GLY A CA 1
ATOM 7655 C C . GLY A 1 971 ? -29.099 25.203 15.026 1.00 92.88 971 GLY A C 1
ATOM 7656 O O . GLY A 1 971 ? -29.723 26.132 15.523 1.00 92.88 971 GLY A O 1
ATOM 7657 N N . ASN A 1 972 ? -29.533 23.944 15.139 1.00 92.75 972 ASN A N 1
ATOM 7658 C CA . ASN A 1 972 ? -30.789 23.570 15.800 1.00 92.75 972 ASN A CA 1
ATOM 7659 C C . ASN A 1 972 ? -30.644 23.198 17.293 1.00 92.75 972 ASN A C 1
ATOM 7661 O O . ASN A 1 972 ? -31.642 22.848 17.921 1.00 92.75 972 ASN A O 1
ATOM 7665 N N . THR A 1 973 ? -29.429 23.210 17.857 1.00 90.44 973 THR A N 1
ATOM 7666 C CA . THR A 1 973 ? -29.169 22.880 19.275 1.00 90.44 973 THR A CA 1
ATOM 7667 C C . THR A 1 973 ? -27.980 23.645 19.853 1.00 90.44 973 THR A C 1
ATOM 7669 O O . THR A 1 973 ? -27.038 23.977 19.137 1.00 90.44 973 THR A O 1
ATOM 7672 N N . GLY A 1 974 ? -27.972 23.836 21.177 1.00 89.19 974 GLY A N 1
ATOM 7673 C CA . GLY A 1 974 ? -26.810 24.346 21.912 1.00 89.19 974 GLY A CA 1
ATOM 7674 C C . GLY A 1 974 ? -26.410 25.758 21.483 1.00 89.19 974 GLY A C 1
ATOM 7675 O O . GLY A 1 974 ? -27.269 26.599 21.242 1.00 89.19 974 GLY A O 1
ATOM 7676 N N . LEU A 1 975 ? -25.103 26.008 21.375 1.00 91.31 975 LEU A N 1
ATOM 7677 C CA . LEU A 1 975 ? -24.574 27.320 20.996 1.00 91.31 975 LEU A CA 1
ATOM 7678 C C . LEU A 1 975 ? -25.102 27.797 19.635 1.00 91.31 975 LEU A C 1
ATOM 7680 O O . LEU A 1 975 ? -25.502 28.949 19.521 1.00 91.31 975 LEU A O 1
ATOM 7684 N N . GLY A 1 976 ? -25.177 26.905 18.642 1.00 92.88 976 GLY A N 1
ATOM 7685 C CA . GLY A 1 976 ? -25.700 27.230 17.314 1.00 92.88 976 GLY A CA 1
ATOM 7686 C C . GLY A 1 976 ? -27.153 27.707 17.343 1.00 92.88 976 GLY A C 1
ATOM 7687 O O . GLY A 1 976 ? -27.489 28.652 16.636 1.00 92.88 976 GLY A O 1
ATOM 7688 N N . TYR A 1 977 ? -27.992 27.123 18.208 1.00 94.00 977 TYR A N 1
ATOM 7689 C CA . TYR A 1 977 ? -29.368 27.592 18.414 1.00 94.00 977 TYR A CA 1
ATOM 7690 C C . TYR A 1 977 ? -29.403 28.990 19.034 1.00 94.00 977 TYR A C 1
ATOM 7692 O O . TYR A 1 977 ? -30.137 29.846 18.549 1.00 94.00 977 TYR A O 1
ATOM 7700 N N . GLU A 1 978 ? -28.561 29.270 20.032 1.00 94.25 978 GLU A N 1
ATOM 7701 C CA . GLU A 1 978 ? -28.463 30.615 20.613 1.00 94.25 978 GLU A CA 1
ATOM 7702 C C . GLU A 1 978 ? -27.847 31.639 19.641 1.00 94.25 978 GLU A C 1
ATOM 7704 O O . GLU A 1 978 ? -28.217 32.810 19.674 1.00 94.25 978 GLU A O 1
ATOM 7709 N N . THR A 1 979 ? -26.977 31.227 18.711 1.00 95.31 979 THR A N 1
ATOM 7710 C CA . THR A 1 979 ? -26.534 32.085 17.598 1.00 95.31 979 THR A CA 1
ATOM 7711 C C . THR A 1 979 ? -27.686 32.409 16.645 1.00 95.31 979 THR A C 1
ATOM 7713 O O . THR A 1 979 ? -27.891 33.580 16.323 1.00 95.31 979 THR A O 1
ATOM 7716 N N . VAL A 1 980 ? -28.474 31.407 16.224 1.00 96.25 980 VAL A N 1
ATOM 7717 C CA . VAL A 1 980 ? -29.675 31.634 15.398 1.00 96.25 980 VAL A CA 1
ATOM 7718 C C . VAL A 1 980 ? -30.653 32.553 16.137 1.00 96.25 980 VAL A C 1
ATOM 7720 O O . VAL A 1 980 ? -31.117 33.528 15.555 1.00 96.25 980 VAL A O 1
ATOM 7723 N N . LYS A 1 981 ? -30.919 32.302 17.424 1.00 94.06 981 LYS A N 1
ATOM 7724 C CA . LYS A 1 981 ? -31.795 33.112 18.285 1.00 94.06 981 LYS A CA 1
ATOM 7725 C C . LYS A 1 981 ? -31.296 34.550 18.429 1.00 94.06 981 LYS A C 1
ATOM 7727 O O . LYS A 1 981 ? -32.084 35.483 18.292 1.00 94.06 981 LYS A O 1
ATOM 7732 N N . GLY A 1 982 ? -29.992 34.739 18.625 1.00 92.50 982 GLY A N 1
ATOM 7733 C CA . GLY A 1 982 ? -29.349 36.049 18.692 1.00 92.50 982 GLY A CA 1
ATOM 7734 C C . GLY A 1 982 ? -29.511 36.851 17.400 1.00 92.50 982 GLY A C 1
ATOM 7735 O O . GLY A 1 982 ? -29.925 38.010 17.458 1.00 92.50 982 GLY A O 1
ATOM 7736 N N . LEU A 1 983 ? -29.232 36.241 16.241 1.00 93.75 983 LEU A N 1
ATOM 7737 C CA . LEU A 1 983 ? -29.390 36.854 14.911 1.00 93.75 983 LEU A CA 1
ATOM 7738 C C . LEU A 1 983 ? -30.862 37.113 14.557 1.00 93.75 983 LEU A C 1
ATOM 7740 O O . LEU A 1 983 ? -31.202 38.178 14.047 1.00 93.75 983 LEU A O 1
ATOM 7744 N N . TYR A 1 984 ? -31.754 36.182 14.890 1.00 92.88 984 TYR A N 1
ATOM 7745 C CA . TYR A 1 984 ? -33.197 36.337 14.716 1.00 92.88 984 TYR A CA 1
ATOM 7746 C C . TYR A 1 984 ? -33.768 37.434 15.638 1.00 92.88 984 TYR A C 1
ATOM 7748 O O . TYR A 1 984 ? -34.720 38.118 15.274 1.00 92.88 984 TYR A O 1
ATOM 7756 N N . GLY A 1 985 ? -33.142 37.681 16.792 1.00 89.69 985 GLY A N 1
ATOM 7757 C CA . GLY A 1 985 ? -33.377 38.835 17.666 1.00 89.69 985 GLY A CA 1
ATOM 7758 C C . GLY A 1 985 ? -32.618 40.118 17.287 1.00 89.69 985 GLY A C 1
ATOM 7759 O O . GLY A 1 985 ? -32.458 40.994 18.142 1.00 89.69 985 GLY A O 1
ATOM 7760 N N . SER A 1 986 ? -32.091 40.243 16.064 1.00 89.50 986 SER A N 1
ATOM 7761 C CA . SER A 1 986 ? -31.403 41.461 15.610 1.00 89.50 986 SER A CA 1
ATOM 7762 C C . SER A 1 986 ? -32.366 42.520 15.048 1.00 89.50 986 SER A C 1
ATOM 7764 O O . SER A 1 986 ? -33.377 42.167 14.437 1.00 89.50 986 SER A O 1
ATOM 7766 N N . PRO A 1 987 ? -32.076 43.831 15.207 1.00 85.81 987 PRO A N 1
ATOM 7767 C CA . PRO A 1 987 ? -32.731 44.875 14.419 1.00 85.81 987 PRO A CA 1
ATOM 7768 C C . PRO A 1 987 ? -32.334 44.837 12.931 1.00 85.81 987 PRO A C 1
ATOM 7770 O O . PRO A 1 987 ? -33.038 45.445 12.116 1.00 85.81 987 PRO A O 1
ATOM 7773 N N . GLU A 1 988 ? -31.240 44.150 12.584 1.00 86.06 988 GLU A N 1
ATOM 7774 C CA . GLU A 1 988 ? -30.824 43.836 11.212 1.00 86.06 988 GLU A CA 1
ATOM 7775 C C . GLU A 1 988 ? -31.575 42.608 10.665 1.00 86.06 988 GLU A C 1
ATOM 7777 O O . GLU A 1 988 ? -32.056 41.767 11.425 1.00 86.06 988 GLU A O 1
ATOM 7782 N N . ALA A 1 989 ? -31.700 42.510 9.338 1.00 90.38 989 ALA A N 1
ATOM 7783 C CA . ALA A 1 989 ? -32.464 41.456 8.670 1.00 90.38 989 ALA A CA 1
ATOM 7784 C C . ALA A 1 989 ? -31.539 40.429 7.995 1.00 90.38 989 ALA A C 1
ATOM 7786 O O . ALA A 1 989 ? -30.941 40.701 6.950 1.00 90.38 989 ALA A O 1
ATOM 7787 N N . TYR A 1 990 ? -31.469 39.234 8.580 1.00 93.69 990 TYR A N 1
ATOM 7788 C CA . TYR A 1 990 ? -30.679 38.107 8.089 1.00 93.69 990 TYR A CA 1
ATOM 7789 C C . TYR A 1 990 ? -31.554 37.050 7.404 1.00 93.69 990 TYR A C 1
ATOM 7791 O O . TYR A 1 990 ? -32.708 36.834 7.781 1.00 93.69 990 TYR A O 1
ATOM 7799 N N . THR A 1 991 ? -30.971 36.328 6.450 1.00 95.69 991 THR A N 1
ATOM 7800 C CA . THR A 1 991 ? -31.501 35.060 5.931 1.00 95.69 991 THR A CA 1
ATOM 7801 C C . THR A 1 991 ? -30.664 33.936 6.538 1.00 95.69 991 THR A C 1
ATOM 7803 O O . THR A 1 991 ? -29.558 33.647 6.087 1.00 95.69 991 THR A O 1
ATOM 7806 N N . ILE A 1 992 ? -31.159 33.351 7.627 1.00 96.69 992 ILE A N 1
ATOM 7807 C CA . ILE A 1 992 ? -30.424 32.392 8.454 1.00 96.69 992 ILE A CA 1
ATOM 7808 C C . ILE A 1 992 ? -30.724 30.971 7.970 1.00 96.69 992 ILE A C 1
ATOM 7810 O O . ILE A 1 992 ? -31.872 30.527 7.965 1.00 96.69 992 ILE A O 1
ATOM 7814 N N . LEU A 1 993 ? -29.686 30.244 7.581 1.00 97.44 993 LEU A N 1
ATOM 7815 C CA . LEU A 1 993 ? -29.753 28.868 7.114 1.00 97.44 993 LEU A CA 1
ATOM 7816 C C . LEU A 1 993 ? -29.338 27.951 8.274 1.00 97.44 993 LEU A C 1
ATOM 7818 O O . LEU A 1 993 ? -28.163 27.854 8.637 1.00 97.44 993 LEU A O 1
ATOM 7822 N N . MET A 1 994 ? -30.328 27.323 8.908 1.00 97.75 994 MET A N 1
ATOM 7823 C CA . MET A 1 994 ? -30.140 26.431 10.051 1.00 97.75 994 MET A CA 1
ATOM 7824 C C . MET A 1 994 ? -29.787 25.026 9.548 1.00 97.75 994 MET A C 1
ATOM 7826 O O . MET A 1 994 ? -30.676 24.214 9.285 1.00 97.75 994 MET A O 1
ATOM 7830 N N . GLY A 1 995 ? -28.489 24.740 9.427 1.00 96.75 995 GLY A N 1
ATOM 7831 C CA . GLY A 1 995 ? -27.985 23.421 9.051 1.00 96.75 995 GLY A CA 1
ATOM 7832 C C . GLY A 1 995 ? -28.194 22.397 10.167 1.00 96.75 995 GLY A C 1
ATOM 7833 O O . GLY A 1 995 ? -27.791 22.630 11.312 1.00 96.75 995 GLY A O 1
ATOM 7834 N N . SER A 1 996 ? -28.809 21.257 9.852 1.00 95.44 996 SER A N 1
ATOM 7835 C CA . SER A 1 996 ? -29.020 20.162 10.804 1.00 95.44 996 SER A CA 1
ATOM 7836 C C . SER A 1 996 ? -29.048 18.788 10.142 1.00 95.44 996 SER A C 1
ATOM 7838 O O . SER A 1 996 ? -29.644 18.608 9.086 1.00 95.44 996 SER A O 1
ATOM 7840 N N . ARG A 1 997 ? -28.540 17.784 10.861 1.00 93.38 997 ARG A N 1
ATOM 7841 C CA . ARG A 1 997 ? -28.626 16.353 10.519 1.00 93.38 997 ARG A CA 1
ATOM 7842 C C . ARG A 1 997 ? -30.054 15.805 10.440 1.00 93.38 997 ARG A C 1
ATOM 7844 O O . ARG A 1 997 ? -30.269 14.689 9.989 1.00 93.38 997 ARG A O 1
ATOM 7851 N N . CYS A 1 998 ? -31.036 16.534 10.970 1.00 93.12 998 CYS A N 1
ATOM 7852 C CA . CYS A 1 998 ? -32.427 16.100 11.004 1.00 93.12 998 CYS A CA 1
ATOM 7853 C C . CYS A 1 998 ? -33.345 17.293 10.737 1.00 93.12 998 CYS A C 1
ATOM 7855 O O . CYS A 1 998 ? -33.575 18.126 11.620 1.00 93.12 998 CYS A O 1
ATOM 7857 N N . LEU A 1 999 ? -33.892 17.350 9.521 1.00 92.25 999 LEU A N 1
ATOM 7858 C CA . LEU A 1 999 ? -34.713 18.461 9.042 1.00 92.25 999 LEU A CA 1
ATOM 7859 C C . LEU A 1 999 ? -35.913 18.755 9.964 1.00 92.25 999 LEU A C 1
ATOM 7861 O O . LEU A 1 999 ? -36.213 19.917 10.228 1.00 92.25 999 LEU A O 1
ATOM 7865 N N . GLU A 1 1000 ? -36.546 17.729 10.543 1.00 92.81 1000 GLU A N 1
ATOM 7866 C CA . GLU A 1 1000 ? -37.668 17.904 11.481 1.00 92.81 1000 GLU A CA 1
ATOM 7867 C C . GLU A 1 1000 ? -37.251 18.546 12.813 1.00 92.81 1000 GLU A C 1
ATOM 7869 O O . GLU A 1 1000 ? -38.003 19.342 13.381 1.00 92.81 1000 GLU A O 1
ATOM 7874 N N . LYS A 1 1001 ? -36.028 18.288 13.297 1.00 92.00 1001 LYS A N 1
ATOM 7875 C CA . LYS A 1 1001 ? -35.490 18.974 14.486 1.00 92.00 1001 LYS A CA 1
ATOM 7876 C C . LYS A 1 1001 ? -35.169 20.439 14.188 1.00 92.00 1001 LYS A C 1
ATOM 7878 O O . LYS A 1 1001 ? -35.400 21.281 15.052 1.00 92.00 1001 LYS A O 1
ATOM 7883 N N . ALA A 1 1002 ? -34.719 20.759 12.972 1.00 93.44 1002 ALA A N 1
ATOM 7884 C CA . ALA A 1 1002 ? -34.568 22.144 12.523 1.00 93.44 1002 ALA A CA 1
ATOM 7885 C C . ALA A 1 1002 ? -35.928 22.854 12.387 1.00 93.44 1002 ALA A C 1
ATOM 7887 O O . ALA A 1 1002 ? -36.113 23.915 12.973 1.00 93.44 1002 ALA A O 1
ATOM 7888 N N . LYS A 1 1003 ? -36.920 22.250 11.715 1.00 93.56 1003 LYS A N 1
ATOM 7889 C CA . LYS A 1 1003 ? -38.296 22.784 11.618 1.00 93.56 1003 LYS A CA 1
ATOM 7890 C C . LYS A 1 1003 ? -38.921 23.044 12.993 1.00 93.56 1003 LYS A C 1
ATOM 7892 O O . LYS A 1 1003 ? -39.518 24.098 13.203 1.00 93.56 1003 LYS A O 1
ATOM 7897 N N . THR A 1 1004 ? -38.740 22.120 13.941 1.00 93.25 1004 THR A N 1
ATOM 7898 C CA . THR A 1 1004 ? -39.212 22.277 15.328 1.00 93.25 1004 THR A CA 1
ATOM 7899 C C . THR A 1 1004 ? -38.532 23.469 16.008 1.00 93.25 1004 THR A C 1
ATOM 7901 O O . THR A 1 1004 ? -39.216 24.346 16.526 1.00 93.25 1004 THR A O 1
ATOM 7904 N N . ALA A 1 1005 ? -37.199 23.556 15.944 1.00 93.25 1005 ALA A N 1
ATOM 7905 C CA . ALA A 1 1005 ? -36.431 24.665 16.514 1.00 93.25 1005 ALA A CA 1
ATOM 7906 C C . ALA A 1 1005 ? -36.809 26.031 15.904 1.00 93.25 1005 ALA A C 1
ATOM 7908 O O . ALA A 1 1005 ? -36.957 27.014 16.627 1.00 93.25 1005 ALA A O 1
ATOM 7909 N N . ILE A 1 1006 ? -37.022 26.089 14.585 1.00 94.06 1006 ILE A N 1
ATOM 7910 C CA . ILE A 1 1006 ? -37.491 27.288 13.873 1.00 94.06 1006 ILE A CA 1
ATOM 7911 C C . ILE A 1 1006 ? -38.888 27.697 14.346 1.00 94.06 1006 ILE A C 1
ATOM 7913 O O . ILE A 1 1006 ? -39.113 28.877 14.607 1.00 94.06 1006 ILE A O 1
ATOM 7917 N N . SER A 1 1007 ? -39.800 26.734 14.511 1.00 92.38 1007 SER A N 1
ATOM 7918 C CA . SER A 1 1007 ? -41.163 26.993 14.993 1.00 92.38 1007 SER A CA 1
ATOM 7919 C C . SER A 1 1007 ? -41.148 27.611 16.394 1.00 92.38 1007 SER A C 1
ATOM 7921 O O . SER A 1 1007 ? -41.816 28.618 16.625 1.00 92.38 1007 SER A O 1
ATOM 7923 N N . THR A 1 1008 ? -40.321 27.083 17.307 1.00 92.56 1008 THR A N 1
ATOM 7924 C CA . THR A 1 1008 ? -40.125 27.663 18.646 1.00 92.56 1008 THR A CA 1
ATOM 7925 C C . THR A 1 1008 ? -39.648 29.113 18.557 1.00 92.56 1008 THR A C 1
ATOM 7927 O O . THR A 1 1008 ? -40.288 29.995 19.126 1.00 92.56 1008 THR A O 1
ATOM 7930 N N . LEU A 1 1009 ? -38.591 29.395 17.787 1.00 91.88 1009 LEU A N 1
ATOM 7931 C CA . LEU A 1 1009 ? -38.063 30.757 17.625 1.00 91.88 1009 LEU A CA 1
ATOM 7932 C C . LEU A 1 1009 ? -39.092 31.727 17.025 1.00 91.88 1009 LEU A C 1
ATOM 7934 O O . LEU A 1 1009 ? -39.191 32.869 17.473 1.00 91.88 1009 LEU A O 1
ATOM 7938 N N . GLN A 1 1010 ? -39.894 31.274 16.060 1.00 90.44 1010 GLN A N 1
ATOM 7939 C CA . GLN A 1 1010 ? -40.980 32.063 15.472 1.00 90.44 1010 GLN A CA 1
ATOM 7940 C C . GLN A 1 1010 ? -42.094 32.377 16.483 1.00 90.44 1010 GLN A C 1
ATOM 7942 O O . GLN A 1 1010 ? -42.651 33.473 16.437 1.00 90.44 1010 GLN A O 1
ATOM 7947 N N . THR A 1 1011 ? -42.386 31.471 17.425 1.00 89.25 1011 THR A N 1
ATOM 7948 C CA . THR A 1 1011 ? -43.318 31.752 18.534 1.00 89.25 1011 THR A CA 1
ATOM 7949 C C . THR A 1 1011 ? -42.718 32.633 19.634 1.00 89.25 1011 THR A C 1
ATOM 7951 O O . THR A 1 1011 ? -43.436 33.449 20.204 1.00 89.25 1011 THR A O 1
ATOM 7954 N N . GLU A 1 1012 ? -41.414 32.521 19.917 1.00 87.25 1012 GLU A N 1
ATOM 7955 C CA . GLU A 1 1012 ? -40.718 33.360 20.906 1.00 87.25 1012 GLU A CA 1
ATOM 7956 C C . GLU A 1 1012 ? -40.514 34.807 20.422 1.00 87.25 1012 GLU A C 1
ATOM 7958 O O . GLU A 1 1012 ? -40.508 35.731 21.235 1.00 87.25 1012 GLU A O 1
ATOM 7963 N N . ASN A 1 1013 ? -40.331 35.019 19.114 1.00 83.56 1013 ASN A N 1
ATOM 7964 C CA . ASN A 1 1013 ? -40.108 36.338 18.520 1.00 83.56 1013 ASN A CA 1
ATOM 7965 C C . ASN A 1 1013 ? -40.785 36.462 17.141 1.00 83.56 1013 ASN A C 1
ATOM 7967 O O . ASN A 1 1013 ? -40.151 36.407 16.083 1.00 83.56 1013 ASN A O 1
ATOM 7971 N N . SER A 1 1014 ? -42.102 36.657 17.157 1.00 78.25 1014 SER A N 1
ATOM 7972 C CA . SER A 1 1014 ? -42.921 36.867 15.955 1.00 78.25 1014 SER A CA 1
ATOM 7973 C C . SER A 1 1014 ? -42.711 38.233 15.280 1.00 78.25 1014 SER A C 1
ATOM 7975 O O . SER A 1 1014 ? -43.196 38.443 14.171 1.00 78.25 1014 SER A O 1
ATOM 7977 N N . SER A 1 1015 ? -41.981 39.158 15.915 1.00 82.75 1015 SER A N 1
ATOM 7978 C CA . SER A 1 1015 ? -41.683 40.506 15.409 1.00 82.75 1015 SER A CA 1
ATOM 7979 C C . SER A 1 1015 ? -40.320 40.629 14.709 1.00 82.75 1015 SER A C 1
ATOM 7981 O O . SER A 1 1015 ? -39.901 41.739 14.368 1.00 82.75 1015 SER A O 1
ATOM 7983 N N . SER A 1 1016 ? -39.621 39.513 14.469 1.00 85.75 1016 SER A N 1
ATOM 7984 C CA . SER A 1 1016 ? -38.340 39.520 13.755 1.00 85.75 1016 SER A CA 1
ATOM 7985 C C . SER A 1 1016 ? -38.462 39.994 12.301 1.00 85.75 1016 SER A C 1
ATOM 7987 O O . SER A 1 1016 ? -39.421 39.686 11.594 1.00 85.75 1016 SER A O 1
ATOM 7989 N N . LYS A 1 1017 ? -37.425 40.693 11.824 1.00 86.94 1017 LYS A N 1
ATOM 7990 C CA . LYS A 1 1017 ? -37.221 41.005 10.397 1.00 86.94 1017 LYS A CA 1
ATOM 7991 C C . LYS A 1 1017 ? -36.455 39.908 9.650 1.00 86.94 1017 LYS A C 1
ATOM 7993 O O . LYS A 1 1017 ? -36.391 39.938 8.422 1.00 86.94 1017 LYS A O 1
ATOM 7998 N N . SER A 1 1018 ? -35.818 38.998 10.383 1.00 92.00 1018 SER A N 1
ATOM 7999 C CA . SER A 1 1018 ? -34.986 37.936 9.823 1.00 92.00 1018 SER A CA 1
ATOM 8000 C C . SER A 1 1018 ? -35.838 36.745 9.387 1.00 92.00 1018 SER A C 1
ATOM 8002 O O . SER A 1 1018 ? -36.913 36.491 9.926 1.00 92.00 1018 SER A O 1
ATOM 8004 N N . LYS A 1 1019 ? -35.346 35.982 8.414 1.00 92.19 1019 LYS A N 1
ATOM 8005 C CA . LYS A 1 1019 ? -35.949 34.722 7.961 1.00 92.19 1019 LYS A CA 1
ATOM 8006 C C . LYS A 1 1019 ? -35.065 33.567 8.406 1.00 92.19 1019 LYS A C 1
ATOM 8008 O O . LYS A 1 1019 ? -33.845 33.698 8.376 1.00 92.19 1019 LYS A O 1
ATOM 8013 N N . ILE A 1 1020 ? -35.663 32.434 8.770 1.00 94.38 1020 ILE A N 1
ATOM 8014 C CA . ILE A 1 1020 ? -34.922 31.191 9.018 1.00 94.38 1020 ILE A CA 1
ATOM 8015 C C . ILE A 1 1020 ? -35.409 30.124 8.039 1.00 94.38 1020 ILE A C 1
ATOM 8017 O O . ILE A 1 1020 ? -36.614 29.913 7.905 1.00 94.38 1020 ILE A O 1
ATOM 8021 N N . ALA A 1 1021 ? -34.478 29.448 7.373 1.00 94.31 1021 ALA A N 1
ATOM 8022 C CA . ALA A 1 1021 ? -34.735 28.257 6.573 1.00 94.31 1021 ALA A CA 1
ATOM 8023 C C . ALA A 1 1021 ? -33.985 27.061 7.182 1.00 94.31 1021 ALA A C 1
ATOM 8025 O O . ALA A 1 1021 ? -32.814 27.209 7.535 1.00 94.31 1021 ALA A O 1
ATOM 8026 N N . PRO A 1 1022 ? -34.611 25.878 7.307 1.00 96.75 1022 PRO A N 1
ATOM 8027 C CA . PRO A 1 1022 ? -33.876 24.661 7.615 1.00 96.75 1022 PRO A CA 1
ATOM 8028 C C . PRO A 1 1022 ? -33.099 24.213 6.368 1.00 96.75 1022 PRO A C 1
ATOM 8030 O O . PRO A 1 1022 ? -33.612 24.334 5.254 1.00 96.75 1022 PRO A O 1
ATOM 8033 N N . ILE A 1 1023 ? -31.891 23.690 6.570 1.00 97.44 1023 ILE A N 1
ATOM 8034 C CA . ILE A 1 1023 ? -31.086 22.987 5.559 1.00 97.44 1023 ILE A CA 1
ATOM 8035 C C . ILE A 1 1023 ? -30.705 21.633 6.160 1.00 97.44 1023 ILE A C 1
ATOM 8037 O O . ILE A 1 1023 ? -30.282 21.575 7.322 1.00 97.44 1023 ILE A O 1
ATOM 8041 N N . GLN A 1 1024 ? -30.860 20.543 5.405 1.00 97.25 1024 GLN A N 1
ATOM 8042 C CA . GLN A 1 1024 ? -30.359 19.245 5.855 1.00 97.25 1024 GLN A CA 1
ATOM 8043 C C . GLN A 1 1024 ? -28.851 19.185 5.614 1.00 97.25 1024 GLN A C 1
ATOM 8045 O O . GLN A 1 1024 ? -28.404 19.264 4.480 1.00 97.25 1024 GLN A O 1
ATOM 8050 N N . LEU A 1 1025 ? -28.076 19.083 6.692 1.00 97.19 1025 LEU A N 1
ATOM 8051 C CA . LEU A 1 1025 ? -26.618 19.069 6.648 1.00 97.19 1025 LEU A CA 1
ATOM 8052 C C . LEU A 1 1025 ? -26.082 18.229 7.809 1.00 97.19 1025 LEU A C 1
ATOM 8054 O O . LEU A 1 1025 ? -26.046 18.691 8.957 1.00 97.19 1025 LEU A O 1
ATOM 8058 N N . ASP A 1 1026 ? -25.676 16.998 7.505 1.00 96.62 1026 ASP A N 1
ATOM 8059 C CA . ASP A 1 1026 ? -24.665 16.295 8.289 1.00 96.62 1026 ASP A CA 1
ATOM 8060 C C . ASP A 1 1026 ? -23.281 16.607 7.724 1.00 96.62 1026 ASP A C 1
ATOM 8062 O O . ASP A 1 1026 ? -23.080 16.624 6.516 1.00 96.62 1026 ASP A O 1
ATOM 8066 N N . ILE A 1 1027 ? -22.339 16.910 8.613 1.00 96.81 1027 ILE A N 1
ATOM 8067 C CA . ILE A 1 1027 ? -20.967 17.265 8.235 1.00 96.81 1027 ILE A CA 1
ATOM 8068 C C . ILE A 1 1027 ? -20.069 16.024 8.147 1.00 96.81 1027 ILE A C 1
ATOM 8070 O O . ILE A 1 1027 ? -18.930 16.122 7.706 1.00 96.81 1027 ILE A O 1
ATOM 8074 N N . GLU A 1 1028 ? -20.554 14.862 8.590 1.00 95.75 1028 GLU A N 1
ATOM 8075 C CA . GLU A 1 1028 ? -19.854 13.572 8.490 1.00 95.75 1028 GLU A CA 1
ATOM 8076 C C . GLU A 1 1028 ? -20.305 12.727 7.281 1.00 95.75 1028 GLU A C 1
ATOM 8078 O O . GLU A 1 1028 ? -19.945 11.556 7.189 1.00 95.75 1028 GLU A O 1
ATOM 8083 N N . ASP A 1 1029 ? -21.097 13.309 6.375 1.00 97.06 1029 ASP A N 1
ATOM 8084 C CA . ASP A 1 1029 ? -21.611 12.676 5.157 1.00 97.06 1029 ASP A CA 1
ATOM 8085 C C . ASP A 1 1029 ? -21.387 13.611 3.959 1.00 97.06 1029 ASP A C 1
ATOM 8087 O O . ASP A 1 1029 ? -22.089 14.611 3.799 1.00 97.06 1029 ASP A O 1
ATOM 8091 N N . ASP A 1 1030 ? -20.410 13.275 3.112 1.00 97.12 1030 ASP A N 1
ATOM 8092 C CA . ASP A 1 1030 ? -20.031 14.071 1.940 1.00 97.12 1030 ASP A CA 1
ATOM 8093 C C . ASP A 1 1030 ? -21.210 14.299 0.973 1.00 97.12 1030 ASP A C 1
ATOM 8095 O O . ASP A 1 1030 ? -21.308 15.369 0.369 1.00 97.12 1030 ASP A O 1
ATOM 8099 N N . GLN A 1 1031 ? -22.155 13.353 0.868 1.00 96.88 1031 GLN A N 1
ATOM 8100 C CA . GLN A 1 1031 ? -23.354 13.537 0.045 1.00 96.88 1031 GLN A CA 1
ATOM 8101 C C . GLN A 1 1031 ? -24.296 14.563 0.684 1.00 96.88 1031 GLN A C 1
ATOM 8103 O O . GLN A 1 1031 ? -24.796 15.443 -0.012 1.00 96.88 1031 GLN A O 1
ATOM 8108 N N . SER A 1 1032 ? -24.483 14.530 2.010 1.00 97.81 1032 SER A N 1
ATOM 8109 C CA . SER A 1 1032 ? -25.270 15.559 2.704 1.00 97.81 1032 SER A CA 1
ATOM 8110 C C . SER A 1 1032 ? -24.625 16.947 2.630 1.00 97.81 1032 SER A C 1
ATOM 8112 O O . SER A 1 1032 ? -25.358 17.937 2.672 1.00 97.81 1032 SER A O 1
ATOM 8114 N N . ILE A 1 1033 ? -23.295 17.046 2.517 1.00 98.44 1033 ILE A N 1
ATOM 8115 C CA . ILE A 1 1033 ? -22.599 18.317 2.263 1.00 98.44 1033 ILE A CA 1
ATOM 8116 C C . ILE A 1 1033 ? -22.871 18.785 0.826 1.00 98.44 1033 ILE A C 1
ATOM 8118 O O . ILE A 1 1033 ? -23.248 19.941 0.629 1.00 98.44 1033 ILE A O 1
ATOM 8122 N N . GLN A 1 1034 ? -22.738 17.898 -0.165 1.00 97.69 1034 GLN A N 1
ATOM 8123 C CA . GLN A 1 1034 ? -22.937 18.221 -1.581 1.00 97.69 1034 GLN A CA 1
ATOM 8124 C C . GLN A 1 1034 ? -24.390 18.609 -1.905 1.00 97.69 1034 GLN A C 1
ATOM 8126 O O . GLN A 1 1034 ? -24.627 19.564 -2.655 1.00 97.69 1034 GLN A O 1
ATOM 8131 N N . ASP A 1 1035 ? -25.359 17.908 -1.313 1.00 97.38 1035 ASP A N 1
ATOM 8132 C CA . ASP A 1 1035 ? -26.790 18.194 -1.436 1.00 97.38 1035 ASP A CA 1
ATOM 8133 C C . ASP A 1 1035 ? -27.123 19.554 -0.806 1.00 97.38 1035 ASP A C 1
ATOM 8135 O O . ASP A 1 1035 ? -27.787 20.380 -1.432 1.00 97.38 1035 ASP A O 1
ATOM 8139 N N . ALA A 1 1036 ? -26.594 19.838 0.393 1.00 97.81 1036 ALA A N 1
ATOM 8140 C CA . ALA A 1 1036 ? -26.759 21.131 1.056 1.00 97.81 1036 ALA A CA 1
ATOM 8141 C C . ALA A 1 1036 ? -26.105 22.280 0.273 1.00 97.81 1036 ALA A C 1
ATOM 8143 O O . ALA A 1 1036 ? -26.678 23.365 0.182 1.00 97.81 1036 ALA A O 1
ATOM 8144 N N . PHE A 1 1037 ? -24.919 22.064 -0.304 1.00 98.31 1037 PHE A N 1
ATOM 8145 C CA . PHE A 1 1037 ? -24.258 23.047 -1.165 1.00 98.31 1037 PHE A CA 1
ATOM 8146 C C . PHE A 1 1037 ? -25.120 23.366 -2.386 1.00 98.31 1037 PHE A C 1
ATOM 8148 O O . PHE A 1 1037 ? -25.357 24.537 -2.683 1.00 98.31 1037 PHE A O 1
ATOM 8155 N N . THR A 1 1038 ? -25.641 22.332 -3.050 1.00 97.44 1038 THR A N 1
ATOM 8156 C CA . THR A 1 1038 ? -26.509 22.472 -4.226 1.00 97.44 1038 THR A CA 1
ATOM 8157 C C . THR A 1 1038 ? -27.811 23.187 -3.861 1.00 97.44 1038 THR A C 1
ATOM 8159 O O . THR A 1 1038 ? -28.174 24.165 -4.510 1.00 97.44 1038 THR A O 1
ATOM 8162 N N . GLU A 1 1039 ? -28.460 22.798 -2.759 1.00 96.88 1039 GLU A N 1
ATOM 8163 C CA . GLU A 1 1039 ? -29.657 23.470 -2.246 1.00 96.88 1039 GLU A CA 1
ATOM 8164 C C . GLU A 1 1039 ? -29.403 24.961 -1.958 1.00 96.88 1039 GLU A C 1
ATOM 8166 O O . GLU A 1 1039 ? -30.208 25.814 -2.337 1.00 96.88 1039 GLU A O 1
ATOM 8171 N N . VAL A 1 1040 ? -28.294 25.305 -1.296 1.00 96.31 1040 VAL A N 1
ATOM 8172 C CA . VAL A 1 1040 ? -27.987 26.700 -0.944 1.00 96.31 1040 VAL A CA 1
ATOM 8173 C C . VAL A 1 1040 ? -27.594 27.520 -2.177 1.00 96.31 1040 VAL A C 1
ATOM 8175 O O . VAL A 1 1040 ? -28.030 28.666 -2.313 1.00 96.31 1040 VAL A O 1
ATOM 8178 N N . LYS A 1 1041 ? -26.841 26.929 -3.108 1.00 95.38 1041 LYS A N 1
ATOM 8179 C CA . LYS A 1 1041 ? -26.487 27.521 -4.402 1.00 95.38 1041 LYS A CA 1
ATOM 8180 C C . LYS A 1 1041 ? -27.729 27.852 -5.226 1.00 95.38 1041 LYS A C 1
ATOM 8182 O O . LYS A 1 1041 ? -27.891 29.001 -5.628 1.00 95.38 1041 LYS A O 1
ATOM 8187 N N . ASP A 1 1042 ? -28.632 26.894 -5.410 1.00 93.75 1042 ASP A N 1
ATOM 8188 C CA . ASP A 1 1042 ? -29.804 27.062 -6.273 1.00 93.75 1042 ASP A CA 1
ATOM 8189 C C . ASP A 1 1042 ? -30.874 27.973 -5.642 1.00 93.75 1042 ASP A C 1
ATOM 8191 O O . ASP A 1 1042 ? -31.592 28.677 -6.354 1.00 93.75 1042 ASP A O 1
ATOM 8195 N N . ARG A 1 1043 ? -30.976 28.009 -4.303 1.00 93.31 1043 ARG A N 1
ATOM 8196 C CA . ARG A 1 1043 ? -31.960 28.842 -3.583 1.00 93.31 1043 ARG A CA 1
ATOM 8197 C C . ARG A 1 1043 ? -31.483 30.261 -3.257 1.00 93.31 1043 ARG A C 1
ATOM 8199 O O . ARG A 1 1043 ? -32.331 31.143 -3.117 1.00 93.31 1043 ARG A O 1
ATOM 8206 N N . PHE A 1 1044 ? -30.178 30.486 -3.077 1.00 91.56 1044 PHE A N 1
ATOM 8207 C CA . PHE A 1 1044 ? -29.636 31.759 -2.568 1.00 91.56 1044 PHE A CA 1
ATOM 8208 C C . PHE A 1 1044 ? -28.432 32.310 -3.354 1.00 91.56 1044 PHE A C 1
ATOM 8210 O O . PHE A 1 1044 ? -28.111 33.491 -3.206 1.00 91.56 1044 PHE A O 1
ATOM 8217 N N . GLY A 1 1045 ? -27.759 31.499 -4.176 1.00 90.81 1045 GLY A N 1
ATOM 8218 C CA . GLY A 1 1045 ? -26.636 31.895 -5.042 1.00 90.81 1045 GLY A CA 1
ATOM 8219 C C . GLY A 1 1045 ? -25.309 32.211 -4.337 1.00 90.81 1045 GLY A C 1
ATOM 8220 O O . GLY A 1 1045 ? -24.263 32.163 -4.977 1.00 90.81 1045 GLY A O 1
ATOM 8221 N N . ARG A 1 1046 ? -25.335 32.524 -3.036 1.00 94.62 1046 ARG A N 1
ATOM 8222 C CA . ARG A 1 1046 ? -24.174 32.859 -2.197 1.00 94.62 1046 ARG A CA 1
ATOM 8223 C C . ARG A 1 1046 ? -24.478 32.622 -0.713 1.00 94.62 1046 ARG A C 1
ATOM 8225 O O . ARG A 1 1046 ? -25.642 32.481 -0.333 1.00 94.62 1046 ARG A O 1
ATOM 8232 N N . ILE A 1 1047 ? -23.451 32.708 0.127 1.00 97.19 1047 ILE A N 1
ATOM 8233 C CA . ILE A 1 1047 ? -23.571 32.938 1.574 1.00 97.19 1047 ILE A CA 1
ATOM 8234 C C . ILE A 1 1047 ? -22.685 34.127 1.964 1.00 97.19 1047 ILE A C 1
ATOM 8236 O O . ILE A 1 1047 ? -21.589 34.272 1.443 1.00 97.19 1047 ILE A O 1
ATOM 8240 N N . ASP A 1 1048 ? -23.143 34.988 2.871 1.00 96.94 1048 ASP A N 1
ATOM 8241 C CA . ASP A 1 1048 ? -22.366 36.150 3.333 1.00 96.94 1048 ASP A CA 1
ATOM 8242 C C . ASP A 1 1048 ? -21.582 35.843 4.625 1.00 96.94 1048 ASP A C 1
ATOM 8244 O O . ASP A 1 1048 ? -20.537 36.434 4.891 1.00 96.94 1048 ASP A O 1
ATOM 8248 N N . THR A 1 1049 ? -22.047 34.864 5.411 1.00 98.00 1049 THR A N 1
ATOM 8249 C CA . THR A 1 1049 ? -21.325 34.312 6.566 1.00 98.00 1049 THR A CA 1
ATOM 8250 C C . THR A 1 1049 ? -21.433 32.784 6.604 1.00 98.00 1049 THR A C 1
ATOM 8252 O O . THR A 1 1049 ? -22.544 32.250 6.589 1.00 98.00 1049 THR A O 1
ATOM 8255 N N . LEU A 1 1050 ? -20.306 32.084 6.773 1.00 98.38 1050 LEU A N 1
ATOM 8256 C CA . LEU A 1 1050 ? -20.261 30.664 7.152 1.00 98.38 1050 LEU A CA 1
ATOM 8257 C C . LEU A 1 1050 ? -19.870 30.516 8.630 1.00 98.38 1050 LEU A C 1
ATOM 8259 O O . LEU A 1 1050 ? -18.853 31.062 9.059 1.00 98.38 1050 LEU A O 1
ATOM 8263 N N . ILE A 1 1051 ? -20.653 29.757 9.405 1.00 98.25 1051 ILE A N 1
ATOM 8264 C CA . ILE A 1 1051 ? -20.352 29.415 10.801 1.00 98.25 1051 ILE A CA 1
ATOM 8265 C C . ILE A 1 1051 ? -20.179 27.901 10.959 1.00 98.25 1051 ILE A C 1
ATOM 8267 O O . ILE A 1 1051 ? -21.139 27.119 10.978 1.00 98.25 1051 ILE A O 1
ATOM 8271 N N . ASN A 1 1052 ? -18.928 27.505 11.164 1.00 98.00 1052 ASN A N 1
ATOM 8272 C CA . ASN A 1 1052 ? -18.502 26.168 11.551 1.00 98.00 1052 ASN A CA 1
ATOM 8273 C C . ASN A 1 1052 ? -18.668 25.990 13.071 1.00 98.00 1052 ASN A C 1
ATOM 8275 O O . ASN A 1 1052 ? -17.714 26.090 13.846 1.00 98.00 1052 ASN A O 1
ATOM 8279 N N . ASN A 1 1053 ? -19.921 25.798 13.494 1.00 95.75 1053 ASN A N 1
ATOM 8280 C CA . ASN A 1 1053 ? -20.352 25.582 14.878 1.00 95.75 1053 ASN A CA 1
ATOM 8281 C C . ASN A 1 1053 ? -20.530 24.093 15.229 1.00 95.75 1053 ASN A C 1
ATOM 8283 O O . ASN A 1 1053 ? -20.375 23.728 16.395 1.00 95.75 1053 ASN A O 1
ATOM 8287 N N . ALA A 1 1054 ? -20.854 23.234 14.258 1.00 93.69 1054 ALA A N 1
ATOM 8288 C CA . ALA A 1 1054 ? -21.012 21.805 14.508 1.00 93.69 1054 ALA A CA 1
ATOM 8289 C C . ALA A 1 1054 ? -19.718 21.197 15.085 1.00 93.69 1054 ALA A C 1
ATOM 8291 O O . ALA A 1 1054 ? -18.614 21.449 14.607 1.00 93.69 1054 ALA A O 1
ATOM 8292 N N . GLY A 1 1055 ? -19.855 20.433 16.170 1.00 90.50 1055 GLY A N 1
ATOM 8293 C CA . GLY A 1 1055 ? -18.717 19.942 16.939 1.00 90.50 1055 GLY A CA 1
ATOM 8294 C C . GLY A 1 1055 ? -19.124 19.197 18.207 1.00 90.50 1055 GLY A C 1
ATOM 8295 O O . GLY A 1 1055 ? -20.266 19.285 18.661 1.00 90.50 1055 GLY A O 1
ATOM 8296 N N . GLY A 1 1056 ? -18.179 18.468 18.800 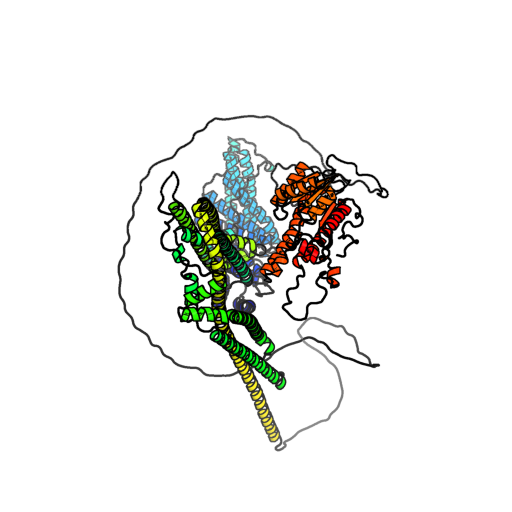1.00 90.19 1056 GLY A N 1
ATOM 8297 C CA . GLY A 1 1056 ? -18.405 17.696 20.022 1.00 90.19 1056 GLY A CA 1
ATOM 8298 C C . GLY A 1 1056 ? -17.118 17.247 20.714 1.00 90.19 1056 GLY A C 1
ATOM 8299 O O . GLY A 1 1056 ? -16.080 17.099 20.074 1.00 90.19 1056 GLY A O 1
ATOM 8300 N N . SER A 1 1057 ? -17.196 17.011 22.027 1.00 88.94 1057 SER A N 1
ATOM 8301 C CA . SER A 1 1057 ? -16.200 16.228 22.769 1.00 88.94 1057 SER A CA 1
ATOM 8302 C C . SER A 1 1057 ? -16.672 14.780 22.840 1.00 88.94 1057 SER A C 1
ATOM 8304 O O . SER A 1 1057 ? -17.821 14.525 23.202 1.00 88.94 1057 SER A O 1
ATOM 8306 N N . PHE A 1 1058 ? -15.781 13.844 22.513 1.00 91.00 1058 PHE A N 1
ATOM 8307 C CA . PHE A 1 1058 ? -16.043 12.401 22.571 1.00 91.00 1058 PHE A CA 1
ATOM 8308 C C . PHE A 1 1058 ? -15.201 11.702 23.652 1.00 91.00 1058 PHE A C 1
ATOM 8310 O O . PHE A 1 1058 ? -15.256 10.485 23.807 1.00 91.00 1058 PHE A O 1
ATOM 8317 N N . ASP A 1 1059 ? -14.493 12.481 24.478 1.00 86.75 1059 ASP A N 1
ATOM 8318 C CA . ASP A 1 1059 ? -13.718 12.030 25.641 1.00 86.75 1059 ASP A CA 1
ATOM 8319 C C . ASP A 1 1059 ? -14.563 11.288 26.694 1.00 86.75 1059 ASP A C 1
ATOM 8321 O O . ASP A 1 1059 ? -14.018 10.575 27.533 1.00 86.75 1059 ASP A O 1
ATOM 8325 N N . GLY A 1 1060 ? -15.894 11.413 26.636 1.00 83.62 1060 GLY A N 1
ATOM 8326 C CA . GLY A 1 1060 ? -16.823 10.605 27.429 1.00 83.62 1060 GLY A CA 1
ATOM 8327 C C . GLY A 1 1060 ? -16.707 9.098 27.171 1.00 83.62 1060 GLY A C 1
ATOM 8328 O O . GLY A 1 1060 ? -16.961 8.324 28.088 1.00 83.62 1060 GLY A O 1
ATOM 8329 N N . LEU A 1 1061 ? -16.251 8.675 25.983 1.00 83.81 1061 LEU A N 1
ATOM 8330 C CA . LEU A 1 1061 ? -15.947 7.267 25.697 1.00 83.81 1061 LEU A CA 1
ATOM 8331 C C . LEU A 1 1061 ? -14.801 6.761 26.593 1.00 83.81 1061 LEU A C 1
ATOM 8333 O O . LEU A 1 1061 ? -14.921 5.705 27.204 1.00 83.81 1061 LEU A O 1
ATOM 8337 N N . MET A 1 1062 ? -13.753 7.578 26.770 1.00 83.62 1062 MET A N 1
ATOM 8338 C CA . MET A 1 1062 ? -12.585 7.256 27.607 1.00 83.62 1062 MET A CA 1
ATOM 8339 C C . MET A 1 1062 ? -12.891 7.210 29.118 1.00 83.62 1062 MET A C 1
ATOM 8341 O O . MET A 1 1062 ? -12.056 6.767 29.906 1.00 83.62 1062 MET A O 1
ATOM 8345 N N . ARG A 1 1063 ? -14.059 7.717 29.546 1.00 73.19 1063 ARG A N 1
ATOM 8346 C CA . ARG A 1 1063 ? -14.433 7.869 30.964 1.00 73.19 1063 ARG A CA 1
ATOM 8347 C C . ARG A 1 1063 ? -14.862 6.560 31.624 1.00 73.19 1063 ARG A C 1
ATOM 8349 O O . ARG A 1 1063 ? -14.642 6.402 32.822 1.00 73.19 1063 ARG A O 1
ATOM 8356 N N . ASN A 1 1064 ? -15.500 5.676 30.860 1.00 67.19 1064 ASN A N 1
ATOM 8357 C CA . ASN A 1 1064 ? -16.023 4.400 31.353 1.00 67.19 1064 ASN A CA 1
ATOM 8358 C C . ASN A 1 1064 ? -15.204 3.208 30.834 1.00 67.19 1064 ASN A C 1
ATOM 8360 O O . ASN A 1 1064 ? -15.139 2.190 31.513 1.00 67.19 1064 ASN A O 1
ATOM 8364 N N . ASP A 1 1065 ? -14.559 3.352 29.673 1.00 74.44 1065 ASP A N 1
ATOM 8365 C CA . ASP A 1 1065 ? -13.561 2.418 29.161 1.00 74.44 1065 ASP A CA 1
ATOM 8366 C C . ASP A 1 1065 ? -12.259 3.179 28.874 1.00 74.44 1065 ASP A C 1
ATOM 8368 O O . ASP A 1 1065 ? -12.248 4.137 28.107 1.00 74.44 1065 ASP A O 1
ATOM 8372 N N . SER A 1 1066 ? -11.150 2.766 29.488 1.00 76.12 1066 SER A N 1
ATOM 8373 C CA . SER A 1 1066 ? -9.812 3.324 29.230 1.00 76.12 1066 SER A CA 1
ATOM 8374 C C . SER A 1 1066 ? -8.966 2.439 28.302 1.00 76.12 1066 SER A C 1
ATOM 8376 O O . SER A 1 1066 ? -7.748 2.606 28.234 1.00 76.12 1066 SER A O 1
ATOM 8378 N N . SER A 1 1067 ? -9.585 1.499 27.580 1.00 82.50 1067 SER A N 1
ATOM 8379 C CA . SER A 1 1067 ? -8.908 0.652 26.599 1.00 82.50 1067 SER A CA 1
ATOM 8380 C C . SER A 1 1067 ? -8.277 1.465 25.457 1.00 82.50 1067 SER A C 1
ATOM 8382 O O . SER A 1 1067 ? -8.766 2.543 25.090 1.00 82.50 1067 SER A O 1
ATOM 8384 N N . PRO A 1 1068 ? -7.247 0.917 24.781 1.00 85.12 1068 PRO A N 1
ATOM 8385 C CA . PRO A 1 1068 ? -6.733 1.482 23.534 1.00 85.12 1068 PRO A CA 1
ATOM 8386 C C . PRO A 1 1068 ? -7.803 1.651 22.440 1.00 85.12 1068 PRO A C 1
ATOM 8388 O O . PRO A 1 1068 ? -7.617 2.471 21.540 1.00 85.12 1068 PRO A O 1
ATOM 8391 N N . SER A 1 1069 ? -8.917 0.907 22.511 1.00 88.00 1069 SER A N 1
ATOM 8392 C CA . SER A 1 1069 ? -10.042 1.028 21.579 1.00 88.00 1069 SER A CA 1
ATOM 8393 C C . SER A 1 1069 ? -10.866 2.287 21.858 1.00 88.00 1069 SER A C 1
ATOM 8395 O O . SER A 1 1069 ? -10.991 3.135 20.975 1.00 88.00 1069 SER A O 1
ATOM 8397 N N . ALA A 1 1070 ? -11.343 2.484 23.094 1.00 86.56 1070 ALA A N 1
ATOM 8398 C CA . ALA A 1 1070 ? -12.109 3.674 23.474 1.00 86.56 1070 ALA A CA 1
ATOM 8399 C C . ALA A 1 1070 ? -11.292 4.970 23.352 1.00 86.56 1070 ALA A C 1
ATOM 8401 O O . ALA A 1 1070 ? -11.825 5.995 22.917 1.00 86.56 1070 ALA A O 1
ATOM 8402 N N . ILE A 1 1071 ? -9.986 4.919 23.647 1.00 88.69 1071 ILE A N 1
ATOM 8403 C CA . ILE A 1 1071 ? -9.060 6.028 23.380 1.00 88.69 1071 ILE A CA 1
ATOM 8404 C C . ILE A 1 1071 ? -9.040 6.345 21.879 1.00 88.69 1071 ILE A C 1
ATOM 8406 O O . ILE A 1 1071 ? -9.311 7.482 21.487 1.00 88.69 1071 ILE A O 1
ATOM 8410 N N . ARG A 1 1072 ? -8.786 5.353 21.015 1.00 93.62 1072 ARG A N 1
ATOM 8411 C CA . ARG A 1 1072 ? -8.743 5.560 19.558 1.00 93.62 1072 ARG A CA 1
ATOM 8412 C C . ARG A 1 1072 ? -10.085 6.048 19.004 1.00 93.62 1072 ARG A C 1
ATOM 8414 O O . ARG A 1 1072 ? -10.093 6.950 18.173 1.00 93.62 1072 ARG A O 1
ATOM 8421 N N . ALA A 1 1073 ? -11.208 5.525 19.493 1.00 92.69 1073 ALA A N 1
ATOM 8422 C CA . ALA A 1 1073 ? -12.548 5.956 19.102 1.00 92.69 1073 ALA A CA 1
ATOM 8423 C C . ALA A 1 1073 ? -12.819 7.425 19.478 1.00 92.69 1073 ALA A C 1
ATOM 8425 O O . ALA A 1 1073 ? -13.282 8.197 18.637 1.00 92.69 1073 ALA A O 1
ATOM 8426 N N . ALA A 1 1074 ? -12.474 7.844 20.702 1.00 90.81 1074 ALA A N 1
ATOM 8427 C CA . ALA A 1 1074 ? -12.632 9.228 21.151 1.00 90.81 1074 ALA A CA 1
ATOM 8428 C C . ALA A 1 1074 ? -11.788 10.213 20.330 1.00 90.81 1074 ALA A C 1
ATOM 8430 O O . ALA A 1 1074 ? -12.282 11.278 19.949 1.00 90.81 1074 ALA A O 1
ATOM 8431 N N . TRP A 1 1075 ? -10.536 9.856 20.027 1.00 94.56 1075 TRP A N 1
ATOM 8432 C CA . TRP A 1 1075 ? -9.646 10.664 19.190 1.00 94.56 1075 TRP A CA 1
ATOM 8433 C C . TRP A 1 1075 ? -10.133 10.732 17.741 1.00 94.56 1075 TRP A C 1
ATOM 8435 O O . TRP A 1 1075 ? -10.360 11.835 17.241 1.00 94.56 1075 TRP A O 1
ATOM 8445 N N . ASN A 1 1076 ? -10.384 9.586 17.102 1.00 96.44 1076 ASN A N 1
ATOM 8446 C CA . ASN A 1 1076 ? -10.864 9.525 15.721 1.00 96.44 1076 ASN A CA 1
ATOM 8447 C C . ASN A 1 1076 ? -12.172 10.308 15.548 1.00 96.44 1076 ASN A C 1
ATOM 8449 O O . ASN A 1 1076 ? -12.278 11.110 14.625 1.00 96.44 1076 ASN A O 1
ATOM 8453 N N . LYS A 1 1077 ? -13.149 10.147 16.454 1.00 95.06 1077 LYS A N 1
ATOM 8454 C CA . LYS A 1 1077 ? -14.431 10.861 16.355 1.00 95.06 1077 LYS A CA 1
ATOM 8455 C C . LYS A 1 1077 ? -14.289 12.365 16.609 1.00 95.06 1077 LYS A C 1
ATOM 8457 O O . LYS A 1 1077 ? -14.935 13.156 15.926 1.00 95.06 1077 LYS A O 1
ATOM 8462 N N . SER A 1 1078 ? -13.410 12.772 17.530 1.00 94.88 1078 SER A N 1
ATOM 8463 C CA . SER A 1 1078 ? -13.127 14.196 17.777 1.00 94.88 1078 SER A CA 1
ATOM 8464 C C . SER A 1 1078 ? -12.455 14.866 16.577 1.00 94.88 1078 SER A C 1
ATOM 8466 O O . SER A 1 1078 ? -12.824 15.987 16.238 1.00 94.88 1078 SER A O 1
ATOM 8468 N N . TYR A 1 1079 ? -11.514 14.193 15.906 1.00 97.44 1079 TYR A N 1
ATOM 8469 C CA . TYR A 1 1079 ? -10.885 14.716 14.688 1.00 97.44 1079 TYR A CA 1
ATOM 8470 C C . TYR A 1 1079 ? -11.828 14.686 13.478 1.00 97.44 1079 TYR A C 1
ATOM 8472 O O . TYR A 1 1079 ? -11.901 15.691 12.774 1.00 97.44 1079 TYR A O 1
ATOM 8480 N N . SER A 1 1080 ? -12.597 13.604 13.295 1.00 97.00 1080 SER A N 1
ATOM 8481 C CA . SER A 1 1080 ? -13.632 13.479 12.255 1.00 97.00 1080 SER A CA 1
ATOM 8482 C C . SER A 1 1080 ? -14.566 14.690 12.276 1.00 97.00 1080 SER A C 1
ATOM 8484 O O . SER A 1 1080 ? -14.526 15.532 11.381 1.00 97.00 1080 SER A O 1
ATOM 8486 N N . VAL A 1 1081 ? -15.309 14.852 13.377 1.00 95.25 1081 VAL A N 1
ATOM 8487 C CA . VAL A 1 1081 ? -16.336 15.892 13.514 1.00 95.25 1081 VAL A CA 1
ATOM 8488 C C . VAL A 1 1081 ? -15.737 17.299 13.544 1.00 95.25 1081 VAL A C 1
ATOM 8490 O O . VAL A 1 1081 ? -16.227 18.183 12.851 1.00 95.25 1081 VAL A O 1
ATOM 8493 N N . ASN A 1 1082 ? -14.721 17.554 14.380 1.00 96.25 1082 ASN A N 1
ATOM 8494 C CA . ASN A 1 1082 ? -14.291 18.933 14.642 1.00 96.25 1082 ASN A CA 1
ATOM 8495 C C . ASN A 1 1082 ? -13.302 19.480 13.601 1.00 96.25 1082 ASN A C 1
ATOM 8497 O O . ASN A 1 1082 ? -13.170 20.703 13.523 1.00 96.25 1082 ASN A O 1
ATOM 8501 N N . VAL A 1 1083 ? -12.596 18.618 12.857 1.00 97.62 1083 VAL A N 1
ATOM 8502 C CA . VAL A 1 1083 ? -11.440 18.994 12.020 1.00 97.62 1083 VAL A CA 1
ATOM 8503 C C . VAL A 1 1083 ? -11.685 18.642 10.555 1.00 97.62 1083 VAL A C 1
ATOM 8505 O O . VAL A 1 1083 ? -11.809 19.549 9.737 1.00 97.62 1083 VAL A O 1
ATOM 8508 N N . THR A 1 1084 ? -11.793 17.356 10.201 1.00 98.06 1084 THR A N 1
ATOM 8509 C CA . THR A 1 1084 ? -11.865 16.950 8.784 1.00 98.06 1084 THR A CA 1
ATOM 8510 C C . THR A 1 1084 ? -13.210 17.297 8.158 1.00 98.06 1084 THR A C 1
ATOM 8512 O O . THR A 1 1084 ? -13.232 17.947 7.119 1.00 98.06 1084 THR A O 1
ATOM 8515 N N . SER A 1 1085 ? -14.323 16.986 8.827 1.00 97.94 1085 SER A N 1
ATOM 8516 C CA . SER A 1 1085 ? -15.667 17.406 8.409 1.00 97.94 1085 SER A CA 1
ATOM 8517 C C . SER A 1 1085 ? -15.783 18.926 8.270 1.00 97.94 1085 SER A C 1
ATOM 8519 O O . SER A 1 1085 ? -16.275 19.437 7.267 1.00 97.94 1085 SER A O 1
ATOM 8521 N N . THR A 1 1086 ? -15.253 19.667 9.248 1.00 97.81 1086 THR A N 1
ATOM 8522 C CA . THR A 1 1086 ? -15.181 21.133 9.210 1.00 97.81 1086 THR A CA 1
ATOM 8523 C C . THR A 1 1086 ? -14.393 21.645 8.001 1.00 97.81 1086 THR A C 1
ATOM 8525 O O . THR A 1 1086 ? -14.792 22.637 7.389 1.00 97.81 1086 THR A O 1
ATOM 8528 N N . GLN A 1 1087 ? -13.290 20.983 7.634 1.00 97.94 1087 GLN A N 1
ATOM 8529 C CA . GLN A 1 1087 ? -12.506 21.341 6.453 1.00 97.94 1087 GLN A CA 1
ATOM 8530 C C . GLN A 1 1087 ? -13.296 21.095 5.163 1.00 97.94 1087 GLN A C 1
ATOM 8532 O O . GLN A 1 1087 ? -13.370 22.009 4.349 1.00 97.94 1087 GLN A O 1
ATOM 8537 N N . VAL A 1 1088 ? -13.920 19.920 4.999 1.00 98.38 1088 VAL A N 1
ATOM 8538 C CA . VAL A 1 1088 ? -14.712 19.580 3.799 1.00 98.38 1088 VAL A CA 1
ATOM 8539 C C . VAL A 1 1088 ? -15.855 20.577 3.600 1.00 98.38 1088 VAL A C 1
ATOM 8541 O O . VAL A 1 1088 ? -15.954 21.176 2.532 1.00 98.38 1088 VAL A O 1
ATOM 8544 N N . VAL A 1 1089 ? -16.648 20.855 4.644 1.00 98.31 1089 VAL A N 1
ATOM 8545 C CA . VAL A 1 1089 ? -17.722 21.867 4.590 1.00 98.31 1089 VAL A CA 1
ATOM 8546 C C . VAL A 1 1089 ? -17.178 23.251 4.225 1.00 98.31 1089 VAL A C 1
ATOM 8548 O O . VAL A 1 1089 ? -17.789 23.959 3.429 1.00 98.31 1089 VAL A O 1
ATOM 8551 N N . THR A 1 1090 ? -16.028 23.650 4.778 1.00 9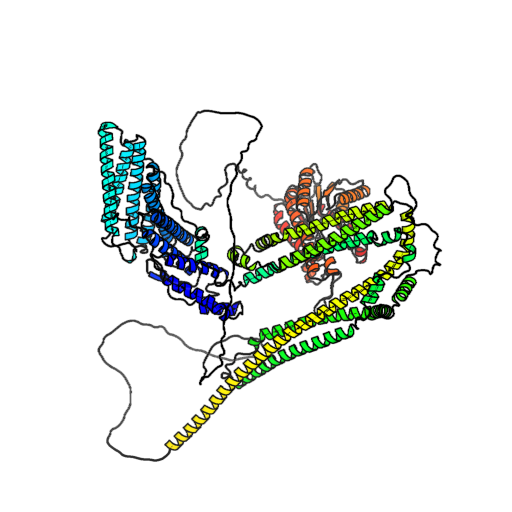8.25 1090 THR A N 1
ATOM 8552 C CA . THR A 1 1090 ? -15.438 24.962 4.469 1.00 98.25 1090 THR A CA 1
ATOM 8553 C C . THR A 1 1090 ? -14.965 25.042 3.022 1.00 98.25 1090 THR A C 1
ATOM 8555 O O . THR A 1 1090 ? -15.221 26.046 2.365 1.00 98.25 1090 THR A O 1
ATOM 8558 N N . THR A 1 1091 ? -14.302 23.999 2.516 1.00 98.00 1091 THR A N 1
ATOM 8559 C CA . THR A 1 1091 ? -13.832 23.934 1.129 1.00 98.00 1091 THR A CA 1
ATOM 8560 C C . THR A 1 1091 ? -15.002 23.946 0.147 1.00 98.00 1091 THR A C 1
ATOM 8562 O O . THR A 1 1091 ? -14.991 24.762 -0.771 1.00 98.00 1091 THR A O 1
ATOM 8565 N N . GLU A 1 1092 ? -16.028 23.118 0.364 1.00 98.31 1092 GLU A N 1
ATOM 8566 C CA . GLU A 1 1092 ? -17.165 23.010 -0.557 1.00 98.31 1092 GLU A CA 1
ATOM 8567 C C . GLU A 1 1092 ? -17.998 24.298 -0.598 1.00 98.31 1092 GLU A C 1
ATOM 8569 O O . GLU A 1 1092 ? -18.340 24.781 -1.670 1.00 98.31 1092 GLU A O 1
ATOM 8574 N N . PHE A 1 1093 ? -18.265 24.936 0.548 1.00 98.31 1093 PHE A N 1
ATOM 8575 C CA . PHE A 1 1093 ? -19.024 26.193 0.579 1.00 98.31 1093 PHE A CA 1
ATOM 8576 C C . PHE A 1 1093 ? -18.197 27.444 0.221 1.00 98.31 1093 PHE A C 1
ATOM 8578 O O . PHE A 1 1093 ? -18.775 28.528 0.086 1.00 98.31 1093 PHE A O 1
ATOM 8585 N N . MET A 1 1094 ? -16.878 27.333 0.014 1.00 97.81 1094 MET A N 1
ATOM 8586 C CA . MET A 1 1094 ? -16.013 28.485 -0.284 1.00 97.81 1094 MET A CA 1
ATOM 8587 C C . MET A 1 1094 ? -16.430 29.281 -1.537 1.00 97.81 1094 MET A C 1
ATOM 8589 O O . MET A 1 1094 ? -16.494 30.508 -1.445 1.00 97.81 1094 MET A O 1
ATOM 8593 N N . PRO A 1 1095 ? -16.808 28.665 -2.680 1.00 97.62 1095 PRO A N 1
ATOM 8594 C CA . PRO A 1 1095 ? -17.252 29.409 -3.862 1.00 97.62 1095 PRO A CA 1
ATOM 8595 C C . PRO A 1 1095 ? -18.535 30.223 -3.629 1.00 97.62 1095 PRO A C 1
ATOM 8597 O O . PRO A 1 1095 ? -18.734 31.248 -4.274 1.00 97.62 1095 PRO A O 1
ATOM 8600 N N . LEU A 1 1096 ? -19.397 29.794 -2.697 1.00 97.25 1096 LEU A N 1
ATOM 8601 C CA . LEU A 1 1096 ? -20.595 30.545 -2.304 1.00 97.25 1096 LEU A CA 1
ATOM 8602 C C . LEU A 1 1096 ? -20.269 31.679 -1.329 1.00 97.25 1096 LEU A C 1
ATOM 8604 O O . LEU A 1 1096 ? -20.979 32.682 -1.328 1.00 97.25 1096 LEU A O 1
ATOM 8608 N N . LEU A 1 1097 ? -19.215 31.540 -0.518 1.00 97.38 1097 LEU A N 1
ATOM 8609 C CA . LEU A 1 1097 ? -18.741 32.596 0.375 1.00 97.38 1097 LEU A CA 1
ATOM 8610 C C . LEU A 1 1097 ? -18.026 33.710 -0.406 1.00 97.38 1097 LEU A C 1
ATOM 8612 O O . LEU A 1 1097 ? -18.327 34.884 -0.211 1.00 97.38 1097 LEU A O 1
ATOM 8616 N N . LEU A 1 1098 ? -17.155 33.350 -1.354 1.00 96.44 1098 LEU A N 1
ATOM 8617 C CA . LEU A 1 1098 ? -16.454 34.293 -2.241 1.00 96.44 1098 LEU A CA 1
ATOM 8618 C C . LEU A 1 1098 ? -17.395 35.069 -3.188 1.00 96.44 1098 LEU A C 1
ATOM 8620 O O . LEU A 1 1098 ? -17.005 36.088 -3.748 1.00 96.44 1098 LEU A O 1
ATOM 8624 N N . ALA A 1 1099 ? -18.650 34.632 -3.337 1.00 94.00 1099 ALA A N 1
ATOM 8625 C CA . ALA A 1 1099 ? -19.698 35.371 -4.044 1.00 94.00 1099 ALA A CA 1
ATOM 8626 C C . ALA A 1 1099 ? -20.360 36.489 -3.197 1.00 94.00 1099 ALA A C 1
ATOM 8628 O O . ALA A 1 1099 ? -21.283 37.156 -3.671 1.00 94.00 1099 ALA A O 1
ATOM 8629 N N . SER A 1 1100 ? -19.928 36.697 -1.947 1.00 94.00 1100 SER A N 1
ATOM 8630 C CA . SER A 1 1100 ? -20.367 37.807 -1.092 1.00 94.00 1100 SER A CA 1
ATOM 8631 C C . SER A 1 1100 ? -19.518 39.066 -1.280 1.00 94.00 1100 SER A C 1
ATOM 8633 O O . SER A 1 1100 ? -18.317 39.001 -1.511 1.00 94.00 1100 SER A O 1
ATOM 8635 N N . SER A 1 1101 ? -20.127 40.237 -1.074 1.00 89.38 1101 SER A N 1
ATOM 8636 C CA . SER A 1 1101 ? -19.418 41.520 -0.971 1.00 89.38 1101 SER A CA 1
ATOM 8637 C C . SER A 1 1101 ? -18.900 41.836 0.443 1.00 89.38 1101 SER A C 1
ATOM 8639 O O . SER A 1 1101 ? -18.315 42.897 0.653 1.00 89.38 1101 SER A O 1
ATOM 8641 N N . SER A 1 1102 ? -19.156 40.981 1.443 1.00 90.62 1102 SER A N 1
ATOM 8642 C CA . SER A 1 1102 ? -18.591 41.117 2.798 1.00 90.62 1102 SER A CA 1
ATOM 8643 C C . SER A 1 1102 ? -18.414 39.753 3.498 1.00 90.62 1102 SER A C 1
ATOM 8645 O O . SER A 1 1102 ? -19.003 39.523 4.558 1.00 90.62 1102 SER A O 1
ATOM 8647 N N . PRO A 1 1103 ? -17.633 38.827 2.909 1.00 96.38 1103 PRO A N 1
ATOM 8648 C CA . PRO A 1 1103 ? -17.542 37.444 3.370 1.00 96.38 1103 PRO A CA 1
ATOM 8649 C C . PRO A 1 1103 ? -16.930 37.301 4.771 1.00 96.38 1103 PRO A C 1
ATOM 8651 O O . PRO A 1 1103 ? -15.865 37.847 5.078 1.00 96.38 1103 PRO A O 1
ATOM 8654 N N . ARG A 1 1104 ? -17.592 36.507 5.621 1.00 97.75 1104 ARG A N 1
ATOM 8655 C CA . ARG A 1 1104 ? -17.155 36.175 6.990 1.00 97.75 1104 ARG A CA 1
ATOM 8656 C C . ARG A 1 1104 ? -17.084 34.660 7.206 1.00 97.75 1104 ARG A C 1
ATOM 8658 O O . ARG A 1 1104 ? -18.054 33.950 6.946 1.00 97.75 1104 ARG A O 1
ATOM 8665 N N . LEU A 1 1105 ? -15.971 34.170 7.752 1.00 98.31 1105 LEU A N 1
ATOM 8666 C CA . LEU A 1 1105 ? -15.747 32.749 8.045 1.00 98.31 1105 LEU A CA 1
ATOM 8667 C C . LEU A 1 1105 ? -15.462 32.550 9.538 1.00 98.31 1105 LEU A C 1
ATOM 8669 O O . LEU A 1 1105 ? -14.409 32.942 10.034 1.00 98.31 1105 LEU A O 1
ATOM 8673 N N . LEU A 1 1106 ? -16.403 31.959 10.274 1.00 98.25 1106 LEU A N 1
ATOM 8674 C CA . LEU A 1 1106 ? -16.314 31.788 11.726 1.00 98.25 1106 LEU A CA 1
ATOM 8675 C C . LEU A 1 1106 ? -16.166 30.305 12.088 1.00 98.25 1106 LEU A C 1
ATOM 8677 O O . LEU A 1 1106 ? -17.046 29.498 11.796 1.00 98.25 1106 LEU A O 1
ATOM 8681 N N . PHE A 1 1107 ? -15.099 29.955 12.804 1.00 97.94 1107 PHE A N 1
ATOM 8682 C CA . PHE A 1 1107 ? -14.877 28.613 13.350 1.00 97.94 1107 PHE A CA 1
ATOM 8683 C C . PHE A 1 1107 ? -15.063 28.607 14.868 1.00 97.94 1107 PHE A C 1
ATOM 8685 O O . PHE A 1 1107 ? -14.351 29.313 15.579 1.00 97.94 1107 PHE A O 1
ATOM 8692 N N . VAL A 1 1108 ? -15.973 27.789 15.401 1.00 95.44 1108 VAL A N 1
ATOM 8693 C CA . VAL A 1 1108 ? -16.158 27.663 16.856 1.00 95.44 1108 VAL A CA 1
ATOM 8694 C C . VAL A 1 1108 ? -15.074 26.748 17.437 1.00 95.44 1108 VAL A C 1
ATOM 8696 O O . VAL A 1 1108 ? -15.127 25.518 17.326 1.00 95.44 1108 VAL A O 1
ATOM 8699 N N . THR A 1 1109 ? -14.076 27.367 18.065 1.00 93.56 1109 THR A N 1
ATOM 8700 C CA . THR A 1 1109 ? -12.979 26.725 18.802 1.00 93.56 1109 THR A CA 1
ATOM 8701 C C . THR A 1 1109 ? -13.271 26.724 20.316 1.00 93.56 1109 THR A C 1
ATOM 8703 O O . THR A 1 1109 ? -14.429 26.627 20.723 1.00 93.56 1109 THR A O 1
ATOM 8706 N N . SER A 1 1110 ? -12.255 26.728 21.183 1.00 90.06 1110 SER A N 1
ATOM 8707 C CA . SER A 1 1110 ? -12.411 26.622 22.640 1.00 90.06 1110 SER A CA 1
ATOM 8708 C C . SER A 1 1110 ? -11.273 27.311 23.397 1.00 90.06 1110 SER A C 1
ATOM 8710 O O . SER A 1 1110 ? -10.129 27.289 22.957 1.00 90.06 1110 SER A O 1
ATOM 8712 N N . GLY A 1 1111 ? -11.540 27.814 24.607 1.00 85.56 1111 GLY A N 1
ATOM 8713 C CA . GLY A 1 1111 ? -10.492 28.306 25.515 1.00 85.56 1111 GLY A CA 1
ATOM 8714 C C . GLY A 1 1111 ? -9.473 27.237 25.912 1.00 85.56 1111 GLY A C 1
ATOM 8715 O O . GLY A 1 1111 ? -8.343 27.546 26.271 1.00 85.56 1111 GLY A O 1
ATOM 8716 N N . LEU A 1 1112 ? -9.855 25.963 25.800 1.00 86.06 1112 LEU A N 1
ATOM 8717 C CA . LEU A 1 1112 ? -9.005 24.828 26.141 1.00 86.06 1112 LEU A CA 1
ATOM 8718 C C . LEU A 1 1112 ? -8.025 24.421 25.019 1.00 86.06 1112 LEU A C 1
ATOM 8720 O O . LEU A 1 1112 ? -7.239 23.496 25.242 1.00 86.06 1112 LEU A O 1
ATOM 8724 N N . SER A 1 1113 ? -8.077 25.063 23.839 1.00 89.38 1113 SER A N 1
ATOM 8725 C CA . SER A 1 1113 ? -7.182 24.780 22.702 1.00 89.38 1113 SER A CA 1
ATOM 8726 C C . SER A 1 1113 ? -5.887 25.598 22.689 1.00 89.38 1113 SER A C 1
ATOM 8728 O O . SER A 1 1113 ? -5.000 25.269 21.903 1.00 89.38 1113 SER A O 1
ATOM 8730 N N . SER A 1 1114 ? -5.760 26.617 23.552 1.00 89.44 1114 SER A N 1
ATOM 8731 C CA . SER A 1 1114 ? -4.549 27.443 23.643 1.00 89.44 1114 SER A CA 1
ATOM 8732 C C . SER A 1 1114 ? -3.353 26.636 24.158 1.00 89.44 1114 SER A C 1
ATOM 8734 O O . SER A 1 1114 ? -3.362 26.137 25.291 1.00 89.44 1114 SER A O 1
ATOM 8736 N N . LEU A 1 1115 ? -2.312 26.538 23.333 1.00 88.94 1115 LEU A N 1
ATOM 8737 C CA . LEU A 1 1115 ? -1.017 25.958 23.672 1.00 88.94 1115 LEU A CA 1
ATOM 8738 C C . LEU A 1 1115 ? -0.276 26.799 24.717 1.00 88.94 1115 LEU A C 1
ATOM 8740 O O . LEU A 1 1115 ? 0.289 26.230 25.652 1.00 88.94 1115 LEU A O 1
ATOM 8744 N N . GLU A 1 1116 ? -0.324 28.130 24.622 1.00 86.81 1116 GLU A N 1
ATOM 8745 C CA . GLU A 1 1116 ? 0.306 29.025 25.601 1.00 86.81 1116 GLU A CA 1
ATOM 8746 C C . GLU A 1 1116 ? -0.318 28.823 26.992 1.00 86.81 1116 GLU A C 1
ATOM 8748 O O . GLU A 1 1116 ? 0.382 28.526 27.965 1.00 86.81 1116 GLU A O 1
ATOM 8753 N N . THR A 1 1117 ? -1.653 28.848 27.072 1.00 83.06 1117 THR A N 1
ATOM 8754 C CA . THR A 1 1117 ? -2.407 28.627 28.317 1.00 83.06 1117 THR A CA 1
ATOM 8755 C C . THR A 1 1117 ? -2.161 27.230 28.898 1.00 83.06 1117 THR A C 1
ATOM 8757 O O . THR A 1 1117 ? -2.003 27.080 30.114 1.00 83.06 1117 THR A O 1
ATOM 8760 N N . ALA A 1 1118 ? -2.087 26.203 28.043 1.00 81.44 1118 ALA A N 1
ATOM 8761 C CA . ALA A 1 1118 ? -1.786 24.837 28.458 1.00 81.44 1118 ALA A CA 1
ATOM 8762 C C . ALA A 1 1118 ? -0.346 24.687 28.985 1.00 81.44 1118 ALA A C 1
ATOM 8764 O O . ALA A 1 1118 ? -0.143 23.998 29.986 1.00 81.44 1118 ALA A O 1
ATOM 8765 N N . SER A 1 1119 ? 0.633 25.354 28.359 1.00 80.94 1119 SER A N 1
ATOM 8766 C CA . SER A 1 1119 ? 2.040 25.346 28.791 1.00 80.94 1119 SER A CA 1
ATOM 8767 C C . SER A 1 1119 ? 2.225 25.956 30.186 1.00 80.94 1119 SER A C 1
ATOM 8769 O O . SER A 1 1119 ? 2.982 25.427 30.997 1.00 80.94 1119 SER A O 1
ATOM 8771 N N . GLY A 1 1120 ? 1.437 26.986 30.522 1.00 73.56 1120 GLY A N 1
ATOM 8772 C CA . GLY A 1 1120 ? 1.374 27.599 31.853 1.00 73.56 1120 GLY A CA 1
ATOM 8773 C C . GLY A 1 1120 ? 0.655 26.759 32.921 1.00 73.56 1120 GLY A C 1
ATOM 8774 O O . GLY A 1 1120 ? 0.219 27.305 33.935 1.00 73.56 1120 GLY A O 1
ATOM 8775 N N . GLY A 1 1121 ? 0.457 25.457 32.687 1.00 64.94 1121 GLY A N 1
ATOM 8776 C CA . GLY A 1 1121 ? -0.158 24.508 33.623 1.00 64.94 1121 GLY A CA 1
ATOM 8777 C C . GLY A 1 1121 ? -1.679 24.630 33.781 1.00 64.94 1121 GLY A C 1
ATOM 8778 O O . GLY A 1 1121 ? -2.288 23.813 34.472 1.00 64.94 1121 GLY A O 1
ATOM 8779 N N . LYS A 1 1122 ? -2.333 25.597 33.123 1.00 64.94 1122 LYS A N 1
ATOM 8780 C CA . LYS A 1 1122 ? -3.789 25.827 33.201 1.00 64.94 1122 LYS A CA 1
ATOM 8781 C C . LYS A 1 1122 ? -4.539 24.929 32.211 1.00 64.94 1122 LYS A C 1
ATOM 8783 O O . LYS A 1 1122 ? -5.230 25.388 31.309 1.00 64.94 1122 LYS A O 1
ATOM 8788 N N . ILE A 1 1123 ? -4.375 23.620 32.395 1.00 63.12 1123 ILE A N 1
ATOM 8789 C CA . ILE A 1 1123 ? -4.825 22.561 31.477 1.00 63.12 1123 ILE A CA 1
ATOM 8790 C C . ILE A 1 1123 ? -6.361 22.446 31.427 1.00 63.12 1123 ILE A C 1
ATOM 8792 O O . ILE A 1 1123 ? -6.924 22.112 30.385 1.00 63.12 1123 ILE A O 1
ATOM 8796 N N . SER A 1 1124 ? -7.047 22.725 32.539 1.00 64.31 1124 SER A N 1
ATOM 8797 C CA . SER A 1 1124 ? -8.509 22.818 32.627 1.00 64.31 1124 SER A CA 1
ATOM 8798 C C . SER A 1 1124 ? -8.908 23.655 33.846 1.00 64.31 1124 SER A C 1
ATOM 8800 O O . SER A 1 1124 ? -8.159 23.731 34.818 1.00 64.31 1124 SER A O 1
ATOM 8802 N N . ALA A 1 1125 ? -10.125 24.209 33.867 1.00 57.38 1125 ALA A N 1
ATOM 8803 C CA . ALA A 1 1125 ? -10.684 24.838 35.070 1.00 57.38 1125 ALA A CA 1
ATOM 8804 C C . ALA A 1 1125 ? -10.684 23.888 36.293 1.00 57.38 1125 ALA A C 1
ATOM 8806 O O . ALA A 1 1125 ? -10.552 24.347 37.433 1.00 57.38 1125 ALA A O 1
ATOM 8807 N N . THR A 1 1126 ? -10.786 22.577 36.029 1.00 56.06 1126 THR A N 1
ATOM 8808 C CA . THR A 1 1126 ? -10.857 21.474 37.005 1.00 56.06 1126 THR A CA 1
ATOM 8809 C C . THR A 1 1126 ? -9.520 20.768 37.271 1.00 56.06 1126 THR A C 1
ATOM 8811 O O . THR A 1 1126 ? -9.447 19.969 38.199 1.00 56.06 1126 THR A O 1
ATOM 8814 N N . ILE A 1 1127 ? -8.460 21.047 36.500 1.00 62.47 1127 ILE A N 1
ATOM 8815 C CA . ILE A 1 1127 ? -7.144 20.398 36.642 1.00 62.47 1127 ILE A CA 1
ATOM 8816 C C . ILE A 1 1127 ? -6.083 21.486 36.801 1.00 62.47 1127 ILE A C 1
ATOM 8818 O O . ILE A 1 1127 ? -5.717 22.151 35.832 1.00 62.47 1127 ILE A O 1
ATOM 8822 N N . ARG A 1 1128 ? -5.622 21.669 38.045 1.00 58.25 1128 ARG A N 1
ATOM 8823 C CA . ARG A 1 1128 ? -4.673 22.725 38.450 1.00 58.25 1128 ARG A CA 1
ATOM 8824 C C . ARG A 1 1128 ? -3.377 22.202 39.073 1.00 58.25 1128 ARG A C 1
ATOM 8826 O O . ARG A 1 1128 ? -2.416 22.955 39.164 1.00 58.25 1128 ARG A O 1
ATOM 8833 N N . GLU A 1 1129 ? -3.352 20.945 39.510 1.00 61.84 1129 GLU A N 1
ATOM 8834 C CA . GLU A 1 1129 ? -2.194 20.327 40.163 1.00 61.84 1129 GLU A CA 1
ATOM 8835 C C . GLU A 1 1129 ? -1.533 19.287 39.241 1.00 61.84 1129 GLU A C 1
ATOM 8837 O O . GLU A 1 1129 ? -2.244 18.536 38.562 1.00 61.84 1129 GLU A O 1
ATOM 8842 N N . PRO A 1 1130 ? -0.188 19.194 39.216 1.00 65.19 1130 PRO A N 1
ATOM 8843 C CA . PRO A 1 1130 ? 0.511 18.116 38.526 1.00 65.19 1130 PRO A CA 1
ATOM 8844 C C . PRO A 1 1130 ? 0.117 16.739 39.076 1.00 65.19 1130 PRO A C 1
ATOM 8846 O O . PRO A 1 1130 ? 0.031 16.530 40.286 1.00 65.19 1130 PRO A O 1
ATOM 8849 N N . SER A 1 1131 ? -0.071 15.760 38.189 1.00 68.25 1131 SER A N 1
ATOM 8850 C CA . SER A 1 1131 ? -0.336 14.379 38.607 1.00 68.25 1131 SER A CA 1
ATOM 8851 C C . SER A 1 1131 ? 0.850 13.799 39.383 1.00 68.25 1131 SER A C 1
ATOM 8853 O O . SER A 1 1131 ? 1.991 13.902 38.930 1.00 68.25 1131 SER A O 1
ATOM 8855 N N . LYS A 1 1132 ? 0.573 13.124 40.510 1.00 75.38 1132 LYS A N 1
ATOM 8856 C CA . LYS A 1 1132 ? 1.585 12.463 41.358 1.00 75.38 1132 LYS A CA 1
ATOM 8857 C C . LYS A 1 1132 ? 2.553 11.583 40.533 1.00 75.38 1132 LYS A C 1
ATOM 8859 O O . LYS A 1 1132 ? 2.129 11.025 39.513 1.00 75.38 1132 LYS A O 1
ATOM 8864 N N . PRO A 1 1133 ? 3.830 11.431 40.942 1.00 77.81 1133 PRO A N 1
ATOM 8865 C CA . PRO A 1 1133 ? 4.784 10.518 40.299 1.00 77.81 1133 PRO A CA 1
ATOM 8866 C C . PRO A 1 1133 ? 4.274 9.070 40.192 1.00 77.81 1133 PRO A C 1
ATOM 8868 O O . PRO A 1 1133 ? 3.406 8.661 40.958 1.00 77.81 1133 PRO A O 1
ATOM 8871 N N . GLY A 1 1134 ? 4.823 8.304 39.242 1.00 76.75 1134 GLY A N 1
ATOM 8872 C CA . GLY A 1 1134 ? 4.410 6.924 38.937 1.00 76.75 1134 GLY A CA 1
ATOM 8873 C C . GLY A 1 1134 ? 3.530 6.787 37.685 1.00 76.75 1134 GLY A C 1
ATOM 8874 O O . GLY A 1 1134 ? 3.131 7.787 37.080 1.00 76.75 1134 GLY A O 1
ATOM 8875 N N . TRP A 1 1135 ? 3.255 5.542 37.294 1.00 76.25 1135 TRP A N 1
ATOM 8876 C CA . TRP A 1 1135 ? 2.373 5.134 36.193 1.00 76.25 1135 TRP A CA 1
ATOM 8877 C C . TRP A 1 1135 ? 1.677 3.809 36.584 1.00 76.25 1135 TRP A C 1
ATOM 8879 O O . TRP A 1 1135 ? 2.316 3.030 37.292 1.00 76.25 1135 TRP A O 1
ATOM 8889 N N . PRO A 1 1136 ? 0.426 3.526 36.164 1.00 71.12 1136 PRO A N 1
ATOM 8890 C CA . PRO A 1 1136 ? -0.488 4.391 35.409 1.00 71.12 1136 PRO A CA 1
ATOM 8891 C C . PRO A 1 1136 ? -0.892 5.654 36.180 1.00 71.12 1136 PRO A C 1
ATOM 8893 O O . PRO A 1 1136 ? -0.837 5.703 37.409 1.00 71.12 1136 PRO A O 1
ATOM 8896 N N . LYS A 1 1137 ? -1.291 6.709 35.461 1.00 68.00 1137 LYS A N 1
ATOM 8897 C CA . LYS A 1 1137 ? -1.973 7.848 36.096 1.00 68.00 1137 LYS A CA 1
ATOM 8898 C C . LYS A 1 1137 ? -3.430 7.466 36.388 1.00 68.00 1137 LYS A C 1
ATOM 8900 O O . LYS A 1 1137 ? -4.040 6.799 35.554 1.00 68.00 1137 LYS A O 1
ATOM 8905 N N . PRO A 1 1138 ? -4.024 7.915 37.510 1.00 65.62 1138 PRO A N 1
ATOM 8906 C CA . PRO A 1 1138 ? -5.468 7.806 37.693 1.00 65.62 1138 PRO A CA 1
ATOM 8907 C C . PRO A 1 1138 ? -6.189 8.605 36.599 1.00 65.62 1138 PRO A C 1
ATOM 8909 O O . PRO A 1 1138 ? -5.732 9.694 36.227 1.00 65.62 1138 PRO A O 1
ATOM 8912 N N . PHE A 1 1139 ? -7.316 8.084 36.100 1.00 64.88 1139 PHE A N 1
ATOM 8913 C CA . PHE A 1 1139 ? -8.083 8.734 35.036 1.00 64.88 1139 PHE A CA 1
ATOM 8914 C C . PHE A 1 1139 ? -8.446 10.171 35.431 1.00 64.88 1139 PHE A C 1
ATOM 8916 O O . PHE A 1 1139 ? -9.231 10.417 36.348 1.00 64.88 1139 PHE A O 1
ATOM 8923 N N . THR A 1 1140 ? -7.854 11.131 34.725 1.00 63.62 1140 THR A N 1
ATOM 8924 C CA . THR A 1 1140 ? -8.103 12.561 34.902 1.00 63.62 1140 THR A CA 1
ATOM 8925 C C . THR A 1 1140 ? -8.849 13.056 33.662 1.00 63.62 1140 THR A C 1
ATOM 8927 O O . THR A 1 1140 ? -8.290 12.962 32.567 1.00 63.62 1140 THR A O 1
ATOM 8930 N N . PRO A 1 1141 ? -10.088 13.579 33.784 1.00 62.88 1141 PRO A N 1
ATOM 8931 C CA . PRO A 1 1141 ? -10.910 14.000 32.645 1.00 62.88 1141 PRO A CA 1
ATOM 8932 C C . PRO A 1 1141 ? -10.382 15.305 32.020 1.00 62.88 1141 PRO A C 1
ATOM 8934 O O . PRO A 1 1141 ? -10.947 16.385 32.168 1.00 62.88 1141 PRO A O 1
ATOM 8937 N N . SER A 1 1142 ? -9.259 15.187 31.313 1.00 68.62 1142 SER A N 1
ATOM 8938 C CA . SER A 1 1142 ? -8.470 16.275 30.725 1.00 68.62 1142 SER A CA 1
ATOM 8939 C C . SER A 1 1142 ? -8.993 16.786 29.378 1.00 68.62 1142 SER A C 1
ATOM 8941 O O . SER A 1 1142 ? -8.446 17.757 28.851 1.00 68.62 1142 SER A O 1
ATOM 8943 N N . GLN A 1 1143 ? -10.038 16.140 28.842 1.00 82.19 1143 GLN A N 1
ATOM 8944 C CA . GLN A 1 1143 ? -10.670 16.415 27.543 1.00 82.19 1143 GLN A CA 1
ATOM 8945 C C . GLN A 1 1143 ? -9.657 16.483 26.386 1.00 82.19 1143 GLN A C 1
ATOM 8947 O O . GLN A 1 1143 ? -9.750 17.345 25.512 1.00 82.19 1143 GLN A O 1
ATOM 8952 N N . ILE A 1 1144 ? -8.627 15.631 26.425 1.00 85.94 1144 ILE A N 1
ATOM 8953 C CA . ILE A 1 1144 ? -7.468 15.734 25.538 1.00 85.94 1144 ILE A CA 1
ATOM 8954 C C . ILE A 1 1144 ? -7.825 15.551 24.056 1.00 85.94 1144 ILE A C 1
ATOM 8956 O O . ILE A 1 1144 ? -7.313 16.305 23.234 1.00 85.94 1144 ILE A O 1
ATOM 8960 N N . ALA A 1 1145 ? -8.749 14.647 23.710 1.00 90.56 1145 ALA A N 1
ATOM 8961 C CA . ALA A 1 1145 ? -9.142 14.410 22.321 1.00 90.56 1145 ALA A CA 1
ATOM 8962 C C . ALA A 1 1145 ? -9.891 15.624 21.750 1.00 90.56 1145 ALA A C 1
ATOM 8964 O O . ALA A 1 1145 ? -9.545 16.132 20.679 1.00 90.56 1145 ALA A O 1
ATOM 8965 N N . TYR A 1 1146 ? -10.860 16.157 22.505 1.00 91.12 1146 TYR A N 1
ATOM 8966 C CA . TYR A 1 1146 ? -11.538 17.403 22.150 1.00 91.12 1146 TYR A CA 1
ATOM 8967 C C . TYR A 1 1146 ? -10.554 18.568 22.014 1.00 91.12 1146 TYR A C 1
ATOM 8969 O O . TYR A 1 1146 ? -10.574 19.280 21.008 1.00 91.12 1146 TYR A O 1
ATOM 8977 N N . ARG A 1 1147 ? -9.656 18.745 22.986 1.00 89.88 1147 ARG A N 1
ATOM 8978 C CA . ARG A 1 1147 ? -8.700 19.858 23.011 1.00 89.88 1147 ARG A CA 1
ATOM 8979 C C . ARG A 1 1147 ? -7.726 19.812 21.847 1.00 89.88 1147 ARG A C 1
ATOM 8981 O O . ARG A 1 1147 ? -7.651 20.798 21.124 1.00 89.88 1147 ARG A O 1
ATOM 8988 N N . SER A 1 1148 ? -7.077 18.675 21.596 1.00 93.81 1148 SER A N 1
ATOM 8989 C CA . SER A 1 1148 ? -6.195 18.501 20.437 1.00 93.81 1148 SER A CA 1
ATOM 8990 C C . SER A 1 1148 ? -6.932 18.737 19.115 1.00 93.81 1148 SER A C 1
ATOM 8992 O O . SER A 1 1148 ? -6.402 19.432 18.250 1.00 93.81 1148 SER A O 1
ATOM 8994 N N . SER A 1 1149 ? -8.190 18.289 18.983 1.00 96.44 1149 SER A N 1
ATOM 8995 C CA . SER A 1 1149 ? -8.998 18.584 17.789 1.00 96.44 1149 SER A CA 1
ATOM 8996 C C . SER A 1 1149 ? -9.318 20.084 17.629 1.00 96.44 1149 SER A C 1
ATOM 8998 O O . SER A 1 1149 ? -9.278 20.611 16.521 1.00 96.44 1149 SER A O 1
ATOM 9000 N N . LYS A 1 1150 ? -9.551 20.826 18.722 1.00 94.62 1150 LYS A N 1
ATOM 9001 C CA . LYS A 1 1150 ? -9.753 22.286 18.664 1.00 94.62 1150 LYS A CA 1
ATOM 9002 C C . LYS A 1 1150 ? -8.443 23.075 18.514 1.00 94.62 1150 LYS A C 1
ATOM 9004 O O . LYS A 1 1150 ? -8.474 24.164 17.954 1.00 94.62 1150 LYS A O 1
ATOM 9009 N N . THR A 1 1151 ? -7.290 22.535 18.913 1.00 95.38 1151 THR A N 1
ATOM 9010 C CA . THR A 1 1151 ? -5.970 23.104 18.573 1.00 95.38 1151 THR A CA 1
ATOM 9011 C C . THR A 1 1151 ? -5.636 22.876 17.094 1.00 95.38 1151 THR A C 1
ATOM 9013 O O . THR A 1 1151 ? -5.129 23.783 16.442 1.00 95.38 1151 THR A O 1
ATOM 9016 N N . ALA A 1 1152 ? -5.997 21.725 16.517 1.00 97.06 1152 ALA A N 1
ATOM 9017 C CA . ALA A 1 1152 ? -5.915 21.513 15.069 1.00 97.06 1152 ALA A CA 1
ATOM 9018 C C . ALA A 1 1152 ? -6.816 22.502 14.300 1.00 97.06 1152 ALA A C 1
ATOM 9020 O O . ALA A 1 1152 ? -6.386 23.082 13.305 1.00 97.06 1152 ALA A O 1
ATOM 9021 N N . LEU A 1 1153 ? -8.017 22.787 14.817 1.00 95.94 1153 LEU A N 1
ATOM 9022 C CA . LEU A 1 1153 ? -8.902 23.818 14.264 1.00 95.94 1153 LEU A CA 1
ATOM 9023 C C . LEU A 1 1153 ? -8.289 25.234 14.325 1.00 95.94 1153 LEU A C 1
ATOM 9025 O O . LEU A 1 1153 ? -8.480 26.010 13.394 1.00 95.94 1153 LEU A O 1
ATOM 9029 N N . ASN A 1 1154 ? -7.497 25.566 15.355 1.00 95.69 1154 ASN A N 1
ATOM 9030 C CA . ASN A 1 1154 ? -6.733 26.825 15.396 1.00 95.69 1154 ASN A CA 1
ATOM 9031 C C . ASN A 1 1154 ? -5.704 26.920 14.249 1.00 95.69 1154 ASN A C 1
ATOM 9033 O O . ASN A 1 1154 ? -5.519 27.999 13.690 1.00 95.69 1154 ASN A O 1
ATOM 9037 N N . MET A 1 1155 ? -5.075 25.807 13.854 1.00 96.56 1155 MET A N 1
ATOM 9038 C CA . MET A 1 1155 ? -4.176 25.782 12.691 1.00 96.56 1155 MET A CA 1
ATOM 9039 C C . MET A 1 1155 ? -4.944 25.943 11.368 1.00 96.56 1155 MET A C 1
ATOM 9041 O O . MET A 1 1155 ? -4.494 26.672 10.487 1.00 96.56 1155 MET A O 1
ATOM 9045 N N . MET A 1 1156 ? -6.135 25.344 11.244 1.00 96.25 1156 MET A N 1
ATOM 9046 C CA . MET A 1 1156 ? -7.020 25.573 10.090 1.00 96.25 1156 MET A CA 1
ATOM 9047 C C . MET A 1 1156 ? -7.441 27.045 9.973 1.00 96.25 1156 MET A C 1
ATOM 9049 O O . MET A 1 1156 ? -7.459 27.580 8.870 1.00 96.25 1156 MET A O 1
ATOM 9053 N N . ILE A 1 1157 ? -7.744 27.714 11.094 1.00 96.00 1157 ILE A N 1
ATOM 9054 C CA . ILE A 1 1157 ? -8.048 29.155 11.124 1.00 96.00 1157 ILE A CA 1
ATOM 9055 C C . ILE A 1 1157 ? -6.876 29.964 10.550 1.00 96.00 1157 ILE A C 1
ATOM 9057 O O . ILE A 1 1157 ? -7.100 30.825 9.702 1.00 96.00 1157 ILE A O 1
ATOM 9061 N N . LEU A 1 1158 ? -5.637 29.678 10.971 1.00 95.94 1158 LEU A N 1
ATOM 9062 C CA . LEU A 1 1158 ? -4.440 30.360 10.464 1.00 95.94 1158 LEU A CA 1
ATOM 9063 C C . LEU A 1 1158 ? -4.243 30.152 8.958 1.00 95.94 1158 LEU A C 1
ATOM 9065 O O . LEU A 1 1158 ? -3.980 31.120 8.244 1.00 95.94 1158 LEU A O 1
ATOM 9069 N N . ASP A 1 1159 ? -4.395 28.923 8.461 1.00 97.25 1159 ASP A N 1
ATOM 9070 C CA . ASP A 1 1159 ? -4.184 28.654 7.038 1.00 97.25 1159 ASP A CA 1
ATOM 9071 C C . ASP A 1 1159 ? -5.305 29.222 6.155 1.00 97.25 1159 ASP A C 1
ATOM 9073 O O . ASP A 1 1159 ? -5.008 29.852 5.145 1.00 97.25 1159 ASP A O 1
ATOM 9077 N N . TRP A 1 1160 ? -6.577 29.124 6.564 1.00 97.75 1160 TRP A N 1
ATOM 9078 C CA . TRP A 1 1160 ? -7.676 29.791 5.853 1.00 97.75 1160 TRP A CA 1
ATOM 9079 C C . TRP A 1 1160 ? -7.549 31.316 5.873 1.00 97.75 1160 TRP A C 1
ATOM 9081 O O . TRP A 1 1160 ? -7.852 31.955 4.872 1.00 97.75 1160 TRP A O 1
ATOM 9091 N N . THR A 1 1161 ? -7.047 31.904 6.964 1.00 97.50 1161 THR A N 1
ATOM 9092 C CA . THR A 1 1161 ? -6.711 33.340 6.998 1.00 97.50 1161 THR A CA 1
ATOM 9093 C C . THR A 1 1161 ? -5.655 33.658 5.942 1.00 97.50 1161 THR A C 1
ATOM 9095 O O . THR A 1 1161 ? -5.861 34.528 5.107 1.00 97.50 1161 THR A O 1
ATOM 9098 N N . ARG A 1 1162 ? -4.545 32.908 5.922 1.00 97.00 1162 ARG A N 1
ATOM 9099 C CA . ARG A 1 1162 ? -3.450 33.080 4.954 1.00 97.00 1162 ARG A CA 1
ATOM 9100 C C . ARG A 1 1162 ? -3.898 32.873 3.499 1.00 97.00 1162 ARG A C 1
ATOM 9102 O O . ARG A 1 1162 ? -3.340 33.505 2.608 1.00 97.00 1162 ARG A O 1
ATOM 9109 N N . GLN A 1 1163 ? -4.840 31.964 3.246 1.00 95.25 1163 GLN A N 1
ATOM 9110 C CA . GLN A 1 1163 ? -5.356 31.698 1.902 1.00 95.25 1163 GLN A CA 1
ATOM 9111 C C . GLN A 1 1163 ? -6.321 32.783 1.409 1.00 95.25 1163 GLN A C 1
ATOM 9113 O O . GLN A 1 1163 ? -6.252 33.123 0.235 1.00 95.25 1163 GLN A O 1
ATOM 9118 N N . LEU A 1 1164 ? -7.182 33.320 2.283 1.00 96.31 1164 LEU A N 1
ATOM 9119 C CA . LEU A 1 1164 ? -8.305 34.191 1.903 1.00 96.31 1164 LEU A CA 1
ATOM 9120 C C . LEU A 1 1164 ? -8.095 35.687 2.219 1.00 96.31 1164 LEU A C 1
ATOM 9122 O O . LEU A 1 1164 ? -8.980 36.501 1.954 1.00 96.31 1164 LEU A O 1
ATOM 9126 N N . ASP A 1 1165 ? -6.942 36.065 2.778 1.00 92.81 1165 ASP A N 1
ATOM 9127 C CA . ASP A 1 1165 ? -6.515 37.464 2.942 1.00 92.81 1165 ASP A CA 1
ATOM 9128 C C . ASP A 1 1165 ? -6.518 38.253 1.607 1.00 92.81 1165 ASP A C 1
ATOM 9130 O O . ASP A 1 1165 ? -7.072 39.355 1.589 1.00 92.81 1165 ASP A O 1
ATOM 9134 N N . PRO A 1 1166 ? -6.056 37.700 0.457 1.00 94.12 1166 PRO A N 1
ATOM 9135 C CA . PRO A 1 1166 ? -6.169 38.372 -0.846 1.00 94.12 1166 PRO A CA 1
ATOM 9136 C C . PRO A 1 1166 ? -7.617 38.576 -1.319 1.00 94.12 1166 PRO A C 1
ATOM 9138 O O . PRO A 1 1166 ? -7.893 39.530 -2.045 1.00 94.12 1166 PRO A O 1
ATOM 9141 N N . ASP A 1 1167 ? -8.533 37.700 -0.897 1.00 93.50 1167 ASP A N 1
ATOM 9142 C CA . ASP A 1 1167 ? -9.969 37.761 -1.202 1.00 93.50 1167 ASP A CA 1
ATOM 9143 C C . ASP A 1 1167 ? -10.754 38.640 -0.202 1.00 93.50 1167 ASP A C 1
ATOM 9145 O O . ASP A 1 1167 ? -11.964 38.832 -0.339 1.00 93.50 1167 ASP A O 1
ATOM 9149 N N . GLY A 1 1168 ? -10.089 39.172 0.832 1.00 93.88 1168 GLY A N 1
ATOM 9150 C CA . GLY A 1 1168 ? -10.692 40.029 1.855 1.00 93.88 1168 GLY A CA 1
ATOM 9151 C C . GLY A 1 1168 ? -11.639 39.317 2.833 1.00 93.88 1168 GLY A C 1
ATOM 9152 O O . GLY A 1 1168 ? -12.423 39.986 3.515 1.00 93.88 1168 GLY A O 1
ATOM 9153 N N . VAL A 1 1169 ? -11.597 37.980 2.924 1.00 96.81 1169 VAL A N 1
ATOM 9154 C CA . VAL A 1 1169 ? -12.492 37.210 3.808 1.00 96.81 1169 VAL A CA 1
ATOM 9155 C C . VAL A 1 1169 ? -12.097 37.392 5.270 1.00 96.81 1169 VAL A C 1
ATOM 9157 O O . VAL A 1 1169 ? -10.988 37.070 5.693 1.00 96.81 1169 VAL A O 1
ATOM 9160 N N . LYS A 1 1170 ? -13.048 37.834 6.096 1.00 97.62 1170 LYS A N 1
ATOM 9161 C CA . LYS A 1 1170 ? -12.823 38.010 7.536 1.00 97.62 1170 LYS A CA 1
ATOM 9162 C C . LYS A 1 1170 ? -12.971 36.673 8.261 1.00 97.62 1170 LYS A C 1
ATOM 9164 O O . LYS A 1 1170 ? -14.077 36.269 8.633 1.00 97.62 1170 LYS A O 1
ATOM 9169 N N . VAL A 1 1171 ? -11.845 35.980 8.430 1.00 98.12 1171 VAL A N 1
ATOM 9170 C CA . VAL A 1 1171 ? -11.743 34.705 9.156 1.00 98.12 1171 VAL A CA 1
ATOM 9171 C C . VAL A 1 1171 ? -11.602 34.950 10.666 1.00 98.12 1171 VAL A C 1
ATOM 9173 O O . VAL A 1 1171 ? -10.819 35.802 11.084 1.00 98.12 1171 VAL A O 1
ATOM 9176 N N . PHE A 1 1172 ? -12.323 34.194 11.500 1.00 97.56 1172 PHE A N 1
ATOM 9177 C CA . PHE A 1 1172 ? -12.243 34.271 12.965 1.00 97.56 1172 PHE A CA 1
ATOM 9178 C C . PHE A 1 1172 ? -12.290 32.891 13.630 1.00 97.56 1172 PHE A C 1
ATOM 9180 O O . PHE A 1 1172 ? -13.127 32.049 13.295 1.00 97.56 1172 PHE A O 1
ATOM 9187 N N . GLY A 1 1173 ? -11.471 32.699 14.666 1.00 96.94 1173 GLY A N 1
ATOM 9188 C CA . GLY A 1 1173 ? -11.673 31.641 15.654 1.00 96.94 1173 GLY A CA 1
ATOM 9189 C C . GLY A 1 1173 ? -12.523 32.146 16.815 1.00 96.94 1173 GLY A C 1
ATOM 9190 O O . GLY A 1 1173 ? -12.100 33.034 17.545 1.00 96.94 1173 GLY A O 1
ATOM 9191 N N . ILE A 1 1174 ? -13.708 31.585 17.037 1.00 95.69 1174 ILE A N 1
ATOM 9192 C CA . ILE A 1 1174 ? -14.577 31.979 18.149 1.00 95.69 1174 ILE A CA 1
ATOM 9193 C C . ILE A 1 1174 ? -14.384 31.040 19.335 1.00 95.69 1174 ILE A C 1
ATOM 9195 O O . ILE A 1 1174 ? -14.650 29.844 19.243 1.00 95.69 1174 ILE A O 1
ATOM 9199 N N . SER A 1 1175 ? -13.988 31.597 20.474 1.00 92.88 1175 SER A N 1
ATOM 9200 C CA . SER A 1 1175 ? -13.920 30.922 21.766 1.00 92.88 1175 SER A CA 1
ATOM 9201 C C . SER A 1 1175 ? -15.062 31.429 22.663 1.00 92.88 1175 SER A C 1
ATOM 9203 O O . SER A 1 1175 ? -14.949 32.494 23.273 1.00 92.88 1175 SER A O 1
ATOM 9205 N N . PRO A 1 1176 ? -16.201 30.712 22.738 1.00 84.81 1176 PRO A N 1
ATOM 9206 C CA . PRO A 1 1176 ? -17.423 31.199 23.392 1.00 84.81 1176 PRO A CA 1
ATOM 9207 C C . PRO A 1 1176 ? -17.379 31.152 24.931 1.00 84.81 1176 PRO A C 1
ATOM 9209 O O . PRO A 1 1176 ? -18.338 31.550 25.584 1.00 84.81 1176 PRO A O 1
ATOM 9212 N N . GLY A 1 1177 ? -16.290 30.657 25.526 1.00 81.62 1177 GLY A N 1
ATOM 9213 C CA . GLY A 1 1177 ? -16.190 30.410 26.966 1.00 81.62 1177 GLY A CA 1
ATOM 9214 C C . GLY A 1 1177 ? -16.833 29.089 27.412 1.00 81.62 1177 GLY A C 1
ATOM 9215 O O . GLY A 1 1177 ? -17.201 28.235 26.604 1.00 81.62 1177 GLY A O 1
ATOM 9216 N N . PHE A 1 1178 ? -16.927 28.893 28.729 1.00 81.56 1178 PHE A N 1
ATOM 9217 C CA . PHE A 1 1178 ? -17.473 27.675 29.334 1.00 81.56 1178 PHE A CA 1
ATOM 9218 C C . PHE A 1 1178 ? -18.980 27.833 29.576 1.00 81.56 1178 PHE A C 1
ATOM 9220 O O . PHE A 1 1178 ? -19.392 28.360 30.607 1.00 81.56 1178 PHE A O 1
ATOM 9227 N N . LEU A 1 1179 ? -19.796 27.414 28.602 1.00 84.69 1179 LEU A N 1
ATOM 9228 C CA . LEU A 1 1179 ? -21.250 27.624 28.585 1.00 84.69 1179 LEU A CA 1
ATOM 9229 C C . LEU A 1 1179 ? -22.038 26.312 28.714 1.00 84.69 1179 LEU A C 1
ATOM 9231 O O . LEU A 1 1179 ? -21.607 25.265 28.224 1.00 84.69 1179 LEU A O 1
ATOM 9235 N N . ALA A 1 1180 ? -23.216 26.375 29.341 1.00 79.31 1180 ALA A N 1
ATOM 9236 C CA . ALA A 1 1180 ? -24.055 25.234 29.717 1.00 79.31 1180 ALA A CA 1
ATOM 9237 C C . ALA A 1 1180 ? -24.825 24.589 28.545 1.00 79.31 1180 ALA A C 1
ATOM 9239 O O . ALA A 1 1180 ? -26.046 24.438 28.563 1.00 79.31 1180 ALA A O 1
ATOM 9240 N N . THR A 1 1181 ? -24.093 24.211 27.504 1.00 77.69 1181 THR A N 1
ATOM 9241 C CA . THR A 1 1181 ? -24.588 23.475 26.334 1.00 77.69 1181 THR A CA 1
ATOM 9242 C C . THR A 1 1181 ? -24.563 21.961 26.582 1.00 77.69 1181 THR A C 1
ATOM 9244 O O . THR A 1 1181 ? -23.882 21.492 27.488 1.00 77.69 1181 THR A O 1
ATOM 9247 N N . GLY A 1 1182 ? -25.256 21.171 25.752 1.00 65.12 1182 GLY A N 1
ATOM 9248 C CA . GLY A 1 1182 ? -25.228 19.695 25.802 1.00 65.12 1182 GLY A CA 1
ATOM 9249 C C . GLY A 1 1182 ? -23.921 19.047 25.306 1.00 65.12 1182 GLY A C 1
ATOM 9250 O O . GLY A 1 1182 ? -23.948 17.950 24.746 1.00 65.12 1182 GLY A O 1
ATOM 9251 N N . LEU A 1 1183 ? -22.787 19.744 25.426 1.00 69.25 1183 LEU A N 1
ATOM 9252 C CA . LEU A 1 1183 ? -21.489 19.315 24.908 1.00 69.25 1183 LEU A CA 1
ATOM 9253 C C . LEU A 1 1183 ? -21.005 18.049 25.635 1.00 69.25 1183 LEU A C 1
ATOM 9255 O O . LEU A 1 1183 ? -21.000 17.981 26.863 1.00 69.25 1183 LEU A O 1
ATOM 9259 N N . GLY A 1 1184 ? -20.593 17.033 24.872 1.00 61.38 1184 GLY A N 1
ATOM 9260 C CA . GLY A 1 1184 ? -20.126 15.756 25.428 1.00 61.38 1184 GLY A CA 1
ATOM 9261 C C . GLY A 1 1184 ? -21.219 14.910 26.094 1.00 61.38 1184 GLY A C 1
ATOM 9262 O O . GLY A 1 1184 ? -20.907 14.058 26.921 1.00 61.38 1184 GLY A O 1
ATOM 9263 N N . GLY A 1 1185 ? -22.498 15.153 25.777 1.00 64.19 1185 GLY A N 1
ATOM 9264 C CA . GLY A 1 1185 ? -23.630 14.368 26.288 1.00 64.19 1185 GLY A CA 1
ATOM 9265 C C . GLY A 1 1185 ? -24.023 14.663 27.740 1.00 64.19 1185 GLY A C 1
ATOM 9266 O O . GLY A 1 1185 ? -24.949 14.044 28.258 1.00 64.19 1185 GLY A O 1
ATOM 9267 N N . MET A 1 1186 ? -23.364 15.617 28.405 1.00 67.00 1186 MET A N 1
ATOM 9268 C CA . MET A 1 1186 ? -23.744 16.056 29.748 1.00 67.00 1186 MET A CA 1
ATOM 9269 C C . MET A 1 1186 ? -24.878 17.086 29.669 1.00 67.00 1186 MET A C 1
ATOM 9271 O O . MET A 1 1186 ? -24.817 18.040 28.896 1.00 67.00 1186 MET A O 1
ATOM 9275 N N . GLY A 1 1187 ? -25.935 16.889 30.461 1.00 69.06 1187 GLY A N 1
ATOM 9276 C CA . GLY A 1 1187 ? -27.128 17.739 30.414 1.00 69.06 1187 GLY A CA 1
ATOM 9277 C C . GLY A 1 1187 ? -26.859 19.191 30.858 1.00 69.06 1187 GLY A C 1
ATOM 9278 O O . GLY A 1 1187 ? -26.056 19.397 31.774 1.00 69.06 1187 GLY A O 1
ATOM 9279 N N . PRO A 1 1188 ? -27.561 20.202 30.299 1.00 70.56 1188 PRO A N 1
ATOM 9280 C CA . PRO A 1 1188 ? -27.368 21.616 30.647 1.00 70.56 1188 PRO A CA 1
ATOM 9281 C C . PRO A 1 1188 ? -27.424 21.927 32.151 1.00 70.56 1188 PRO A C 1
ATOM 9283 O O . PRO A 1 1188 ? -26.647 22.741 32.645 1.00 70.56 1188 PRO A O 1
ATOM 9286 N N . GLU A 1 1189 ? -28.286 21.246 32.914 1.00 73.69 1189 GLU A N 1
ATOM 9287 C CA . GLU A 1 1189 ? -28.348 21.402 34.376 1.00 73.69 1189 GLU A CA 1
ATOM 9288 C C . GLU A 1 1189 ? -27.072 20.945 35.093 1.00 73.69 1189 GLU A C 1
ATOM 9290 O O . GLU A 1 1189 ? -26.646 21.575 36.061 1.00 73.69 1189 GLU A O 1
ATOM 9295 N N . PHE A 1 1190 ? -26.453 19.855 34.629 1.00 74.44 1190 PHE A N 1
ATOM 9296 C CA . PHE A 1 1190 ? -25.184 19.378 35.174 1.00 74.44 1190 PHE A CA 1
ATOM 9297 C C . PHE A 1 1190 ? -24.064 20.371 34.854 1.00 74.44 1190 PHE A C 1
ATOM 9299 O O . PHE A 1 1190 ? -23.276 20.710 35.734 1.00 74.44 1190 PHE A O 1
ATOM 9306 N N . MET A 1 1191 ? -24.053 20.909 33.631 1.00 75.56 1191 MET A N 1
ATOM 9307 C CA . MET A 1 1191 ? -23.090 21.929 33.212 1.00 75.56 1191 MET A CA 1
ATOM 9308 C C . MET A 1 1191 ? -23.215 23.218 34.044 1.00 75.56 1191 MET A C 1
ATOM 9310 O O . MET A 1 1191 ? -22.205 23.724 34.531 1.00 75.56 1191 MET A O 1
ATOM 9314 N N . ARG A 1 1192 ? -24.439 23.704 34.311 1.00 79.50 1192 ARG A N 1
ATOM 9315 C CA . ARG A 1 1192 ? -24.669 24.834 35.236 1.00 79.50 1192 ARG A CA 1
ATOM 9316 C C . ARG A 1 1192 ? -24.157 24.531 36.653 1.00 79.50 1192 ARG A C 1
ATOM 9318 O O . ARG A 1 1192 ? -23.497 25.377 37.249 1.00 79.50 1192 ARG A O 1
ATOM 9325 N N . LYS A 1 1193 ? -24.383 23.317 37.180 1.00 75.94 1193 LYS A N 1
ATOM 9326 C CA . LYS A 1 1193 ? -23.899 22.896 38.516 1.00 75.94 1193 LYS A CA 1
ATOM 9327 C C . LYS A 1 1193 ? -22.370 22.872 38.650 1.00 75.94 1193 LYS A C 1
ATOM 9329 O O . LYS A 1 1193 ? -21.878 23.060 39.757 1.00 75.94 1193 LYS A O 1
ATOM 9334 N N . ILE A 1 1194 ? -21.625 22.686 37.556 1.00 72.38 1194 ILE A N 1
ATOM 9335 C CA . ILE A 1 1194 ? -20.149 22.770 37.540 1.00 72.38 1194 ILE A CA 1
ATOM 9336 C C . ILE A 1 1194 ? -19.614 24.152 37.115 1.00 72.38 1194 ILE A C 1
ATOM 9338 O O . ILE A 1 1194 ? -18.428 24.285 36.819 1.00 72.38 1194 ILE A O 1
ATOM 9342 N N . GLY A 1 1195 ? -20.465 25.186 37.109 1.00 75.56 1195 GLY A N 1
ATOM 9343 C CA . GLY A 1 1195 ? -20.063 26.581 36.900 1.00 75.56 1195 GLY A CA 1
ATOM 9344 C C . GLY A 1 1195 ? -20.040 27.056 35.445 1.00 75.56 1195 GLY A C 1
ATOM 9345 O O . GLY A 1 1195 ? -19.377 28.049 35.155 1.00 75.56 1195 GLY A O 1
ATOM 9346 N N . ALA A 1 1196 ? -20.728 26.374 34.524 1.00 79.50 1196 ALA A N 1
ATOM 9347 C CA . ALA A 1 1196 ? -20.867 26.853 33.150 1.00 79.50 1196 ALA A CA 1
ATOM 9348 C C . ALA A 1 1196 ? -21.903 27.991 33.044 1.00 79.50 1196 ALA A C 1
ATOM 9350 O O . ALA A 1 1196 ? -23.010 27.880 33.578 1.00 79.50 1196 ALA A O 1
ATOM 9351 N N . GLY A 1 1197 ? -21.540 29.065 32.335 1.00 82.31 1197 GLY A N 1
ATOM 9352 C CA . GLY A 1 1197 ? -22.379 30.243 32.083 1.00 82.31 1197 GLY A CA 1
ATOM 9353 C C . GLY A 1 1197 ? -23.528 29.975 31.109 1.00 82.31 1197 GLY A C 1
ATOM 9354 O O . GLY A 1 1197 ? -23.676 28.865 30.589 1.00 82.31 1197 GLY A O 1
ATOM 9355 N N . ASP A 1 1198 ? -24.364 30.980 30.845 1.00 85.50 1198 ASP A N 1
ATOM 9356 C CA . ASP A 1 1198 ? -25.538 30.772 29.997 1.00 85.50 1198 ASP A CA 1
ATOM 9357 C C . ASP A 1 1198 ? -25.184 30.757 28.493 1.00 85.50 1198 ASP A C 1
ATOM 9359 O O . ASP A 1 1198 ? -24.541 31.696 28.015 1.00 85.50 1198 ASP A O 1
ATOM 9363 N N . PRO A 1 1199 ? -25.606 29.737 27.714 1.00 86.56 1199 PRO A N 1
ATOM 9364 C CA . PRO A 1 1199 ? -25.389 29.671 26.265 1.00 86.56 1199 PRO A CA 1
ATOM 9365 C C . PRO A 1 1199 ? -25.780 30.935 25.482 1.00 86.56 1199 PRO A C 1
ATOM 9367 O O . PRO A 1 1199 ? -25.151 31.221 24.459 1.00 86.56 1199 PRO A O 1
ATOM 9370 N N . LYS A 1 1200 ? -26.749 31.720 25.976 1.00 88.38 1200 LYS A N 1
ATOM 9371 C CA . LYS A 1 1200 ? -27.165 32.998 25.382 1.00 88.38 1200 LYS A CA 1
ATOM 9372 C C . LYS A 1 1200 ? -26.020 34.016 25.272 1.00 88.38 1200 LYS A C 1
ATOM 9374 O O . LYS A 1 1200 ? -25.942 34.708 24.259 1.00 88.38 1200 LYS A O 1
ATOM 9379 N N . GLU A 1 1201 ? -25.091 34.063 26.239 1.00 88.31 1201 GLU A N 1
ATOM 9380 C CA . GLU A 1 1201 ? -23.900 34.937 26.174 1.00 88.31 1201 GLU A CA 1
ATOM 9381 C C . GLU A 1 1201 ? -23.055 34.640 24.923 1.00 88.31 1201 GLU A C 1
ATOM 9383 O O . GLU A 1 1201 ? -22.587 35.552 24.243 1.00 88.31 1201 GLU A O 1
ATOM 9388 N N . GLY A 1 1202 ? -22.884 33.356 24.590 1.00 88.94 1202 GLY A N 1
ATOM 9389 C CA . GLY A 1 1202 ? -22.128 32.921 23.415 1.00 88.94 1202 GLY A CA 1
ATOM 9390 C C . GLY A 1 1202 ? -22.849 33.211 22.098 1.00 88.94 1202 GLY A C 1
ATOM 9391 O O . GLY A 1 1202 ? -22.205 33.585 21.118 1.00 88.94 1202 GLY A O 1
ATOM 9392 N N . GLY A 1 1203 ? -24.181 33.087 22.076 1.00 90.62 1203 GLY A N 1
ATOM 9393 C CA . GLY A 1 1203 ? -25.007 33.464 20.927 1.00 90.62 1203 GLY A CA 1
ATOM 9394 C C . GLY A 1 1203 ? -24.920 34.960 20.608 1.00 90.62 1203 GLY A C 1
ATOM 9395 O O . GLY A 1 1203 ? -24.686 35.341 19.459 1.00 90.62 1203 GLY A O 1
ATOM 9396 N N . GLU A 1 1204 ? -25.025 35.805 21.636 1.00 91.06 1204 GLU A N 1
ATOM 9397 C CA . GLU A 1 1204 ? -24.874 37.262 21.525 1.00 91.06 1204 GLU A CA 1
ATOM 9398 C C . GLU A 1 1204 ? -23.440 37.670 21.153 1.00 91.06 1204 GLU A C 1
ATOM 9400 O O . GLU A 1 1204 ? -23.255 38.554 20.312 1.00 91.06 1204 GLU A O 1
ATOM 9405 N N . PHE A 1 1205 ? -22.422 36.985 21.687 1.00 93.56 1205 PHE A N 1
ATOM 9406 C CA . PHE A 1 1205 ? -21.028 37.201 21.297 1.00 93.56 1205 PHE A CA 1
ATOM 9407 C C . PHE A 1 1205 ? -20.777 36.871 19.819 1.00 93.56 1205 PHE A C 1
ATOM 9409 O O . PHE A 1 1205 ? -20.250 37.725 19.106 1.00 93.56 1205 PHE A O 1
ATOM 9416 N N . ILE A 1 1206 ? -21.205 35.704 19.317 1.00 94.81 1206 ILE A N 1
ATOM 9417 C CA . ILE A 1 1206 ? -21.044 35.347 17.894 1.00 94.81 1206 ILE A CA 1
ATOM 9418 C C . ILE A 1 1206 ? -21.740 36.376 16.997 1.00 94.81 1206 ILE A C 1
ATOM 9420 O O . ILE A 1 1206 ? -21.135 36.878 16.048 1.00 94.81 1206 ILE A O 1
ATOM 9424 N N . ARG A 1 1207 ? -22.977 36.765 17.333 1.00 93.81 1207 ARG A N 1
ATOM 9425 C CA . ARG A 1 1207 ? -23.685 37.839 16.626 1.00 93.81 1207 ARG A CA 1
ATOM 9426 C C . ARG A 1 1207 ? -22.891 39.150 16.613 1.00 93.81 1207 ARG A C 1
ATOM 9428 O O . ARG A 1 1207 ? -22.819 39.786 15.569 1.00 93.81 1207 ARG A O 1
ATOM 9435 N N . SER A 1 1208 ? -22.259 39.541 17.720 1.00 92.94 1208 SER A N 1
ATOM 9436 C CA . SER A 1 1208 ? -21.469 40.782 17.788 1.00 92.94 1208 SER A CA 1
ATOM 9437 C C . SER A 1 1208 ? -20.271 40.811 16.821 1.00 92.94 1208 SER A C 1
ATOM 9439 O O . SER A 1 1208 ? -19.889 41.884 16.354 1.00 92.94 1208 SER A O 1
ATOM 9441 N N . VAL A 1 1209 ? -19.714 39.641 16.481 1.00 94.00 1209 VAL A N 1
ATOM 9442 C CA . VAL A 1 1209 ? -18.637 39.484 15.487 1.00 94.00 1209 VAL A CA 1
ATOM 9443 C C . VAL A 1 1209 ? -19.190 39.572 14.060 1.00 94.00 1209 VAL A C 1
ATOM 9445 O O . VAL A 1 1209 ? -18.540 40.131 13.182 1.00 94.00 1209 VAL A O 1
ATOM 9448 N N . ILE A 1 1210 ? -20.411 39.081 13.825 1.00 93.81 1210 ILE A N 1
ATOM 9449 C CA . ILE A 1 1210 ? -21.104 39.182 12.527 1.00 93.81 1210 ILE A CA 1
ATOM 9450 C C . ILE A 1 1210 ? -21.526 40.633 12.249 1.00 93.81 1210 ILE A C 1
ATOM 9452 O O . ILE A 1 1210 ? -21.278 41.135 11.157 1.00 93.81 1210 ILE A O 1
ATOM 9456 N N . GLU A 1 1211 ? -22.023 41.341 13.270 1.00 92.44 1211 GLU A N 1
ATOM 9457 C CA . GLU A 1 1211 ? -22.277 42.796 13.275 1.00 92.44 1211 GLU A CA 1
ATOM 9458 C C . GLU A 1 1211 ? -20.982 43.648 13.195 1.00 92.44 1211 GLU A C 1
ATOM 9460 O O . GLU A 1 1211 ? -21.023 44.871 13.321 1.00 92.44 1211 GLU A O 1
ATOM 9465 N N . GLY A 1 1212 ? -19.809 43.028 13.017 1.00 90.88 1212 GLY A N 1
ATOM 9466 C CA . GLY A 1 1212 ? -18.543 43.702 12.713 1.00 90.88 1212 GLY A CA 1
ATOM 9467 C C . GLY A 1 1212 ? -17.782 44.309 13.897 1.00 90.88 1212 GLY A C 1
ATOM 9468 O O . GLY A 1 1212 ? -16.718 44.899 13.704 1.00 90.88 1212 GLY A O 1
ATOM 9469 N N . LYS A 1 1213 ? -18.255 44.149 15.142 1.00 91.56 1213 LYS A N 1
ATOM 9470 C CA . LYS A 1 1213 ? -17.678 44.818 16.334 1.00 91.56 1213 LYS A CA 1
ATOM 9471 C C . LYS A 1 1213 ? -16.282 44.318 16.729 1.00 91.56 1213 LYS A C 1
ATOM 9473 O O . LYS A 1 1213 ? -15.687 44.854 17.660 1.00 91.56 1213 LYS A O 1
ATOM 9478 N N . ARG A 1 1214 ? -15.770 43.285 16.051 1.00 92.06 1214 ARG A N 1
ATOM 9479 C CA . ARG A 1 1214 ? -14.448 42.671 16.269 1.00 92.06 1214 ARG A CA 1
ATOM 9480 C C . ARG A 1 1214 ? -13.612 42.580 14.986 1.00 92.06 1214 ARG A C 1
ATOM 9482 O O . ARG A 1 1214 ? -12.647 41.831 14.953 1.00 92.06 1214 ARG A O 1
ATOM 9489 N N . ASP A 1 1215 ? -13.935 43.350 13.943 1.00 93.69 1215 ASP A N 1
ATOM 9490 C CA . ASP A 1 1215 ? -13.266 43.248 12.631 1.00 93.69 1215 ASP A CA 1
ATOM 9491 C C . ASP A 1 1215 ? -11.748 43.500 12.657 1.00 93.69 1215 ASP A C 1
ATOM 9493 O O . ASP A 1 1215 ? -11.033 42.953 11.823 1.00 93.69 1215 ASP A O 1
ATOM 9497 N N . GLY A 1 1216 ? -11.239 44.257 13.636 1.00 91.69 1216 GLY A N 1
ATOM 9498 C CA . GLY A 1 1216 ? -9.796 44.441 13.855 1.00 91.69 1216 GLY A CA 1
ATOM 9499 C C . GLY A 1 1216 ? -9.059 43.218 14.428 1.00 91.69 1216 GLY A C 1
ATOM 9500 O O . GLY A 1 1216 ? -7.832 43.224 14.474 1.00 91.69 1216 GLY A O 1
ATOM 9501 N N . ASP A 1 1217 ? -9.784 42.175 14.848 1.00 94.81 1217 ASP A N 1
ATOM 9502 C CA . ASP A 1 1217 ? -9.236 40.903 15.338 1.00 94.81 1217 ASP A CA 1
ATOM 9503 C C . ASP A 1 1217 ? -9.353 39.762 14.305 1.00 94.81 1217 ASP A C 1
ATOM 9505 O O . ASP A 1 1217 ? -9.251 38.585 14.663 1.00 94.81 1217 ASP A O 1
ATOM 9509 N N . ALA A 1 1218 ? -9.585 40.079 13.026 1.00 94.81 1218 ALA A N 1
ATOM 9510 C CA . ALA A 1 1218 ? -9.579 39.082 11.958 1.00 94.81 1218 ALA A CA 1
ATOM 9511 C C . ALA A 1 1218 ? -8.245 38.304 11.923 1.00 94.81 1218 ALA A C 1
ATOM 9513 O O . ALA A 1 1218 ? -7.177 38.828 12.249 1.00 94.81 1218 ALA A O 1
ATOM 9514 N N . GLY A 1 1219 ? -8.320 37.019 11.577 1.00 94.12 1219 GLY A N 1
ATOM 9515 C CA . GLY A 1 1219 ? -7.188 36.091 11.590 1.00 94.12 1219 GLY A CA 1
ATOM 9516 C C . GLY A 1 1219 ? -6.786 35.555 12.968 1.00 94.12 1219 GLY A C 1
ATOM 9517 O O . GLY A 1 1219 ? -5.767 34.875 13.088 1.00 94.12 1219 GLY A O 1
ATOM 9518 N N . ARG A 1 1220 ? -7.550 35.856 14.028 1.00 95.44 1220 ARG A N 1
ATOM 9519 C CA . ARG A 1 1220 ? -7.219 35.493 15.419 1.00 95.44 1220 ARG A CA 1
ATOM 9520 C C . ARG A 1 1220 ? -8.292 34.625 16.067 1.00 95.44 1220 ARG A C 1
ATOM 9522 O O . ARG A 1 1220 ? -9.441 34.583 15.623 1.00 95.44 1220 ARG A O 1
ATOM 9529 N N . VAL A 1 1221 ? -7.922 33.969 17.168 1.00 95.88 1221 VAL A N 1
ATOM 9530 C CA . VAL A 1 1221 ? -8.900 33.427 18.118 1.00 95.88 1221 VAL A CA 1
ATOM 9531 C C . VAL A 1 1221 ? -9.337 34.541 19.071 1.00 95.88 1221 VAL A C 1
ATOM 9533 O O . VAL A 1 1221 ? -8.505 35.229 19.660 1.00 95.88 1221 VAL A O 1
ATOM 9536 N N . ILE A 1 1222 ? -10.644 34.716 19.243 1.00 95.31 1222 ILE A N 1
ATOM 9537 C CA . ILE A 1 1222 ? -11.253 35.741 20.092 1.00 95.31 1222 ILE A CA 1
ATOM 9538 C C . ILE A 1 1222 ? -12.237 35.137 21.087 1.00 95.31 1222 ILE A C 1
ATOM 9540 O O . ILE A 1 1222 ? -12.968 34.195 20.781 1.00 95.31 1222 ILE A O 1
ATOM 9544 N N . ASN A 1 1223 ? -12.283 35.720 22.280 1.00 90.56 1223 ASN A N 1
ATOM 9545 C CA . ASN A 1 1223 ? -13.283 35.448 23.309 1.00 90.56 1223 ASN A CA 1
ATOM 9546 C C . ASN A 1 1223 ? -13.993 36.759 23.701 1.00 90.56 1223 ASN A C 1
ATOM 9548 O O . ASN A 1 1223 ? -13.739 37.817 23.108 1.00 90.56 1223 ASN A O 1
ATOM 9552 N N . LYS A 1 1224 ? -14.894 36.702 24.689 1.00 83.12 1224 LYS A N 1
ATOM 9553 C CA . LYS A 1 1224 ? -15.636 37.887 25.150 1.00 83.12 1224 LYS A CA 1
ATOM 9554 C C . LYS A 1 1224 ? -14.753 38.966 25.793 1.00 83.12 1224 LYS A C 1
ATOM 9556 O O . LYS A 1 1224 ? -15.137 40.130 25.785 1.00 83.12 1224 LYS A O 1
ATOM 9561 N N . ASP A 1 1225 ? -13.583 38.585 26.302 1.00 83.44 1225 ASP A N 1
ATOM 9562 C CA . ASP A 1 1225 ? -12.665 39.451 27.048 1.00 83.44 1225 ASP A CA 1
ATOM 9563 C C . ASP A 1 1225 ? -11.583 40.093 26.151 1.00 83.44 1225 ASP A C 1
ATOM 9565 O O . ASP A 1 1225 ? -10.979 41.095 26.531 1.00 83.44 1225 ASP A O 1
ATOM 9569 N N . GLY A 1 1226 ? -11.337 39.550 24.951 1.00 88.62 1226 GLY A N 1
ATOM 9570 C CA . GLY A 1 1226 ? -10.359 40.076 23.995 1.00 88.62 1226 GLY A CA 1
ATOM 9571 C C . GLY A 1 1226 ? -9.900 39.056 22.947 1.00 88.62 1226 GLY A C 1
ATOM 9572 O O . GLY A 1 1226 ? -10.687 38.244 22.449 1.00 88.62 1226 GLY A O 1
ATOM 9573 N N . VAL A 1 1227 ? -8.624 39.135 22.568 1.00 92.75 1227 VAL A N 1
ATOM 9574 C CA . VAL A 1 1227 ? -7.925 38.107 21.778 1.00 92.75 1227 VAL A CA 1
ATOM 9575 C C . VAL A 1 1227 ? -7.458 37.004 22.724 1.00 92.75 1227 VAL A C 1
ATOM 9577 O O . VAL A 1 1227 ? -6.920 37.282 23.794 1.00 92.75 1227 VAL A O 1
ATOM 9580 N N . GLN A 1 1228 ? -7.655 35.750 22.330 1.00 90.75 1228 GLN A N 1
ATOM 9581 C CA . GLN A 1 1228 ? -7.133 34.598 23.053 1.00 90.75 1228 GLN A CA 1
ATOM 9582 C C . GLN A 1 1228 ? -5.713 34.271 22.558 1.00 90.75 1228 GLN A C 1
ATOM 9584 O O . GLN A 1 1228 ? -5.493 34.276 21.345 1.00 90.75 1228 GLN A O 1
ATOM 9589 N N . PRO A 1 1229 ? -4.769 33.920 23.450 1.00 89.00 1229 PRO A N 1
ATOM 9590 C CA . PRO A 1 1229 ? -3.517 33.286 23.051 1.00 89.00 1229 PRO A CA 1
ATOM 9591 C C . PRO A 1 1229 ? -3.735 31.995 22.245 1.00 89.00 1229 PRO A C 1
ATOM 9593 O O . PRO A 1 1229 ? -4.760 31.312 22.393 1.00 89.00 1229 PRO A O 1
ATOM 9596 N N . TRP A 1 1230 ? -2.750 31.665 21.408 1.00 87.19 1230 TRP A N 1
ATOM 9597 C CA . TRP A 1 1230 ? -2.719 30.435 20.607 1.00 87.19 1230 TRP A CA 1
ATOM 9598 C C . TRP A 1 1230 ? -2.443 29.186 21.453 1.00 87.19 1230 TRP A C 1
ATOM 9600 O O . TRP A 1 1230 ? -2.109 29.311 22.656 1.00 87.19 1230 TRP A O 1
#

Radius of gyration: 49.39 Å; chains: 1; bounding box: 171×119×131 Å

Organism: NCBI:txid1769908

Secondary structure (DSSP, 8-state):
---PPP---PPPPEE----SHHHHHHHHHHHT-S-GGGGHHHHHHHHHHHHHHHT--TT-HHHHHHHHHHHHHHHHHHHH---SSSSS---EEEE-TTT--EEEES-HHHHHHHHHHHHHHHHHHHHHTS-TTSHHHHHHHHHHHHHHHHHHHHHHHH--S-SSSTT-HHHHHHHHHHHHHHHHHHHHHHHHHTT--HHHHHHHHHHHHHHHHHHHHHHHHHHHTTSS-HHHHHHHHHHHHHHHHHHHHHHHHHHHTTT-HHHHHHHHHHHHHHHHHHHHHHTTS-SS--GGG---TTHHHHHHHHHHHHHHHHHHHHHHHHHHIIIII-PPPPPGGGSPPPPP-----PPPHHHHHTSHHHHHHH-S-TTTT---HHHHHHHHHHHHHHHHHHHHHHHHHHHHHHHHHHHHHHHTTTHHHHHHTTGGGTTTSPPHHHHHHHHHHTTPPPTHHHHHHHHHHHHHHHHHHHHHHHHHHHHHHHHHHHHHHHGGG--PPPHHHHSHHHHHHHHHHHHHHHHHHHHHHHHHHHHHHHHHHHHHHHHHHHTSTHHHHHHHHHHHTT---PPPPPS-S--TTS---SSS--HHHHHHHHHHHHHHHHHHHHHHHHHHHHHHHHHHT---HHHHHHHHHHHTTTHHHHHHHHHGGGHHHHHHHHHHHHHHHHHHHHHHHHHHHHTTSHHHHHHHHHHHHHHHHHHHHHHHHHHHHHHHHHHHHHHHHHHHHHHHHHHHHHHHHHHHHHHHHHHHHHHHHHHHHHHHHHHHHHHHHHHHHHHHHHTT-------------------------------------------------------------------------------------------------------------------------------------------------------TT--PPPPPPPPPPP---------PPPPPTT-EEEEETTTTSHHHHHHHHHHHTSSS-EEEEEEES-HHHHHHHHHHHHHH-TT-S-EEEEEE--TT-HHHHHHHHHHHHHHHS--SEEEE------TTHHHH--SHHHHHHHHHHHHIIIIIHHHHHHHHHHHHHTTSSS-EEEEE--GGG-HHHHHTT--BTTB-SPPPSSSSPP-----HHHHHHHHHHHHHHHHHHHHHTTTT-EEEEE---SB-S-GGG--HHHHHHTT-B-HHHHHHHHHHHHTTTTGGGTTSEE-SSSBPP-

Sequence (1230 aa):
MATQIPMISVPLKQTNEIDWIQPLKGYIRQTYGDDPERYAEECATLNRLRQDMRGAGKDSAAGRDLLYRYYGQLELLDLRFPVDENHIKISFTWFDAFTHKPTSQYSLAYEKASIIFNISAVLSCHAAHQNRHEEVGLKTAYHSFQASAGMFTYINENFLHAPSQDLGRETVKCLISIMLAQAQEVFLEKQIVDGKKVGLLAKLASQAAFLYTQATEGAQENVTNAVFEKVWLLVVQIKANHMNSLAQYYQALADDDANSHGIAICRLQVAETSARDANRQANSFPNSAPANSNLTNETHGILVEMTKKRLSNVQEKLKEFMKDNDFIYHQGIPNEASLTAIPKLPAAKAIPVSELYQGQDIQRIIGPDIFQKIVPLAVTESASLYDEEKAKLIRAESERVEVANDEMAASLDYLKLPDSLNVLRGGMDQDMMVDSEFRKWCEDLAGHQSFSSAFDQLNRDKSEITGQLDASMKQLDMEESVCEKMRSKYGAEWTQQPSSRLTATLRSDIRNYRGAIEEASTSDVQLYNTFRQCEADFDEMRSAGETDEADVLYQRAMIKAGAQKGKSPGPAQGNLIDDDFDDGPTVADQIAAVEDLLRKLNLVKKERAQILLDLKGKVHSDDISNVLILNKKAIANQESQLFKAELEKFRPHQNRILQANHKQASLLKELTRTYSDLLKDKRVRSEQSKYEAFSRQRNTVMTKYRRINQNFNDLVAGLQRAQHFYSEMKDTVSSLQKNVETFVNNRRSEGGQLLARIEQGKSSGADQEQQRLKDLMERMSMEPSGSPVSTGSGGRKKSVPPPLSSTPGYPSTSPAGHMAYNPAASPPVTPRYPPTTQQPYMSPQQSYSGQQPQSFQPPPPRRESYQQQQYGHQPQSSQSYNPAQHQYNPVSPPAHQQFFSPPPAQHQQHQPWGQPPQQSQQQNQWGQNVPQGYVPPPPPPGPPPQQDYSHFSQGAYPGGPGGHVVLITGGNTGLGYETVKGLYGSPEAYTILMGSRCLEKAKTAISTLQTENSSSKSKIAPIQLDIEDDQSIQDAFTEVKDRFGRIDTLINNAGGSFDGLMRNDSSPSAIRAAWNKSYSVNVTSTQVVTTEFMPLLLASSSPRLLFVTSGLSSLETASGGKISATIREPSKPGWPKPFTPSQIAYRSSKTALNMMILDWTRQLDPDGVKVFGISPGFLATGLGGMGPEFMRKIGAGDPKEGGEFIRSVIEGKRDGDAGRVINKDGVQPW

InterPro domains:
  IPR002347 Short-chain dehydrogenase/reductase SDR [PF00106] (965-1116)
  IPR002347 Short-chain dehydrogenase/reductase SDR [PR00081] (965-982)
  IPR002347 Short-chain dehydrogenase/reductase SDR [PR00081] (1045-1056)
  IPR002347 Short-chain dehydrogenase/reductase SDR [PR00081] (1167-1184)
  IPR004328 BRO1 domain [PF03097] (7-394)
  IPR004328 BRO1 domain [PS51180] (6-408)
  IPR004328 BRO1 domain [SM01041] (6-398)
  IPR025304 ALIX V-shaped domain [PF13949] (434-750)
  IPR036291 NAD(P)-binding domain superfamily [SSF51735] (963-1225)
  IPR038499 BRO1 domain superfamily [G3DSA:1.25.40.280] (1-375)

pLDDT: mean 76.63, std 22.26, range [20.67, 98.44]

Foldseek 3Di:
DPDDAFAFFFFAKAWDQWQQLVLVLVLCCVPVVDHSVVQNVLSVVLSVLVVVLNVQDLQDPVNLLSLLQNLLLLVLVVLAAQQAPPRRFIWTWIAQRQPRDIDIHRHSVLVNLSSLLSNLRSLRNNLRPFPLVDPVNLVSNLVSLLQSLQSLVCLLPPPCPDRHPCSDNLNSVLSSLSSLLSSLVSVLSVVVVVVDQLLVSLQSLLQSLVSLVVSLVSQVVCVVVVRADVLVSLSSLLRNLQSQLRNLQSVLVVCVVVVNLLASLLSLVSSLVSLVVSLVSLCVRDCADDPSSPIHSCNSVSSNVSSVVSNVVSVVVSVVSVVCCVPPVVDHRDDNVPHDDRHHDRPRHRDHPVNVCVDPVSCVSNDDRSPPVRFHPVLVVLQVVLVVVLVVVLVVLVVLLVVLVVVLVVLCVVLVPPPLLCLLQVCPVVLLFDDPVLLVLLQVLAPDDDCVVLLVVLVVLLVVLLVLLVVLVVLLVVLQVVLVVVCVVPPPLSPDDHSCVVCVVLVVVSVVLVVVSVVLVVLSVVLVVLCVVLVVVSCLSRVCNNVVVSSVSLVVLLVVLPDDDDDDDDPDDDRPQPDDDDDDDDLVVLSVVLVVLVVQLVVLSVVLVVLSVVSVVVSVPDDCSVVCSVCVVVCPPCSVVVSVVVCVVSVVSSVSNVVSSVSNVVSSVVSVVSSVVSCPDPVSVVSVVVVVVSVVSVVVSVVVVVVSSVSVVVSVVSSVVSVVVSVVSSVVSVVSSVVSVVVSVVSVVVSVVSVVVVVVVVVVVVVVVVVVVVVVVVVPDDDDDDDDDDDDDDDDDDDDDDDDDDDDDYDDDDDDDDDDDDDDDDDDDDDDDDDDDDDDDDDDDDDDDDDDDDDDDDDDDDDDDDDDDDDDDDDDDDDDDDDDDDDDDDDDDDDDDDDDDDDDDDDDDDDDDDDDDDDDDDDDDDDDDDDPDDDDDDDDDDDDDDDDDDDDDDDDDDDDPPFAEEEFAQLLFFLSVLLVLLQQPDPGEYAYEREDCDQVSQVVSQVVSCVVCVPGNYHYDYQHDDLLDLVSLVRSLVVCCVPPVAHQEYEAPWAAQLLLLCVVPVDPVSVCVRLVVRLSGQPPSSVSSCVSRVVRQLPDPHHEYEREAALQQFPVCVVVQPLDPPGRDDFDDDDDTDDDSSSVSNNVSSVNVLVVLLVVCVVCVVSVYQGEHEHAYFAQTCHNNDHSVVSVVVPHHHSSSSSNVVVCVVVVVCSVQGSFYAYPVGTRHD